Protein AF-A0A9Q3HCL7-F1 (afdb_monomer_lite)

Sequence (938 aa):
MDIKTVFLHGVPEEEVFMKYPEGYPHKKESGTCLKLVKSLYGLKQSLRCWYRKLTDFFEALRLKASSADPCIFVNWEGMIPLMVFLHVDDMIIGGDIKSIKIFKENIQAHFKMEDLGEIQYALGIKASWDRKLKTISLSQELYVHKILAKFGMMECKSVATPMIQGTHLVSSKEEDLSTDFEYCKAVGLLNYLTSCTRPDLAYVTSALSQFLEKPLRDHVAAFKEVLCYLQGTKSCELTLGGNVPTEIQGDSDSDWGSNFDRKSFSGHGMIYGGLISWKTKKQLTVALSTTEAKLGSLVELTPDILWFKKLLDDLKLYPIIKLSCDNQGAIALCNNPLSHHRTRHFNIHLNWLRDLVLSKFVSPNYVPTFNMQHTVALGSPPQWGLPSPRLSFYQRWSGIRKGPLGWRLYFTFPVTFTANATTTSLLCRSVGLLGVGALNGHRQGPIGNYGARRGVARLSRSLDELSSASFVEVVIPFEGKHHSLSNTAHSLSDNDTYESEYVIDQANILLTKYSYLEPSGENDSHEARSPNEWSLLSQNSSSLSLTNHLNLEYFTVINIGTPPQKFNVQIDTGSTGLWIATYNSSLNESRHNTDVGGSLFNGFKSSTFTSTEIGYRIPYADESYASGIIAYDTVMQGSFTVPRQPFGAMTVTSNAMFKGNASGVLGLSFYEGAPQGKSAYPFWQSANISIFSISMSGFVGDVPALDEASRNSEQPGGVFTLGDVDHTLYDGDINYVSLSSSSHWQVVVDGLNVNGKPIANSQGHQAIIDSGTSLIGVPSQVAKALYQQIAGAEPSRGAYKGYYSFPCDSAPQISLVLGGIEYSVTRENFKAQKVVGQTNRCYGAVFSTSAVNAASGTATWIVGASFLRNVYAVFRAQSPRAIGFARLPKNNPPVLQAMQLSASSGRSAAKSGGTAAVEVPNLLLATAMFFSVIWGLT

Foldseek 3Di:
DFFPQLLQQFADPDFDWAADDPPDPPPDDDPDIHTDRTGHPPDPCSLVRSLVSVQVVCVVVVWDAAPLGNQWTWDDPDLWIWIWGDDRGDIDIFTDPVVVVVVVVSVVVPTPGDDPDPQQDDPQWGWDDDPVQLKIWTANLVLLVVLCVVVVNLPPAADQALADPLDADDDDPDDFFDPPDQQLVLLVSVLVCCLGWALSCQQVSQRLQQCNPTDGPVSVVSSSNNSSNCSVQSQWIFMFAGAQFQEKEKEKDKDALSHPVRWIKIWIFIDGRATQDIHIATQPDHDPDRLRRRLSRVLVRVVVVVSLCSSVVSVVHDHHYEYEGQDVSNLCLLADPDDDPSCVVVVVSSVVSNVCVVVVVYHYDHDHCVRRLCNNRNPDPDPDDDDDPCVVVNCVRNSTHRPPDDDDDDDDDDDDDDDDDDDDDDDDDDDDDDDDDDDDDDDDDDDDDDDDDDDDDDDDDDDDDDDDDDDDDDDDDDDDDDDDDDDDDPDDDPPDDPQPFQLLLQVQLVQFQFQDPDQPDDDDDDDPDDPDDDDWDDLDKFKFWWKDQLLFFTWTWKFWAVVTDIFTATEKQRDFFWAFEAADPPDPDPPAQDQELADHDYQVVHPLKDWDPAKAKRQTLVRWIFIAGWIFAWMDDGSGIQGTFIHHHTRHTPDNSDLAHGRTHQHPWQPVQDRPPHHTHHPLVSSVWFKKWDAFAHDDDARDRPDPVSSHDMAGTFIIMTNDDDPQFFDDDWQWFFAPDPTGQKGFWQFKDKPNHTFPPGGRAIEGEIASGQFKEAALSRLVSRQVPAPQKDADDDSRGFWIKHFLPDFIWIWTAGNNDTFTQGSSLQFSHADPPDDTITIGRYGYPVRSSSPDDRGRIYHYNSRSNQWIWMFGNPPSGTIITGGGDPPDRSSVVSVVNVVVVVVVVVPDRRGPPPPNPVVSSVVSCSSSSSVNSD

Structure (mmCIF, N/CA/C/O backbone):
data_AF-A0A9Q3HCL7-F1
#
_entry.id   AF-A0A9Q3HCL7-F1
#
loop_
_atom_site.group_PDB
_atom_site.id
_atom_site.type_symbol
_atom_site.label_atom_id
_atom_site.label_alt_id
_atom_site.label_comp_id
_atom_site.label_asym_id
_atom_site.label_entity_id
_atom_site.label_seq_id
_atom_site.pdbx_PDB_ins_code
_atom_site.Cartn_x
_atom_site.Cartn_y
_atom_site.Cartn_z
_atom_site.occupancy
_atom_site.B_iso_or_equiv
_atom_site.auth_seq_id
_atom_site.auth_comp_id
_atom_site.auth_asym_id
_atom_site.auth_atom_id
_atom_site.pdbx_PDB_model_num
ATOM 1 N N . MET A 1 1 ? 29.172 -4.662 -15.613 1.00 84.81 1 MET A N 1
ATOM 2 C CA . MET A 1 1 ? 28.797 -5.393 -16.842 1.00 84.81 1 MET A CA 1
ATOM 3 C C . MET A 1 1 ? 27.474 -4.827 -17.306 1.00 84.81 1 MET A C 1
ATOM 5 O O . MET A 1 1 ? 26.655 -4.571 -16.439 1.00 84.81 1 MET A O 1
ATOM 9 N N . ASP A 1 2 ? 27.282 -4.648 -18.605 1.00 83.88 2 ASP A N 1
ATOM 10 C CA . ASP A 1 2 ? 26.055 -4.089 -19.191 1.00 83.88 2 ASP A CA 1
ATOM 11 C C . ASP A 1 2 ? 25.457 -5.079 -20.201 1.00 83.88 2 ASP A C 1
ATOM 13 O O . ASP A 1 2 ? 26.175 -5.601 -21.060 1.00 83.88 2 ASP A O 1
ATOM 17 N N . ILE A 1 3 ? 24.167 -5.392 -20.093 1.00 85.50 3 ILE A N 1
ATOM 18 C CA . ILE A 1 3 ? 23.498 -6.356 -20.972 1.00 85.50 3 ILE A CA 1
ATOM 19 C C . ILE A 1 3 ? 22.792 -5.649 -22.122 1.00 85.50 3 ILE A C 1
ATOM 21 O O . ILE A 1 3 ? 21.873 -4.853 -21.953 1.00 85.50 3 ILE A O 1
ATOM 25 N N . LYS A 1 4 ? 23.124 -6.055 -23.350 1.00 86.25 4 LYS A N 1
ATOM 26 C CA . LYS A 1 4 ? 22.510 -5.469 -24.539 1.00 86.25 4 LYS A CA 1
ATOM 27 C C . LYS A 1 4 ? 21.092 -5.988 -24.715 1.00 86.25 4 LYS A C 1
ATOM 29 O O . LYS A 1 4 ? 20.846 -7.199 -24.745 1.00 86.25 4 LYS A O 1
ATOM 34 N N . THR A 1 5 ? 20.169 -5.053 -24.940 1.00 80.44 5 THR A N 1
ATOM 35 C CA . THR A 1 5 ? 18.771 -5.332 -25.304 1.00 80.44 5 THR A CA 1
ATOM 36 C C . THR A 1 5 ? 18.049 -6.244 -24.300 1.00 80.44 5 THR A C 1
ATOM 38 O O . THR A 1 5 ? 17.385 -7.193 -24.706 1.00 80.44 5 THR A O 1
ATOM 41 N N . VAL A 1 6 ? 18.166 -5.963 -22.994 1.00 79.94 6 VAL A N 1
ATOM 42 C CA . VAL A 1 6 ? 17.647 -6.809 -21.893 1.00 79.94 6 VAL A CA 1
ATOM 43 C C . VAL A 1 6 ? 16.224 -7.325 -22.085 1.00 79.94 6 VAL A C 1
ATOM 45 O O . VAL A 1 6 ? 15.953 -8.511 -21.906 1.00 79.94 6 VAL A O 1
ATOM 48 N N . PHE A 1 7 ? 15.312 -6.459 -22.524 1.00 81.25 7 PHE A N 1
ATOM 49 C CA . PHE A 1 7 ? 13.905 -6.818 -22.678 1.00 81.25 7 PHE A CA 1
ATOM 50 C C . PHE A 1 7 ? 13.677 -7.878 -23.754 1.00 81.25 7 PHE A C 1
ATOM 52 O O . PHE A 1 7 ? 12.722 -8.635 -23.645 1.00 81.25 7 PHE A O 1
ATOM 59 N N . LEU A 1 8 ? 14.579 -8.005 -24.731 1.00 83.19 8 LEU A N 1
ATOM 60 C CA . LEU A 1 8 ? 14.499 -9.029 -25.774 1.00 83.19 8 LEU A CA 1
ATOM 61 C C . LEU A 1 8 ? 14.952 -10.413 -25.297 1.00 83.19 8 LEU A C 1
ATOM 63 O O . LEU A 1 8 ? 14.953 -11.347 -26.095 1.00 83.19 8 LEU A O 1
ATOM 67 N N . HIS A 1 9 ? 15.371 -10.573 -24.040 1.00 83.81 9 HIS A N 1
ATOM 68 C CA . HIS A 1 9 ? 15.725 -11.881 -23.476 1.00 83.81 9 HIS A CA 1
ATOM 69 C C . HIS A 1 9 ? 14.593 -12.498 -22.652 1.00 83.81 9 HIS A C 1
ATOM 71 O O . HIS A 1 9 ? 14.565 -13.718 -22.492 1.00 83.81 9 HIS A O 1
ATOM 77 N N . GLY A 1 10 ? 13.654 -11.681 -22.166 1.00 83.75 10 GLY A N 1
ATOM 78 C CA . GLY A 1 10 ? 12.470 -12.146 -21.448 1.00 83.75 10 GLY A CA 1
ATOM 79 C C . GLY A 1 10 ? 11.454 -12.805 -22.382 1.00 83.75 10 GLY A C 1
ATOM 80 O O . GLY A 1 10 ? 11.271 -12.380 -23.525 1.00 83.75 10 GLY A O 1
ATOM 81 N N . VAL A 1 11 ? 10.781 -13.842 -21.889 1.00 85.94 11 VAL A N 1
ATOM 82 C CA . VAL A 1 11 ? 9.651 -14.484 -22.572 1.00 85.94 11 VAL A CA 1
ATOM 83 C C . VAL A 1 11 ? 8.384 -14.118 -21.795 1.00 85.94 11 VAL A C 1
ATOM 85 O O . VAL A 1 11 ? 8.354 -14.374 -20.590 1.00 85.94 11 VAL A O 1
ATOM 88 N N . PRO A 1 12 ? 7.383 -13.477 -22.427 1.00 84.88 12 PRO A N 1
ATOM 89 C CA . PRO A 1 12 ? 6.118 -13.181 -21.764 1.00 84.88 12 PRO A CA 1
ATOM 90 C C . PRO A 1 12 ? 5.371 -14.485 -21.459 1.00 84.88 12 PRO A C 1
ATOM 92 O O . PRO A 1 12 ? 5.327 -15.382 -22.299 1.00 84.88 12 PRO A O 1
ATOM 95 N N . GLU A 1 13 ? 4.818 -14.598 -20.250 1.00 82.38 13 GLU A N 1
ATOM 96 C CA . GLU A 1 13 ? 3.980 -15.743 -19.859 1.00 82.38 13 GLU A CA 1
ATOM 97 C C . GLU A 1 13 ? 2.599 -15.655 -20.512 1.00 82.38 13 GLU A C 1
ATOM 99 O O . GLU A 1 13 ? 1.999 -16.674 -20.848 1.00 82.38 13 GLU A O 1
ATOM 104 N N . GLU A 1 14 ? 2.111 -14.433 -20.722 1.00 84.75 14 GLU A N 1
ATOM 105 C CA . GLU A 1 14 ? 0.845 -14.175 -21.388 1.00 84.75 14 GLU A CA 1
ATOM 106 C C . GLU A 1 14 ? 1.007 -14.115 -22.913 1.00 84.75 14 GLU A C 1
ATOM 108 O O . GLU A 1 14 ? 2.051 -13.730 -23.452 1.00 84.75 14 GLU A O 1
ATOM 113 N N . GLU A 1 15 ? -0.066 -14.424 -23.643 1.00 89.06 15 GLU A N 1
ATOM 114 C CA . GLU A 1 15 ? -0.097 -14.218 -25.088 1.00 89.06 15 GLU A CA 1
ATOM 115 C C . GLU A 1 15 ? -0.277 -12.733 -25.417 1.00 89.06 15 GLU A C 1
ATOM 117 O O . GLU A 1 15 ? -1.380 -12.191 -25.400 1.00 89.06 15 GLU A O 1
ATOM 122 N N . VAL A 1 16 ? 0.829 -12.060 -25.732 1.00 88.12 16 VAL A N 1
ATOM 123 C CA . VAL A 1 16 ? 0.806 -10.649 -26.130 1.00 88.12 16 VAL A CA 1
ATOM 124 C C . VAL A 1 16 ? 0.815 -10.542 -27.647 1.00 88.12 16 VAL A C 1
ATOM 126 O O . VAL A 1 16 ? 1.715 -11.058 -28.313 1.00 88.12 16 VAL A O 1
ATOM 129 N N . PHE A 1 17 ? -0.154 -9.811 -28.195 1.00 87.81 17 PHE A N 1
ATOM 130 C CA . PHE A 1 17 ? -0.226 -9.496 -29.617 1.00 87.81 17 PHE A CA 1
ATOM 131 C C . PHE A 1 17 ? 0.006 -7.999 -29.849 1.00 87.81 17 PHE A C 1
ATOM 133 O O . PHE A 1 17 ? -0.440 -7.159 -29.070 1.00 87.81 17 PHE A O 1
ATOM 140 N N . MET A 1 18 ? 0.694 -7.647 -30.932 1.00 86.75 18 MET A N 1
ATOM 141 C CA . MET A 1 18 ? 0.937 -6.268 -31.348 1.00 86.75 18 MET A CA 1
ATOM 142 C C . MET A 1 18 ? 0.492 -6.031 -32.786 1.00 86.75 18 MET A C 1
ATOM 144 O O . MET A 1 18 ? 0.550 -6.913 -33.646 1.00 86.75 18 MET A O 1
ATOM 148 N N . LYS A 1 19 ? 0.082 -4.794 -33.069 1.00 84.94 19 LYS A N 1
ATOM 149 C CA . LYS A 1 19 ? -0.099 -4.333 -34.448 1.00 84.94 19 LYS A CA 1
ATOM 150 C C . LYS A 1 19 ? 1.250 -4.333 -35.167 1.00 84.94 19 LYS A C 1
ATOM 152 O O . LYS A 1 19 ? 2.296 -4.160 -34.544 1.00 84.94 19 LYS A O 1
ATOM 157 N N . TYR A 1 20 ? 1.215 -4.486 -36.487 1.00 83.88 20 TYR A N 1
ATOM 158 C CA . TYR A 1 20 ? 2.411 -4.339 -37.308 1.00 83.88 20 TYR A CA 1
ATOM 159 C C . TYR A 1 20 ? 3.042 -2.954 -37.093 1.00 83.88 20 TYR A C 1
ATOM 161 O O . TYR A 1 20 ? 2.315 -1.957 -37.170 1.00 83.88 20 TYR A O 1
ATOM 169 N N . PRO A 1 21 ? 4.362 -2.874 -36.844 1.00 81.75 21 PRO A N 1
ATOM 170 C CA . PRO A 1 21 ? 5.043 -1.595 -36.728 1.00 81.75 21 PRO A CA 1
ATOM 171 C C . PRO A 1 21 ? 4.944 -0.812 -38.041 1.00 81.75 21 PRO A C 1
ATOM 173 O O . PRO A 1 21 ? 4.841 -1.381 -39.136 1.00 81.75 21 PRO A O 1
ATOM 176 N N . GLU A 1 22 ? 4.942 0.511 -37.923 1.00 77.62 22 GLU A N 1
ATOM 177 C CA . GLU A 1 22 ? 4.889 1.409 -39.072 1.00 77.62 22 GLU A CA 1
ATOM 178 C C . GLU A 1 22 ? 6.096 1.163 -39.994 1.00 77.62 22 GLU A C 1
ATOM 180 O O . GLU A 1 22 ? 7.221 0.995 -39.528 1.00 77.62 22 GLU A O 1
ATOM 185 N N . GLY A 1 23 ? 5.855 1.053 -41.305 1.00 76.81 23 GLY A N 1
ATOM 186 C CA . GLY A 1 23 ? 6.893 0.721 -42.291 1.00 76.81 23 GLY A CA 1
ATOM 187 C C . GLY A 1 23 ? 7.176 -0.774 -42.509 1.00 76.81 23 GLY A C 1
ATOM 188 O O . GLY A 1 23 ? 8.029 -1.101 -43.331 1.00 76.81 23 GLY A O 1
ATOM 189 N N . TYR A 1 24 ? 6.473 -1.702 -41.843 1.00 79.25 24 TYR A N 1
ATOM 190 C CA . TYR A 1 24 ? 6.657 -3.139 -42.096 1.00 79.25 24 TYR A CA 1
ATOM 191 C C . TYR A 1 24 ? 6.106 -3.554 -43.483 1.00 79.25 24 TYR A C 1
ATOM 193 O O . TYR A 1 24 ? 4.903 -3.405 -43.722 1.00 79.25 24 TYR A O 1
ATOM 201 N N . PRO A 1 25 ? 6.937 -4.105 -44.394 1.00 70.00 25 PRO A N 1
ATOM 202 C CA . PRO A 1 25 ? 6.581 -4.301 -45.806 1.00 70.00 25 PRO A CA 1
ATOM 203 C C . PRO A 1 25 ? 5.564 -5.427 -46.049 1.00 70.00 25 PRO A C 1
ATOM 205 O O . PRO A 1 25 ? 4.959 -5.490 -47.114 1.00 70.00 25 PRO A O 1
ATOM 208 N N . HIS A 1 26 ? 5.342 -6.303 -45.063 1.00 68.00 26 HIS A N 1
ATOM 209 C CA . HIS A 1 26 ? 4.432 -7.448 -45.156 1.00 68.00 26 HIS A CA 1
ATOM 210 C C . HIS A 1 26 ? 3.206 -7.293 -44.249 1.00 68.00 26 HIS A C 1
ATOM 212 O O . HIS A 1 26 ? 2.852 -8.226 -43.525 1.00 68.00 26 HIS A O 1
ATOM 218 N N . LYS A 1 27 ? 2.551 -6.123 -44.260 1.00 63.75 27 LYS A N 1
ATOM 219 C CA . LYS A 1 27 ? 1.182 -6.010 -43.730 1.00 63.75 27 LYS A CA 1
ATOM 220 C C . LYS A 1 27 ? 0.293 -6.969 -44.524 1.00 63.75 27 LYS A C 1
ATOM 222 O O . LYS A 1 27 ? -0.090 -6.665 -45.651 1.00 63.75 27 LYS A O 1
ATOM 227 N N . LYS A 1 28 ? 0.019 -8.148 -43.968 1.00 60.50 28 LYS A N 1
ATOM 228 C CA . LYS A 1 28 ? -1.036 -9.014 -44.489 1.00 60.50 28 LYS A CA 1
ATOM 229 C C . LYS A 1 28 ? -2.389 -8.446 -44.072 1.00 60.50 28 LYS A C 1
ATOM 231 O O . LYS A 1 28 ? -2.459 -7.571 -43.214 1.00 60.50 28 LYS A O 1
ATOM 236 N N . GLU A 1 29 ? -3.408 -8.902 -44.785 1.00 61.25 29 GLU A N 1
ATOM 237 C CA . GLU A 1 29 ? -4.823 -8.528 -44.747 1.00 61.25 29 GLU A CA 1
ATOM 238 C C . GLU A 1 29 ? -5.354 -7.944 -43.423 1.00 61.25 29 GLU A C 1
ATOM 240 O O . GLU A 1 29 ? -4.916 -8.281 -42.316 1.00 61.25 29 GLU A O 1
ATOM 245 N N . SER A 1 30 ? -6.359 -7.073 -43.564 1.00 66.25 30 SER A N 1
ATOM 246 C CA . SER A 1 30 ? -7.091 -6.468 -42.448 1.00 66.25 30 SER A CA 1
ATOM 247 C C . SER A 1 30 ? -7.535 -7.535 -41.439 1.00 66.25 30 SER A C 1
ATOM 249 O O . SER A 1 30 ? -8.178 -8.509 -41.818 1.00 66.25 30 SER A O 1
ATOM 251 N N . GLY A 1 31 ? -7.182 -7.357 -40.161 1.00 72.81 31 GLY A N 1
ATOM 252 C CA . GLY A 1 31 ? -7.518 -8.293 -39.077 1.00 72.81 31 GLY A CA 1
ATOM 253 C C . GLY A 1 31 ? -6.370 -9.183 -38.584 1.00 72.81 31 GLY A C 1
ATOM 254 O O . GLY A 1 31 ? -6.549 -9.901 -37.605 1.00 72.81 31 GLY A O 1
ATOM 255 N N . THR A 1 32 ? -5.181 -9.121 -39.191 1.00 79.69 32 THR A N 1
ATOM 256 C CA . THR A 1 32 ? -3.996 -9.860 -38.713 1.00 79.69 32 THR A CA 1
ATOM 257 C C . THR A 1 32 ? -3.137 -9.042 -37.733 1.00 79.69 32 THR A C 1
ATOM 259 O O . THR A 1 32 ? -3.057 -7.814 -37.816 1.00 79.69 32 THR A O 1
ATOM 262 N N . CYS A 1 33 ? -2.487 -9.714 -36.775 1.00 84.19 33 CYS A N 1
ATOM 263 C CA . CYS A 1 33 ? -1.572 -9.112 -35.796 1.00 84.19 33 CYS A CA 1
ATOM 264 C C . CYS A 1 33 ? -0.339 -10.004 -35.554 1.00 84.19 33 CYS A C 1
ATOM 266 O O . CYS A 1 33 ? -0.307 -11.165 -35.962 1.00 84.19 33 CYS A O 1
ATOM 268 N N . LEU A 1 34 ? 0.699 -9.457 -34.917 1.00 85.94 34 LEU A N 1
ATOM 269 C CA . LEU A 1 34 ? 1.930 -10.171 -34.575 1.00 85.94 34 LEU A CA 1
ATOM 270 C C . LEU A 1 34 ? 1.855 -10.693 -33.139 1.00 85.94 34 LEU A C 1
ATOM 272 O O . LEU A 1 34 ? 1.614 -9.908 -32.229 1.00 85.94 34 LEU A O 1
ATOM 276 N N . LYS A 1 35 ? 2.134 -11.978 -32.910 1.00 88.81 35 LYS A N 1
ATOM 277 C CA . LYS A 1 35 ? 2.354 -12.512 -31.556 1.00 88.81 35 LYS A CA 1
ATOM 278 C C . LYS A 1 35 ? 3.785 -12.215 -31.110 1.00 88.81 35 LYS A C 1
ATOM 280 O O . LYS A 1 35 ? 4.733 -12.517 -31.839 1.00 88.81 35 LYS A O 1
ATOM 285 N N . LEU A 1 36 ? 3.960 -11.658 -29.916 1.00 88.56 36 LEU A N 1
ATOM 286 C CA . LEU A 1 36 ? 5.281 -11.499 -29.321 1.00 88.56 36 LEU A CA 1
ATOM 287 C C . LEU A 1 36 ? 5.788 -12.845 -28.805 1.00 88.56 36 LEU A C 1
ATOM 289 O O . LEU A 1 36 ? 5.174 -13.472 -27.950 1.00 88.56 36 LEU A O 1
ATOM 293 N N . VAL A 1 37 ? 6.952 -13.255 -29.304 1.00 88.38 37 VAL A N 1
ATOM 294 C CA . VAL A 1 37 ? 7.678 -14.440 -28.813 1.00 88.38 37 VAL A CA 1
ATOM 295 C C . VAL A 1 37 ? 8.618 -14.077 -27.657 1.00 88.38 37 VAL A C 1
ATOM 297 O O . VAL A 1 37 ? 8.926 -14.909 -26.809 1.00 88.38 37 VAL A O 1
ATOM 300 N N . LYS A 1 38 ? 9.080 -12.825 -27.619 1.00 86.69 38 LYS A N 1
ATOM 301 C CA . LYS A 1 38 ? 9.936 -12.263 -26.571 1.00 86.69 38 LYS A CA 1
ATOM 302 C C . LYS A 1 38 ? 9.409 -10.894 -26.166 1.00 86.69 38 LYS A C 1
ATOM 304 O O . LYS A 1 38 ? 8.749 -10.236 -26.971 1.00 86.69 38 LYS A O 1
ATOM 309 N N . SER A 1 39 ? 9.690 -10.466 -24.940 1.00 87.06 39 SER A N 1
ATOM 310 C CA . SER A 1 39 ? 9.240 -9.168 -24.443 1.00 87.06 39 SER A CA 1
ATOM 311 C C . SER A 1 39 ? 9.905 -8.005 -25.194 1.00 87.06 39 SER A C 1
ATOM 313 O O . SER A 1 39 ? 10.973 -8.144 -25.786 1.00 87.06 39 SER A O 1
ATOM 315 N N . LEU A 1 40 ? 9.252 -6.841 -25.196 1.00 85.88 40 LEU A N 1
ATOM 316 C CA . LEU A 1 40 ? 9.729 -5.613 -25.842 1.00 85.88 40 LEU A CA 1
ATOM 317 C C . LEU A 1 40 ? 9.770 -4.459 -24.841 1.00 85.88 40 LEU A C 1
ATOM 319 O O . LEU A 1 40 ? 9.052 -4.463 -23.842 1.00 85.88 40 LEU A O 1
ATOM 323 N N . TYR A 1 41 ? 10.582 -3.440 -25.109 1.00 79.69 41 TYR A N 1
ATOM 324 C CA . TYR A 1 41 ? 10.554 -2.221 -24.302 1.00 79.69 41 TYR A CA 1
ATOM 325 C C . TYR A 1 41 ? 9.148 -1.595 -24.301 1.00 79.69 41 TYR A C 1
ATOM 327 O O . TYR A 1 41 ? 8.494 -1.538 -25.340 1.00 79.69 41 TYR A O 1
ATOM 335 N N . GLY A 1 42 ? 8.690 -1.132 -23.135 1.00 78.25 42 GLY A N 1
ATOM 336 C CA . GLY A 1 42 ? 7.394 -0.463 -22.973 1.00 78.25 42 GLY A CA 1
ATOM 337 C C . GLY A 1 42 ? 6.215 -1.362 -22.583 1.00 78.25 42 GLY A C 1
ATOM 338 O O . GLY A 1 42 ? 5.174 -0.825 -22.207 1.00 78.25 42 GLY A O 1
ATOM 339 N N . LEU A 1 43 ? 6.348 -2.697 -22.596 1.00 82.44 43 LEU A N 1
ATOM 340 C CA . LEU A 1 43 ? 5.308 -3.560 -22.013 1.00 82.44 43 LEU A CA 1
ATOM 341 C C . LEU A 1 43 ? 5.402 -3.553 -20.483 1.00 82.44 43 LEU A C 1
ATOM 343 O O . LEU A 1 43 ? 6.502 -3.576 -19.921 1.00 82.44 43 LEU A O 1
ATOM 347 N N . LYS A 1 44 ? 4.245 -3.601 -19.812 1.00 80.94 44 LYS A N 1
ATOM 348 C CA . LYS A 1 44 ? 4.146 -3.606 -18.341 1.00 80.94 44 LYS A CA 1
ATOM 349 C C . LYS A 1 44 ? 4.923 -4.779 -17.713 1.00 80.94 44 LYS A C 1
ATOM 351 O O . LYS A 1 44 ? 5.526 -4.619 -16.657 1.00 80.94 44 LYS A O 1
ATOM 356 N N . GLN A 1 45 ? 4.959 -5.933 -18.379 1.00 83.62 45 GLN A N 1
ATOM 357 C CA . GLN A 1 45 ? 5.574 -7.171 -17.892 1.00 83.62 45 GLN A CA 1
ATOM 358 C C . GLN A 1 45 ? 7.050 -7.362 -18.280 1.00 83.62 45 GLN A C 1
ATOM 360 O O . GLN A 1 45 ? 7.696 -8.267 -17.752 1.00 83.62 45 GLN A O 1
ATOM 365 N N . SER A 1 46 ? 7.618 -6.544 -19.173 1.00 85.44 46 SER A N 1
ATOM 366 C CA . SER A 1 46 ? 8.955 -6.804 -19.738 1.00 85.44 46 SER A CA 1
ATOM 367 C C . SER A 1 46 ? 10.066 -6.839 -18.695 1.00 85.44 46 SER A C 1
ATOM 369 O O . SER A 1 46 ? 10.939 -7.702 -18.760 1.00 85.44 46 SER A O 1
ATOM 371 N N . LEU A 1 47 ? 10.016 -5.942 -17.704 1.00 83.19 47 LEU A N 1
ATOM 372 C CA . LEU A 1 47 ? 10.968 -5.931 -16.588 1.00 83.19 47 LEU A CA 1
ATOM 373 C C . LEU A 1 47 ? 10.870 -7.207 -15.746 1.00 83.19 47 LEU A C 1
ATOM 375 O O . LEU A 1 47 ? 11.896 -7.770 -15.379 1.00 83.19 47 LEU A O 1
ATOM 379 N N . ARG A 1 48 ? 9.651 -7.695 -15.482 1.00 86.56 48 ARG A N 1
ATOM 380 C CA . ARG A 1 48 ? 9.424 -8.928 -14.715 1.00 86.56 48 ARG A CA 1
ATOM 381 C C . ARG A 1 48 ? 9.914 -10.161 -15.473 1.00 86.56 48 ARG A C 1
ATOM 383 O O . ARG A 1 48 ? 10.570 -11.008 -14.876 1.00 86.56 48 ARG A O 1
ATOM 390 N N . CYS A 1 49 ? 9.628 -10.246 -16.773 1.00 88.12 49 CYS A N 1
ATOM 391 C CA . CYS A 1 49 ? 10.072 -11.355 -17.622 1.00 88.12 49 CYS A CA 1
ATOM 392 C C . CYS A 1 49 ? 11.601 -11.418 -17.689 1.00 88.12 49 CYS A C 1
ATOM 394 O O . CYS A 1 49 ? 12.187 -12.495 -17.583 1.00 88.12 49 CYS A O 1
ATOM 396 N N . TRP A 1 50 ? 12.241 -10.254 -17.829 1.00 88.31 50 TRP A N 1
ATOM 397 C CA . TRP A 1 50 ? 13.692 -10.129 -17.785 1.00 88.31 50 TRP A CA 1
ATOM 398 C C . TRP A 1 50 ? 14.262 -10.545 -16.425 1.00 88.31 50 TRP A C 1
ATOM 400 O O . TRP A 1 50 ? 15.136 -11.407 -16.372 1.00 88.31 50 TRP A O 1
ATOM 410 N N . TYR A 1 51 ? 13.725 -9.992 -15.335 1.00 89.19 51 TYR A N 1
ATOM 411 C CA . TYR A 1 51 ? 14.173 -10.309 -13.983 1.00 89.19 51 TYR A CA 1
ATOM 412 C C . TYR A 1 51 ? 14.070 -11.809 -13.693 1.00 89.19 51 TYR A C 1
ATOM 414 O O . TYR A 1 51 ? 15.057 -12.403 -13.283 1.00 89.19 51 TYR A O 1
ATOM 422 N N . ARG A 1 52 ? 12.935 -12.453 -14.002 1.00 89.44 52 ARG A N 1
ATOM 423 C CA . ARG A 1 52 ? 12.760 -13.903 -13.812 1.00 89.44 52 ARG A CA 1
ATOM 424 C C . ARG A 1 52 ? 13.784 -14.709 -14.611 1.00 89.44 52 ARG A C 1
ATOM 426 O O . ARG A 1 52 ? 14.465 -15.550 -14.043 1.00 89.44 52 ARG A O 1
ATOM 433 N N . LYS A 1 53 ? 13.949 -14.401 -15.904 1.00 90.12 53 LYS A N 1
ATOM 434 C CA . LYS A 1 53 ? 14.913 -15.093 -16.773 1.00 90.12 53 LYS A CA 1
ATOM 435 C C . LYS A 1 53 ? 16.337 -15.034 -16.217 1.00 90.12 53 LYS A C 1
ATOM 437 O O . LYS A 1 53 ? 17.092 -15.997 -16.347 1.00 90.12 53 LYS A O 1
ATOM 442 N N . LEU A 1 54 ? 16.703 -13.891 -15.648 1.00 90.38 54 LEU A N 1
ATOM 443 C CA . LEU A 1 54 ? 18.013 -13.681 -15.060 1.00 90.38 54 LEU A CA 1
ATOM 444 C C . LEU A 1 54 ? 18.142 -14.347 -13.682 1.00 90.38 54 LEU A C 1
ATOM 446 O O . LEU A 1 54 ? 19.180 -14.942 -13.405 1.00 90.38 54 LEU A O 1
ATOM 450 N N . THR A 1 55 ? 17.094 -14.311 -12.857 1.00 91.00 55 THR A N 1
ATOM 451 C CA . THR A 1 55 ? 17.030 -15.026 -11.576 1.00 91.00 55 THR A CA 1
ATOM 452 C C . THR A 1 55 ? 17.203 -16.528 -11.777 1.00 91.00 55 THR A C 1
ATOM 454 O O . THR A 1 55 ? 18.069 -17.105 -11.131 1.00 91.00 55 THR A O 1
ATOM 457 N N . ASP A 1 56 ? 16.498 -17.144 -12.733 1.00 90.81 56 ASP A N 1
ATOM 458 C CA . ASP A 1 56 ? 16.643 -18.576 -13.047 1.00 90.81 56 ASP A CA 1
ATOM 459 C C . ASP A 1 56 ? 18.100 -18.928 -13.410 1.00 90.81 56 ASP A C 1
ATOM 461 O O . ASP A 1 56 ? 18.644 -19.959 -13.009 1.00 90.81 56 ASP A O 1
ATOM 465 N N . PHE A 1 57 ? 18.762 -18.044 -14.165 1.00 92.38 57 PHE A N 1
ATOM 466 C CA . PHE A 1 57 ? 20.170 -18.196 -14.525 1.00 92.38 57 PHE A CA 1
ATOM 467 C C . PHE A 1 57 ? 21.102 -18.046 -13.310 1.00 92.38 57 PHE A C 1
ATOM 469 O O . PHE A 1 57 ? 22.040 -18.826 -13.146 1.00 92.38 57 PHE A O 1
ATOM 476 N N . PHE A 1 58 ? 20.850 -17.069 -12.439 1.00 94.06 58 PHE A N 1
ATOM 477 C CA . PHE A 1 58 ? 21.619 -16.867 -11.211 1.00 94.06 58 PHE A CA 1
ATOM 478 C C . PHE A 1 58 ? 21.448 -18.024 -10.225 1.00 94.06 58 PHE A C 1
ATOM 480 O O . PHE A 1 58 ? 22.442 -18.500 -9.675 1.00 94.06 58 PHE A O 1
ATOM 487 N N . GLU A 1 59 ? 20.240 -18.558 -10.072 1.00 91.88 59 GLU A N 1
ATOM 488 C CA . GLU A 1 59 ? 19.982 -19.734 -9.242 1.00 91.88 59 GLU A CA 1
ATOM 489 C C . GLU A 1 59 ? 20.753 -20.963 -9.741 1.00 91.88 59 GLU A C 1
ATOM 491 O O . GLU A 1 59 ? 21.343 -21.686 -8.933 1.00 91.88 59 GLU A O 1
ATOM 496 N N . ALA A 1 60 ? 20.859 -21.152 -11.062 1.00 90.94 60 ALA A N 1
ATOM 497 C CA . ALA A 1 60 ? 21.698 -22.199 -11.652 1.00 90.94 60 ALA A CA 1
ATOM 498 C C . ALA A 1 60 ? 23.197 -22.023 -11.326 1.00 90.94 60 ALA A C 1
ATOM 500 O O . ALA A 1 60 ? 23.927 -23.009 -11.208 1.00 90.94 60 ALA A O 1
ATOM 501 N N . LEU A 1 61 ? 23.651 -20.784 -11.110 1.00 90.38 61 LEU A N 1
ATOM 502 C CA . LEU A 1 61 ? 24.995 -20.440 -10.624 1.00 90.38 61 LEU A CA 1
ATOM 503 C C . LEU A 1 61 ? 25.093 -20.372 -9.087 1.00 90.38 61 LEU A C 1
ATOM 505 O O . LEU A 1 61 ? 26.086 -19.874 -8.546 1.00 90.38 61 LEU A O 1
ATOM 509 N N . ARG A 1 62 ? 24.074 -20.871 -8.374 1.00 92.25 62 ARG A N 1
ATOM 510 C CA . ARG A 1 62 ? 23.968 -20.887 -6.904 1.00 92.25 62 ARG A CA 1
ATOM 511 C C . ARG A 1 62 ? 24.000 -19.498 -6.256 1.00 92.25 62 ARG A C 1
ATOM 513 O O . ARG A 1 62 ? 24.287 -19.366 -5.066 1.00 92.25 62 ARG A O 1
ATOM 520 N N . LEU A 1 63 ? 23.684 -18.461 -7.025 1.00 92.88 63 LEU A N 1
ATOM 521 C CA . LEU A 1 63 ? 23.444 -17.113 -6.534 1.00 92.88 63 LEU A CA 1
ATOM 522 C C . LEU A 1 63 ? 21.998 -17.027 -6.041 1.00 92.88 63 LEU A C 1
ATOM 524 O O . LEU A 1 63 ? 21.064 -17.284 -6.795 1.00 92.88 63 LEU A O 1
ATOM 528 N N . LYS A 1 64 ? 21.809 -16.661 -4.772 1.00 92.12 64 LYS A N 1
ATOM 529 C CA . LYS A 1 64 ? 20.480 -16.478 -4.175 1.00 92.12 64 LYS A CA 1
ATOM 530 C C . LYS A 1 64 ? 20.175 -14.999 -4.010 1.00 92.12 64 LYS A C 1
ATOM 532 O O . LYS A 1 64 ? 21.034 -14.259 -3.534 1.00 92.12 64 LYS A O 1
ATOM 537 N N . ALA A 1 65 ? 18.963 -14.588 -4.370 1.00 90.19 65 ALA A N 1
ATOM 538 C CA . ALA A 1 65 ? 18.483 -13.237 -4.105 1.00 90.19 65 ALA A CA 1
ATOM 539 C C . ALA A 1 65 ? 18.371 -12.988 -2.589 1.00 90.19 65 ALA A C 1
ATOM 541 O O . ALA A 1 65 ? 17.958 -13.876 -1.836 1.00 90.19 65 ALA A O 1
ATOM 542 N N . SER A 1 66 ? 18.723 -11.784 -2.138 1.00 85.88 66 SER A N 1
ATOM 543 C CA . SER A 1 66 ? 18.459 -11.341 -0.771 1.00 85.88 66 SER A CA 1
ATOM 544 C C . SER A 1 66 ? 16.953 -11.174 -0.561 1.00 85.88 66 SER A C 1
ATOM 546 O O . SER A 1 66 ? 16.224 -10.668 -1.411 1.00 85.88 66 SER A O 1
ATOM 548 N N . SER A 1 67 ? 16.487 -11.591 0.613 1.00 86.00 67 SER A N 1
ATOM 549 C CA . SER A 1 67 ? 15.116 -11.380 1.073 1.00 86.00 67 SER A CA 1
ATOM 550 C C . SER A 1 67 ? 14.826 -9.924 1.455 1.00 86.00 67 SER A C 1
ATOM 552 O O . SER A 1 67 ? 13.663 -9.529 1.470 1.00 86.00 67 SER A O 1
ATOM 554 N N . ALA A 1 68 ? 15.861 -9.130 1.755 1.00 81.69 68 ALA A N 1
ATOM 555 C CA . ALA A 1 68 ? 15.745 -7.693 1.995 1.00 81.69 68 ALA A CA 1
ATOM 556 C C . ALA A 1 68 ? 15.722 -6.878 0.691 1.00 81.69 68 ALA A C 1
ATOM 558 O O . ALA A 1 68 ? 14.928 -5.943 0.575 1.00 81.69 68 ALA A O 1
ATOM 559 N N . ASP A 1 69 ? 16.572 -7.231 -0.281 1.00 82.94 69 ASP A N 1
ATOM 560 C CA . ASP A 1 69 ? 16.610 -6.608 -1.610 1.00 82.94 69 ASP A CA 1
ATOM 561 C C . ASP A 1 69 ? 16.767 -7.666 -2.723 1.00 82.94 69 ASP A C 1
ATOM 563 O O . ASP A 1 69 ? 17.873 -8.168 -2.945 1.00 82.94 69 ASP A O 1
ATOM 567 N N . PRO A 1 70 ? 15.694 -7.972 -3.480 1.00 85.94 70 PRO A N 1
ATOM 568 C CA . PRO A 1 70 ? 15.733 -8.943 -4.575 1.00 85.94 70 PRO A CA 1
ATOM 569 C C . PRO A 1 70 ? 16.674 -8.572 -5.737 1.00 85.94 70 PRO A C 1
ATOM 571 O O . PRO A 1 70 ? 16.901 -9.395 -6.625 1.00 85.94 70 PRO A O 1
ATOM 574 N N . CYS A 1 71 ? 17.223 -7.356 -5.770 1.00 86.19 71 CYS A N 1
ATOM 575 C CA . CYS A 1 71 ? 18.228 -6.939 -6.749 1.00 86.19 71 CYS A CA 1
ATOM 576 C C . CYS A 1 71 ? 19.667 -7.300 -6.339 1.00 86.19 71 CYS A C 1
ATOM 578 O O . CYS A 1 71 ? 20.587 -7.116 -7.139 1.00 86.19 71 CYS A O 1
ATOM 580 N N . ILE A 1 72 ? 19.882 -7.802 -5.118 1.00 87.88 72 ILE A N 1
ATOM 581 C CA . ILE A 1 72 ? 21.185 -8.254 -4.622 1.00 87.88 72 ILE A CA 1
ATOM 582 C C . ILE A 1 72 ? 21.201 -9.779 -4.590 1.00 87.88 72 ILE A C 1
ATOM 584 O O . ILE A 1 72 ? 20.406 -10.406 -3.895 1.00 87.88 72 ILE A O 1
ATOM 588 N N . PHE A 1 73 ? 22.147 -10.379 -5.306 1.00 91.31 73 PHE A N 1
ATOM 589 C CA . PHE A 1 73 ? 22.354 -11.821 -5.354 1.00 91.31 73 PHE A CA 1
ATOM 590 C C . PHE A 1 73 ? 23.681 -12.199 -4.716 1.00 91.31 73 PHE A C 1
ATOM 592 O O . PHE A 1 73 ? 24.685 -11.524 -4.945 1.00 91.31 73 PHE A O 1
ATOM 599 N N . VAL A 1 74 ? 23.701 -13.288 -3.947 1.00 90.56 74 VAL A N 1
ATOM 600 C CA . VAL A 1 74 ? 24.888 -13.707 -3.193 1.00 90.56 74 VAL A CA 1
ATOM 601 C C . VAL A 1 74 ? 25.120 -15.210 -3.293 1.00 90.56 74 VAL A C 1
ATOM 603 O O . VAL A 1 74 ? 24.196 -16.011 -3.148 1.00 90.56 74 VAL A O 1
ATOM 606 N N . ASN A 1 75 ? 26.376 -15.589 -3.516 1.00 91.88 75 ASN A N 1
ATOM 607 C CA . ASN A 1 75 ? 26.872 -16.957 -3.472 1.00 91.88 75 ASN A CA 1
ATOM 608 C C . ASN A 1 75 ? 27.969 -17.048 -2.393 1.00 91.88 75 ASN A C 1
ATOM 610 O O . ASN A 1 75 ? 28.949 -16.305 -2.415 1.00 91.88 75 ASN A O 1
ATOM 614 N N . TRP A 1 76 ? 27.777 -17.970 -1.446 1.00 87.19 76 TRP A N 1
ATOM 615 C CA . TRP A 1 76 ? 28.590 -18.147 -0.235 1.00 87.19 76 TRP A CA 1
ATOM 616 C C . TRP A 1 76 ? 29.610 -19.291 -0.311 1.00 87.19 76 TRP A C 1
ATOM 618 O O . TRP A 1 76 ? 30.143 -19.685 0.722 1.00 87.19 76 TRP A O 1
ATOM 628 N N . GLU A 1 77 ? 29.839 -19.888 -1.479 1.00 84.06 77 GLU A N 1
ATOM 629 C CA . GLU A 1 77 ? 30.677 -21.093 -1.594 1.00 84.06 77 GLU A CA 1
ATOM 630 C C . GLU A 1 77 ? 32.185 -20.817 -1.483 1.00 84.06 77 GLU A C 1
ATOM 632 O O . GLU A 1 77 ? 32.959 -21.735 -1.218 1.00 84.06 77 GLU A O 1
ATOM 637 N N . GLY A 1 78 ? 32.606 -19.559 -1.647 1.00 76.88 78 GLY A N 1
ATOM 638 C CA . GLY A 1 78 ? 33.986 -19.112 -1.447 1.00 76.88 78 GLY A CA 1
ATOM 639 C C . GLY A 1 78 ? 34.238 -18.508 -0.061 1.00 76.88 78 GLY A C 1
ATOM 640 O O . GLY A 1 78 ? 33.307 -18.159 0.660 1.00 76.88 78 GLY A O 1
ATOM 641 N N . MET A 1 79 ? 35.518 -18.317 0.296 1.00 77.50 79 MET A N 1
ATOM 642 C CA . MET A 1 79 ? 35.885 -17.545 1.500 1.00 77.50 79 MET A CA 1
ATOM 643 C C . MET A 1 79 ? 35.411 -16.090 1.413 1.00 77.50 79 MET A C 1
ATOM 645 O O . MET A 1 79 ? 35.005 -15.508 2.415 1.00 77.50 79 MET A O 1
ATOM 649 N N . ILE A 1 80 ? 35.460 -15.517 0.208 1.00 81.88 80 ILE A N 1
ATOM 650 C CA . ILE A 1 80 ? 34.870 -14.220 -0.105 1.00 81.88 80 ILE A CA 1
ATOM 651 C C . ILE A 1 80 ? 33.618 -14.518 -0.933 1.00 81.88 80 ILE A C 1
ATOM 653 O O . ILE A 1 80 ? 33.740 -15.148 -1.987 1.00 81.88 80 ILE A O 1
ATOM 657 N N . PRO A 1 81 ? 32.425 -14.109 -0.483 1.00 86.12 81 PRO A N 1
ATOM 658 C CA . PRO A 1 81 ? 31.202 -14.339 -1.235 1.00 86.12 81 PRO A CA 1
ATOM 659 C C . PRO A 1 81 ? 31.224 -13.585 -2.568 1.00 86.12 81 PRO A C 1
ATOM 661 O O . PRO A 1 81 ? 31.658 -12.431 -2.642 1.00 86.12 81 PRO A O 1
ATOM 664 N N . LEU A 1 82 ? 30.710 -14.228 -3.615 1.00 90.19 82 LEU A N 1
ATOM 665 C CA . LEU A 1 82 ? 30.408 -13.560 -4.875 1.00 90.19 82 LEU A CA 1
ATOM 666 C C . LEU A 1 82 ? 29.056 -12.864 -4.728 1.00 90.19 82 LEU A C 1
ATOM 668 O O . LEU A 1 82 ? 28.051 -13.504 -4.425 1.00 90.19 82 LEU A O 1
ATOM 672 N N . MET A 1 83 ? 29.034 -11.563 -4.972 1.00 89.31 83 MET A N 1
ATOM 673 C CA . MET A 1 83 ? 27.841 -10.736 -4.939 1.00 89.31 83 MET A CA 1
ATOM 674 C C . MET A 1 83 ? 27.602 -10.095 -6.303 1.00 89.31 83 MET A C 1
ATOM 676 O O . MET A 1 83 ? 28.545 -9.687 -6.990 1.00 89.31 83 MET A O 1
ATOM 680 N N . VAL A 1 84 ? 26.333 -9.955 -6.671 1.00 90.06 84 VAL A N 1
ATOM 681 C CA . VAL A 1 84 ? 25.893 -9.286 -7.899 1.00 90.06 84 VAL A CA 1
ATOM 682 C C . VAL A 1 84 ? 24.740 -8.350 -7.565 1.00 90.06 84 VAL A C 1
ATOM 684 O O . VAL A 1 84 ? 23.706 -8.790 -7.071 1.00 90.06 84 VAL A O 1
ATOM 687 N N . PHE A 1 85 ? 24.925 -7.055 -7.808 1.00 88.12 85 PHE A N 1
ATOM 688 C CA . PHE A 1 85 ? 23.866 -6.057 -7.739 1.00 88.12 85 PHE A CA 1
ATOM 689 C C . PHE A 1 85 ? 23.367 -5.800 -9.150 1.00 88.12 85 PHE A C 1
ATOM 691 O O . PHE A 1 85 ? 24.161 -5.497 -10.044 1.00 88.12 85 PHE A O 1
ATOM 698 N N . LEU A 1 86 ? 22.058 -5.915 -9.325 1.00 85.94 86 LEU A N 1
ATOM 699 C CA . LEU A 1 86 ? 21.375 -5.758 -10.595 1.00 85.94 86 LEU A CA 1
ATOM 700 C C . LEU A 1 86 ? 20.571 -4.456 -10.616 1.00 85.94 86 LEU A C 1
ATOM 702 O O . LEU A 1 86 ? 19.691 -4.244 -9.784 1.00 85.94 86 LEU A O 1
ATOM 706 N N . HIS A 1 87 ? 20.798 -3.631 -11.632 1.00 83.75 87 HIS A N 1
ATOM 707 C CA . HIS A 1 87 ? 19.932 -2.513 -11.972 1.00 83.75 87 HIS A CA 1
ATOM 708 C C . HIS A 1 87 ? 19.540 -2.588 -13.443 1.00 83.75 87 HIS A C 1
ATOM 710 O O . HIS A 1 87 ? 20.230 -2.054 -14.300 1.00 83.75 87 HIS A O 1
ATOM 716 N N . VAL A 1 88 ? 18.407 -3.237 -13.720 1.00 82.88 88 VAL A N 1
ATOM 717 C CA . VAL A 1 88 ? 17.891 -3.442 -15.083 1.00 82.88 88 VAL A CA 1
ATOM 718 C C . VAL A 1 88 ? 18.918 -4.164 -15.973 1.00 82.88 88 VAL A C 1
ATOM 720 O O . VAL A 1 88 ? 18.946 -5.394 -15.962 1.00 82.88 88 VAL A O 1
ATOM 723 N N . ASP A 1 89 ? 19.728 -3.435 -16.733 1.00 84.12 89 ASP A N 1
ATOM 724 C CA . ASP A 1 89 ? 20.787 -3.888 -17.640 1.00 84.12 89 ASP A CA 1
ATOM 725 C C . ASP A 1 89 ? 22.197 -3.817 -17.040 1.00 84.12 89 ASP A C 1
ATOM 727 O O . ASP A 1 89 ? 23.056 -4.624 -17.412 1.00 84.12 89 ASP A O 1
ATOM 731 N N . ASP A 1 90 ? 22.407 -2.947 -16.053 1.00 83.38 90 ASP A N 1
ATOM 732 C CA . ASP A 1 90 ? 23.677 -2.782 -15.357 1.00 83.38 90 ASP A CA 1
ATOM 733 C C . ASP A 1 90 ? 23.862 -3.805 -14.226 1.00 83.38 90 ASP A C 1
ATOM 735 O O . ASP A 1 90 ? 22.991 -4.025 -13.380 1.00 83.38 90 ASP A O 1
ATOM 739 N N . MET A 1 91 ? 25.060 -4.387 -14.157 1.00 87.62 91 MET A N 1
ATOM 740 C CA . MET A 1 91 ? 25.487 -5.278 -13.079 1.00 87.62 91 MET A CA 1
ATOM 741 C C . MET A 1 91 ? 26.793 -4.817 -12.448 1.00 87.62 91 MET A C 1
ATOM 743 O O . MET A 1 91 ? 27.833 -4.716 -13.118 1.00 87.62 91 MET A O 1
ATOM 747 N N . ILE A 1 92 ? 26.757 -4.644 -11.129 1.00 87.25 92 ILE A N 1
ATOM 748 C CA . ILE A 1 92 ? 27.935 -4.429 -10.292 1.00 87.25 92 ILE A CA 1
ATOM 749 C C . ILE A 1 92 ? 28.254 -5.751 -9.605 1.00 87.25 92 ILE A C 1
ATOM 751 O O . ILE A 1 92 ? 27.418 -6.320 -8.911 1.00 87.25 92 ILE A O 1
ATOM 755 N N . ILE A 1 93 ? 29.465 -6.256 -9.825 1.00 88.56 93 ILE A N 1
ATOM 756 C CA . ILE A 1 93 ? 29.884 -7.579 -9.359 1.00 88.56 93 ILE A CA 1
ATOM 757 C C . ILE A 1 93 ? 31.046 -7.390 -8.397 1.00 88.56 93 ILE A C 1
ATOM 759 O O . ILE A 1 93 ? 31.997 -6.665 -8.701 1.00 88.56 93 ILE A O 1
ATOM 763 N N . GLY A 1 94 ? 30.984 -8.065 -7.258 1.00 86.75 94 GLY A N 1
ATOM 764 C CA . GLY A 1 94 ? 32.041 -8.049 -6.263 1.00 86.75 94 GLY A CA 1
ATOM 765 C C . GLY A 1 94 ? 32.299 -9.442 -5.702 1.00 86.75 94 GLY A C 1
ATOM 766 O O . GLY A 1 94 ? 31.396 -10.261 -5.617 1.00 86.75 94 GLY A O 1
ATOM 767 N N . GLY A 1 95 ? 33.546 -9.727 -5.355 1.00 85.88 95 GLY A N 1
ATOM 768 C CA . GLY A 1 95 ? 33.994 -11.025 -4.867 1.00 85.88 95 GLY A CA 1
ATOM 769 C C . GLY A 1 95 ? 35.492 -11.181 -5.099 1.00 85.88 95 GLY A C 1
ATOM 770 O O . GLY A 1 95 ? 36.178 -10.221 -5.465 1.00 85.88 95 GLY A O 1
ATOM 771 N N . ASP A 1 96 ? 36.011 -12.391 -4.922 1.00 84.56 96 ASP A N 1
ATOM 772 C CA . ASP A 1 96 ? 37.380 -12.682 -5.329 1.00 84.56 96 ASP A CA 1
ATOM 773 C C . ASP A 1 96 ? 37.523 -12.681 -6.864 1.00 84.56 96 ASP A C 1
ATOM 775 O O . ASP A 1 96 ? 36.592 -12.986 -7.613 1.00 84.56 96 ASP A O 1
ATOM 779 N N . ILE A 1 97 ? 38.722 -12.349 -7.347 1.00 87.12 97 ILE A N 1
ATOM 780 C CA . ILE A 1 97 ? 39.000 -12.172 -8.782 1.00 87.12 97 ILE A CA 1
ATOM 781 C C . ILE A 1 97 ? 38.682 -13.440 -9.591 1.00 87.12 97 ILE A C 1
ATOM 783 O O . ILE A 1 97 ? 38.246 -13.334 -10.740 1.00 87.12 97 ILE A O 1
ATOM 787 N N . LYS A 1 98 ? 38.885 -14.637 -9.019 1.00 89.31 98 LYS A N 1
ATOM 788 C CA . LYS A 1 98 ? 38.636 -15.899 -9.727 1.00 89.31 98 LYS A CA 1
ATOM 789 C C . LYS A 1 98 ? 37.136 -16.123 -9.894 1.00 89.31 98 LYS A C 1
ATOM 791 O O . LYS A 1 98 ? 36.700 -16.370 -11.015 1.00 89.31 98 LYS A O 1
ATOM 796 N N . SER A 1 99 ? 36.355 -15.962 -8.828 1.00 90.25 99 SER A N 1
ATOM 797 C CA . SER A 1 99 ? 34.893 -16.082 -8.874 1.00 90.25 99 SER A CA 1
ATOM 798 C C . SER A 1 99 ? 34.261 -15.042 -9.793 1.00 90.25 99 SER A C 1
ATOM 800 O O . SER A 1 99 ? 33.393 -15.390 -10.590 1.00 90.25 99 SER A O 1
ATOM 802 N N . ILE A 1 100 ? 34.738 -13.789 -9.767 1.00 91.19 100 ILE A N 1
ATOM 803 C CA . ILE A 1 100 ? 34.277 -12.746 -10.699 1.00 91.19 100 ILE A CA 1
ATOM 804 C C . ILE A 1 100 ? 34.550 -13.162 -12.146 1.00 91.19 100 ILE A C 1
ATOM 806 O O . ILE A 1 100 ? 33.667 -13.037 -12.991 1.00 91.19 100 ILE A O 1
ATOM 810 N N . LYS A 1 101 ? 35.758 -13.653 -12.447 1.00 92.31 101 LYS A N 1
ATOM 811 C CA . LYS A 1 101 ? 36.128 -14.073 -13.803 1.00 92.31 101 LYS A CA 1
ATOM 812 C C . LYS A 1 101 ? 35.248 -15.226 -14.295 1.00 92.31 101 LYS A C 1
ATOM 814 O O . LYS A 1 101 ? 34.683 -15.124 -15.378 1.00 92.31 101 LYS A O 1
ATOM 819 N N . ILE A 1 102 ? 35.078 -16.266 -13.477 1.00 92.25 102 ILE A N 1
ATOM 820 C CA . ILE A 1 102 ? 34.224 -17.421 -13.794 1.00 92.25 102 ILE A CA 1
ATOM 821 C C . ILE A 1 102 ? 32.776 -16.974 -14.011 1.00 92.25 102 ILE A C 1
ATOM 823 O O . ILE A 1 102 ? 32.128 -17.399 -14.966 1.00 92.25 102 ILE A O 1
ATOM 827 N N . PHE A 1 103 ? 32.257 -16.097 -13.150 1.00 93.31 103 PHE A N 1
ATOM 828 C CA . PHE A 1 103 ? 30.913 -15.557 -13.312 1.00 93.31 103 PHE A CA 1
ATOM 829 C C . PHE A 1 103 ? 30.774 -14.803 -14.636 1.00 93.31 103 PHE A C 1
ATOM 831 O O . PHE A 1 103 ? 29.859 -15.109 -15.395 1.00 93.31 103 PHE A O 1
ATOM 838 N N . LYS A 1 104 ? 31.706 -13.885 -14.943 1.00 93.69 104 LYS A N 1
ATOM 839 C CA . LYS A 1 104 ? 31.736 -13.108 -16.194 1.00 93.69 104 LYS A CA 1
ATOM 840 C C . LYS A 1 104 ? 31.736 -14.006 -17.433 1.00 93.69 104 LYS A C 1
ATOM 842 O O . LYS A 1 104 ? 30.942 -13.764 -18.335 1.00 93.69 104 LYS A O 1
ATOM 847 N N . GLU A 1 105 ? 32.569 -15.045 -17.457 1.00 93.50 105 GLU A N 1
ATOM 848 C CA . GLU A 1 105 ? 32.637 -16.008 -18.566 1.00 93.50 105 GLU A CA 1
ATOM 849 C C . GLU A 1 105 ? 31.304 -16.753 -18.754 1.00 93.50 105 GLU A C 1
ATOM 851 O O . GLU A 1 105 ? 30.796 -16.844 -19.873 1.00 93.50 105 GLU A O 1
ATOM 856 N N . ASN A 1 106 ? 30.683 -17.217 -17.662 1.00 92.69 106 ASN A N 1
ATOM 857 C CA . ASN A 1 106 ? 29.394 -17.911 -17.716 1.00 92.69 106 ASN A CA 1
ATOM 858 C C . ASN A 1 106 ? 28.266 -17.014 -18.233 1.00 92.69 106 ASN A C 1
ATOM 860 O O . ASN A 1 106 ? 27.478 -17.436 -19.081 1.00 92.69 106 ASN A O 1
ATOM 864 N N . ILE A 1 107 ? 28.172 -15.780 -17.733 1.00 92.50 107 ILE A N 1
ATOM 865 C CA . ILE A 1 107 ? 27.100 -14.867 -18.135 1.00 92.50 107 ILE A CA 1
ATOM 866 C C . ILE A 1 107 ? 27.294 -14.361 -19.573 1.00 92.50 107 ILE A C 1
ATOM 868 O O . ILE A 1 107 ? 26.316 -14.288 -20.315 1.00 92.50 107 ILE A O 1
ATOM 872 N N . GLN A 1 108 ? 28.538 -14.131 -20.014 1.00 92.19 108 GLN A N 1
ATOM 873 C CA . GLN A 1 108 ? 28.862 -13.749 -21.399 1.00 92.19 108 GLN A CA 1
ATOM 874 C C . GLN A 1 108 ? 28.553 -14.854 -22.410 1.00 92.19 108 GLN A C 1
ATOM 876 O O . GLN A 1 108 ? 28.215 -14.558 -23.556 1.00 92.19 108 GLN A O 1
ATOM 881 N N . ALA A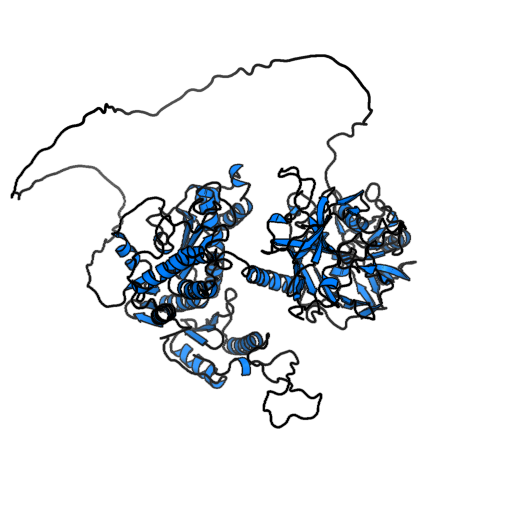 1 109 ? 28.636 -16.122 -21.999 1.00 91.19 109 ALA A N 1
ATOM 882 C CA . ALA A 1 109 ? 28.245 -17.246 -22.843 1.00 91.19 109 ALA A CA 1
ATOM 883 C C . ALA A 1 109 ? 26.724 -17.307 -23.088 1.00 91.19 109 ALA A C 1
ATOM 885 O O . ALA A 1 109 ? 26.293 -17.826 -24.116 1.00 91.19 109 ALA A O 1
ATOM 886 N N . HIS A 1 110 ? 25.913 -16.770 -22.169 1.00 88.62 110 HIS A N 1
ATOM 887 C CA . HIS A 1 110 ? 24.448 -16.836 -22.232 1.00 88.62 110 HIS A CA 1
ATOM 888 C C . HIS A 1 110 ? 23.801 -15.546 -22.743 1.00 88.62 110 HIS A C 1
ATOM 890 O O . HIS A 1 110 ? 22.783 -15.600 -23.435 1.00 88.62 110 HIS A O 1
ATOM 896 N N . PHE A 1 111 ? 24.381 -14.387 -22.427 1.00 89.56 111 PHE A N 1
ATOM 897 C CA . PHE A 1 111 ? 23.831 -13.082 -22.773 1.00 89.56 111 PHE A CA 1
ATOM 898 C C . PHE A 1 111 ? 24.851 -12.226 -23.518 1.00 89.56 111 PHE A C 1
ATOM 900 O O . PHE A 1 111 ? 26.027 -12.152 -23.169 1.00 89.56 111 PHE A O 1
ATOM 907 N N . LYS A 1 112 ? 24.371 -11.504 -24.536 1.00 88.00 112 LYS A N 1
ATOM 908 C CA . LYS A 1 112 ? 25.184 -10.499 -25.222 1.00 88.00 112 LYS A CA 1
ATOM 909 C C . LYS A 1 112 ? 25.378 -9.306 -24.295 1.00 88.00 112 LYS A C 1
ATOM 911 O O . LYS A 1 112 ? 24.427 -8.578 -24.016 1.00 88.00 112 LYS A O 1
ATOM 916 N N . MET A 1 113 ? 26.609 -9.090 -23.862 1.00 88.88 113 MET A N 1
ATOM 917 C CA . MET A 1 113 ? 26.923 -8.092 -22.848 1.00 88.88 113 MET A CA 1
ATOM 918 C C . MET A 1 113 ? 28.277 -7.434 -23.085 1.00 88.88 113 MET A C 1
ATOM 920 O O . MET A 1 113 ? 29.111 -7.941 -23.836 1.00 88.88 113 MET A O 1
ATOM 924 N N . GLU A 1 114 ? 28.471 -6.290 -22.449 1.00 89.00 114 GLU A N 1
ATOM 925 C CA . GLU A 1 114 ? 29.679 -5.484 -22.488 1.00 89.00 114 GLU A CA 1
ATOM 926 C C . GLU A 1 114 ? 30.344 -5.481 -21.107 1.00 89.00 114 GLU A C 1
ATOM 928 O O . GLU A 1 114 ? 29.709 -5.226 -20.077 1.00 89.00 114 GLU A O 1
ATOM 933 N N . ASP A 1 115 ? 31.634 -5.814 -21.072 1.00 89.06 115 ASP A N 1
ATOM 934 C CA . ASP A 1 115 ? 32.434 -5.687 -19.858 1.00 89.06 115 ASP A CA 1
ATOM 935 C C . ASP A 1 115 ? 33.082 -4.305 -19.824 1.00 89.06 115 ASP A C 1
ATOM 937 O O . ASP A 1 115 ? 34.042 -4.035 -20.541 1.00 89.06 115 ASP A O 1
ATOM 941 N N . LEU A 1 116 ? 32.547 -3.440 -18.966 1.00 87.25 116 LEU A N 1
ATOM 942 C CA . LEU A 1 116 ? 33.054 -2.086 -18.741 1.00 87.25 116 LEU A CA 1
ATOM 943 C C . LEU A 1 116 ? 34.290 -2.056 -17.819 1.00 87.25 116 LEU A C 1
ATOM 945 O O . LEU A 1 116 ? 34.799 -0.983 -17.503 1.00 87.25 116 LEU A O 1
ATOM 949 N N . GLY A 1 117 ? 34.784 -3.220 -17.384 1.00 87.69 117 GLY A N 1
ATOM 950 C CA . GLY A 1 117 ? 35.971 -3.344 -16.548 1.00 87.69 117 GLY A CA 1
ATOM 951 C C . GLY A 1 117 ? 35.721 -2.964 -15.088 1.00 87.69 117 GLY A C 1
ATOM 952 O O . GLY A 1 117 ? 34.677 -3.276 -14.510 1.00 87.69 117 GLY A O 1
ATOM 953 N N . GLU A 1 118 ? 36.726 -2.351 -14.464 1.00 83.88 118 GLU A N 1
ATOM 954 C CA . GLU A 1 118 ? 36.614 -1.820 -13.104 1.00 83.88 118 GLU A CA 1
ATOM 955 C C . GLU A 1 118 ? 35.657 -0.620 -13.074 1.00 83.88 118 GLU A C 1
ATOM 957 O O . GLU A 1 118 ? 35.661 0.219 -13.974 1.00 83.88 118 GLU A O 1
ATOM 962 N N . ILE A 1 119 ? 34.835 -0.529 -12.025 1.00 82.31 119 ILE A N 1
ATOM 963 C CA . ILE A 1 119 ? 33.821 0.519 -11.897 1.00 82.31 119 ILE A CA 1
ATOM 964 C C . ILE A 1 119 ? 34.463 1.914 -11.840 1.00 82.31 119 ILE A C 1
ATOM 966 O O . ILE A 1 119 ? 35.115 2.278 -10.862 1.00 82.31 119 ILE A O 1
ATOM 970 N N . GLN A 1 120 ? 34.245 2.694 -12.899 1.00 83.75 120 GLN A N 1
ATOM 971 C CA . GLN A 1 120 ? 34.564 4.126 -12.965 1.00 83.75 120 GLN A CA 1
ATOM 972 C C . GLN A 1 120 ? 33.298 4.981 -12.918 1.00 83.75 120 GLN A C 1
ATOM 974 O O . GLN A 1 120 ? 33.291 6.054 -12.319 1.00 83.75 120 GLN A O 1
ATOM 979 N N . TYR A 1 121 ? 32.221 4.487 -13.533 1.00 82.56 121 TYR A N 1
ATOM 980 C CA . TYR A 1 121 ? 30.893 5.083 -13.500 1.00 82.56 121 TYR A CA 1
ATOM 981 C C . TYR A 1 121 ? 29.841 3.987 -13.337 1.00 82.56 121 TYR A C 1
ATOM 983 O O . TYR A 1 121 ? 29.953 2.931 -13.955 1.00 82.56 121 TYR A O 1
ATOM 991 N N . ALA A 1 122 ? 28.815 4.253 -12.534 1.00 76.94 122 ALA A N 1
ATOM 992 C CA . ALA A 1 122 ? 27.610 3.434 -12.454 1.00 76.94 122 ALA A CA 1
ATOM 993 C C . ALA A 1 122 ? 26.397 4.332 -12.208 1.00 76.94 122 ALA A C 1
ATOM 995 O O . ALA A 1 122 ? 26.448 5.214 -11.351 1.00 76.94 122 ALA A O 1
ATOM 996 N N . LEU A 1 123 ? 25.329 4.136 -12.987 1.00 76.00 123 LEU A N 1
ATOM 997 C CA . LEU A 1 123 ? 24.090 4.923 -12.921 1.00 76.00 123 LEU A CA 1
ATOM 998 C C . LEU A 1 123 ? 24.324 6.442 -12.852 1.00 76.00 123 LEU A C 1
ATOM 1000 O O . LEU A 1 123 ? 23.674 7.137 -12.081 1.00 76.00 123 LEU A O 1
ATOM 1004 N N . GLY A 1 124 ? 25.289 6.963 -13.618 1.00 79.88 124 GLY A N 1
ATOM 1005 C CA . GLY A 1 124 ? 25.615 8.396 -13.644 1.00 79.88 124 GLY A CA 1
ATOM 1006 C C . GLY A 1 124 ? 26.445 8.917 -12.460 1.00 79.88 124 GLY A C 1
ATOM 1007 O O . GLY A 1 124 ? 26.683 10.123 -12.384 1.00 79.88 124 GLY A O 1
ATOM 1008 N N . ILE A 1 125 ? 26.914 8.041 -11.568 1.00 85.31 125 ILE A N 1
ATOM 1009 C CA . ILE A 1 125 ? 27.797 8.363 -10.439 1.00 85.31 125 ILE A CA 1
ATOM 1010 C C . ILE A 1 125 ? 29.218 7.918 -10.773 1.00 85.31 125 ILE A C 1
ATOM 1012 O O . ILE A 1 125 ? 29.438 6.765 -11.141 1.00 85.31 125 ILE A O 1
ATOM 1016 N N . LYS A 1 126 ? 30.189 8.819 -10.627 1.00 87.31 126 LYS A N 1
ATOM 1017 C CA . LYS A 1 126 ? 31.614 8.508 -10.742 1.00 87.31 126 LYS A CA 1
ATOM 1018 C C . LYS A 1 126 ? 32.094 7.833 -9.461 1.00 87.31 126 LYS A C 1
ATOM 1020 O O . LYS A 1 126 ? 31.888 8.377 -8.380 1.00 87.31 126 LYS A O 1
ATOM 1025 N N . ALA A 1 127 ? 32.780 6.708 -9.593 1.00 85.88 127 ALA A N 1
ATOM 1026 C CA . ALA A 1 127 ? 33.423 5.994 -8.501 1.00 85.88 127 ALA A CA 1
ATOM 1027 C C . ALA A 1 127 ? 34.948 6.091 -8.638 1.00 85.88 127 ALA A C 1
ATOM 1029 O O . ALA A 1 127 ? 35.504 5.768 -9.688 1.00 85.88 127 ALA A O 1
ATOM 1030 N N . SER A 1 128 ? 35.626 6.535 -7.580 1.00 84.50 128 SER A N 1
ATOM 1031 C CA . SER A 1 128 ? 37.089 6.643 -7.531 1.00 84.50 128 SER A CA 1
ATOM 1032 C C . SER A 1 128 ? 37.641 5.843 -6.357 1.00 84.50 128 SER A C 1
ATOM 1034 O O . SER A 1 128 ? 37.169 5.982 -5.231 1.00 84.50 128 SER A O 1
ATOM 1036 N N . TRP A 1 129 ? 38.653 5.020 -6.614 1.00 81.81 129 TRP A N 1
ATOM 1037 C CA . TRP A 1 129 ? 39.204 4.090 -5.631 1.00 81.81 129 TRP A CA 1
ATOM 1038 C C . TRP A 1 129 ? 40.515 4.586 -5.033 1.00 81.81 129 TRP A C 1
ATOM 1040 O O . TRP A 1 129 ? 41.457 4.890 -5.764 1.00 81.81 129 TRP A O 1
ATOM 1050 N N . ASP A 1 130 ? 40.618 4.543 -3.705 1.00 84.50 130 ASP A N 1
ATOM 1051 C CA . ASP A 1 130 ? 41.896 4.599 -3.001 1.00 84.50 130 ASP A CA 1
ATOM 1052 C C . ASP A 1 130 ? 42.155 3.255 -2.314 1.00 84.50 130 ASP A C 1
ATOM 1054 O O . ASP A 1 130 ? 41.679 2.966 -1.214 1.00 84.50 130 ASP A O 1
ATOM 1058 N N . ARG A 1 131 ? 42.942 2.413 -2.988 1.00 82.25 131 ARG A N 1
ATOM 1059 C CA . ARG A 1 131 ? 43.302 1.073 -2.506 1.00 82.25 131 ARG A CA 1
ATOM 1060 C C . ARG A 1 131 ? 44.192 1.106 -1.262 1.00 82.25 131 ARG A C 1
ATOM 1062 O O . ARG A 1 131 ? 44.186 0.139 -0.508 1.00 82.25 131 ARG A O 1
ATOM 1069 N N . LYS A 1 132 ? 44.949 2.187 -1.034 1.00 83.69 132 LYS A N 1
ATOM 1070 C CA . LYS A 1 132 ? 45.818 2.320 0.147 1.00 83.69 132 LYS A CA 1
ATOM 1071 C C . LYS A 1 132 ? 44.996 2.647 1.383 1.00 83.69 132 LYS A C 1
ATOM 1073 O O . LYS A 1 132 ? 45.245 2.085 2.444 1.00 83.69 132 LYS A O 1
ATOM 1078 N N . LEU A 1 133 ? 44.024 3.543 1.232 1.00 81.12 133 LEU A N 1
ATOM 1079 C CA . LEU A 1 133 ? 43.110 3.925 2.306 1.00 81.12 133 LEU A CA 1
ATOM 1080 C C . LEU A 1 133 ? 41.916 2.974 2.447 1.00 81.12 133 LEU A C 1
ATOM 1082 O O . LEU A 1 133 ? 41.173 3.097 3.414 1.00 81.12 133 LEU A O 1
ATOM 1086 N N . LYS A 1 134 ? 41.751 2.024 1.515 1.00 81.50 134 LYS A N 1
ATOM 1087 C CA . LYS A 1 134 ? 40.591 1.125 1.417 1.00 81.50 134 LYS A CA 1
ATOM 1088 C C . LYS A 1 134 ? 39.266 1.896 1.331 1.00 81.50 134 LYS A C 1
ATOM 1090 O O . LYS A 1 134 ? 38.266 1.494 1.919 1.00 81.50 134 LYS A O 1
ATOM 1095 N N . THR A 1 135 ? 39.261 3.017 0.611 1.00 81.94 135 THR A N 1
ATOM 1096 C CA . THR A 1 135 ? 38.085 3.887 0.465 1.00 81.94 135 THR A CA 1
ATOM 1097 C C . THR A 1 135 ? 37.633 4.005 -0.984 1.00 81.94 135 THR A C 1
ATOM 1099 O O . THR A 1 135 ? 38.436 3.898 -1.914 1.00 81.94 135 THR A O 1
ATOM 1102 N N . ILE A 1 136 ? 36.349 4.297 -1.166 1.00 82.44 136 ILE A N 1
ATOM 1103 C CA . ILE A 1 136 ? 35.731 4.640 -2.445 1.00 82.44 136 ILE A CA 1
ATOM 1104 C C . ILE A 1 136 ? 35.042 6.000 -2.328 1.00 82.44 136 ILE A C 1
ATOM 1106 O O . ILE A 1 136 ? 34.316 6.248 -1.368 1.00 82.44 136 ILE A O 1
ATOM 1110 N N . SER A 1 137 ? 35.273 6.881 -3.297 1.00 84.75 137 SER A N 1
ATOM 1111 C CA . SER A 1 137 ? 34.652 8.206 -3.372 1.00 84.75 137 SER A CA 1
ATOM 1112 C C . SER A 1 137 ? 33.651 8.254 -4.524 1.00 84.75 137 SER A C 1
ATOM 1114 O O . SER A 1 137 ? 33.977 7.890 -5.656 1.00 84.75 137 SER A O 1
ATOM 1116 N N . LEU A 1 138 ? 32.430 8.688 -4.217 1.00 84.69 138 LEU A N 1
ATOM 1117 C CA . LEU A 1 138 ? 31.289 8.770 -5.122 1.00 84.69 138 LEU A CA 1
ATOM 1118 C C . LEU A 1 138 ? 30.992 10.233 -5.461 1.00 84.69 138 LEU A C 1
ATOM 1120 O O . LEU A 1 138 ? 30.771 11.055 -4.571 1.00 84.69 138 LEU A O 1
ATOM 1124 N N . SER A 1 139 ? 30.968 10.560 -6.751 1.00 86.75 139 SER A N 1
ATOM 1125 C CA . SER A 1 139 ? 30.861 11.938 -7.235 1.00 86.75 139 SER A CA 1
ATOM 1126 C C . SER A 1 139 ? 29.859 12.085 -8.373 1.00 86.75 139 SER A C 1
ATOM 1128 O O . SER A 1 139 ? 29.786 11.253 -9.276 1.00 86.75 139 SER A O 1
ATOM 1130 N N . GLN A 1 140 ? 29.115 13.189 -8.358 1.00 89.12 140 GLN A N 1
ATOM 1131 C CA . GLN A 1 140 ? 28.195 13.593 -9.426 1.00 89.12 140 GLN A CA 1
ATOM 1132 C C . GLN A 1 140 ? 28.565 14.963 -10.015 1.00 89.12 140 GLN A C 1
ATOM 1134 O O . GLN A 1 140 ? 27.705 15.678 -10.529 1.00 89.12 140 GLN A O 1
ATOM 1139 N N . GLU A 1 141 ? 29.849 15.337 -9.986 1.00 91.75 141 GLU A N 1
ATOM 1140 C CA . GLU A 1 141 ? 30.342 16.632 -10.485 1.00 91.75 141 GLU A CA 1
ATOM 1141 C C . GLU A 1 141 ? 29.865 16.947 -11.918 1.00 91.75 141 GLU A C 1
ATOM 1143 O O . GLU A 1 141 ? 29.383 18.048 -12.190 1.00 91.75 141 GLU A O 1
ATOM 1148 N N . LEU A 1 142 ? 29.907 15.966 -12.830 1.00 89.81 142 LEU A N 1
ATOM 1149 C CA . LEU A 1 142 ? 29.421 16.137 -14.209 1.00 89.81 142 LEU A CA 1
ATOM 1150 C C . LEU A 1 142 ? 27.920 16.442 -14.275 1.00 89.81 142 LEU A C 1
ATOM 1152 O O . LEU A 1 142 ? 27.472 17.189 -15.145 1.00 89.81 142 LEU A O 1
ATOM 1156 N N . TYR A 1 143 ? 27.130 15.868 -13.370 1.00 91.62 143 TYR A N 1
ATOM 1157 C CA . TYR A 1 143 ? 25.696 16.122 -13.303 1.00 91.62 143 TYR A CA 1
ATOM 1158 C C . TYR A 1 143 ? 25.401 17.502 -12.700 1.00 91.62 143 TYR A C 1
ATOM 1160 O O . TYR A 1 143 ? 24.562 18.226 -13.237 1.00 91.62 143 TYR A O 1
ATOM 1168 N N . VAL A 1 144 ? 26.160 17.930 -11.681 1.00 93.25 144 VAL A N 1
ATOM 1169 C CA . VAL A 1 144 ? 26.111 19.309 -11.156 1.00 93.25 144 VAL A CA 1
ATOM 1170 C C . VAL A 1 144 ? 26.403 20.317 -12.271 1.00 93.25 144 VAL A C 1
ATOM 1172 O O . VAL A 1 144 ? 25.634 21.255 -12.468 1.00 93.25 144 VAL A O 1
ATOM 1175 N N . HIS A 1 145 ? 27.448 20.081 -13.070 1.00 92.50 145 HIS A N 1
ATOM 1176 C CA . HIS A 1 145 ? 27.774 20.905 -14.236 1.00 92.50 145 HIS A CA 1
ATOM 1177 C C . HIS A 1 145 ? 26.624 20.994 -15.251 1.00 92.50 145 HIS A C 1
ATOM 1179 O O . HIS A 1 145 ? 26.305 22.085 -15.724 1.00 92.50 145 HIS A O 1
ATOM 1185 N N . LYS A 1 146 ? 25.962 19.870 -15.557 1.00 93.25 146 LYS A N 1
ATOM 1186 C CA . LYS A 1 146 ? 24.794 19.845 -16.454 1.00 93.25 146 LYS A CA 1
ATOM 1187 C C . LYS A 1 146 ? 23.620 20.654 -15.899 1.00 93.25 146 LYS A C 1
ATOM 1189 O O . LYS A 1 146 ? 22.982 21.377 -16.662 1.00 93.25 146 LYS A O 1
ATOM 1194 N N . ILE A 1 147 ? 23.337 20.559 -14.597 1.00 93.88 147 ILE A N 1
ATOM 1195 C CA . ILE A 1 147 ? 22.267 21.339 -13.952 1.00 93.88 147 ILE A CA 1
ATOM 1196 C C . ILE A 1 147 ? 22.586 22.836 -14.014 1.00 93.88 147 ILE A C 1
ATOM 1198 O O . ILE A 1 147 ? 21.736 23.622 -14.427 1.00 93.88 147 ILE A O 1
ATOM 1202 N N . LEU A 1 148 ? 23.807 23.234 -13.653 1.00 93.94 148 LEU A N 1
ATOM 1203 C CA . LEU A 1 148 ? 24.227 24.637 -13.674 1.00 93.94 148 LEU A CA 1
ATOM 1204 C C . LEU A 1 148 ? 24.139 25.234 -15.082 1.00 93.94 148 LEU A C 1
ATOM 1206 O O . LEU A 1 148 ? 23.590 26.321 -15.247 1.00 93.94 148 LEU A O 1
ATOM 1210 N N . ALA A 1 149 ? 24.606 24.506 -16.100 1.00 93.69 149 ALA A N 1
ATOM 1211 C CA . ALA A 1 149 ? 24.493 24.921 -17.496 1.00 93.69 149 ALA A CA 1
ATOM 1212 C C . ALA A 1 149 ? 23.028 25.060 -17.936 1.00 93.69 149 ALA A C 1
ATOM 1214 O O . ALA A 1 149 ? 22.662 26.069 -18.535 1.00 93.69 149 ALA A O 1
ATOM 1215 N N . LYS A 1 150 ? 22.174 24.091 -17.581 1.00 92.81 150 LYS A N 1
ATOM 1216 C CA . LYS A 1 150 ? 20.746 24.088 -17.933 1.00 92.81 150 LYS A CA 1
ATOM 1217 C C . LYS A 1 150 ? 19.996 25.322 -17.426 1.00 92.81 150 LYS A C 1
ATOM 1219 O O . LYS A 1 150 ? 19.091 25.791 -18.107 1.00 92.81 150 LYS A O 1
ATOM 1224 N N . PHE A 1 151 ? 20.356 25.835 -16.252 1.00 91.88 151 PHE A N 1
ATOM 1225 C CA . PHE A 1 151 ? 19.710 27.009 -15.656 1.00 91.88 151 PHE A CA 1
ATOM 1226 C C . PHE A 1 151 ? 20.502 28.314 -15.840 1.00 91.88 151 PHE A C 1
ATOM 1228 O O . PHE A 1 151 ? 20.133 29.325 -15.248 1.00 91.88 151 PHE A O 1
ATOM 1235 N N . GLY A 1 152 ? 21.579 28.317 -16.639 1.00 91.50 152 GLY A N 1
ATOM 1236 C CA . GLY A 1 152 ? 22.402 29.510 -16.874 1.00 91.50 152 GLY A CA 1
ATOM 1237 C C . GLY A 1 152 ? 23.191 29.985 -15.645 1.00 91.50 152 GLY A C 1
ATOM 1238 O O . GLY A 1 152 ? 23.541 31.154 -15.549 1.00 91.50 152 GLY A O 1
ATOM 1239 N N . MET A 1 153 ? 23.476 29.088 -14.697 1.00 92.94 153 MET A N 1
ATOM 1240 C CA . MET A 1 153 ? 24.107 29.386 -13.402 1.00 92.94 153 MET A CA 1
ATOM 1241 C C . MET A 1 153 ? 25.598 29.010 -13.362 1.00 92.94 153 MET A C 1
ATOM 1243 O O . MET A 1 153 ? 26.179 28.854 -12.296 1.00 92.94 153 MET A O 1
ATOM 1247 N N . MET A 1 154 ? 26.252 28.859 -14.515 1.00 91.38 154 MET A N 1
ATOM 1248 C CA . MET A 1 154 ? 27.674 28.478 -14.585 1.00 91.38 154 MET A CA 1
ATOM 1249 C C . MET A 1 154 ? 28.627 29.550 -14.039 1.00 91.38 154 MET A C 1
ATOM 1251 O O . MET A 1 154 ? 29.717 29.214 -13.580 1.00 91.38 154 MET A O 1
ATOM 1255 N N . GLU A 1 155 ? 28.219 30.820 -14.071 1.00 90.56 155 GLU A N 1
ATOM 1256 C CA . GLU A 1 155 ? 29.017 31.974 -13.629 1.00 90.56 155 GLU A CA 1
ATOM 1257 C C . GLU A 1 155 ? 28.460 32.631 -12.353 1.00 90.56 155 GLU A C 1
ATOM 1259 O O . GLU A 1 155 ? 28.861 33.734 -11.979 1.00 90.56 155 GLU A O 1
ATOM 1264 N N . CYS A 1 156 ? 27.523 31.977 -11.655 1.00 90.50 156 CYS A N 1
ATOM 1265 C CA . CYS A 1 156 ? 26.944 32.544 -10.441 1.00 90.50 156 CYS A CA 1
ATOM 1266 C C . CYS A 1 156 ? 27.970 32.613 -9.293 1.00 90.50 156 CYS A C 1
ATOM 1268 O O . CYS A 1 156 ? 28.856 31.762 -9.165 1.00 90.50 156 CYS A O 1
ATOM 1270 N N . LYS A 1 157 ? 27.825 33.603 -8.404 1.00 90.00 157 LYS A N 1
ATOM 1271 C CA . LYS A 1 157 ? 28.658 33.707 -7.196 1.00 90.00 157 LYS A CA 1
ATOM 1272 C C . LYS A 1 157 ? 28.294 32.598 -6.212 1.00 90.00 157 LYS A C 1
ATOM 1274 O O . LYS A 1 157 ? 27.128 32.441 -5.866 1.00 90.00 157 LYS A O 1
ATOM 1279 N N . SER A 1 158 ? 29.295 31.859 -5.740 1.00 87.81 158 SER A N 1
ATOM 1280 C CA . SER A 1 158 ? 29.070 30.770 -4.792 1.00 87.81 158 SER A CA 1
ATOM 1281 C C . SER A 1 158 ? 28.629 31.279 -3.422 1.00 87.81 158 SER A C 1
ATOM 1283 O O . SER A 1 158 ? 29.215 32.234 -2.908 1.00 87.81 158 SER A O 1
ATOM 1285 N N . VAL A 1 159 ? 27.678 30.584 -2.799 1.00 84.00 159 VAL A N 1
ATOM 1286 C CA . VAL A 1 159 ? 27.255 30.822 -1.409 1.00 84.00 159 VAL A CA 1
ATOM 1287 C C . VAL A 1 159 ? 27.734 29.694 -0.491 1.00 84.00 159 VAL A C 1
ATOM 1289 O O . VAL A 1 159 ? 28.035 28.593 -0.951 1.00 84.00 159 VAL A O 1
ATOM 1292 N N . ALA A 1 160 ? 27.849 29.974 0.810 1.00 78.75 160 ALA A N 1
ATOM 1293 C CA . ALA A 1 160 ? 28.413 29.035 1.785 1.00 78.75 160 ALA A CA 1
ATOM 1294 C C . ALA A 1 160 ? 27.408 27.992 2.303 1.00 78.75 160 ALA A C 1
ATOM 1296 O O . ALA A 1 160 ? 27.821 26.928 2.763 1.00 78.75 160 ALA A O 1
ATOM 1297 N N . THR A 1 161 ? 26.111 28.292 2.237 1.00 78.12 161 THR A N 1
ATOM 1298 C CA . THR A 1 161 ? 25.025 27.444 2.743 1.00 78.12 161 THR A CA 1
ATOM 1299 C C . THR A 1 161 ? 23.964 27.248 1.663 1.00 78.12 161 THR A C 1
ATOM 1301 O O . THR A 1 161 ? 23.700 28.192 0.922 1.00 78.12 161 THR A O 1
ATOM 1304 N N . PRO A 1 162 ? 23.331 26.066 1.575 1.00 80.12 162 PRO A N 1
ATOM 1305 C CA . PRO A 1 162 ? 22.291 25.799 0.579 1.00 80.12 162 PRO A CA 1
ATOM 1306 C C . PRO A 1 162 ? 20.983 26.560 0.842 1.00 80.12 162 PRO A C 1
ATOM 1308 O O . PRO A 1 162 ? 20.180 26.723 -0.069 1.00 80.12 162 PRO A O 1
ATOM 1311 N N . MET A 1 163 ? 20.758 27.001 2.083 1.00 78.44 163 MET A N 1
ATOM 1312 C CA . MET A 1 163 ? 19.629 27.832 2.499 1.00 78.44 163 MET A CA 1
ATOM 1313 C C . MET A 1 163 ? 20.036 28.630 3.743 1.00 78.44 163 MET A C 1
ATOM 1315 O O . MET A 1 163 ? 20.743 28.105 4.608 1.00 78.44 163 MET A O 1
ATOM 1319 N N . ILE A 1 164 ? 19.615 29.893 3.832 1.00 71.25 164 ILE A N 1
ATOM 1320 C CA . ILE A 1 164 ? 19.867 30.747 5.001 1.00 71.25 164 ILE A CA 1
ATOM 1321 C C . ILE A 1 164 ? 19.087 30.217 6.218 1.00 71.25 164 ILE A C 1
ATOM 1323 O O . ILE A 1 164 ? 17.935 29.790 6.115 1.00 71.25 164 ILE A O 1
ATOM 1327 N N . GLN A 1 165 ? 19.721 30.233 7.393 1.00 62.97 165 GLN A N 1
ATOM 1328 C CA . GLN A 1 165 ? 19.087 29.800 8.639 1.00 62.97 165 GLN A CA 1
ATOM 1329 C C . GLN A 1 165 ? 17.915 30.724 9.005 1.00 62.97 165 GLN A C 1
ATOM 1331 O O . GLN A 1 165 ? 18.062 31.943 9.011 1.00 62.97 165 GLN A O 1
ATOM 1336 N N . GLY A 1 166 ? 16.766 30.138 9.352 1.00 59.50 166 GLY A N 1
ATOM 1337 C CA . GLY A 1 166 ? 15.552 30.891 9.692 1.00 59.50 166 GLY A CA 1
ATOM 1338 C C . GLY A 1 166 ? 14.732 31.350 8.482 1.00 59.50 166 GLY A C 1
ATOM 1339 O O . GLY A 1 166 ? 13.730 32.038 8.656 1.00 59.50 166 GLY A O 1
ATOM 1340 N N . THR A 1 167 ? 15.113 30.964 7.260 1.00 68.00 167 THR A N 1
ATOM 1341 C CA . THR A 1 167 ? 14.271 31.175 6.079 1.00 68.00 167 THR A CA 1
ATOM 1342 C C . THR A 1 167 ? 13.031 30.288 6.160 1.00 68.00 167 THR A C 1
ATOM 1344 O O . THR A 1 167 ? 13.127 29.062 6.105 1.00 68.00 167 THR A O 1
ATOM 1347 N N . HIS A 1 168 ? 11.857 30.911 6.255 1.00 67.38 168 HIS A N 1
ATOM 1348 C CA . HIS A 1 168 ? 10.569 30.225 6.195 1.00 67.38 168 HIS A CA 1
ATOM 1349 C C . HIS A 1 168 ? 9.947 30.442 4.817 1.00 67.38 168 HIS A C 1
ATOM 1351 O O . HIS A 1 168 ? 9.490 31.538 4.499 1.00 67.38 168 HIS A O 1
ATOM 1357 N N . LEU A 1 169 ? 9.928 29.392 3.995 1.00 74.12 169 LEU A N 1
ATOM 1358 C CA . LEU A 1 169 ? 9.183 29.411 2.739 1.00 74.12 169 LEU A CA 1
ATOM 1359 C C . LEU A 1 169 ? 7.685 29.336 3.060 1.00 74.12 169 LEU A C 1
ATOM 1361 O O . LEU A 1 169 ? 7.239 28.420 3.752 1.00 74.12 169 LEU A O 1
ATOM 1365 N N . VAL A 1 170 ? 6.916 30.307 2.574 1.00 72.50 170 VAL A N 1
ATOM 1366 C CA . VAL A 1 170 ? 5.471 30.422 2.818 1.00 72.50 170 VAL A CA 1
ATOM 1367 C C . VAL A 1 170 ? 4.670 30.124 1.552 1.00 72.50 170 VAL A C 1
ATOM 1369 O O . VAL A 1 170 ? 5.169 30.290 0.440 1.00 72.50 170 VAL A O 1
ATOM 1372 N N . SER A 1 171 ? 3.414 29.702 1.716 1.00 63.72 171 SER A N 1
ATOM 1373 C CA . SER A 1 171 ? 2.407 29.730 0.649 1.00 63.72 171 SER A CA 1
ATOM 1374 C C . SER A 1 171 ? 1.612 31.040 0.757 1.00 63.72 171 SER A C 1
ATOM 1376 O O . SER A 1 171 ? 0.922 31.247 1.756 1.00 63.72 171 SER A O 1
ATOM 1378 N N . SER A 1 172 ? 1.719 31.939 -0.221 1.00 63.84 172 SER A N 1
ATOM 1379 C CA . SER A 1 172 ? 0.994 33.218 -0.258 1.00 63.84 172 SER A CA 1
ATOM 1380 C C . SER A 1 172 ? -0.303 33.115 -1.074 1.00 63.84 172 SER A C 1
ATOM 1382 O O . SER A 1 172 ? -0.543 32.126 -1.771 1.00 63.84 172 SER A O 1
ATOM 1384 N N . LYS A 1 173 ? -1.157 34.140 -0.959 1.00 53.69 173 LYS A N 1
ATOM 1385 C CA . LYS A 1 173 ? -2.399 34.287 -1.726 1.00 53.69 173 LYS A CA 1
ATOM 1386 C C . LYS A 1 173 ? -2.092 34.906 -3.101 1.00 53.69 173 LYS A C 1
ATOM 1388 O O . LYS A 1 173 ? -1.715 36.065 -3.179 1.00 53.69 173 LYS A O 1
ATOM 1393 N N . GLU A 1 174 ? -2.234 34.085 -4.137 1.00 54.06 174 GLU A N 1
ATOM 1394 C CA . GLU A 1 174 ? -2.539 34.362 -5.559 1.00 54.06 174 GLU A CA 1
ATOM 1395 C C . GLU A 1 174 ? -1.707 35.355 -6.412 1.00 54.06 174 GLU A C 1
ATOM 1397 O O . GLU A 1 174 ? -1.682 35.156 -7.623 1.00 54.06 174 GLU A O 1
ATOM 1402 N N . GLU A 1 175 ? -0.956 36.328 -5.884 1.00 52.16 175 GLU A N 1
ATOM 1403 C CA . GLU A 1 175 ? -0.384 37.408 -6.730 1.00 52.16 175 GLU A CA 1
ATOM 1404 C C . GLU A 1 175 ? 1.082 37.240 -7.210 1.00 52.16 175 GLU A C 1
ATOM 1406 O O . GLU A 1 175 ? 1.534 38.027 -8.038 1.00 52.16 175 GLU A O 1
ATOM 1411 N N . ASP A 1 176 ? 1.830 36.208 -6.784 1.00 59.78 176 ASP A N 1
ATOM 1412 C CA . ASP A 1 176 ? 3.285 36.075 -7.074 1.00 59.78 176 ASP A CA 1
ATOM 1413 C C . ASP A 1 176 ? 3.719 34.701 -7.645 1.00 59.78 176 ASP A C 1
ATOM 1415 O O . ASP A 1 176 ? 4.856 34.239 -7.467 1.00 59.78 176 ASP A O 1
ATOM 1419 N N . LEU A 1 177 ? 2.805 34.019 -8.342 1.00 64.12 177 LEU A N 1
ATOM 1420 C CA . LEU A 1 177 ? 3.063 32.713 -8.961 1.00 64.12 177 LEU A CA 1
ATOM 1421 C C . LEU A 1 177 ? 4.128 32.802 -10.067 1.00 64.12 177 LEU A C 1
ATOM 1423 O O . LEU A 1 177 ? 4.106 33.687 -10.922 1.00 64.12 177 LEU A O 1
ATOM 1427 N N . SER A 1 178 ? 5.053 31.841 -10.086 1.00 63.50 178 SER A N 1
ATOM 1428 C CA . SER A 1 178 ? 6.004 31.675 -11.187 1.00 63.50 178 SER A CA 1
ATOM 1429 C C . SER A 1 178 ? 5.404 30.743 -12.244 1.00 63.50 178 SER A C 1
ATOM 1431 O O . SER A 1 178 ? 5.462 29.527 -12.097 1.00 63.50 178 SER A O 1
ATOM 1433 N N . THR A 1 179 ? 4.809 31.298 -13.304 1.00 59.25 179 THR A N 1
ATOM 1434 C CA . THR A 1 179 ? 4.156 30.507 -14.369 1.00 59.25 179 THR A CA 1
ATOM 1435 C C . THR A 1 179 ? 5.126 29.936 -15.405 1.00 59.25 179 THR A C 1
ATOM 1437 O O . THR A 1 179 ? 4.827 28.916 -16.017 1.00 59.25 179 THR A O 1
ATOM 1440 N N . ASP A 1 180 ? 6.307 30.542 -15.565 1.00 67.69 180 ASP A N 1
ATOM 1441 C CA . ASP A 1 180 ? 7.209 30.255 -16.697 1.00 67.69 180 ASP A CA 1
ATOM 1442 C C . ASP A 1 180 ? 8.432 29.397 -16.318 1.00 67.69 180 ASP A C 1
ATOM 1444 O O . ASP A 1 180 ? 9.332 29.176 -17.130 1.00 67.69 180 ASP A O 1
ATOM 1448 N N . PHE A 1 181 ? 8.507 28.915 -15.075 1.00 81.62 181 PHE A N 1
ATOM 1449 C CA . PHE A 1 181 ? 9.614 28.088 -14.596 1.00 81.62 181 PHE A CA 1
ATOM 1450 C C . PHE A 1 181 ? 9.132 26.658 -14.345 1.00 81.62 181 PHE A C 1
ATOM 1452 O O . PHE A 1 181 ? 8.227 26.440 -13.544 1.00 81.62 181 PHE A O 1
ATOM 1459 N N . GLU A 1 182 ? 9.766 25.663 -14.981 1.00 87.00 182 GLU A N 1
ATOM 1460 C CA . GLU A 1 182 ? 9.487 24.232 -14.757 1.00 87.00 182 GLU A CA 1
ATOM 1461 C C . GLU A 1 182 ? 9.963 23.778 -13.352 1.00 87.00 182 GLU A C 1
ATOM 1463 O O . GLU A 1 182 ? 10.871 22.952 -13.215 1.00 87.00 182 GLU A O 1
ATOM 1468 N N . TYR A 1 183 ? 9.372 24.324 -12.285 1.00 89.12 183 TYR A N 1
ATOM 1469 C CA . TYR A 1 183 ? 9.831 24.170 -10.903 1.00 89.12 183 TYR A CA 1
ATOM 1470 C C . TYR A 1 183 ? 9.854 22.713 -10.446 1.00 89.12 183 TYR A C 1
ATOM 1472 O O . TYR A 1 183 ? 10.856 22.255 -9.903 1.00 89.12 183 TYR A O 1
ATOM 1480 N N . CYS A 1 184 ? 8.792 21.952 -10.727 1.00 88.19 184 CYS A N 1
ATOM 1481 C CA . CYS A 1 184 ? 8.712 20.540 -10.351 1.00 88.19 184 CYS A CA 1
ATOM 1482 C C . CYS A 1 184 ? 9.866 19.720 -10.957 1.00 88.19 184 CYS A C 1
ATOM 1484 O O . CYS A 1 184 ? 10.524 18.933 -10.274 1.00 88.19 184 CYS A O 1
ATOM 1486 N N . LYS A 1 185 ? 10.202 19.986 -12.224 1.00 89.25 185 LYS A N 1
ATOM 1487 C CA . LYS A 1 185 ? 11.346 19.370 -12.905 1.00 89.25 185 LYS A CA 1
ATOM 1488 C C . LYS A 1 185 ? 12.672 19.829 -12.302 1.00 89.25 185 LYS A C 1
ATOM 1490 O O . LYS A 1 185 ? 13.584 19.021 -12.160 1.00 89.25 185 LYS A O 1
ATOM 1495 N N . ALA A 1 186 ? 12.784 21.107 -11.944 1.00 90.62 186 ALA A N 1
ATOM 1496 C CA . ALA A 1 186 ? 13.971 21.679 -11.320 1.00 90.62 186 ALA A CA 1
ATOM 1497 C C . ALA A 1 186 ? 14.264 21.038 -9.951 1.00 90.62 186 ALA A C 1
ATOM 1499 O O . ALA A 1 186 ? 15.373 20.550 -9.729 1.00 90.62 186 ALA A O 1
ATOM 1500 N N . VAL A 1 187 ? 13.258 20.938 -9.078 1.00 91.12 187 VAL A N 1
ATOM 1501 C CA . VAL A 1 187 ? 13.364 20.244 -7.784 1.00 91.12 187 VAL A CA 1
ATOM 1502 C C . VAL A 1 187 ? 13.646 18.751 -7.980 1.00 91.12 187 VAL A C 1
ATOM 1504 O O . VAL A 1 187 ? 14.484 18.195 -7.275 1.00 91.12 187 VAL A O 1
ATOM 1507 N N . GLY A 1 188 ? 13.050 18.112 -8.993 1.00 88.00 188 GLY A N 1
ATOM 1508 C CA . GLY A 1 188 ? 13.355 16.723 -9.353 1.00 88.00 188 GLY A CA 1
ATOM 1509 C C . GLY A 1 188 ? 14.833 16.485 -9.699 1.00 88.00 188 GLY A C 1
ATOM 1510 O O . GLY A 1 188 ? 15.400 15.467 -9.302 1.00 88.00 188 GLY A O 1
ATOM 1511 N N . LEU A 1 189 ? 15.493 17.439 -10.372 1.00 90.00 189 LEU A N 1
ATOM 1512 C CA . LEU A 1 189 ? 16.929 17.352 -10.669 1.00 90.00 189 LEU A CA 1
ATOM 1513 C C . LEU A 1 189 ? 17.791 17.411 -9.397 1.00 90.00 189 LEU A C 1
ATOM 1515 O O . LEU A 1 189 ? 18.778 16.676 -9.319 1.00 90.00 189 LEU A O 1
ATOM 1519 N N . LEU A 1 190 ? 17.420 18.247 -8.417 1.00 88.81 190 LEU A N 1
ATOM 1520 C CA . LEU A 1 190 ? 18.081 18.295 -7.104 1.00 88.81 190 LEU A CA 1
ATOM 1521 C C . LEU A 1 190 ? 17.846 17.013 -6.315 1.00 88.81 190 LEU A C 1
ATOM 1523 O O . LEU A 1 190 ? 18.785 16.485 -5.729 1.00 88.81 190 LEU A O 1
ATOM 1527 N N . ASN A 1 191 ? 16.628 16.475 -6.360 1.00 86.06 191 ASN A N 1
ATOM 1528 C CA . ASN A 1 191 ? 16.288 15.255 -5.644 1.00 86.06 191 ASN A CA 1
ATOM 1529 C C . ASN A 1 191 ? 17.193 14.084 -6.044 1.00 86.06 191 ASN A C 1
ATOM 1531 O O . ASN A 1 191 ? 17.639 13.337 -5.179 1.00 86.06 191 ASN A O 1
ATOM 1535 N N . TYR A 1 192 ? 17.545 13.961 -7.325 1.00 85.94 192 TYR A N 1
ATOM 1536 C CA . TYR A 1 192 ? 18.500 12.945 -7.769 1.00 85.94 192 TYR A CA 1
ATOM 1537 C C . TYR A 1 192 ? 19.923 13.170 -7.214 1.00 85.94 192 TYR A C 1
ATOM 1539 O O . TYR A 1 192 ? 20.532 12.212 -6.749 1.00 85.94 192 TYR A O 1
ATOM 1547 N N . LEU A 1 193 ? 20.433 14.414 -7.157 1.00 86.75 193 LEU A N 1
ATOM 1548 C CA . LEU A 1 193 ? 21.716 14.715 -6.485 1.00 86.75 193 LEU A CA 1
ATOM 1549 C C . LEU A 1 193 ? 21.683 14.324 -5.006 1.00 86.75 193 LEU A C 1
ATOM 1551 O O . LEU A 1 193 ? 22.600 13.676 -4.500 1.00 86.75 193 LEU A O 1
ATOM 1555 N N . THR A 1 194 ? 20.619 14.737 -4.319 1.00 84.19 194 THR A N 1
ATOM 1556 C CA . THR A 1 194 ? 20.413 14.498 -2.892 1.00 84.19 194 THR A CA 1
ATOM 1557 C C . THR A 1 194 ? 20.330 13.020 -2.572 1.00 84.19 194 THR A C 1
ATOM 1559 O O . THR A 1 194 ? 20.930 12.585 -1.598 1.00 84.19 194 THR A O 1
ATOM 1562 N N . SER A 1 195 ? 19.609 12.254 -3.386 1.00 78.12 195 SER A N 1
ATOM 1563 C CA . SER A 1 195 ? 19.428 10.814 -3.199 1.00 78.12 195 SER A CA 1
ATOM 1564 C C . SER A 1 195 ? 20.714 10.034 -3.454 1.00 78.12 195 SER A C 1
ATOM 1566 O O . SER A 1 195 ? 20.865 8.926 -2.951 1.00 78.12 195 SER A O 1
ATOM 1568 N N . CYS A 1 196 ? 21.622 10.596 -4.259 1.00 80.31 196 CYS A N 1
ATOM 1569 C CA . CYS A 1 196 ? 22.811 9.901 -4.714 1.00 80.31 196 CYS A CA 1
ATOM 1570 C C . CYS A 1 196 ? 24.078 10.278 -3.929 1.00 80.31 196 CYS A C 1
ATOM 1572 O O . CYS A 1 196 ? 24.637 9.453 -3.220 1.00 80.31 196 CYS A O 1
ATOM 1574 N N . THR A 1 197 ? 24.585 11.506 -4.043 1.00 81.62 197 THR A N 1
ATOM 1575 C CA . THR A 1 197 ? 25.906 11.845 -3.464 1.00 81.62 197 THR A CA 1
ATOM 1576 C C . THR A 1 197 ? 25.924 13.123 -2.635 1.00 81.62 197 THR A C 1
ATOM 1578 O O . THR A 1 197 ? 26.993 13.521 -2.174 1.00 81.62 197 THR A O 1
ATOM 1581 N N . ARG A 1 198 ? 24.782 13.804 -2.469 1.00 84.38 198 ARG A N 1
ATOM 1582 C CA . ARG A 1 198 ? 24.691 15.126 -1.822 1.00 84.38 198 ARG A CA 1
ATOM 1583 C C . ARG A 1 198 ? 23.721 15.154 -0.631 1.00 84.38 198 ARG A C 1
ATOM 1585 O O . ARG A 1 198 ? 22.693 15.836 -0.700 1.00 84.38 198 ARG A O 1
ATOM 1592 N N . PRO A 1 199 ? 24.035 14.445 0.473 1.00 81.62 199 PRO A N 1
ATOM 1593 C CA . PRO A 1 199 ? 23.220 14.449 1.696 1.00 81.62 199 PRO A CA 1
ATOM 1594 C C . PRO A 1 199 ? 23.018 15.848 2.286 1.00 81.62 199 PRO A C 1
ATOM 1596 O O . PRO A 1 199 ? 21.966 16.147 2.840 1.00 81.62 199 PRO A O 1
ATOM 1599 N N . ASP A 1 200 ? 23.986 16.737 2.086 1.00 80.69 200 ASP A N 1
ATOM 1600 C CA . ASP A 1 200 ? 23.963 18.143 2.490 1.00 80.69 200 ASP A CA 1
ATOM 1601 C C . ASP A 1 200 ? 22.796 18.954 1.899 1.00 80.69 200 ASP A C 1
ATOM 1603 O O . ASP A 1 200 ? 22.440 20.010 2.423 1.00 80.69 200 ASP A O 1
ATOM 1607 N N . LEU A 1 201 ? 22.167 18.457 0.830 1.00 85.38 201 LEU A N 1
ATOM 1608 C CA . LEU A 1 201 ? 21.015 19.085 0.186 1.00 85.38 201 LEU A CA 1
ATOM 1609 C C . LEU A 1 201 ? 19.660 18.538 0.663 1.00 85.38 201 LEU A C 1
ATOM 1611 O O . LEU A 1 201 ? 18.622 19.007 0.192 1.00 85.38 201 LEU A O 1
ATOM 1615 N N . ALA A 1 202 ? 19.628 17.543 1.551 1.00 82.06 202 ALA A N 1
ATOM 1616 C CA . ALA A 1 202 ? 18.392 16.829 1.875 1.00 82.06 202 ALA A CA 1
ATOM 1617 C C . ALA A 1 202 ? 17.328 17.703 2.544 1.00 82.06 202 ALA A C 1
ATOM 1619 O O . ALA A 1 202 ? 16.170 17.661 2.122 1.00 82.06 202 ALA A O 1
ATOM 1620 N N . TYR A 1 203 ? 17.702 18.572 3.486 1.00 81.31 203 TYR A N 1
ATOM 1621 C CA . TYR A 1 203 ? 16.742 19.508 4.073 1.00 81.31 203 TYR A CA 1
ATOM 1622 C C . TYR A 1 203 ? 16.197 20.501 3.051 1.00 81.31 203 TYR A C 1
ATOM 1624 O O . TYR A 1 203 ? 14.981 20.606 2.903 1.00 81.31 203 TYR A O 1
ATOM 1632 N N . VAL A 1 204 ? 17.066 21.190 2.301 1.00 84.06 204 VAL A N 1
ATOM 1633 C CA . VAL A 1 204 ? 16.610 22.211 1.345 1.00 84.06 204 VAL A CA 1
ATOM 1634 C C . VAL A 1 204 ? 15.736 21.606 0.246 1.00 84.06 204 VAL A C 1
ATOM 1636 O O . VAL A 1 204 ? 14.724 22.188 -0.136 1.00 84.06 204 VAL A O 1
ATOM 1639 N N . THR A 1 205 ? 16.062 20.398 -0.211 1.00 86.88 205 THR A N 1
ATOM 1640 C CA . THR A 1 205 ? 15.272 19.686 -1.219 1.00 86.88 205 THR A CA 1
ATOM 1641 C C . THR A 1 205 ? 13.913 19.272 -0.658 1.00 86.88 205 THR A C 1
ATOM 1643 O O . THR A 1 205 ? 12.897 19.453 -1.331 1.00 86.88 205 THR A O 1
ATOM 1646 N N . SER A 1 206 ? 13.860 18.794 0.591 1.00 84.06 206 SER A N 1
ATOM 1647 C CA . SER A 1 206 ? 12.607 18.484 1.295 1.00 84.06 206 SER A CA 1
ATOM 1648 C C . SER A 1 206 ? 11.749 19.740 1.502 1.00 84.06 206 SER A C 1
ATOM 1650 O O . SER A 1 206 ? 10.541 19.714 1.262 1.00 84.06 206 SER A O 1
ATOM 1652 N N . ALA A 1 207 ? 12.380 20.870 1.841 1.00 83.12 207 ALA A N 1
ATOM 1653 C CA . ALA A 1 207 ? 11.717 22.154 2.022 1.00 83.12 207 ALA A CA 1
ATOM 1654 C C . ALA A 1 207 ? 11.091 22.674 0.716 1.00 83.12 207 ALA A C 1
ATOM 1656 O O . ALA A 1 207 ? 9.905 23.004 0.711 1.00 83.12 207 ALA A O 1
ATOM 1657 N N . LEU A 1 208 ? 11.852 22.686 -0.386 1.00 86.81 208 LEU A N 1
ATOM 1658 C CA . LEU A 1 208 ? 11.398 23.105 -1.721 1.00 86.81 208 LEU A CA 1
ATOM 1659 C C . LEU A 1 208 ? 10.305 22.178 -2.285 1.00 86.81 208 LEU A C 1
ATOM 1661 O O . LEU A 1 208 ? 9.350 22.637 -2.909 1.00 86.81 208 LEU A O 1
ATOM 1665 N N . SER A 1 209 ? 10.380 20.875 -1.997 1.00 88.69 209 SER A N 1
ATOM 1666 C CA . SER A 1 209 ? 9.390 19.880 -2.446 1.00 88.69 209 SER A CA 1
ATOM 1667 C C . SER A 1 209 ? 7.984 20.080 -1.863 1.00 88.69 209 SER A C 1
ATOM 1669 O O . SER A 1 209 ? 7.037 19.439 -2.317 1.00 88.69 209 SER A O 1
ATOM 1671 N N . GLN A 1 210 ? 7.810 20.960 -0.871 1.00 84.31 210 GLN A N 1
ATOM 1672 C CA . GLN A 1 210 ? 6.484 21.339 -0.370 1.00 84.31 210 GLN A CA 1
ATOM 1673 C C . GLN A 1 210 ? 5.699 22.211 -1.368 1.00 84.31 210 GLN A C 1
ATOM 1675 O O . GLN A 1 210 ? 4.484 22.320 -1.233 1.00 84.31 210 GLN A O 1
ATOM 1680 N N . PHE A 1 211 ? 6.358 22.798 -2.376 1.00 86.19 211 PHE A N 1
ATOM 1681 C CA . PHE A 1 211 ? 5.775 23.823 -3.252 1.00 86.19 211 PHE A CA 1
ATOM 1682 C C . PHE A 1 211 ? 5.797 23.440 -4.744 1.00 86.19 211 PHE A C 1
ATOM 1684 O O . PHE A 1 211 ? 6.028 24.277 -5.610 1.00 86.19 211 PHE A O 1
ATOM 1691 N N . LEU A 1 212 ? 5.571 22.159 -5.065 1.00 86.94 212 LEU A N 1
ATOM 1692 C CA . LEU A 1 212 ? 5.671 21.642 -6.442 1.00 86.94 212 LEU A CA 1
ATOM 1693 C C . LEU A 1 212 ? 4.516 22.058 -7.366 1.00 86.94 212 LEU A C 1
ATOM 1695 O O . LEU A 1 212 ? 4.711 22.105 -8.578 1.00 86.94 212 LEU A O 1
ATOM 1699 N N . GLU A 1 213 ? 3.331 22.321 -6.809 1.00 81.94 213 GLU A N 1
ATOM 1700 C CA . GLU A 1 213 ? 2.109 22.592 -7.581 1.00 81.94 213 GLU A CA 1
ATOM 1701 C C . GLU A 1 213 ? 1.943 24.080 -7.922 1.00 81.94 213 GLU A C 1
ATOM 1703 O O . GLU A 1 213 ? 1.659 24.427 -9.065 1.00 81.94 213 GLU A O 1
ATOM 1708 N N . LYS A 1 214 ? 2.151 24.963 -6.935 1.00 81.81 214 LYS A N 1
ATOM 1709 C CA . LYS A 1 214 ? 1.994 26.422 -7.061 1.00 81.81 214 LYS A CA 1
ATOM 1710 C C . LYS A 1 214 ? 3.235 27.155 -6.524 1.00 81.81 214 LYS A C 1
ATOM 1712 O O . LYS A 1 214 ? 3.173 27.726 -5.433 1.00 81.81 214 LYS A O 1
ATOM 1717 N N . PRO A 1 215 ? 4.377 27.105 -7.237 1.00 84.25 215 PRO A N 1
ATOM 1718 C CA . PRO A 1 215 ? 5.605 27.754 -6.796 1.00 84.25 215 PRO A CA 1
ATOM 1719 C C . PRO A 1 215 ? 5.509 29.281 -6.911 1.00 84.25 215 PRO A C 1
ATOM 1721 O O . PRO A 1 215 ? 5.082 29.828 -7.931 1.00 84.25 215 PRO A O 1
ATOM 1724 N N . LEU A 1 216 ? 5.965 29.978 -5.876 1.00 86.50 216 LEU A N 1
ATOM 1725 C CA . LEU A 1 216 ? 6.132 31.429 -5.856 1.00 86.50 216 LEU A CA 1
ATOM 1726 C C . LEU A 1 216 ? 7.527 31.827 -6.341 1.00 86.50 216 LEU A C 1
ATOM 1728 O O . LEU A 1 216 ? 8.461 31.018 -6.354 1.00 86.50 216 LEU A O 1
ATOM 1732 N N . ARG A 1 217 ? 7.701 33.110 -6.671 1.00 85.06 217 ARG A N 1
ATOM 1733 C CA . ARG A 1 217 ? 9.015 33.683 -7.016 1.00 85.06 217 ARG A CA 1
ATOM 1734 C C . ARG A 1 217 ? 10.084 33.409 -5.956 1.00 85.06 217 ARG A C 1
ATOM 1736 O O . ARG A 1 217 ? 11.205 33.058 -6.322 1.00 85.06 217 ARG A O 1
ATOM 1743 N N . ASP A 1 218 ? 9.728 33.463 -4.676 1.00 85.69 218 ASP A N 1
ATOM 1744 C CA . ASP A 1 218 ? 10.642 33.156 -3.567 1.00 85.69 218 ASP A CA 1
ATOM 1745 C C . ASP A 1 218 ? 11.109 31.697 -3.571 1.00 85.69 218 ASP A C 1
ATOM 1747 O O . ASP A 1 218 ? 12.265 31.407 -3.263 1.00 85.69 218 ASP A O 1
ATOM 1751 N N . HIS A 1 219 ? 10.250 30.757 -3.979 1.00 88.75 219 HIS A N 1
ATOM 1752 C CA . HIS A 1 219 ? 10.624 29.342 -4.084 1.00 88.75 219 HIS A CA 1
ATOM 1753 C C . HIS A 1 219 ? 11.625 29.123 -5.222 1.00 88.75 219 HIS A C 1
ATOM 1755 O O . HIS A 1 219 ? 12.574 28.351 -5.076 1.00 88.75 219 HIS A O 1
ATOM 1761 N N . VAL A 1 220 ? 11.453 29.835 -6.341 1.00 89.50 220 VAL A N 1
ATOM 1762 C CA . VAL A 1 220 ? 12.405 29.829 -7.463 1.00 89.50 220 VAL A CA 1
ATOM 1763 C C . VAL A 1 220 ? 13.718 30.515 -7.075 1.00 89.50 220 VAL A C 1
ATOM 1765 O O . VAL A 1 220 ? 14.789 30.036 -7.449 1.00 89.50 220 VAL A O 1
ATOM 1768 N N . ALA A 1 221 ? 13.664 31.605 -6.306 1.00 88.88 221 ALA A N 1
ATOM 1769 C CA . ALA A 1 221 ? 14.849 32.281 -5.785 1.00 88.88 221 ALA A CA 1
ATOM 1770 C C . ALA A 1 221 ? 15.650 31.362 -4.850 1.00 88.88 221 ALA A C 1
ATOM 1772 O O . ALA A 1 221 ? 16.852 31.192 -5.054 1.00 88.88 221 ALA A O 1
ATOM 1773 N N . ALA A 1 222 ? 14.978 30.684 -3.916 1.00 88.94 222 ALA A N 1
ATOM 1774 C CA . ALA A 1 222 ? 15.597 29.700 -3.031 1.00 88.94 222 ALA A CA 1
ATOM 1775 C C . ALA A 1 222 ? 16.214 28.528 -3.816 1.00 88.94 222 ALA A C 1
ATOM 1777 O O . ALA A 1 222 ? 17.335 28.112 -3.536 1.00 88.94 222 ALA A O 1
ATOM 1778 N N . PHE A 1 223 ? 15.541 28.032 -4.861 1.00 92.50 223 PHE A N 1
ATOM 1779 C CA . PHE A 1 223 ? 16.122 27.028 -5.759 1.00 92.50 223 PHE A CA 1
ATOM 1780 C C . PHE A 1 223 ? 17.407 27.529 -6.446 1.00 92.50 223 PHE A C 1
ATOM 1782 O O . PHE A 1 223 ? 18.406 26.812 -6.500 1.00 92.50 223 PHE A O 1
ATOM 1789 N N . LYS A 1 224 ? 17.416 28.767 -6.958 1.00 91.75 224 LYS A N 1
ATOM 1790 C CA . LYS A 1 224 ? 18.611 29.362 -7.580 1.00 91.75 224 LYS A CA 1
ATOM 1791 C C . LYS A 1 224 ? 19.750 29.550 -6.576 1.00 91.75 224 LYS A C 1
ATOM 1793 O O . LYS A 1 224 ? 20.907 29.367 -6.944 1.00 91.75 224 LYS A O 1
ATOM 1798 N N . GLU A 1 225 ? 19.447 29.851 -5.318 1.00 90.56 225 GLU A N 1
ATOM 1799 C CA . GLU A 1 225 ? 20.445 29.920 -4.247 1.00 90.56 225 GLU A CA 1
ATOM 1800 C C . GLU A 1 225 ? 21.120 28.558 -4.001 1.00 90.56 225 GLU A C 1
ATOM 1802 O O . GLU A 1 225 ? 22.346 28.491 -3.885 1.00 90.56 225 GLU A O 1
ATOM 1807 N N . VAL A 1 226 ? 20.363 27.453 -4.059 1.00 92.25 226 VAL A N 1
ATOM 1808 C CA . VAL A 1 226 ? 20.936 26.093 -4.022 1.00 92.25 226 VAL A CA 1
ATOM 1809 C C . VAL A 1 226 ? 21.904 25.864 -5.185 1.00 92.25 226 VAL A C 1
ATOM 1811 O O . VAL A 1 226 ? 22.959 25.255 -5.000 1.00 92.25 226 VAL A O 1
ATOM 1814 N N . LEU A 1 227 ? 21.603 26.379 -6.382 1.00 94.25 227 LEU A N 1
ATOM 1815 C CA . LEU A 1 227 ? 22.527 26.295 -7.519 1.00 94.25 227 LEU A CA 1
ATOM 1816 C C . LEU A 1 227 ? 23.813 27.101 -7.275 1.00 94.25 227 LEU A C 1
ATOM 1818 O O . LEU A 1 227 ? 24.903 26.611 -7.571 1.00 94.25 227 LEU A O 1
ATOM 1822 N N . CYS A 1 228 ? 23.724 28.281 -6.656 1.00 91.12 228 CYS A N 1
ATOM 1823 C CA . CYS A 1 228 ? 24.902 29.035 -6.216 1.00 91.12 228 CYS A CA 1
ATOM 1824 C C . CYS A 1 228 ? 25.745 28.246 -5.203 1.00 91.12 228 CYS A C 1
ATOM 1826 O O . CYS A 1 228 ? 26.976 28.264 -5.256 1.00 91.12 228 CYS A O 1
ATOM 1828 N N . TYR A 1 229 ? 25.110 27.521 -4.286 1.00 90.19 229 TYR A N 1
ATOM 1829 C CA . TYR A 1 229 ? 25.817 26.659 -3.344 1.00 90.19 229 TYR A CA 1
ATOM 1830 C C . TYR A 1 229 ? 26.516 25.492 -4.062 1.00 90.19 229 TYR A C 1
ATOM 1832 O O . TYR A 1 229 ? 27.698 25.218 -3.825 1.00 90.19 229 TYR A O 1
ATOM 1840 N N . LEU A 1 230 ? 25.822 24.846 -5.004 1.00 91.88 230 LEU A N 1
ATOM 1841 C CA . LEU A 1 230 ? 26.371 23.786 -5.849 1.00 91.88 230 LEU A CA 1
ATOM 1842 C C . LEU A 1 230 ? 27.580 24.255 -6.663 1.00 91.88 230 LEU A C 1
ATOM 1844 O O . LEU A 1 230 ? 28.556 23.516 -6.770 1.00 91.88 230 LEU A O 1
ATOM 1848 N N . GLN A 1 231 ? 27.575 25.491 -7.160 1.00 91.69 231 GLN A N 1
ATOM 1849 C CA . GLN A 1 231 ? 28.707 26.067 -7.889 1.00 91.69 231 GLN A CA 1
ATOM 1850 C C . GLN A 1 231 ? 30.001 26.079 -7.055 1.00 91.69 231 GLN A C 1
ATOM 1852 O O . GLN A 1 231 ? 31.074 25.755 -7.566 1.00 91.69 231 GLN A O 1
ATOM 1857 N N . GLY A 1 232 ? 29.908 26.403 -5.759 1.00 87.62 232 GLY A N 1
ATOM 1858 C CA . GLY A 1 232 ? 31.049 26.381 -4.833 1.00 87.62 232 GLY A CA 1
ATOM 1859 C C . GLY A 1 232 ? 31.438 24.986 -4.327 1.00 87.62 232 GLY A C 1
ATOM 1860 O O . GLY A 1 232 ? 32.530 24.812 -3.782 1.00 87.62 232 GLY A O 1
ATOM 1861 N N . THR A 1 233 ? 30.560 23.994 -4.501 1.00 88.56 233 THR A N 1
ATOM 1862 C CA . THR A 1 233 ? 30.671 22.643 -3.915 1.00 88.56 233 THR A CA 1
ATOM 1863 C C . THR A 1 233 ? 30.594 21.518 -4.950 1.00 88.56 233 THR A C 1
ATOM 1865 O O . THR A 1 233 ? 30.380 20.360 -4.609 1.00 88.56 233 THR A O 1
ATOM 1868 N N . LYS A 1 234 ? 30.776 21.823 -6.236 1.00 87.25 234 LYS A N 1
ATOM 1869 C CA . LYS A 1 234 ? 30.656 20.857 -7.340 1.00 87.25 234 LYS A CA 1
ATOM 1870 C C . LYS A 1 234 ? 31.626 19.672 -7.264 1.00 87.25 234 LYS A C 1
ATOM 1872 O O . LYS A 1 234 ? 31.282 18.596 -7.735 1.00 87.25 234 LYS A O 1
ATOM 1877 N N . SER A 1 235 ? 32.789 19.863 -6.637 1.00 85.62 235 SER A N 1
ATOM 1878 C CA . SER A 1 235 ? 33.834 18.845 -6.450 1.00 85.62 235 SER A CA 1
ATOM 1879 C C . SER A 1 235 ? 33.729 18.083 -5.123 1.00 85.62 235 SER A C 1
ATOM 1881 O O . SER A 1 235 ? 34.682 17.421 -4.713 1.00 85.62 235 SER A O 1
ATOM 1883 N N . CYS A 1 236 ? 32.610 18.227 -4.409 1.00 84.56 236 CYS A N 1
ATOM 1884 C CA . CYS A 1 236 ? 32.317 17.455 -3.207 1.00 84.56 236 CYS A CA 1
ATOM 1885 C C . CYS A 1 236 ? 31.923 16.018 -3.575 1.00 84.56 236 CYS A C 1
ATOM 1887 O O . CYS A 1 236 ? 31.044 15.810 -4.411 1.00 84.56 236 CYS A O 1
ATOM 1889 N N . GLU A 1 237 ? 32.539 15.043 -2.909 1.00 84.19 237 GLU A N 1
ATOM 1890 C CA . GLU A 1 237 ? 32.337 13.610 -3.170 1.00 84.19 237 GLU A CA 1
ATOM 1891 C C . GLU A 1 237 ? 32.050 12.858 -1.872 1.00 84.19 237 GLU A C 1
ATOM 1893 O O . GLU A 1 237 ? 32.720 13.111 -0.877 1.00 84.19 237 GLU A O 1
ATOM 1898 N N . LEU A 1 238 ? 31.117 11.907 -1.875 1.00 82.44 238 LEU A N 1
ATOM 1899 C CA . LEU A 1 238 ? 30.806 11.062 -0.721 1.00 82.44 238 LEU A CA 1
ATOM 1900 C C . LEU A 1 238 ? 31.807 9.904 -0.627 1.00 82.44 238 LEU A C 1
ATOM 1902 O O . LEU A 1 238 ? 31.857 9.056 -1.512 1.00 82.44 238 LEU A O 1
ATOM 1906 N N . THR A 1 239 ? 32.599 9.855 0.443 1.00 82.62 239 THR A N 1
ATOM 1907 C CA . THR A 1 239 ? 33.612 8.808 0.655 1.00 82.62 239 THR A CA 1
ATOM 1908 C C . THR A 1 239 ? 33.139 7.754 1.651 1.00 82.62 239 THR A C 1
ATOM 1910 O O . THR A 1 239 ? 32.703 8.090 2.751 1.00 82.62 239 THR A O 1
ATOM 1913 N N . LEU A 1 240 ? 33.287 6.486 1.270 1.00 78.75 240 LEU A N 1
ATOM 1914 C CA . LEU A 1 240 ? 32.928 5.293 2.035 1.00 78.75 240 LEU A CA 1
ATOM 1915 C C . LEU A 1 240 ? 34.151 4.372 2.194 1.00 78.75 240 LEU A C 1
ATOM 1917 O O . LEU A 1 240 ? 35.083 4.426 1.389 1.00 78.75 240 LEU A O 1
ATOM 1921 N N . GLY A 1 241 ? 34.131 3.494 3.193 1.00 76.94 241 GLY A N 1
ATOM 1922 C CA . GLY A 1 241 ? 35.165 2.495 3.466 1.00 76.94 241 GLY A CA 1
ATOM 1923 C C . GLY A 1 241 ? 36.159 2.904 4.559 1.00 76.94 241 GLY A C 1
ATOM 1924 O O . GLY A 1 241 ? 35.857 3.686 5.457 1.00 76.94 241 GLY A O 1
ATOM 1925 N N . GLY A 1 242 ? 37.369 2.351 4.491 1.00 75.75 242 GLY A N 1
ATOM 1926 C CA . GLY A 1 242 ? 38.391 2.459 5.530 1.00 75.75 242 GLY A CA 1
ATOM 1927 C C . GLY A 1 242 ? 38.546 1.154 6.311 1.00 75.75 242 GLY A C 1
ATOM 1928 O O . GLY A 1 242 ? 38.714 0.086 5.723 1.00 75.75 242 GLY A O 1
ATOM 1929 N N . ASN A 1 243 ? 38.524 1.236 7.642 1.00 69.44 243 ASN A N 1
ATOM 1930 C CA . ASN A 1 243 ? 38.538 0.045 8.494 1.00 69.44 243 ASN A CA 1
ATOM 1931 C C . ASN A 1 243 ? 37.185 -0.666 8.452 1.00 69.44 243 ASN A C 1
ATOM 1933 O O . ASN A 1 243 ? 36.156 -0.015 8.282 1.00 69.44 243 ASN A O 1
ATOM 1937 N N . VAL A 1 244 ? 37.196 -1.984 8.669 1.00 66.38 244 VAL A N 1
ATOM 1938 C CA . VAL A 1 244 ? 35.981 -2.804 8.734 1.00 66.38 244 VAL A CA 1
ATOM 1939 C C . VAL A 1 244 ? 35.066 -2.258 9.833 1.00 66.38 244 VAL A C 1
ATOM 1941 O O . VAL A 1 244 ? 35.454 -2.287 11.006 1.00 66.38 244 VAL A O 1
ATOM 1944 N N . PRO A 1 245 ? 33.886 -1.722 9.490 1.00 69.94 245 PRO A N 1
ATOM 1945 C CA . PRO A 1 245 ? 32.985 -1.172 10.488 1.00 69.94 245 PRO A CA 1
ATOM 1946 C C . PRO A 1 245 ? 32.388 -2.303 11.334 1.00 69.94 245 PRO A C 1
ATOM 1948 O O . PRO A 1 245 ? 31.736 -3.216 10.825 1.00 69.94 245 PRO A O 1
ATOM 1951 N N . THR A 1 246 ? 32.617 -2.242 12.645 1.00 72.44 246 THR A N 1
ATOM 1952 C CA . THR A 1 246 ? 32.079 -3.197 13.631 1.00 72.44 246 THR A CA 1
ATOM 1953 C C . THR A 1 246 ? 30.689 -2.807 14.133 1.00 72.44 246 THR A C 1
ATOM 1955 O O . THR A 1 246 ? 30.008 -3.605 14.781 1.00 72.44 246 THR A O 1
ATOM 1958 N N . GLU A 1 247 ? 30.255 -1.587 13.827 1.00 81.38 247 GLU A N 1
ATOM 1959 C CA . GLU A 1 247 ? 29.000 -1.012 14.283 1.00 81.38 247 GLU A CA 1
ATOM 1960 C C . GLU A 1 247 ? 28.281 -0.259 13.167 1.00 81.38 247 GLU A C 1
ATOM 1962 O O . GLU A 1 247 ? 28.900 0.309 12.266 1.00 81.38 247 GLU A O 1
ATOM 1967 N N . ILE A 1 248 ? 26.956 -0.261 13.261 1.00 81.75 248 ILE A N 1
ATOM 1968 C CA . ILE A 1 248 ? 26.070 0.615 12.506 1.00 81.75 248 ILE A CA 1
ATOM 1969 C C . ILE A 1 248 ? 25.604 1.685 13.466 1.00 81.75 248 ILE A C 1
ATOM 1971 O O . ILE A 1 248 ? 25.019 1.378 14.508 1.00 81.75 248 ILE A O 1
ATOM 1975 N N . GLN A 1 249 ? 25.822 2.933 13.086 1.00 83.00 249 GLN A N 1
ATOM 1976 C CA . GLN A 1 249 ? 25.346 4.073 13.843 1.00 83.00 249 GLN A CA 1
ATOM 1977 C C . GLN A 1 249 ? 24.188 4.727 13.093 1.00 83.00 249 GLN A C 1
ATOM 1979 O O . GLN A 1 249 ? 24.356 5.203 11.973 1.00 83.00 249 GLN A O 1
ATOM 1984 N N . GLY A 1 250 ? 23.008 4.725 13.706 1.00 85.75 250 GLY A N 1
ATOM 1985 C CA . GLY A 1 250 ? 21.847 5.477 13.255 1.00 85.75 250 GLY A CA 1
ATOM 1986 C C . GLY A 1 250 ? 21.675 6.718 14.118 1.00 85.75 250 GLY A C 1
ATOM 1987 O O . GLY A 1 250 ? 21.300 6.610 15.285 1.00 85.75 250 GLY A O 1
ATOM 1988 N N . ASP A 1 251 ? 21.922 7.889 13.550 1.00 82.62 251 ASP A N 1
ATOM 1989 C CA . ASP A 1 251 ? 21.726 9.161 14.233 1.00 82.62 251 ASP A CA 1
ATOM 1990 C C . ASP A 1 251 ? 20.380 9.762 13.834 1.00 82.62 251 ASP A C 1
ATOM 1992 O O . ASP A 1 251 ? 20.052 9.851 12.649 1.00 82.62 251 ASP A O 1
ATOM 1996 N N . SER A 1 252 ? 19.614 10.206 14.828 1.00 81.81 252 SER A N 1
ATOM 1997 C CA . SER A 1 252 ? 18.317 10.853 14.630 1.00 81.81 252 SER A CA 1
ATOM 1998 C C . SER A 1 252 ? 18.296 12.236 15.267 1.00 81.81 252 SER A C 1
ATOM 2000 O O . SER A 1 252 ? 18.805 12.456 16.365 1.00 81.81 252 SER A O 1
ATOM 2002 N N . ASP A 1 253 ? 17.688 13.179 14.563 1.00 79.50 253 ASP A N 1
ATOM 2003 C CA . ASP A 1 253 ? 17.532 14.560 14.981 1.00 79.50 253 ASP A CA 1
ATOM 2004 C C . ASP A 1 253 ? 16.161 15.080 14.535 1.00 79.50 253 ASP A C 1
ATOM 2006 O O . ASP A 1 253 ? 15.543 14.556 13.608 1.00 79.50 253 ASP A O 1
ATOM 2010 N N . SER A 1 254 ? 15.656 16.096 15.219 1.00 80.00 254 SER A N 1
ATOM 2011 C CA . SER A 1 254 ? 14.427 16.771 14.835 1.00 80.00 254 SER A CA 1
ATOM 2012 C C . SER A 1 254 ? 14.449 18.209 15.322 1.00 80.00 254 SER A C 1
ATOM 2014 O O . SER A 1 254 ? 14.906 18.488 16.435 1.00 80.00 254 SER A O 1
ATOM 2016 N N . ASP A 1 255 ? 13.863 19.110 14.546 1.00 77.69 255 ASP A N 1
ATOM 2017 C CA . ASP A 1 255 ? 13.490 20.416 15.072 1.00 77.69 255 ASP A CA 1
ATOM 2018 C C . ASP A 1 255 ? 12.153 20.346 15.841 1.00 77.69 255 ASP A C 1
ATOM 2020 O O . ASP A 1 255 ? 11.533 19.286 15.992 1.00 77.69 255 ASP A O 1
ATOM 2024 N N . TRP A 1 256 ? 11.710 21.482 16.379 1.00 77.25 256 TRP A N 1
ATOM 2025 C CA . TRP A 1 256 ? 10.423 21.576 17.061 1.00 77.25 256 TRP A CA 1
ATOM 2026 C C . TRP A 1 256 ? 9.632 22.787 16.579 1.00 77.25 256 TRP A C 1
ATOM 2028 O O . TRP A 1 256 ? 10.024 23.925 16.832 1.00 77.25 256 TRP A O 1
ATOM 2038 N N . GLY A 1 257 ? 8.525 22.529 15.875 1.00 71.75 257 GLY A N 1
ATOM 2039 C CA . GLY A 1 257 ? 7.533 23.544 15.504 1.00 71.75 257 GLY A CA 1
ATOM 2040 C C . GLY A 1 257 ? 8.053 24.688 14.629 1.00 71.75 257 GLY A C 1
ATOM 2041 O O . GLY A 1 257 ? 7.487 25.785 14.663 1.00 71.75 257 GLY A O 1
ATOM 2042 N N . SER A 1 258 ? 9.133 24.446 13.882 1.00 67.44 258 SER A N 1
ATOM 2043 C CA . SER A 1 258 ? 9.846 25.456 13.094 1.00 67.44 258 SER A CA 1
ATOM 2044 C C . SER A 1 258 ? 9.076 25.886 11.841 1.00 67.44 258 SER A C 1
ATOM 2046 O O . SER A 1 258 ? 9.233 27.011 11.380 1.00 67.44 258 SER A O 1
ATOM 2048 N N . ASN A 1 259 ? 8.235 25.016 11.277 1.00 68.88 259 ASN A N 1
ATOM 2049 C CA . ASN A 1 259 ? 7.525 25.300 10.036 1.00 68.88 259 ASN A CA 1
ATOM 2050 C C . ASN A 1 259 ? 6.249 26.136 10.275 1.00 68.88 259 ASN A C 1
ATOM 2052 O O . ASN A 1 259 ? 5.741 26.215 11.396 1.00 68.88 259 ASN A O 1
ATOM 2056 N N . PHE A 1 260 ? 5.699 26.749 9.220 1.00 71.56 260 PHE A N 1
ATOM 2057 C CA . PHE A 1 260 ? 4.509 27.609 9.310 1.00 71.56 260 PHE A CA 1
ATOM 2058 C C . PHE A 1 260 ? 3.288 26.867 9.881 1.00 71.56 260 PHE A C 1
ATOM 2060 O O . PHE A 1 260 ? 2.511 27.437 10.643 1.00 71.56 260 PHE A O 1
ATOM 2067 N N . ASP A 1 261 ? 3.147 25.579 9.562 1.00 76.81 261 ASP A N 1
ATOM 2068 C CA . ASP A 1 261 ? 2.087 24.697 10.057 1.00 76.81 261 ASP A CA 1
ATOM 2069 C C . ASP A 1 261 ? 2.432 24.043 11.404 1.00 76.81 261 ASP A C 1
ATOM 2071 O O . ASP A 1 261 ? 1.747 23.119 11.840 1.00 76.81 261 ASP A O 1
ATOM 2075 N N . ARG A 1 262 ? 3.497 24.519 12.065 1.00 82.00 262 ARG A N 1
ATOM 2076 C CA . ARG A 1 262 ? 3.999 24.058 13.369 1.00 82.00 262 ARG A CA 1
ATOM 2077 C C . ARG A 1 262 ? 4.404 22.587 13.416 1.00 82.00 262 ARG A C 1
ATOM 2079 O O . ARG A 1 262 ? 4.634 22.057 14.500 1.00 82.00 262 ARG A O 1
ATOM 2086 N N . LYS A 1 263 ? 4.548 21.927 12.267 1.00 81.81 263 LYS A N 1
ATOM 2087 C CA . LYS A 1 263 ? 5.087 20.567 12.201 1.00 81.81 263 LYS A CA 1
ATOM 2088 C C . LYS A 1 263 ? 6.609 20.596 12.221 1.00 81.81 263 LYS A C 1
ATOM 2090 O O . LYS A 1 263 ? 7.226 21.498 11.652 1.00 81.81 263 LYS A O 1
ATOM 2095 N N . SER A 1 264 ? 7.188 19.597 12.872 1.00 80.81 264 SER A N 1
ATOM 2096 C CA . SER A 1 264 ? 8.634 19.406 12.924 1.00 80.81 264 SER A CA 1
ATOM 2097 C C . SER A 1 264 ? 9.176 18.774 11.642 1.00 80.81 264 SER A C 1
ATOM 2099 O O . SER A 1 264 ? 8.455 18.080 10.929 1.00 80.81 264 SER A O 1
ATOM 2101 N N . PHE A 1 265 ? 10.462 18.952 11.378 1.00 79.75 265 PHE A N 1
ATOM 2102 C CA . PHE A 1 265 ? 11.263 18.135 10.481 1.00 79.75 265 PHE A CA 1
ATOM 2103 C C . PHE A 1 265 ? 12.114 17.165 11.289 1.00 79.75 265 PHE A C 1
ATOM 2105 O O . PHE A 1 265 ? 12.877 17.566 12.165 1.00 79.75 265 PHE A O 1
ATOM 2112 N N . SER A 1 266 ? 12.004 15.889 10.948 1.00 81.75 266 SER A N 1
ATOM 2113 C CA . SER A 1 266 ? 12.957 14.857 11.319 1.00 81.75 266 SER A CA 1
ATOM 2114 C C . SER A 1 266 ? 14.092 14.814 10.305 1.00 81.75 266 SER A C 1
ATOM 2116 O O . SER A 1 266 ? 13.867 14.877 9.094 1.00 81.75 266 SER A O 1
ATOM 2118 N N . GLY A 1 267 ? 15.307 14.627 10.795 1.00 79.94 267 GLY A N 1
ATOM 2119 C CA . GLY A 1 267 ? 16.464 14.266 9.999 1.00 79.94 267 GLY A CA 1
ATOM 2120 C C . GLY A 1 267 ? 17.116 13.029 10.593 1.00 79.94 267 GLY A C 1
ATOM 2121 O O . GLY A 1 267 ? 17.349 12.978 11.798 1.00 79.94 267 GLY A O 1
ATOM 2122 N N . HIS A 1 268 ? 17.452 12.039 9.777 1.00 77.88 268 HIS A N 1
ATOM 2123 C CA . HIS A 1 268 ? 18.233 10.900 10.251 1.00 77.88 268 HIS A CA 1
ATOM 2124 C C . HIS A 1 268 ? 19.238 10.413 9.215 1.00 77.88 268 HIS A C 1
ATOM 2126 O O . HIS A 1 268 ? 19.062 10.625 8.014 1.00 77.88 268 HIS A O 1
ATOM 2132 N N . GLY A 1 269 ? 20.288 9.757 9.698 1.00 80.88 269 GLY A N 1
ATOM 2133 C CA . GLY A 1 269 ? 21.347 9.217 8.862 1.00 80.88 269 GLY A CA 1
ATOM 2134 C C . GLY A 1 269 ? 21.959 7.969 9.467 1.00 80.88 269 GLY A C 1
ATOM 2135 O O . GLY A 1 269 ? 22.076 7.843 10.684 1.00 80.88 269 GLY A O 1
ATOM 2136 N N . MET A 1 270 ? 22.329 7.038 8.597 1.00 80.38 270 MET A N 1
ATOM 2137 C CA . MET A 1 270 ? 22.946 5.771 8.961 1.00 80.38 270 MET A CA 1
ATOM 2138 C C . MET A 1 270 ? 24.378 5.727 8.459 1.00 80.38 270 MET A C 1
ATOM 2140 O O . MET A 1 270 ? 24.664 6.065 7.307 1.00 80.38 270 MET A O 1
ATOM 2144 N N . ILE A 1 271 ? 25.267 5.276 9.331 1.00 79.69 271 ILE A N 1
ATOM 2145 C CA . ILE A 1 271 ? 26.704 5.276 9.120 1.00 79.69 271 ILE A CA 1
ATOM 2146 C C . ILE A 1 271 ? 27.221 3.847 9.272 1.00 79.69 271 ILE A C 1
ATOM 2148 O O . ILE A 1 271 ? 26.988 3.190 10.287 1.00 79.69 271 ILE A O 1
ATOM 2152 N N . TYR A 1 272 ? 27.933 3.382 8.247 1.00 79.69 272 TYR A N 1
ATOM 2153 C CA . TYR A 1 272 ? 28.619 2.094 8.199 1.00 79.69 272 TYR A CA 1
ATOM 2154 C C . TYR A 1 272 ? 29.846 2.226 7.285 1.00 79.69 272 TYR A C 1
ATOM 2156 O O . TYR A 1 272 ? 29.726 2.218 6.063 1.00 79.69 272 TYR A O 1
ATOM 2164 N N . GLY A 1 273 ? 31.024 2.474 7.871 1.00 75.56 273 GLY A N 1
ATOM 2165 C CA . GLY A 1 273 ? 32.233 2.825 7.103 1.00 75.56 273 GLY A CA 1
ATOM 2166 C C . GLY A 1 273 ? 32.127 4.165 6.351 1.00 75.56 273 GLY A C 1
ATOM 2167 O O . GLY A 1 273 ? 32.934 4.456 5.480 1.00 75.56 273 GLY A O 1
ATOM 2168 N N . GLY A 1 274 ? 31.113 4.977 6.651 1.00 77.94 274 GLY A N 1
ATOM 2169 C CA . GLY A 1 274 ? 30.736 6.192 5.925 1.00 77.94 274 GLY A CA 1
ATOM 2170 C C . GLY A 1 274 ? 29.218 6.380 5.961 1.00 77.94 274 GLY A C 1
ATOM 2171 O O . GLY A 1 274 ? 28.506 5.490 6.421 1.00 77.94 274 GLY A O 1
ATOM 2172 N N . LEU A 1 275 ? 28.709 7.534 5.523 1.00 77.69 275 LEU A N 1
ATOM 2173 C CA . LEU A 1 275 ? 27.265 7.796 5.500 1.00 77.69 275 LEU A CA 1
ATOM 2174 C C . LEU A 1 275 ? 26.613 7.022 4.342 1.00 77.69 275 LEU A C 1
ATOM 2176 O O . LEU A 1 275 ? 26.874 7.321 3.179 1.00 77.69 275 LEU A O 1
ATOM 2180 N N . ILE A 1 276 ? 25.780 6.033 4.666 1.00 76.56 276 ILE A N 1
ATOM 2181 C CA . ILE A 1 276 ? 25.183 5.096 3.697 1.00 76.56 276 ILE A CA 1
ATOM 2182 C C . ILE A 1 276 ? 23.699 5.358 3.422 1.00 76.56 276 ILE A C 1
ATOM 2184 O O . ILE A 1 276 ? 23.191 4.960 2.379 1.00 76.56 276 ILE A O 1
ATOM 2188 N N . SER A 1 277 ? 23.006 6.019 4.349 1.00 78.44 277 SER A N 1
ATOM 2189 C CA . SER A 1 277 ? 21.604 6.414 4.213 1.00 78.44 277 SER A CA 1
ATOM 2190 C C . SER A 1 277 ? 21.379 7.726 4.946 1.00 78.44 277 SER A C 1
ATOM 2192 O O . SER A 1 277 ? 22.012 7.983 5.972 1.00 78.44 277 SER A O 1
ATOM 2194 N N . TRP A 1 278 ? 20.498 8.563 4.416 1.00 81.56 278 TRP A N 1
ATOM 2195 C CA . TRP A 1 278 ? 20.111 9.832 5.012 1.00 81.56 278 TRP A CA 1
ATOM 2196 C C . TRP A 1 278 ? 18.729 10.237 4.523 1.00 81.56 278 TRP A C 1
ATOM 2198 O O . TRP A 1 278 ? 18.333 9.932 3.396 1.00 81.56 278 TRP A O 1
ATOM 2208 N N . LYS A 1 279 ? 17.991 10.958 5.363 1.00 77.31 279 LYS A N 1
ATOM 2209 C CA . LYS A 1 279 ? 16.643 11.414 5.033 1.00 77.31 279 LYS A CA 1
ATOM 2210 C C . LYS A 1 279 ? 16.257 12.608 5.884 1.00 77.31 279 LYS A C 1
ATOM 2212 O O . LYS A 1 279 ? 16.484 12.616 7.092 1.00 77.31 279 LYS A O 1
ATOM 2217 N N . THR A 1 280 ? 15.604 13.578 5.253 1.00 80.88 280 THR A N 1
ATOM 2218 C CA . THR A 1 280 ? 14.933 14.683 5.942 1.00 80.88 280 THR A CA 1
ATOM 2219 C C . THR A 1 280 ? 13.460 14.676 5.578 1.00 80.88 280 THR A C 1
ATOM 2221 O O . THR A 1 280 ? 13.100 14.813 4.405 1.00 80.88 280 THR A O 1
ATOM 2224 N N . LYS A 1 281 ? 12.591 14.558 6.576 1.00 78.69 281 LYS A N 1
ATOM 2225 C CA . LYS A 1 281 ? 11.151 14.453 6.371 1.00 78.69 281 LYS A CA 1
ATOM 2226 C C . LYS A 1 281 ? 10.392 15.340 7.344 1.00 78.69 281 LYS A C 1
ATOM 2228 O O . LYS A 1 281 ? 10.721 15.430 8.520 1.00 78.69 281 LYS A O 1
ATOM 2233 N N . LYS A 1 282 ? 9.348 15.991 6.841 1.00 81.19 282 LYS A N 1
ATOM 2234 C CA . LYS A 1 282 ? 8.395 16.710 7.682 1.00 81.19 282 LYS A CA 1
ATOM 2235 C C . LYS A 1 282 ? 7.510 15.703 8.412 1.00 81.19 282 LYS A C 1
ATOM 2237 O O . LYS A 1 282 ? 6.897 14.845 7.776 1.00 81.19 282 LYS A O 1
ATOM 2242 N N . GLN A 1 283 ? 7.424 15.827 9.726 1.00 82.38 283 GLN A N 1
ATOM 2243 C CA . GLN A 1 283 ? 6.551 15.009 10.553 1.00 82.38 283 GLN A CA 1
ATOM 2244 C C . GLN A 1 283 ? 5.089 15.271 10.185 1.00 82.38 283 GLN A C 1
ATOM 2246 O O . GLN A 1 283 ? 4.696 16.391 9.853 1.00 82.38 283 GLN A O 1
ATOM 2251 N N . LEU A 1 284 ? 4.272 14.217 10.213 1.00 82.94 284 LEU A N 1
ATOM 2252 C CA . LEU A 1 284 ? 2.863 14.300 9.821 1.00 82.94 284 LEU A CA 1
ATOM 2253 C C . LEU A 1 284 ? 2.008 15.004 10.883 1.00 82.94 284 LEU A C 1
ATOM 2255 O O . LEU A 1 284 ? 1.047 15.697 10.531 1.00 82.94 284 LEU A O 1
ATOM 2259 N N . THR A 1 285 ? 2.385 14.860 12.153 1.00 83.50 285 THR A N 1
ATOM 2260 C CA . THR A 1 285 ? 1.716 15.428 13.327 1.00 83.50 285 THR A CA 1
ATOM 2261 C C . THR A 1 285 ? 2.512 16.594 13.916 1.00 83.50 285 THR A C 1
ATOM 2263 O O . THR A 1 285 ? 3.720 16.720 13.717 1.00 83.50 285 THR A O 1
ATOM 2266 N N . VAL A 1 286 ? 1.816 17.481 14.629 1.00 86.88 286 VAL A N 1
ATOM 2267 C CA . VAL A 1 286 ? 2.446 18.554 15.410 1.00 86.88 286 VAL A CA 1
ATOM 2268 C C . VAL A 1 286 ? 2.897 17.966 16.742 1.00 86.88 286 VAL A C 1
ATOM 2270 O O . VAL A 1 286 ? 2.063 17.507 17.518 1.00 86.88 286 VAL A O 1
ATOM 2273 N N . ALA A 1 287 ? 4.201 17.994 17.010 1.00 84.00 287 ALA A N 1
ATOM 2274 C CA . ALA A 1 287 ? 4.749 17.541 18.281 1.00 84.00 287 ALA A CA 1
ATOM 2275 C C . ALA A 1 287 ? 4.478 18.571 19.390 1.00 84.00 287 ALA A C 1
ATOM 2277 O O . ALA A 1 287 ? 4.823 19.749 19.263 1.00 84.00 287 ALA A O 1
ATOM 2278 N N . LEU A 1 288 ? 3.920 18.128 20.518 1.00 86.94 288 LEU A N 1
ATOM 2279 C CA . LEU A 1 288 ? 3.605 18.994 21.662 1.00 86.94 288 LEU A CA 1
ATOM 2280 C C . LEU A 1 288 ? 4.824 19.270 22.554 1.00 86.94 288 LEU A C 1
ATOM 2282 O O . LEU A 1 288 ? 4.764 20.094 23.465 1.00 86.94 288 LEU A O 1
ATOM 2286 N N . SER A 1 289 ? 5.939 18.579 22.312 1.00 86.25 289 SER A N 1
ATOM 2287 C CA . SER A 1 289 ? 7.199 18.769 23.026 1.00 86.25 289 SER A CA 1
ATOM 2288 C C . SER A 1 289 ? 8.399 18.390 22.161 1.00 86.25 289 SER A C 1
ATOM 2290 O O . SER A 1 289 ? 8.278 17.619 21.209 1.00 86.25 289 SER A O 1
ATOM 2292 N N . THR A 1 290 ? 9.584 18.864 22.542 1.00 81.81 290 THR A N 1
ATOM 2293 C CA . THR A 1 290 ? 10.852 18.445 21.923 1.00 81.81 290 THR A CA 1
ATOM 2294 C C . THR A 1 290 ? 11.101 16.944 22.081 1.00 81.81 290 THR A C 1
ATOM 2296 O O . THR A 1 290 ? 11.621 16.311 21.170 1.00 81.81 290 THR A O 1
ATOM 2299 N N . THR A 1 291 ? 10.682 16.359 23.206 1.00 86.62 291 THR A N 1
ATOM 2300 C CA . THR A 1 291 ? 10.739 14.912 23.451 1.00 86.62 291 THR A CA 1
ATOM 2301 C C . THR A 1 291 ? 9.921 14.129 22.426 1.00 86.62 291 THR A C 1
ATOM 2303 O O . THR A 1 291 ? 10.399 13.136 21.890 1.00 86.62 291 THR A O 1
ATOM 2306 N N . GLU A 1 292 ? 8.705 14.586 22.130 1.00 87.19 292 GLU A N 1
ATOM 2307 C CA . GLU A 1 292 ? 7.829 13.949 21.145 1.00 87.19 292 GLU A CA 1
ATOM 2308 C C . GLU A 1 292 ? 8.379 14.086 19.722 1.00 87.19 292 GLU A C 1
ATOM 2310 O O . GLU A 1 292 ? 8.405 13.102 18.988 1.00 87.19 292 GLU A O 1
ATOM 2315 N N . ALA A 1 293 ? 8.896 15.264 19.355 1.00 84.81 293 ALA A N 1
ATOM 2316 C CA . ALA A 1 293 ? 9.519 15.469 18.048 1.00 84.81 293 ALA A CA 1
ATOM 2317 C C . ALA A 1 293 ? 10.714 14.519 17.837 1.00 84.81 293 ALA A C 1
ATOM 2319 O O . ALA A 1 293 ? 10.822 13.882 16.790 1.00 84.81 293 ALA A O 1
ATOM 2320 N N . LYS A 1 294 ? 11.565 14.358 18.860 1.00 85.62 294 LYS A N 1
ATOM 2321 C CA . LYS A 1 294 ? 12.743 13.472 18.824 1.00 85.62 294 LYS A CA 1
ATOM 2322 C C . LYS A 1 294 ? 12.370 11.995 18.831 1.00 85.62 294 LYS A C 1
ATOM 2324 O O . LYS A 1 294 ? 13.040 11.175 18.214 1.00 85.62 294 LYS A O 1
ATOM 2329 N N . LEU A 1 295 ? 11.285 11.637 19.509 1.00 87.25 295 LEU A N 1
ATOM 2330 C CA . LEU A 1 295 ? 10.736 10.293 19.405 1.00 87.25 295 LEU A CA 1
ATOM 2331 C C . LEU A 1 295 ? 10.221 10.027 17.984 1.00 87.25 295 LEU A C 1
ATOM 2333 O O . LEU A 1 295 ? 10.468 8.958 17.436 1.00 87.25 295 LEU A O 1
ATOM 2337 N N . GLY A 1 296 ? 9.564 11.013 17.367 1.00 85.56 296 GLY A N 1
ATOM 2338 C CA . GLY A 1 296 ? 9.137 10.951 15.971 1.00 85.56 296 GLY A CA 1
ATOM 2339 C C . GLY A 1 296 ? 10.296 10.666 15.012 1.00 85.56 296 GLY A C 1
ATOM 2340 O O . GLY A 1 296 ? 10.162 9.804 14.147 1.00 85.56 296 GLY A O 1
ATOM 2341 N N . SER A 1 297 ? 11.457 11.305 15.195 1.00 83.50 297 SER A N 1
ATOM 2342 C CA . SER A 1 297 ? 12.632 11.028 14.356 1.00 83.50 297 SER A CA 1
ATOM 2343 C C . SER A 1 297 ? 13.241 9.643 14.596 1.00 83.50 297 SER A C 1
ATOM 2345 O O . SER A 1 297 ? 13.661 8.999 13.634 1.00 83.50 297 SER A O 1
ATOM 2347 N N . LEU A 1 298 ? 13.234 9.134 15.834 1.00 86.94 298 LEU A N 1
ATOM 2348 C CA . LEU A 1 298 ? 13.628 7.747 16.127 1.00 86.94 298 LEU A CA 1
ATOM 2349 C C . LEU A 1 298 ? 12.701 6.736 15.443 1.00 86.94 298 LEU A C 1
ATOM 2351 O O . LEU A 1 298 ? 13.171 5.763 14.852 1.00 86.94 298 LEU A O 1
ATOM 2355 N N . VAL A 1 299 ? 11.391 6.977 15.493 1.00 88.50 299 VAL A N 1
ATOM 2356 C CA . VAL A 1 299 ? 10.380 6.128 14.849 1.00 88.50 299 VAL A CA 1
ATOM 2357 C C . VAL A 1 299 ? 10.553 6.120 13.330 1.00 88.50 299 VAL A C 1
ATOM 2359 O O . VAL A 1 299 ? 10.341 5.084 12.712 1.00 88.50 299 VAL A O 1
ATOM 2362 N N . GLU A 1 300 ? 10.990 7.224 12.721 1.00 84.06 300 GLU A N 1
ATOM 2363 C CA . GLU A 1 300 ? 11.265 7.277 11.279 1.00 84.06 300 GLU A CA 1
ATOM 2364 C C . GLU A 1 300 ? 12.575 6.590 10.869 1.00 84.06 300 GLU A C 1
ATOM 2366 O O . GLU A 1 300 ? 12.618 5.985 9.802 1.00 84.06 300 GLU A O 1
ATOM 2371 N N . LEU A 1 301 ? 13.613 6.633 11.710 1.00 84.44 301 LEU A N 1
ATOM 2372 C CA . LEU A 1 301 ? 14.898 5.967 11.462 1.00 84.44 301 LEU A CA 1
ATOM 2373 C C . LEU A 1 301 ? 14.829 4.441 11.660 1.00 84.44 301 LEU A C 1
ATOM 2375 O O . LEU A 1 301 ? 15.545 3.681 11.006 1.00 84.44 301 LEU A O 1
ATOM 2379 N N . THR A 1 302 ? 13.990 3.975 12.585 1.00 87.44 302 THR A N 1
ATOM 2380 C CA . THR A 1 302 ? 13.967 2.565 13.007 1.00 87.44 302 THR A CA 1
ATOM 2381 C C . THR A 1 302 ? 13.624 1.575 11.877 1.00 87.44 302 THR A C 1
ATOM 2383 O O . THR A 1 302 ? 14.320 0.564 11.777 1.00 87.44 302 THR A O 1
ATOM 2386 N N . PRO A 1 303 ? 12.641 1.822 10.983 1.00 85.88 303 PRO A N 1
ATOM 2387 C CA . PRO A 1 303 ? 12.362 0.940 9.848 1.00 85.88 303 PRO A CA 1
ATOM 2388 C C . PRO A 1 303 ? 13.559 0.761 8.909 1.00 85.88 303 PRO A C 1
ATOM 2390 O O . PRO A 1 303 ? 13.837 -0.362 8.490 1.00 85.88 303 PRO A O 1
ATOM 2393 N N . ASP A 1 304 ? 14.302 1.837 8.634 1.00 82.19 304 ASP A N 1
ATOM 2394 C CA . ASP A 1 304 ? 15.479 1.793 7.758 1.00 82.19 304 ASP A CA 1
ATOM 2395 C C . ASP A 1 304 ? 16.590 0.933 8.382 1.00 82.19 304 ASP A C 1
ATOM 2397 O O . ASP A 1 304 ? 17.240 0.143 7.695 1.00 82.19 304 ASP A O 1
ATOM 2401 N N . ILE A 1 305 ? 16.746 0.996 9.709 1.00 84.25 305 ILE A N 1
ATOM 2402 C CA . ILE A 1 305 ? 17.657 0.121 10.457 1.00 84.25 305 ILE A CA 1
ATOM 2403 C C . ILE A 1 305 ? 17.214 -1.337 10.415 1.00 84.25 305 ILE A C 1
ATOM 2405 O O . ILE A 1 305 ? 18.057 -2.213 10.237 1.00 84.25 305 ILE A O 1
ATOM 2409 N N . LEU A 1 306 ? 15.920 -1.617 10.581 1.00 85.12 306 LEU A N 1
ATOM 2410 C CA . LEU A 1 306 ? 15.402 -2.987 10.540 1.00 85.12 306 LEU A CA 1
ATOM 2411 C C . LEU A 1 306 ? 15.600 -3.615 9.159 1.00 85.12 306 LEU A C 1
ATOM 2413 O O . LEU A 1 306 ? 16.058 -4.755 9.061 1.00 85.12 306 LEU A O 1
ATOM 2417 N N . TRP A 1 307 ? 15.306 -2.865 8.096 1.00 86.06 307 TRP A N 1
ATOM 2418 C CA . TRP A 1 307 ? 15.537 -3.322 6.731 1.00 86.06 307 TRP A CA 1
ATOM 2419 C C . TRP A 1 307 ? 17.031 -3.548 6.460 1.00 86.06 307 TRP A C 1
ATOM 2421 O O . TRP A 1 307 ? 17.415 -4.604 5.956 1.00 86.06 307 TRP A O 1
ATOM 2431 N N . PHE A 1 308 ? 17.894 -2.620 6.884 1.00 82.06 308 PHE A N 1
ATOM 2432 C CA . PHE A 1 308 ? 19.339 -2.765 6.717 1.00 82.06 308 PHE A CA 1
ATOM 2433 C C . PHE A 1 308 ? 19.910 -3.937 7.520 1.00 82.06 308 PHE A C 1
ATOM 2435 O O . PHE A 1 308 ? 20.749 -4.682 7.017 1.00 82.06 308 PHE A O 1
ATOM 2442 N N . LYS A 1 309 ? 19.419 -4.160 8.743 1.00 82.50 309 LYS A N 1
ATOM 2443 C CA . LYS A 1 309 ? 19.761 -5.344 9.534 1.00 82.50 309 LYS A CA 1
ATOM 2444 C C . LYS A 1 309 ? 19.408 -6.618 8.774 1.00 82.50 309 LYS A C 1
ATOM 2446 O O . LYS A 1 309 ? 20.245 -7.509 8.689 1.00 82.50 309 LYS A O 1
ATOM 2451 N N . LYS A 1 310 ? 18.199 -6.703 8.211 1.00 84.75 310 LYS A N 1
ATOM 2452 C CA . LYS A 1 310 ? 17.763 -7.882 7.453 1.00 84.75 310 LYS A CA 1
ATOM 2453 C C . LYS A 1 310 ? 18.675 -8.150 6.257 1.00 84.75 310 LYS A C 1
ATOM 2455 O O . LYS A 1 310 ? 19.017 -9.300 5.996 1.00 84.75 310 LYS A O 1
ATOM 2460 N N . LEU A 1 311 ? 19.092 -7.094 5.564 1.00 83.50 311 LEU A N 1
ATOM 2461 C CA . LEU A 1 311 ? 20.028 -7.196 4.452 1.00 83.50 311 LEU A CA 1
ATOM 2462 C C . LEU A 1 311 ? 21.406 -7.683 4.905 1.00 83.50 311 LEU A C 1
ATOM 2464 O O . LEU A 1 311 ? 21.991 -8.552 4.269 1.00 83.50 311 LEU A O 1
ATOM 2468 N N . LEU A 1 312 ? 21.910 -7.183 6.030 1.00 82.50 312 LEU A N 1
ATOM 2469 C CA . LEU A 1 312 ? 23.171 -7.656 6.591 1.00 82.50 312 LEU A CA 1
ATOM 2470 C C . LEU A 1 312 ? 23.097 -9.097 7.094 1.00 82.50 312 LEU A C 1
ATOM 2472 O O . LEU A 1 312 ? 24.050 -9.840 6.892 1.00 82.50 312 LEU A O 1
ATOM 2476 N N . ASP A 1 313 ? 21.968 -9.516 7.664 1.00 84.56 313 ASP A N 1
ATOM 2477 C CA . ASP A 1 313 ? 21.736 -10.909 8.047 1.00 84.56 313 ASP A CA 1
ATOM 2478 C C . ASP A 1 313 ? 21.779 -11.822 6.798 1.00 84.56 313 ASP A C 1
ATOM 2480 O O . ASP A 1 313 ? 22.419 -12.876 6.819 1.00 84.56 313 ASP A O 1
ATOM 2484 N N . ASP A 1 314 ? 21.194 -11.392 5.671 1.00 83.94 314 ASP A N 1
ATOM 2485 C CA . ASP A 1 314 ? 21.305 -12.095 4.381 1.00 83.94 314 ASP A CA 1
ATOM 2486 C C . ASP A 1 314 ? 22.752 -12.095 3.842 1.00 83.94 314 ASP A C 1
ATOM 2488 O O . ASP A 1 314 ? 23.176 -13.057 3.193 1.00 83.94 314 ASP A O 1
ATOM 2492 N N . LEU A 1 315 ? 23.524 -11.047 4.164 1.00 80.25 315 LEU A N 1
ATOM 2493 C CA . LEU A 1 315 ? 24.968 -10.918 3.935 1.00 80.25 315 LEU A CA 1
ATOM 2494 C C . LEU A 1 315 ? 25.832 -11.590 5.020 1.00 80.25 315 LEU A C 1
ATOM 2496 O O . LEU A 1 315 ? 27.053 -11.438 5.011 1.00 80.25 315 LEU A O 1
ATOM 2500 N N . LYS A 1 316 ? 25.236 -12.328 5.966 1.00 85.25 316 LYS A N 1
ATOM 2501 C CA . LYS A 1 316 ? 25.930 -12.974 7.096 1.00 85.25 316 LYS A CA 1
ATOM 2502 C C . LYS A 1 316 ? 26.866 -12.031 7.871 1.00 85.25 316 LYS A C 1
ATOM 2504 O O . LYS A 1 316 ? 27.886 -12.466 8.409 1.00 85.25 316 LYS A O 1
ATOM 2509 N N . LEU A 1 317 ? 26.521 -10.748 7.928 1.00 79.81 317 LEU A N 1
ATOM 2510 C CA . LEU A 1 317 ? 27.205 -9.719 8.695 1.00 79.81 317 LEU A CA 1
ATOM 2511 C C . LEU A 1 317 ? 26.368 -9.343 9.913 1.00 79.81 317 LEU A C 1
ATOM 2513 O O . LEU A 1 317 ? 25.188 -9.032 9.801 1.00 79.81 317 LEU A O 1
ATOM 2517 N N . TYR A 1 318 ? 27.010 -9.304 11.077 1.00 83.62 318 TYR A N 1
ATOM 2518 C CA . TYR A 1 318 ? 26.323 -9.079 12.350 1.00 83.62 318 TYR A CA 1
ATOM 2519 C C . TYR A 1 318 ? 26.960 -7.927 13.146 1.00 83.62 318 TYR A C 1
ATOM 2521 O O . TYR A 1 318 ? 27.483 -8.153 14.239 1.00 83.62 318 TYR A O 1
ATOM 2529 N N . PRO A 1 319 ? 26.988 -6.694 12.606 1.00 80.88 319 PRO A N 1
ATOM 2530 C CA . PRO A 1 319 ? 27.518 -5.547 13.336 1.00 80.88 319 PRO A CA 1
ATOM 2531 C C . PRO A 1 319 ? 26.608 -5.155 14.508 1.00 80.88 319 PRO A C 1
ATOM 2533 O O . PRO A 1 319 ? 25.410 -5.447 14.534 1.00 80.88 319 PRO A O 1
ATOM 2536 N N . ILE A 1 320 ? 27.178 -4.433 15.471 1.00 82.88 320 ILE A N 1
ATOM 2537 C CA . ILE A 1 320 ? 26.423 -3.872 16.596 1.00 82.88 320 ILE A CA 1
ATOM 2538 C C . ILE A 1 320 ? 25.577 -2.699 16.091 1.00 82.88 320 ILE A C 1
ATOM 2540 O O . ILE A 1 320 ? 26.109 -1.775 15.482 1.00 82.88 320 ILE A O 1
ATOM 2544 N N . ILE A 1 321 ? 24.275 -2.700 16.372 1.00 84.25 321 ILE A N 1
ATOM 2545 C CA . ILE A 1 321 ? 23.372 -1.601 16.004 1.00 84.25 321 ILE A CA 1
ATOM 2546 C C . ILE A 1 321 ? 23.292 -0.602 17.156 1.00 84.25 321 ILE A C 1
ATOM 2548 O O . ILE A 1 321 ? 22.876 -0.947 18.264 1.00 84.25 321 ILE A O 1
ATOM 2552 N N . LYS A 1 322 ? 23.655 0.652 16.887 1.00 83.38 322 LYS A N 1
ATOM 2553 C CA . LYS A 1 322 ? 23.533 1.771 17.822 1.00 83.38 322 LYS A CA 1
ATOM 2554 C C . LYS A 1 322 ? 22.570 2.805 17.266 1.00 83.38 322 LYS A C 1
ATOM 2556 O O . LYS A 1 322 ? 22.792 3.341 16.184 1.00 83.38 322 LYS A O 1
ATOM 2561 N N . LEU A 1 323 ? 21.535 3.114 18.040 1.00 85.94 323 LEU A N 1
ATOM 2562 C CA . LEU A 1 323 ? 20.730 4.306 17.818 1.00 85.94 323 LEU A CA 1
ATOM 2563 C C . LEU A 1 323 ? 21.242 5.439 18.691 1.00 85.94 323 LEU A C 1
ATOM 2565 O O . LEU A 1 323 ? 21.383 5.256 19.895 1.00 85.94 323 LEU A O 1
ATOM 2569 N N . SER A 1 324 ? 21.482 6.603 18.106 1.00 84.81 324 SER A N 1
ATOM 2570 C CA . SER A 1 324 ? 21.853 7.811 18.834 1.00 84.81 324 SER A CA 1
ATOM 2571 C C . SER A 1 324 ? 20.670 8.771 18.898 1.00 84.81 324 SER A C 1
ATOM 2573 O O . SER A 1 324 ? 20.026 9.064 17.885 1.00 84.81 324 SER A O 1
ATOM 2575 N N . CYS A 1 325 ? 20.412 9.293 20.094 1.00 83.19 325 CYS A N 1
ATOM 2576 C CA . CYS A 1 325 ? 19.459 10.369 20.334 1.00 83.19 325 CYS A CA 1
ATOM 2577 C C . CYS A 1 325 ? 20.045 11.347 21.358 1.00 83.19 325 CYS A C 1
ATOM 2579 O O . CYS A 1 325 ? 20.649 10.937 22.348 1.00 83.19 325 CYS A O 1
ATOM 2581 N N . ASP A 1 326 ? 19.844 12.644 21.161 1.00 80.25 326 ASP A N 1
ATOM 2582 C CA . ASP A 1 326 ? 20.296 13.697 22.080 1.00 80.25 326 ASP A CA 1
ATOM 2583 C C . ASP A 1 326 ? 19.222 14.121 23.095 1.00 80.25 326 ASP A C 1
ATOM 2585 O O . ASP A 1 326 ? 19.415 15.076 23.849 1.00 80.25 326 ASP A O 1
ATOM 2589 N N . ASN A 1 327 ? 18.083 13.426 23.143 1.00 85.00 327 ASN A N 1
ATOM 2590 C CA . ASN A 1 327 ? 16.999 13.726 24.067 1.00 85.00 327 ASN A CA 1
ATOM 2591 C C . ASN A 1 327 ? 16.816 12.596 25.085 1.00 85.00 327 ASN A C 1
ATOM 2593 O O . ASN A 1 327 ? 16.257 11.541 24.789 1.00 85.00 327 ASN A O 1
ATOM 2597 N N . GLN A 1 328 ? 17.246 12.842 26.325 1.00 85.56 328 GLN A N 1
ATOM 2598 C CA . GLN A 1 328 ? 17.113 11.868 27.416 1.00 85.56 328 GLN A CA 1
ATOM 2599 C C . GLN A 1 328 ? 15.654 11.515 27.729 1.00 85.56 328 GLN A C 1
ATOM 2601 O O . GLN A 1 328 ? 15.381 10.386 28.122 1.00 85.56 328 GLN A O 1
ATOM 2606 N N . GLY A 1 329 ? 14.713 12.446 27.531 1.00 85.50 329 GLY A N 1
ATOM 2607 C CA . GLY A 1 329 ? 13.284 12.190 27.717 1.00 85.50 329 GLY A CA 1
ATOM 2608 C C . GLY A 1 329 ? 12.746 11.156 26.728 1.00 85.50 329 GLY A C 1
ATOM 2609 O O . GLY A 1 329 ? 12.016 10.254 27.127 1.00 85.50 329 GLY A O 1
ATOM 2610 N N . ALA A 1 330 ? 13.150 11.237 25.460 1.00 86.50 330 ALA A N 1
ATOM 2611 C CA . ALA A 1 330 ? 12.748 10.293 24.422 1.00 86.50 330 ALA A CA 1
ATOM 2612 C C . ALA A 1 330 ? 13.311 8.899 24.721 1.00 86.50 330 ALA A C 1
ATOM 2614 O O . ALA A 1 330 ? 12.579 7.913 24.675 1.00 86.50 330 ALA A O 1
ATOM 2615 N N . ILE A 1 331 ? 14.579 8.828 25.139 1.00 87.06 331 ILE A N 1
ATOM 2616 C CA . ILE A 1 331 ? 15.237 7.576 25.544 1.00 87.06 331 ILE A CA 1
ATOM 2617 C C . ILE A 1 331 ? 14.556 6.973 26.780 1.00 87.06 331 ILE A C 1
ATOM 2619 O O . ILE A 1 331 ? 14.277 5.776 26.817 1.00 87.06 331 ILE A O 1
ATOM 2623 N N . ALA A 1 332 ? 14.246 7.792 27.786 1.00 86.12 332 ALA A N 1
ATOM 2624 C CA . ALA A 1 332 ? 13.553 7.340 28.987 1.00 86.12 332 ALA A CA 1
ATOM 2625 C C . ALA A 1 332 ? 12.160 6.787 28.660 1.00 86.12 332 ALA A C 1
ATOM 2627 O O . ALA A 1 332 ? 11.788 5.746 29.194 1.00 86.12 332 ALA A O 1
ATOM 2628 N N . LEU A 1 333 ? 11.416 7.430 27.752 1.00 86.56 333 LEU A N 1
ATOM 2629 C CA . LEU A 1 333 ? 10.128 6.920 27.283 1.00 86.56 333 LEU A CA 1
ATOM 2630 C C . LEU A 1 333 ? 10.274 5.584 26.545 1.00 86.56 333 LEU A C 1
ATOM 2632 O O . LEU A 1 333 ? 9.442 4.708 26.755 1.00 86.56 333 LEU A O 1
ATOM 2636 N N . CYS A 1 334 ? 11.329 5.393 25.748 1.00 85.19 334 CYS A N 1
ATOM 2637 C CA . CYS A 1 334 ? 11.602 4.115 25.076 1.00 85.19 334 CYS A CA 1
ATOM 2638 C C . CYS A 1 334 ? 11.939 2.981 26.057 1.00 85.19 334 CYS A C 1
ATOM 2640 O O . CYS A 1 334 ? 11.623 1.828 25.788 1.00 85.19 334 CYS A O 1
ATOM 2642 N N . ASN A 1 335 ? 12.570 3.298 27.190 1.00 83.50 335 ASN A N 1
ATOM 2643 C CA . ASN A 1 335 ? 13.000 2.303 28.177 1.00 83.50 335 ASN A CA 1
ATOM 2644 C C . ASN A 1 335 ? 11.961 2.036 29.278 1.00 83.50 335 ASN A C 1
ATOM 2646 O O . ASN A 1 335 ? 11.998 0.984 29.912 1.00 83.50 335 ASN A O 1
ATOM 2650 N N . ASN A 1 336 ? 11.062 2.985 29.550 1.00 78.94 336 ASN A N 1
ATOM 2651 C CA . ASN A 1 336 ? 10.106 2.898 30.650 1.00 78.94 336 ASN A CA 1
ATOM 2652 C C . ASN A 1 336 ? 8.695 2.569 30.131 1.00 78.94 336 ASN A C 1
ATOM 2654 O O . ASN A 1 336 ? 8.151 3.368 29.366 1.00 78.94 336 ASN A O 1
ATOM 2658 N N . PRO A 1 337 ? 8.063 1.463 30.569 1.00 62.56 337 PRO A N 1
ATOM 2659 C CA . PRO A 1 337 ? 6.719 1.073 30.137 1.00 62.56 337 PRO A CA 1
ATOM 2660 C C . PRO A 1 337 ? 5.589 1.924 30.742 1.00 62.56 337 PRO A C 1
ATOM 2662 O O . PRO A 1 337 ? 4.431 1.758 30.363 1.00 62.56 337 PRO A O 1
ATOM 2665 N N . LEU A 1 338 ? 5.879 2.843 31.670 1.00 60.00 338 LEU A N 1
ATOM 2666 C CA . LEU A 1 338 ? 4.850 3.697 32.263 1.00 60.00 338 LEU A CA 1
ATOM 2667 C C . LEU A 1 338 ? 4.249 4.640 31.205 1.00 60.00 338 LEU A C 1
ATOM 2669 O O . LEU A 1 338 ? 4.929 5.472 30.598 1.00 60.00 338 LEU A O 1
ATOM 2673 N N . SER A 1 339 ? 2.943 4.491 30.973 1.00 56.50 339 SER A N 1
ATOM 2674 C CA . SER A 1 339 ? 2.164 5.381 30.114 1.00 56.50 339 SER A CA 1
ATOM 2675 C C . SER A 1 339 ? 1.729 6.606 30.915 1.00 56.50 339 SER A C 1
ATOM 2677 O O . SER A 1 339 ? 1.021 6.499 31.916 1.00 56.50 339 SER A O 1
ATOM 2679 N N . HIS A 1 340 ? 2.149 7.790 30.474 1.00 64.06 340 HIS A N 1
ATOM 2680 C CA . HIS A 1 340 ? 1.697 9.055 31.046 1.00 64.06 340 HIS A CA 1
ATOM 2681 C C . HIS A 1 340 ? 0.580 9.647 30.185 1.00 64.06 340 HIS A C 1
ATOM 2683 O O . HIS A 1 340 ? 0.605 9.527 28.959 1.00 64.06 340 HIS A O 1
ATOM 2689 N N . HIS A 1 341 ? -0.360 10.376 30.800 1.00 69.12 341 HIS A N 1
ATOM 2690 C CA . HIS A 1 341 ? -1.436 11.084 30.087 1.00 69.12 341 HIS A CA 1
ATOM 2691 C C . HIS A 1 341 ? -0.917 11.907 28.889 1.00 69.12 341 HIS A C 1
ATOM 2693 O O . HIS A 1 341 ? -1.528 11.915 27.827 1.00 69.12 341 HIS A O 1
ATOM 2699 N N . ARG A 1 342 ? 0.266 12.526 29.031 1.00 68.44 342 ARG A N 1
ATOM 2700 C CA . ARG A 1 342 ? 0.940 13.341 28.000 1.00 68.44 342 ARG A CA 1
ATOM 2701 C C . ARG A 1 342 ? 1.507 12.558 26.804 1.00 68.44 342 ARG A C 1
ATOM 2703 O O . ARG A 1 342 ? 1.996 13.184 25.876 1.00 68.44 342 ARG A O 1
ATOM 2710 N N . THR A 1 343 ? 1.487 11.224 26.840 1.00 77.19 343 THR A N 1
ATOM 2711 C CA . THR A 1 343 ? 2.014 10.346 25.773 1.00 77.19 343 THR A CA 1
ATOM 2712 C C . THR A 1 343 ? 0.921 9.607 24.997 1.00 77.19 343 THR A C 1
ATOM 2714 O O . THR A 1 343 ? 1.213 8.929 24.016 1.00 77.19 343 THR A O 1
ATOM 2717 N N . ARG A 1 344 ? -0.350 9.739 25.412 1.00 77.44 344 ARG A N 1
ATOM 2718 C CA . ARG A 1 344 ? -1.477 8.969 24.860 1.00 77.44 344 ARG A CA 1
ATOM 2719 C C . ARG A 1 344 ? -1.683 9.195 23.361 1.00 77.44 344 ARG A C 1
ATOM 2721 O O . ARG A 1 344 ? -1.952 8.237 22.647 1.00 77.44 344 ARG A O 1
ATOM 2728 N N . HIS A 1 345 ? -1.504 10.424 22.876 1.00 77.19 345 HIS A N 1
ATOM 2729 C CA . HIS A 1 345 ? -1.750 10.787 21.476 1.00 77.19 345 HIS A CA 1
ATOM 2730 C C . HIS A 1 345 ? -0.702 10.254 20.487 1.00 77.19 345 HIS A C 1
ATOM 2732 O O . HIS A 1 345 ? -0.964 10.247 19.290 1.00 77.19 345 HIS A O 1
ATOM 2738 N N . PHE A 1 346 ? 0.447 9.763 20.965 1.00 78.81 346 PHE A N 1
ATOM 2739 C CA . PHE A 1 346 ? 1.465 9.088 20.142 1.00 78.81 346 PHE A CA 1
ATOM 2740 C C . PHE A 1 346 ? 1.839 7.694 20.675 1.00 78.81 346 PHE A C 1
ATOM 2742 O O . PHE A 1 346 ? 2.881 7.136 20.324 1.00 78.81 346 PHE A O 1
ATOM 2749 N N . ASN A 1 347 ? 0.981 7.105 21.515 1.00 80.06 347 ASN A N 1
ATOM 2750 C CA . ASN A 1 347 ? 1.279 5.876 22.254 1.00 80.06 347 ASN A CA 1
ATOM 2751 C C . ASN A 1 347 ? 1.551 4.670 21.340 1.00 80.06 347 ASN A C 1
ATOM 2753 O O . ASN A 1 347 ? 2.368 3.827 21.688 1.00 80.06 347 ASN A O 1
ATOM 2757 N N . ILE A 1 348 ? 0.920 4.602 20.161 1.00 83.50 348 ILE A N 1
ATOM 2758 C CA . ILE A 1 348 ? 1.144 3.521 19.184 1.00 83.50 348 ILE A CA 1
ATOM 2759 C C . ILE A 1 348 ? 2.602 3.521 18.706 1.00 83.50 348 ILE A C 1
ATOM 2761 O O . ILE A 1 348 ? 3.284 2.504 18.799 1.00 83.50 348 ILE A O 1
ATOM 2765 N N . HIS A 1 349 ? 3.106 4.676 18.258 1.00 83.81 349 HIS A N 1
ATOM 2766 C CA . HIS A 1 349 ? 4.493 4.816 17.805 1.00 83.81 349 HIS A CA 1
ATOM 2767 C C . HIS A 1 349 ? 5.492 4.558 18.939 1.00 83.81 349 HIS A C 1
ATOM 2769 O O . HIS A 1 349 ? 6.517 3.909 18.733 1.00 83.81 349 HIS A O 1
ATOM 2775 N N . LEU A 1 350 ? 5.176 5.040 20.144 1.00 84.69 350 LEU A N 1
ATOM 2776 C CA . LEU A 1 350 ? 6.004 4.824 21.324 1.00 84.69 350 LEU A CA 1
ATOM 2777 C C . LEU A 1 350 ? 6.072 3.341 21.714 1.00 84.69 350 LEU A C 1
ATOM 2779 O O . LEU A 1 350 ? 7.160 2.843 21.984 1.00 84.69 350 LEU A O 1
ATOM 2783 N N . ASN A 1 351 ? 4.941 2.634 21.735 1.00 84.94 351 ASN A N 1
ATOM 2784 C CA . ASN A 1 351 ? 4.895 1.220 22.105 1.00 84.94 351 ASN A CA 1
ATOM 2785 C C . ASN A 1 351 ? 5.581 0.332 21.065 1.00 84.94 351 ASN A C 1
ATOM 2787 O O . ASN A 1 351 ? 6.346 -0.541 21.451 1.00 84.94 351 ASN A O 1
ATOM 2791 N N . TRP A 1 352 ? 5.423 0.619 19.770 1.00 89.12 352 TRP A N 1
ATOM 2792 C CA . TRP A 1 352 ? 6.167 -0.093 18.728 1.00 89.12 352 TRP A CA 1
ATOM 2793 C C . TRP A 1 352 ? 7.689 0.037 18.907 1.00 89.12 352 TRP A C 1
ATOM 2795 O O . TRP A 1 352 ? 8.413 -0.958 18.867 1.00 89.12 352 TRP A O 1
ATOM 2805 N N . LEU A 1 353 ? 8.186 1.253 19.167 1.00 86.38 353 LEU A N 1
ATOM 2806 C CA . LEU A 1 353 ? 9.611 1.464 19.424 1.00 86.38 353 LEU A CA 1
ATOM 2807 C C . LEU A 1 353 ? 10.057 0.794 20.735 1.00 86.38 353 LEU A C 1
ATOM 2809 O O . LEU A 1 353 ? 11.130 0.196 20.777 1.00 86.38 353 LEU A O 1
ATOM 2813 N N . ARG A 1 354 ? 9.231 0.838 21.790 1.00 86.69 354 ARG A N 1
ATOM 2814 C CA . ARG A 1 354 ? 9.483 0.132 23.059 1.00 86.69 354 ARG A CA 1
ATOM 2815 C C . ARG A 1 354 ? 9.614 -1.370 22.860 1.00 86.69 354 ARG A C 1
ATOM 2817 O O . ARG A 1 354 ? 10.548 -1.946 23.403 1.00 86.69 354 ARG A O 1
ATOM 2824 N N . ASP A 1 355 ? 8.742 -1.997 22.076 1.00 88.06 355 ASP A N 1
ATOM 2825 C CA . ASP A 1 355 ? 8.797 -3.440 21.827 1.00 88.06 355 ASP A CA 1
ATOM 2826 C C . ASP A 1 355 ? 10.138 -3.839 21.198 1.00 88.06 355 ASP A C 1
ATOM 2828 O O . ASP A 1 355 ? 10.754 -4.826 21.610 1.00 88.06 355 ASP A O 1
ATOM 2832 N N . LEU A 1 356 ? 10.658 -3.026 20.272 1.00 86.38 356 LEU A N 1
ATOM 2833 C CA . LEU A 1 356 ? 11.976 -3.220 19.651 1.00 86.38 356 LEU A CA 1
ATOM 2834 C C . LEU A 1 356 ? 13.143 -3.010 20.629 1.00 86.38 356 LEU A C 1
ATOM 2836 O O . LEU A 1 356 ? 14.171 -3.685 20.530 1.00 86.38 356 LEU A O 1
ATOM 2840 N N . VAL A 1 357 ? 12.989 -2.099 21.589 1.00 85.81 357 VAL A N 1
ATOM 2841 C CA . VAL A 1 357 ? 13.986 -1.860 22.641 1.00 85.81 357 VAL A CA 1
ATOM 2842 C C . VAL A 1 357 ? 13.979 -2.978 23.686 1.00 85.81 357 VAL A C 1
ATOM 2844 O O . VAL A 1 357 ? 15.034 -3.507 24.036 1.00 85.81 357 VAL A O 1
ATOM 2847 N N . LEU A 1 358 ? 12.799 -3.403 24.143 1.00 83.50 358 LEU A N 1
ATOM 2848 C CA . LEU A 1 358 ? 12.619 -4.478 25.124 1.00 83.50 358 LEU A CA 1
ATOM 2849 C C . LEU A 1 358 ? 13.097 -5.830 24.591 1.00 83.50 358 LEU A C 1
ATOM 2851 O O . LEU A 1 358 ? 13.745 -6.592 25.308 1.00 83.50 358 LEU A O 1
ATOM 2855 N N . SER A 1 359 ? 12.845 -6.101 23.312 1.00 82.81 359 SER A N 1
ATOM 2856 C CA . SER A 1 359 ? 13.366 -7.278 22.610 1.00 82.81 359 SER A CA 1
ATOM 2857 C C . SER A 1 359 ? 14.869 -7.196 22.302 1.00 82.81 359 SER A C 1
ATOM 2859 O O . SER A 1 359 ? 15.434 -8.142 21.756 1.00 82.81 359 SER A O 1
ATOM 2861 N N . LYS A 1 360 ? 15.539 -6.095 22.686 1.00 82.19 360 LYS A N 1
ATOM 2862 C CA . LYS A 1 360 ? 16.965 -5.809 22.456 1.00 82.19 360 LYS A CA 1
ATOM 2863 C C . LYS A 1 360 ? 17.366 -5.788 20.980 1.00 82.19 360 LYS A C 1
ATOM 2865 O O . LYS A 1 360 ? 18.555 -5.871 20.672 1.00 82.19 360 LYS A O 1
ATOM 2870 N N . PHE A 1 361 ? 16.401 -5.651 20.070 1.00 75.81 361 PHE A N 1
ATOM 2871 C CA . PHE A 1 361 ? 16.690 -5.464 18.649 1.00 75.81 361 PHE A CA 1
ATOM 2872 C C . PHE A 1 361 ? 17.358 -4.117 18.394 1.00 75.81 361 PHE A C 1
ATOM 2874 O O . PHE A 1 361 ? 18.217 -4.009 17.519 1.00 75.81 361 PHE A O 1
ATOM 2881 N N . VAL A 1 362 ? 16.980 -3.097 19.166 1.00 80.44 362 VAL A N 1
ATOM 2882 C CA . VAL A 1 362 ? 17.506 -1.743 19.041 1.00 80.44 362 VAL A CA 1
ATOM 2883 C C . VAL A 1 362 ? 17.835 -1.181 20.421 1.00 80.44 362 VAL A C 1
ATOM 2885 O O . VAL A 1 362 ? 17.114 -1.418 21.382 1.00 80.44 362 VAL A O 1
ATOM 2888 N N . SER A 1 363 ? 18.926 -0.422 20.531 1.00 81.38 363 SER A N 1
ATOM 2889 C CA . SER A 1 363 ? 19.316 0.242 21.778 1.00 81.38 363 SER A CA 1
ATOM 2890 C C . SER A 1 363 ? 19.542 1.739 21.539 1.00 81.38 363 SER A C 1
ATOM 2892 O O . SER A 1 363 ? 20.552 2.104 20.922 1.00 81.38 363 SER A O 1
ATOM 2894 N N . PRO A 1 364 ? 18.606 2.612 21.968 1.00 84.69 364 PRO A N 1
ATOM 2895 C CA . PRO A 1 364 ? 18.786 4.054 21.914 1.00 84.69 364 PRO A CA 1
ATOM 2896 C C . PRO A 1 364 ? 19.763 4.501 23.005 1.00 84.69 364 PRO A C 1
ATOM 2898 O O . PRO A 1 364 ? 19.524 4.340 24.201 1.00 84.69 364 PRO A O 1
ATOM 2901 N N . ASN A 1 365 ? 20.869 5.097 22.578 1.00 85.75 365 ASN A N 1
ATOM 2902 C CA . ASN A 1 365 ? 21.936 5.613 23.416 1.00 85.75 365 ASN A CA 1
ATOM 2903 C C . ASN A 1 365 ? 21.933 7.136 23.381 1.00 85.75 365 ASN A C 1
ATOM 2905 O O . ASN A 1 365 ? 21.774 7.760 22.327 1.00 85.75 365 ASN A O 1
ATOM 2909 N N . TYR A 1 366 ? 22.154 7.736 24.548 1.00 85.38 366 TYR A N 1
ATOM 2910 C CA . TYR A 1 366 ? 22.290 9.178 24.632 1.00 85.38 366 TYR A CA 1
ATOM 2911 C C . TYR A 1 366 ? 23.624 9.612 24.032 1.00 85.38 366 TYR A C 1
ATOM 2913 O O . TYR A 1 366 ? 24.688 9.208 24.507 1.00 85.38 366 TYR A O 1
ATOM 2921 N N . VAL A 1 367 ? 23.562 10.481 23.029 1.00 81.25 367 VAL A N 1
ATOM 2922 C CA . VAL A 1 367 ? 24.735 11.122 22.438 1.00 81.25 367 VAL A CA 1
ATOM 2923 C C . VAL A 1 367 ? 24.478 12.625 22.423 1.00 81.25 367 VAL A C 1
ATOM 2925 O O . VAL A 1 367 ? 23.484 13.057 21.845 1.00 81.25 367 VAL A O 1
ATOM 2928 N N . PRO A 1 368 ? 25.338 13.452 23.046 1.00 75.00 368 PRO A N 1
ATOM 2929 C CA . PRO A 1 368 ? 25.185 14.899 22.975 1.00 75.00 368 PRO A CA 1
ATOM 2930 C C . PRO A 1 368 ? 25.117 15.383 21.524 1.00 75.00 368 PRO A C 1
ATOM 2932 O O . PRO A 1 368 ? 25.860 14.890 20.679 1.00 75.00 368 PRO A O 1
ATOM 2935 N N . THR A 1 369 ? 24.309 16.405 21.242 1.00 66.44 369 THR A N 1
ATOM 2936 C CA . THR A 1 369 ? 24.069 16.922 19.882 1.00 66.44 369 THR A CA 1
ATOM 2937 C C . THR A 1 369 ? 25.347 17.225 19.087 1.00 66.44 369 THR A C 1
ATOM 2939 O O . THR A 1 369 ? 25.384 17.027 17.876 1.00 66.44 369 THR A O 1
ATOM 2942 N N . PHE A 1 370 ? 26.417 17.666 19.761 1.00 63.06 370 PHE A N 1
ATOM 2943 C CA . PHE A 1 370 ? 27.719 17.963 19.144 1.00 63.06 370 PHE A CA 1
ATOM 2944 C C . PHE A 1 370 ? 28.555 16.721 18.787 1.00 63.06 370 PHE A C 1
ATOM 2946 O O . PHE A 1 370 ? 29.511 16.839 18.025 1.00 63.06 370 PHE A O 1
ATOM 2953 N N . ASN A 1 371 ? 28.213 15.565 19.356 1.00 63.62 371 ASN A N 1
ATOM 2954 C CA . ASN A 1 371 ? 28.837 14.265 19.113 1.00 63.62 371 ASN A CA 1
ATOM 2955 C C . ASN A 1 371 ? 28.000 13.374 18.188 1.00 63.62 371 ASN A C 1
ATOM 2957 O O . ASN A 1 371 ? 28.502 12.347 17.736 1.00 63.62 371 ASN A O 1
ATOM 2961 N N . MET A 1 372 ? 26.744 13.741 17.912 1.00 64.12 372 MET A N 1
ATOM 2962 C CA . MET A 1 372 ? 25.971 13.105 16.851 1.00 64.12 372 MET A CA 1
ATOM 2963 C C . MET A 1 372 ? 26.650 13.448 15.521 1.00 64.12 372 MET A C 1
ATOM 2965 O O . MET A 1 372 ? 26.807 14.618 15.163 1.00 64.12 372 MET A O 1
ATOM 2969 N N . GLN A 1 373 ? 27.102 12.421 14.807 1.00 55.22 373 GLN A N 1
ATOM 2970 C CA . GLN A 1 373 ? 27.898 12.537 13.583 1.00 55.22 373 GLN A CA 1
ATOM 2971 C C . GLN A 1 373 ? 27.088 13.175 12.442 1.00 55.22 373 GLN A C 1
ATOM 2973 O O . GLN A 1 373 ? 27.648 13.691 11.475 1.00 55.22 373 GLN A O 1
ATOM 2978 N N . HIS A 1 374 ? 25.765 13.200 12.594 1.00 51.66 374 HIS A N 1
ATOM 2979 C CA . HIS A 1 374 ? 24.812 13.621 11.588 1.00 51.66 374 HIS A CA 1
ATOM 2980 C C . HIS A 1 374 ? 24.229 15.040 11.740 1.00 51.66 374 HIS A C 1
ATOM 2982 O O . HIS A 1 374 ? 23.767 15.603 10.746 1.00 51.66 374 HIS A O 1
ATOM 2988 N N . THR A 1 375 ? 24.300 15.681 12.916 1.00 41.91 375 THR A N 1
ATOM 2989 C CA . THR A 1 375 ? 23.703 17.024 13.146 1.00 41.91 375 THR A CA 1
ATOM 2990 C C . THR A 1 375 ? 24.264 18.100 12.205 1.00 41.91 375 THR A C 1
ATOM 2992 O O . THR A 1 375 ? 23.675 19.157 12.019 1.00 41.91 375 THR A O 1
ATOM 2995 N N . VAL A 1 376 ? 25.411 17.838 11.575 1.00 40.22 376 VAL A N 1
ATOM 2996 C CA . VAL A 1 376 ? 26.057 18.753 10.625 1.00 40.22 376 VAL A CA 1
ATOM 2997 C C . VAL A 1 376 ? 25.712 18.419 9.160 1.00 40.22 376 VAL A C 1
ATOM 2999 O O . VAL A 1 376 ? 25.892 19.263 8.289 1.00 40.22 376 VAL A O 1
ATOM 3002 N N . ALA A 1 377 ? 25.198 17.218 8.861 1.00 37.47 377 ALA A N 1
ATOM 3003 C CA . ALA A 1 377 ? 24.989 16.727 7.493 1.00 37.47 377 ALA A CA 1
ATOM 3004 C C . ALA A 1 377 ? 23.613 17.027 6.895 1.00 37.47 377 ALA A C 1
ATOM 3006 O O . ALA A 1 377 ? 23.528 17.118 5.676 1.00 37.47 377 ALA A O 1
ATOM 3007 N N . LEU A 1 378 ? 22.574 17.225 7.711 1.00 39.66 378 LEU A N 1
ATOM 3008 C CA . LEU A 1 378 ? 21.212 17.445 7.209 1.00 39.66 378 LEU A CA 1
ATOM 3009 C C . LEU A 1 378 ? 20.681 18.866 7.328 1.00 39.66 378 LEU A C 1
ATOM 3011 O O . LEU A 1 378 ? 19.520 19.083 7.014 1.00 39.66 378 LEU A O 1
ATOM 3015 N N . GLY A 1 379 ? 21.480 19.844 7.752 1.00 41.97 379 GLY A N 1
ATOM 3016 C CA . GLY A 1 379 ? 21.007 21.231 7.804 1.00 41.97 379 GLY A CA 1
ATOM 3017 C C . GLY A 1 379 ? 19.822 21.467 8.753 1.00 41.97 379 GLY A C 1
ATOM 3018 O O . GLY A 1 379 ? 19.154 22.490 8.616 1.00 41.97 379 GLY A O 1
ATOM 3019 N N . SER A 1 380 ? 19.566 20.571 9.718 1.00 34.53 380 SER A N 1
ATOM 3020 C CA . SER A 1 380 ? 18.688 20.878 10.852 1.00 34.53 380 SER A CA 1
ATOM 3021 C C . SER A 1 380 ? 19.208 22.156 11.517 1.00 34.53 380 SER A C 1
ATOM 3023 O O . SER A 1 380 ? 20.410 22.227 11.784 1.00 34.53 380 SER A O 1
ATOM 3025 N N . PRO A 1 381 ? 18.371 23.171 11.793 1.00 32.22 381 PRO A N 1
ATOM 3026 C CA . PRO A 1 381 ? 18.815 24.348 12.522 1.00 32.22 381 PRO A CA 1
ATOM 3027 C C . PRO A 1 381 ? 19.250 23.896 13.924 1.00 32.22 381 PRO A C 1
ATOM 3029 O O . PRO A 1 381 ? 18.397 23.484 14.715 1.00 32.22 381 PRO A O 1
ATOM 3032 N N . PRO A 1 382 ? 20.547 23.970 14.283 1.00 32.16 382 PRO A N 1
ATOM 3033 C CA . PRO A 1 382 ? 20.934 23.785 15.667 1.00 32.16 382 PRO A CA 1
ATOM 3034 C C . PRO A 1 382 ? 20.244 24.904 16.444 1.00 32.16 382 PRO A C 1
ATOM 3036 O O . PRO A 1 382 ? 20.410 26.080 16.111 1.00 32.16 382 PRO A O 1
ATOM 3039 N N . GLN A 1 383 ? 19.484 24.565 17.484 1.00 31.62 383 GLN A N 1
ATOM 3040 C CA . GLN A 1 383 ? 18.836 25.547 18.366 1.00 31.62 383 GLN A CA 1
ATOM 3041 C C . GLN A 1 383 ? 19.831 26.443 19.135 1.00 31.62 383 GLN A C 1
ATOM 3043 O O . GLN A 1 383 ? 19.423 27.233 19.978 1.00 31.62 383 GLN A O 1
ATOM 3048 N N . TRP A 1 384 ? 21.132 26.371 18.846 1.00 25.88 384 TRP A N 1
ATOM 3049 C CA . TRP A 1 384 ? 22.165 27.151 19.511 1.00 25.88 384 TRP A CA 1
ATOM 3050 C C . TRP A 1 384 ? 23.192 27.609 18.481 1.00 25.88 384 TRP A C 1
ATOM 3052 O O . TRP A 1 384 ? 23.905 26.796 17.892 1.00 25.88 384 TRP A O 1
ATOM 3062 N N . GLY A 1 385 ? 23.233 28.923 18.243 1.00 30.39 385 GLY A N 1
ATOM 3063 C CA . GLY A 1 385 ? 24.158 29.540 17.300 1.00 30.39 385 GLY A CA 1
ATOM 3064 C C . GLY A 1 385 ? 25.604 29.163 17.607 1.00 30.39 385 GLY A C 1
ATOM 3065 O O . GLY A 1 385 ? 26.055 29.313 18.740 1.00 30.39 385 GLY A O 1
ATOM 3066 N N . LEU A 1 386 ? 26.344 28.698 16.599 1.00 24.25 386 LEU A N 1
ATOM 3067 C CA . LEU A 1 386 ? 27.794 28.559 16.688 1.00 24.25 386 LEU A CA 1
ATOM 3068 C C . LEU A 1 386 ? 28.474 28.955 15.365 1.00 24.25 386 LEU A C 1
ATOM 3070 O O . LEU A 1 386 ? 27.903 28.738 14.297 1.00 24.25 386 LEU A O 1
ATOM 3074 N N . PRO A 1 387 ? 29.680 29.556 15.421 1.00 23.03 387 PRO A N 1
ATOM 3075 C CA . PRO A 1 387 ? 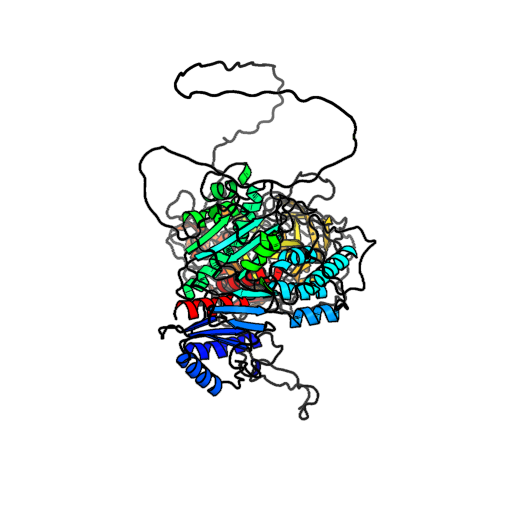30.239 30.345 14.329 1.00 23.03 387 PRO A CA 1
ATOM 3076 C C . PRO A 1 387 ? 30.940 29.497 13.254 1.00 23.03 387 PRO A C 1
ATOM 3078 O O . PRO A 1 387 ? 31.155 28.291 13.388 1.00 23.03 387 PRO A O 1
ATOM 3081 N N . SER A 1 388 ? 31.379 30.205 12.216 1.00 26.05 388 SER A N 1
ATOM 3082 C CA . SER A 1 388 ? 32.071 29.801 10.985 1.00 26.05 388 SER A CA 1
ATOM 3083 C C . SER A 1 388 ? 33.301 28.855 11.023 1.00 26.05 388 SER A C 1
ATOM 3085 O O . SER A 1 388 ? 33.615 28.332 9.952 1.00 26.05 388 SER A O 1
ATOM 3087 N N . PRO A 1 389 ? 34.012 28.523 12.130 1.00 22.23 389 PRO A N 1
ATOM 3088 C CA . PRO A 1 389 ? 35.207 27.669 12.020 1.00 22.23 389 PRO A CA 1
ATOM 3089 C C . PRO A 1 389 ? 34.950 26.178 11.722 1.00 22.23 389 PRO A C 1
ATOM 3091 O O . PRO A 1 389 ? 35.888 25.451 11.387 1.00 22.23 389 PRO A O 1
ATOM 3094 N N . ARG A 1 390 ? 33.714 25.675 11.853 1.00 31.48 390 ARG A N 1
ATOM 3095 C CA . ARG A 1 390 ? 33.445 24.221 11.924 1.00 31.48 390 ARG A CA 1
ATOM 3096 C C . ARG A 1 390 ? 33.055 23.531 10.609 1.00 31.48 390 ARG A C 1
ATOM 3098 O O . ARG A 1 390 ? 32.993 22.304 10.583 1.00 31.48 390 ARG A O 1
ATOM 3105 N N . LEU A 1 391 ? 32.953 24.263 9.494 1.00 31.81 391 LEU A N 1
ATOM 3106 C CA . LEU A 1 391 ? 32.840 23.663 8.149 1.00 31.81 391 LEU A CA 1
ATOM 3107 C C . LEU A 1 391 ? 34.071 22.792 7.796 1.00 31.81 391 LEU A C 1
ATOM 3109 O O . LEU A 1 391 ? 33.977 21.825 7.046 1.00 31.81 391 LEU A O 1
ATOM 3113 N N . SER A 1 392 ? 35.228 23.104 8.391 1.00 26.27 392 SER A N 1
ATOM 3114 C CA . SER A 1 392 ? 36.474 22.333 8.256 1.00 26.27 392 SER A CA 1
ATOM 3115 C C . SER A 1 392 ? 36.467 20.998 9.024 1.00 26.27 392 SER A C 1
ATOM 3117 O O . SER A 1 392 ? 37.239 20.093 8.702 1.00 26.27 392 SER A O 1
ATOM 3119 N N . PHE A 1 393 ? 35.590 20.865 10.028 1.00 26.50 393 PHE A N 1
ATOM 3120 C CA . PHE A 1 393 ? 35.366 19.633 10.790 1.00 26.50 393 PHE A CA 1
ATOM 3121 C C . PHE A 1 393 ? 34.362 18.723 10.061 1.00 26.50 393 PHE A C 1
ATOM 3123 O O . PHE A 1 393 ? 34.582 17.518 9.973 1.00 26.50 393 PHE A O 1
ATOM 3130 N N . TYR A 1 394 ? 33.342 19.324 9.427 1.00 35.22 394 TYR A N 1
ATOM 3131 C CA . TYR A 1 394 ? 32.380 18.662 8.536 1.00 35.22 394 TYR A CA 1
ATOM 3132 C C . TYR A 1 394 ? 33.065 17.905 7.385 1.00 35.22 394 TYR A C 1
ATOM 3134 O O . TYR A 1 394 ? 32.854 16.707 7.229 1.00 35.22 394 TYR A O 1
ATOM 3142 N N . GLN A 1 395 ? 33.986 18.561 6.665 1.00 35.38 395 GLN A N 1
ATOM 3143 C CA . GLN A 1 395 ? 34.749 17.972 5.546 1.00 35.38 395 GLN A CA 1
ATOM 3144 C C . GLN A 1 395 ? 35.659 16.793 5.937 1.00 35.38 395 GLN A C 1
ATOM 3146 O O . GLN A 1 395 ? 36.159 16.070 5.075 1.00 35.38 395 GLN A O 1
ATOM 3151 N N . ARG A 1 396 ? 35.932 16.615 7.236 1.00 32.53 396 ARG A N 1
ATOM 3152 C CA . ARG A 1 396 ? 36.869 15.602 7.732 1.00 32.53 396 ARG A CA 1
ATOM 3153 C C . ARG A 1 396 ? 36.174 14.290 8.131 1.00 32.53 396 ARG A C 1
ATOM 3155 O O . ARG A 1 396 ? 36.853 13.270 8.157 1.00 32.53 396 ARG A O 1
ATOM 3162 N N . TRP A 1 397 ? 34.858 14.311 8.389 1.00 33.16 397 TRP A N 1
ATOM 3163 C CA . TRP A 1 397 ? 34.094 13.179 8.949 1.00 33.16 397 TRP A CA 1
ATOM 3164 C C . TRP A 1 397 ? 32.820 12.786 8.174 1.00 33.16 397 TRP A C 1
ATOM 3166 O O . TRP A 1 397 ? 32.454 11.619 8.220 1.00 33.16 397 TRP A O 1
ATOM 3176 N N . SER A 1 398 ? 32.179 13.680 7.404 1.00 38.62 398 SER A N 1
ATOM 3177 C CA . SER A 1 398 ? 30.950 13.363 6.636 1.00 38.62 398 SER A CA 1
ATOM 3178 C C . SER A 1 398 ? 31.186 12.541 5.359 1.00 38.62 398 SER A C 1
ATOM 3180 O O . SER A 1 398 ? 30.285 12.376 4.541 1.00 38.62 398 SER A O 1
ATOM 3182 N N . GLY A 1 399 ? 32.422 12.091 5.127 1.00 46.06 399 GLY A N 1
ATOM 3183 C CA . GLY A 1 399 ? 32.854 11.515 3.853 1.00 46.06 399 GLY A CA 1
ATOM 3184 C C . GLY A 1 399 ? 32.985 12.542 2.720 1.00 46.06 399 GLY A C 1
ATOM 3185 O O . GLY A 1 399 ? 33.643 12.227 1.732 1.00 46.06 399 GLY A O 1
ATOM 3186 N N . ILE A 1 400 ? 32.445 13.762 2.864 1.00 44.12 400 ILE A N 1
ATOM 3187 C CA . ILE A 1 400 ? 32.503 14.814 1.843 1.00 44.12 400 ILE A CA 1
ATOM 3188 C C . ILE A 1 400 ? 33.862 15.510 1.847 1.00 44.12 400 ILE A C 1
ATOM 3190 O O . ILE A 1 400 ? 34.125 16.394 2.664 1.00 44.12 400 ILE A O 1
ATOM 3194 N N . ARG A 1 401 ? 34.726 15.148 0.897 1.00 50.78 401 ARG A N 1
ATOM 3195 C CA . ARG A 1 401 ? 36.042 15.779 0.716 1.00 50.78 401 ARG A CA 1
ATOM 3196 C C . ARG A 1 401 ? 36.040 16.689 -0.510 1.00 50.78 401 ARG A C 1
ATOM 3198 O O . ARG A 1 401 ? 35.372 16.404 -1.499 1.00 50.78 401 ARG A O 1
ATOM 3205 N N . LYS A 1 402 ? 36.793 17.794 -0.445 1.00 44.69 402 LYS A N 1
ATOM 3206 C CA . LYS A 1 402 ? 37.184 18.531 -1.656 1.00 44.69 402 LYS A CA 1
ATOM 3207 C C . LYS A 1 402 ? 38.230 17.693 -2.393 1.00 44.69 402 LYS A C 1
ATOM 3209 O O . LYS A 1 402 ? 39.163 17.209 -1.752 1.00 44.69 402 LYS A O 1
ATOM 3214 N N . GLY A 1 403 ? 38.068 17.541 -3.708 1.00 38.09 403 GLY A N 1
ATOM 3215 C CA . GLY A 1 403 ? 39.023 16.836 -4.568 1.00 38.09 403 GLY A CA 1
ATOM 3216 C C . GLY A 1 403 ? 40.478 17.325 -4.416 1.00 38.09 403 GLY A C 1
ATOM 3217 O O . GLY A 1 403 ? 40.726 18.409 -3.877 1.00 38.09 403 GLY A O 1
ATOM 3218 N N . PRO A 1 404 ? 41.464 16.533 -4.870 1.00 31.89 404 PRO A N 1
ATOM 3219 C CA . PRO A 1 404 ? 42.871 16.690 -4.513 1.00 31.89 404 PRO A CA 1
ATOM 3220 C C . PRO A 1 404 ? 43.539 17.862 -5.246 1.00 31.89 404 PRO A C 1
ATOM 3222 O O . PRO A 1 404 ? 44.316 17.663 -6.168 1.00 31.89 404 PRO A O 1
ATOM 3225 N N . LEU A 1 405 ? 43.278 19.091 -4.800 1.00 29.72 405 LEU A N 1
ATOM 3226 C CA . LEU A 1 405 ? 44.065 20.294 -5.092 1.00 29.72 405 LEU A CA 1
ATOM 3227 C C . LEU A 1 405 ? 44.027 21.223 -3.857 1.00 29.72 405 LEU A C 1
ATOM 3229 O O . LEU A 1 405 ? 43.295 22.209 -3.836 1.00 29.72 405 LEU A O 1
ATOM 3233 N N . GLY A 1 406 ? 44.806 20.909 -2.806 1.00 26.66 406 GLY A N 1
ATOM 3234 C CA . GLY A 1 406 ? 45.106 21.881 -1.736 1.00 26.66 406 GLY A CA 1
ATOM 3235 C C . GLY A 1 406 ? 45.400 21.350 -0.321 1.00 26.66 406 GLY A C 1
ATOM 3236 O O . GLY A 1 406 ? 44.486 21.213 0.481 1.00 26.66 406 GLY A O 1
ATOM 3237 N N . TRP A 1 407 ? 46.703 21.235 -0.021 1.00 23.56 407 TRP A N 1
ATOM 3238 C CA . TRP A 1 407 ? 47.415 21.264 1.281 1.00 23.56 407 TRP A CA 1
ATOM 3239 C C . TRP A 1 407 ? 47.462 20.037 2.226 1.00 23.56 407 TRP A C 1
ATOM 3241 O O . TRP A 1 407 ? 46.514 19.284 2.410 1.00 23.56 407 TRP A O 1
ATOM 3251 N N . ARG A 1 408 ? 48.678 19.855 2.782 1.00 21.81 408 ARG A N 1
ATOM 3252 C CA . ARG A 1 408 ? 49.280 18.683 3.454 1.00 21.81 408 ARG A CA 1
ATOM 3253 C C . ARG A 1 408 ? 49.075 18.627 4.985 1.00 21.81 408 ARG A C 1
ATOM 3255 O O . ARG A 1 408 ? 48.785 19.628 5.626 1.00 21.81 408 ARG A O 1
ATOM 3262 N N . LEU A 1 409 ? 49.317 17.411 5.500 1.00 21.55 409 LEU A N 1
ATOM 3263 C CA . LEU A 1 409 ? 49.363 16.865 6.872 1.00 21.55 409 LEU A CA 1
ATOM 3264 C C . LEU A 1 409 ? 49.757 17.772 8.056 1.00 21.55 409 LEU A C 1
ATOM 3266 O O . LEU A 1 409 ? 50.776 18.450 7.996 1.00 21.55 409 LEU A O 1
ATOM 3270 N N . TYR A 1 410 ? 49.106 17.512 9.203 1.00 21.36 410 TYR A N 1
ATOM 3271 C CA . TYR A 1 410 ? 49.745 17.441 10.530 1.00 21.36 410 TYR A CA 1
ATOM 3272 C C . TYR A 1 410 ? 49.179 16.251 11.334 1.00 21.36 410 TYR A C 1
ATOM 3274 O O . TYR A 1 410 ? 47.964 16.061 11.389 1.00 21.36 410 TYR A O 1
ATOM 3282 N N . PHE A 1 411 ? 50.068 15.440 11.920 1.00 23.30 411 PHE A N 1
ATOM 3283 C CA . PHE A 1 411 ? 49.760 14.311 12.810 1.00 23.30 411 PHE A CA 1
ATOM 3284 C C . PHE A 1 411 ? 49.564 14.784 14.255 1.00 23.30 411 PHE A C 1
ATOM 3286 O O . PHE A 1 411 ? 50.399 15.533 14.752 1.00 23.30 411 PHE A O 1
ATOM 3293 N N . THR A 1 412 ? 48.574 14.228 14.958 1.00 20.36 412 THR A N 1
ATOM 3294 C CA . THR A 1 412 ? 48.611 14.047 16.420 1.00 20.36 412 THR A CA 1
ATOM 3295 C C . THR A 1 412 ? 47.753 12.840 16.818 1.00 20.36 412 THR A C 1
ATOM 3297 O O . THR A 1 412 ? 46.546 12.817 16.595 1.00 20.36 412 THR A O 1
ATOM 3300 N N . PHE A 1 413 ? 48.392 11.823 17.401 1.00 20.56 413 PHE A N 1
ATOM 3301 C CA . PHE A 1 413 ? 47.744 10.718 18.116 1.00 20.56 413 PHE A CA 1
ATOM 3302 C C . PHE A 1 413 ? 47.433 11.146 19.559 1.00 20.56 413 PHE A C 1
ATOM 3304 O O . PHE A 1 413 ? 48.233 11.872 20.152 1.00 20.56 413 PHE A O 1
ATOM 3311 N N . PRO A 1 414 ? 46.381 10.588 20.181 1.00 22.52 414 PRO A N 1
ATOM 3312 C CA . PRO A 1 414 ? 46.459 10.226 21.588 1.00 22.52 414 PRO A CA 1
ATOM 3313 C C . PRO A 1 414 ? 46.319 8.710 21.748 1.00 22.52 414 PRO A C 1
ATOM 3315 O O . PRO A 1 414 ? 45.299 8.110 21.420 1.00 22.52 414 PRO A O 1
ATOM 3318 N N . VAL A 1 415 ? 47.385 8.115 22.276 1.00 22.30 415 VAL A N 1
ATOM 3319 C CA . VAL A 1 415 ? 47.429 6.773 22.858 1.00 22.30 415 VAL A CA 1
ATOM 3320 C C . VAL A 1 415 ? 46.596 6.791 24.141 1.00 22.30 415 VAL A C 1
ATOM 3322 O O . VAL A 1 415 ? 46.886 7.569 25.048 1.00 22.30 415 VAL A O 1
ATOM 3325 N N . THR A 1 416 ? 45.579 5.941 24.251 1.00 23.77 416 THR A N 1
ATOM 3326 C CA . THR A 1 416 ? 44.895 5.677 25.525 1.00 23.77 416 THR A CA 1
ATOM 3327 C C . THR A 1 416 ? 45.599 4.539 26.258 1.00 23.77 416 THR A C 1
ATOM 3329 O O . THR A 1 416 ? 45.494 3.386 25.849 1.00 23.77 416 THR A O 1
ATOM 3332 N N . PHE A 1 417 ? 46.299 4.859 27.348 1.00 22.09 417 PHE A N 1
ATOM 3333 C CA . PHE A 1 417 ? 46.676 3.885 28.375 1.00 22.09 417 PHE A CA 1
ATOM 3334 C C . PHE A 1 417 ? 45.518 3.728 29.368 1.00 22.09 417 PHE A C 1
ATOM 3336 O O . PHE A 1 417 ? 45.025 4.707 29.925 1.00 22.09 417 PHE A O 1
ATOM 3343 N N . THR A 1 418 ? 45.099 2.489 29.600 1.00 26.72 418 THR A N 1
ATOM 3344 C CA . THR A 1 418 ? 44.207 2.085 30.692 1.00 26.72 418 THR A CA 1
ATOM 3345 C C . THR A 1 418 ? 45.032 1.790 31.945 1.00 26.72 418 THR A C 1
ATOM 3347 O O . THR A 1 418 ? 45.928 0.950 31.875 1.00 26.72 418 THR A O 1
ATOM 3350 N N . ALA A 1 419 ? 44.714 2.397 33.094 1.00 23.45 419 ALA A N 1
ATOM 3351 C CA . ALA A 1 419 ? 45.108 1.866 34.403 1.00 23.45 419 ALA A CA 1
ATOM 3352 C C . ALA A 1 419 ? 44.204 2.386 35.534 1.00 23.45 419 ALA A C 1
ATOM 3354 O O . ALA A 1 419 ? 43.838 3.559 35.576 1.00 23.45 419 ALA A O 1
ATOM 3355 N N . ASN A 1 420 ? 43.855 1.458 36.426 1.00 23.50 420 ASN A N 1
ATOM 3356 C CA . ASN A 1 420 ? 42.989 1.599 37.594 1.00 23.50 420 ASN A CA 1
ATOM 3357 C C . ASN A 1 420 ? 43.621 2.399 38.751 1.00 23.50 420 ASN A C 1
ATOM 3359 O O . ASN A 1 420 ? 44.830 2.593 38.824 1.00 23.50 420 ASN A O 1
ATOM 3363 N N . ALA A 1 421 ? 42.735 2.807 39.663 1.00 25.39 421 ALA A N 1
ATOM 3364 C CA . ALA A 1 421 ? 42.909 3.559 40.906 1.00 25.39 421 ALA A CA 1
ATOM 3365 C C . ALA A 1 421 ? 44.197 3.328 41.723 1.00 25.39 421 ALA A C 1
ATOM 3367 O O . ALA A 1 421 ? 44.574 2.185 41.960 1.00 25.39 421 ALA A O 1
ATOM 3368 N N . THR A 1 422 ? 44.764 4.408 42.291 1.00 23.86 422 THR A N 1
ATOM 3369 C CA . THR A 1 422 ? 44.953 4.657 43.748 1.00 23.86 422 THR A CA 1
ATOM 3370 C C . THR A 1 422 ? 45.869 5.872 44.022 1.00 23.86 422 THR A C 1
ATOM 3372 O O . THR A 1 422 ? 46.789 6.158 43.266 1.00 23.86 422 THR A O 1
ATOM 3375 N N . THR A 1 423 ? 45.636 6.532 45.169 1.00 24.75 423 THR A N 1
ATOM 3376 C CA . THR A 1 423 ? 46.575 7.360 45.978 1.00 24.75 423 THR A CA 1
ATOM 3377 C C . THR A 1 423 ? 47.023 8.774 45.526 1.00 24.75 423 THR A C 1
ATOM 3379 O O . THR A 1 423 ? 47.871 8.960 44.667 1.00 24.75 423 THR A O 1
ATOM 3382 N N . THR A 1 424 ? 46.457 9.765 46.234 1.00 23.28 424 THR A N 1
ATOM 3383 C CA . THR A 1 424 ? 47.104 10.853 47.014 1.00 23.28 424 THR A CA 1
ATOM 3384 C C . THR A 1 424 ? 48.208 11.742 46.406 1.00 23.28 424 THR A C 1
ATOM 3386 O O . THR A 1 424 ? 49.349 11.344 46.248 1.00 23.28 424 THR A O 1
ATOM 3389 N N . SER A 1 425 ? 47.840 13.024 46.268 1.00 21.34 425 SER A N 1
ATOM 3390 C CA . SER A 1 425 ? 48.547 14.255 46.677 1.00 21.34 425 SER A CA 1
ATOM 3391 C C . SER A 1 425 ? 50.029 14.518 46.353 1.00 21.34 425 SER A C 1
ATOM 3393 O O . SER A 1 425 ? 50.919 13.769 46.734 1.00 21.34 425 SER A O 1
ATOM 3395 N N . LEU A 1 426 ? 50.219 15.798 46.004 1.00 21.86 426 LEU A N 1
ATOM 3396 C CA . LEU A 1 426 ? 51.255 16.724 46.483 1.00 21.86 426 LEU A CA 1
ATOM 3397 C C . LEU A 1 426 ? 52.545 16.884 45.663 1.00 21.86 426 LEU A C 1
ATOM 3399 O O . LEU A 1 426 ? 53.305 15.954 45.437 1.00 21.86 426 LEU A O 1
ATOM 3403 N N . LEU A 1 427 ? 52.797 18.185 45.439 1.00 21.23 427 LEU A N 1
ATOM 3404 C CA . LEU A 1 427 ? 54.067 18.876 45.195 1.00 21.23 427 LEU A CA 1
ATOM 3405 C C . LEU A 1 427 ? 54.652 18.731 43.782 1.00 21.23 427 LEU A C 1
ATOM 3407 O O . LEU A 1 427 ? 54.736 17.653 43.229 1.00 21.23 427 LEU A O 1
ATOM 3411 N N . CYS A 1 428 ? 55.196 19.767 43.152 1.00 20.44 428 CYS A N 1
ATOM 3412 C CA . CYS A 1 428 ? 55.214 21.215 43.353 1.00 20.44 428 CYS A CA 1
ATOM 3413 C C . CYS A 1 428 ? 56.186 21.760 42.296 1.00 20.44 428 CYS A C 1
ATOM 3415 O O . CYS A 1 428 ? 57.140 21.061 41.972 1.00 20.44 428 CYS A O 1
ATOM 3417 N N . ARG A 1 429 ? 56.058 23.062 41.986 1.00 23.64 429 ARG A N 1
ATOM 3418 C CA . ARG A 1 429 ? 57.160 23.975 41.595 1.00 23.64 429 ARG A CA 1
ATOM 3419 C C . ARG A 1 429 ? 57.764 23.709 40.198 1.00 23.64 429 ARG A C 1
ATOM 3421 O O . ARG A 1 429 ? 57.993 22.585 39.806 1.00 23.64 429 ARG A O 1
ATOM 3428 N N . SER A 1 430 ? 58.078 24.697 39.369 1.00 24.03 430 SER A N 1
ATOM 3429 C CA . SER A 1 430 ? 58.172 26.150 39.529 1.00 24.03 430 SER A CA 1
ATOM 3430 C C . SER A 1 430 ? 58.532 26.756 38.162 1.00 24.03 430 SER A C 1
ATOM 3432 O O . SER A 1 430 ? 59.270 26.126 37.418 1.00 24.03 430 SER A O 1
ATOM 3434 N N . VAL A 1 431 ? 58.005 27.962 37.890 1.00 23.70 431 VAL A N 1
ATOM 3435 C CA . VAL A 1 431 ? 58.718 29.189 37.440 1.00 23.70 431 VAL A CA 1
ATOM 3436 C C . VAL A 1 431 ? 59.850 28.987 36.411 1.00 23.70 431 VAL A C 1
ATOM 3438 O O . VAL A 1 431 ? 60.815 28.302 36.700 1.00 23.70 431 VAL A O 1
ATOM 3441 N N . GLY A 1 432 ? 59.898 29.621 35.240 1.00 23.70 432 GLY A N 1
ATOM 3442 C CA . GLY A 1 432 ? 59.356 30.902 34.784 1.00 23.70 432 GLY A CA 1
ATOM 3443 C C . GLY A 1 432 ? 60.419 31.612 33.916 1.00 23.70 432 GLY A C 1
ATOM 3444 O O . GLY A 1 432 ? 61.552 31.149 33.848 1.00 23.70 432 GLY A O 1
ATOM 3445 N N . LEU A 1 433 ? 60.037 32.757 33.334 1.00 23.69 433 LEU A N 1
ATOM 3446 C CA . LEU A 1 433 ? 60.825 33.730 32.543 1.00 23.69 433 LEU A CA 1
ATOM 3447 C C . LEU A 1 433 ? 61.067 33.434 31.050 1.00 23.69 433 LEU A C 1
ATOM 3449 O O . LEU A 1 433 ? 61.960 32.688 30.675 1.00 23.69 433 LEU A O 1
ATOM 3453 N N . LEU A 1 434 ? 60.355 34.181 30.199 1.00 25.58 434 LEU A N 1
ATOM 3454 C CA . LEU A 1 434 ? 60.916 35.297 29.419 1.00 25.58 434 LEU A CA 1
ATOM 3455 C C . LEU A 1 434 ? 59.757 36.202 28.970 1.00 25.58 434 LEU A C 1
ATOM 3457 O O . LEU A 1 434 ? 58.707 35.715 28.559 1.00 25.58 434 LEU A O 1
ATOM 3461 N N . GLY A 1 435 ? 59.921 37.515 29.123 1.00 22.95 435 GLY A N 1
ATOM 3462 C CA . GLY A 1 435 ? 58.893 38.510 28.824 1.00 22.95 435 GLY A CA 1
ATOM 3463 C C . GLY A 1 435 ? 59.351 39.606 27.863 1.00 22.95 435 GLY A C 1
ATOM 3464 O O . GLY A 1 435 ? 60.481 39.593 27.388 1.00 22.95 435 GLY A O 1
ATOM 3465 N N . VAL A 1 436 ? 58.458 40.598 27.749 1.00 24.77 436 VAL A N 1
ATOM 3466 C CA . VAL A 1 436 ? 58.660 42.015 27.369 1.00 24.77 436 VAL A CA 1
ATOM 3467 C C . VAL A 1 436 ? 58.572 42.399 25.880 1.00 24.77 436 VAL A C 1
ATOM 3469 O O . VAL A 1 436 ? 59.298 41.887 25.038 1.00 24.77 436 VAL A O 1
ATOM 3472 N N . GLY A 1 437 ? 57.739 43.429 25.626 1.00 22.95 437 GLY A N 1
ATOM 3473 C CA . GLY A 1 437 ? 57.842 44.390 24.510 1.00 22.95 437 GLY A CA 1
ATOM 3474 C C . GLY A 1 437 ? 56.504 44.685 23.804 1.00 22.95 437 GLY A C 1
ATOM 3475 O O . GLY A 1 437 ? 56.190 44.017 22.835 1.00 22.95 437 GLY A O 1
ATOM 3476 N N . ALA A 1 438 ? 55.581 45.490 24.354 1.00 25.31 438 ALA A N 1
ATOM 3477 C CA . ALA A 1 438 ? 55.489 46.966 24.283 1.00 25.31 438 ALA A CA 1
ATOM 3478 C C . ALA A 1 438 ? 54.862 47.531 22.980 1.00 25.31 438 ALA A C 1
ATOM 3480 O O . ALA A 1 438 ? 55.448 47.383 21.916 1.00 25.31 438 ALA A O 1
ATOM 3481 N N . LEU A 1 439 ? 53.723 48.248 23.084 1.00 25.36 439 LEU A N 1
ATOM 3482 C CA . LEU A 1 439 ? 53.596 49.694 22.774 1.00 25.36 439 LEU A CA 1
ATOM 3483 C C . LEU A 1 439 ? 52.138 50.229 22.835 1.00 25.36 439 LEU A C 1
ATOM 3485 O O . LEU A 1 439 ? 51.272 49.883 22.041 1.00 25.36 439 LEU A O 1
ATOM 3489 N N . ASN A 1 440 ? 51.943 51.097 23.832 1.00 26.42 440 ASN A N 1
ATOM 3490 C CA . ASN A 1 440 ? 51.051 52.255 24.021 1.00 26.42 440 ASN A CA 1
ATOM 3491 C C . ASN A 1 440 ? 50.095 52.741 22.899 1.00 26.42 440 ASN A C 1
ATOM 3493 O O . ASN A 1 440 ? 50.540 53.106 21.819 1.00 26.42 440 ASN A O 1
ATOM 3497 N N . GLY A 1 441 ? 48.843 53.042 23.293 1.00 25.36 441 GLY A N 1
ATOM 3498 C CA . GLY A 1 441 ? 48.482 54.424 23.676 1.00 25.36 441 GLY A CA 1
ATOM 3499 C C . GLY A 1 441 ? 47.400 55.190 22.883 1.00 25.36 441 GLY A C 1
ATOM 3500 O O . GLY A 1 441 ? 47.643 55.595 21.755 1.00 25.36 441 GLY A O 1
ATOM 3501 N N . HIS A 1 442 ? 46.330 55.576 23.612 1.00 28.50 442 HIS A N 1
ATOM 3502 C CA . HIS A 1 442 ? 45.494 56.803 23.482 1.00 28.50 442 HIS A CA 1
ATOM 3503 C C . HIS A 1 442 ? 44.430 56.878 22.349 1.00 28.50 442 HIS A C 1
ATOM 3505 O O . HIS A 1 442 ? 44.717 56.545 21.215 1.00 28.50 442 HIS A O 1
ATOM 3511 N N . ARG A 1 443 ? 43.164 57.315 22.543 1.00 25.67 443 ARG A N 1
ATOM 3512 C CA . ARG A 1 443 ? 42.557 58.359 23.409 1.00 25.67 443 ARG A CA 1
ATOM 3513 C C . ARG A 1 443 ? 41.043 58.119 23.682 1.00 25.67 443 ARG A C 1
ATOM 3515 O O . ARG A 1 443 ? 40.315 57.760 22.772 1.00 25.67 443 ARG A O 1
ATOM 3522 N N . GLN A 1 444 ? 40.645 58.469 24.916 1.00 26.25 444 GLN A N 1
ATOM 3523 C CA . GLN A 1 444 ? 39.431 59.187 25.392 1.00 26.25 444 GLN A CA 1
ATOM 3524 C C . GLN A 1 444 ? 37.998 58.618 25.202 1.00 26.25 444 GLN A C 1
ATOM 3526 O O . GLN A 1 444 ? 37.546 58.368 24.095 1.00 26.25 444 GLN A O 1
ATOM 3531 N N . GLY A 1 445 ? 37.280 58.495 26.339 1.00 24.12 445 GLY A N 1
ATOM 3532 C CA . GLY A 1 445 ? 35.838 58.183 26.478 1.00 24.12 445 GLY A CA 1
ATOM 3533 C C . GLY A 1 445 ? 34.909 59.400 26.252 1.00 24.12 445 GLY A C 1
ATOM 3534 O O . GLY A 1 445 ? 35.309 60.251 25.460 1.00 24.12 445 GLY A O 1
ATOM 3535 N N . PRO A 1 446 ? 33.753 59.584 26.954 1.00 41.75 446 PRO A N 1
ATOM 3536 C CA . PRO A 1 446 ? 33.315 58.880 28.176 1.00 41.75 446 PRO A CA 1
ATOM 3537 C C . PRO A 1 446 ? 31.773 58.672 28.406 1.00 41.75 446 PRO A C 1
ATOM 3539 O O . PRO A 1 446 ? 30.934 59.217 27.704 1.00 41.75 446 PRO A O 1
ATOM 3542 N N . ILE A 1 447 ? 31.467 57.959 29.510 1.00 28.81 447 ILE A N 1
ATOM 3543 C CA . ILE A 1 447 ? 30.341 58.103 30.481 1.00 28.81 447 ILE A CA 1
ATOM 3544 C C . ILE A 1 447 ? 28.915 57.588 30.163 1.00 28.81 447 ILE A C 1
ATOM 3546 O O . ILE A 1 447 ? 28.254 58.016 29.226 1.00 28.81 447 ILE A O 1
ATOM 3550 N N . GLY A 1 448 ? 28.396 56.781 31.111 1.00 25.53 448 GLY A N 1
ATOM 3551 C CA . GLY A 1 448 ? 26.963 56.536 31.338 1.00 25.53 448 GLY A CA 1
ATOM 3552 C C . GLY A 1 448 ? 26.656 55.365 32.289 1.00 25.53 448 GLY A C 1
ATOM 3553 O O . GLY A 1 448 ? 26.421 54.255 31.838 1.00 25.53 448 GLY A O 1
ATOM 3554 N N . ASN A 1 449 ? 26.690 55.617 33.602 1.00 26.52 449 ASN A N 1
ATOM 3555 C CA . ASN A 1 449 ? 26.535 54.680 34.733 1.00 26.52 449 ASN A CA 1
ATOM 3556 C C . ASN A 1 449 ? 25.134 54.028 34.881 1.00 26.52 449 ASN A C 1
ATOM 3558 O O . ASN A 1 449 ? 24.139 54.705 34.661 1.00 26.52 449 ASN A O 1
ATOM 3562 N N . TYR A 1 450 ? 25.038 52.799 35.421 1.00 27.95 450 TYR A N 1
ATOM 3563 C CA . TYR A 1 450 ? 24.755 52.513 36.852 1.00 27.95 450 TYR A CA 1
ATOM 3564 C C . TYR A 1 450 ? 24.356 51.039 37.109 1.00 27.95 450 TYR A C 1
ATOM 3566 O O . TYR A 1 450 ? 23.365 50.547 36.587 1.00 27.95 450 TYR A O 1
ATOM 3574 N N . GLY A 1 451 ? 25.068 50.395 38.045 1.00 25.02 451 GLY A N 1
ATOM 3575 C CA . GLY A 1 451 ? 24.413 49.776 39.208 1.00 25.02 451 GLY A CA 1
ATOM 3576 C C . GLY A 1 451 ? 24.041 48.289 39.181 1.00 25.02 451 GLY A C 1
ATOM 3577 O O . GLY A 1 451 ? 22.872 47.944 39.098 1.00 25.02 451 GLY A O 1
ATOM 3578 N N . ALA A 1 452 ? 25.024 47.425 39.446 1.00 27.20 452 ALA A N 1
ATOM 3579 C CA . ALA A 1 452 ? 24.837 46.082 40.003 1.00 27.20 452 ALA A CA 1
ATOM 3580 C C . ALA A 1 452 ? 25.003 46.085 41.538 1.00 27.20 452 ALA A C 1
ATOM 3582 O O . ALA A 1 452 ? 25.874 46.796 42.037 1.00 27.20 452 ALA A O 1
ATOM 3583 N N . ARG A 1 453 ? 24.296 45.206 42.269 1.00 25.27 453 ARG A N 1
ATOM 3584 C CA . ARG A 1 453 ? 24.733 44.564 43.541 1.00 25.27 453 ARG A CA 1
ATOM 3585 C C . ARG A 1 453 ? 24.035 43.192 43.650 1.00 25.27 453 ARG A C 1
ATOM 3587 O O . ARG A 1 453 ? 22.824 43.146 43.502 1.00 25.27 453 ARG A O 1
ATOM 3594 N N . ARG A 1 454 ? 24.753 42.050 43.618 1.00 26.77 454 ARG A N 1
ATOM 3595 C CA . ARG A 1 454 ? 25.552 41.361 44.684 1.00 26.77 454 ARG A CA 1
ATOM 3596 C C . ARG A 1 454 ? 24.681 40.883 45.858 1.00 26.77 454 ARG A C 1
ATOM 3598 O O . ARG A 1 454 ? 23.874 41.667 46.321 1.00 26.77 454 ARG A O 1
ATOM 3605 N N . GLY A 1 455 ? 24.830 39.690 46.446 1.00 24.58 455 GLY A N 1
ATOM 3606 C CA . GLY A 1 455 ? 25.787 38.563 46.366 1.00 24.58 455 GLY A CA 1
ATOM 3607 C C . GLY A 1 455 ? 25.159 37.338 47.090 1.00 24.58 455 GLY A C 1
ATOM 3608 O O . GLY A 1 455 ? 24.156 37.514 47.766 1.00 24.58 455 GLY A O 1
ATOM 3609 N N . VAL A 1 456 ? 25.476 36.068 46.800 1.00 24.55 456 VAL A N 1
ATOM 3610 C CA . VAL A 1 456 ? 26.669 35.218 47.070 1.00 24.55 456 VAL A CA 1
ATOM 3611 C C . VAL A 1 456 ? 26.783 34.657 48.509 1.00 24.55 456 VAL A C 1
ATOM 3613 O O . VAL A 1 456 ? 26.880 35.426 49.457 1.00 24.55 456 VAL A O 1
ATOM 3616 N N . ALA A 1 457 ? 26.968 33.315 48.555 1.00 25.14 457 ALA A N 1
ATOM 3617 C CA . ALA A 1 457 ? 27.495 32.406 49.608 1.00 25.14 457 ALA A CA 1
ATOM 3618 C C . ALA A 1 457 ? 26.487 31.880 50.667 1.00 25.14 457 ALA A C 1
ATOM 3620 O O . ALA A 1 457 ? 25.638 32.632 51.107 1.00 25.14 457 ALA A O 1
ATOM 3621 N N . ARG A 1 458 ? 26.515 30.625 51.171 1.00 22.64 458 ARG A N 1
ATOM 3622 C CA . ARG A 1 458 ? 27.433 29.458 51.082 1.00 22.64 458 ARG A CA 1
ATOM 3623 C C . ARG A 1 458 ? 26.756 28.203 51.711 1.00 22.64 458 ARG A C 1
ATOM 3625 O O . ARG A 1 458 ? 26.086 28.341 52.720 1.00 22.64 458 ARG A O 1
ATOM 3632 N N . LEU A 1 459 ? 27.031 27.019 51.142 1.00 23.53 459 LEU A N 1
ATOM 3633 C CA . LEU A 1 459 ? 27.226 25.662 51.728 1.00 23.53 459 LEU A CA 1
ATOM 3634 C C . LEU A 1 459 ? 26.655 25.284 53.126 1.00 23.53 459 LEU A C 1
ATOM 3636 O O . LEU A 1 459 ? 27.106 25.825 54.129 1.00 23.53 459 LEU A O 1
ATOM 3640 N N . SER A 1 460 ? 25.910 24.164 53.223 1.00 23.22 460 SER A N 1
ATOM 3641 C CA . SER A 1 460 ? 26.391 22.848 53.739 1.00 23.22 460 SER A CA 1
ATOM 3642 C C . SER A 1 460 ? 25.281 21.913 54.289 1.00 23.22 460 SER A C 1
ATOM 3644 O O . SER A 1 460 ? 24.305 22.377 54.859 1.00 23.22 460 SER A O 1
ATOM 3646 N N . ARG A 1 461 ? 25.549 20.596 54.179 1.00 23.97 461 ARG A N 1
ATOM 3647 C CA . ARG A 1 461 ? 25.028 19.427 54.933 1.00 23.97 461 ARG A CA 1
ATOM 3648 C C . ARG A 1 461 ? 23.621 18.867 54.655 1.00 23.97 461 ARG A C 1
ATOM 3650 O O . ARG A 1 461 ? 22.600 19.502 54.858 1.00 23.97 461 ARG A O 1
ATOM 3657 N N . SER A 1 462 ? 23.643 17.584 54.302 1.00 24.00 462 SER A N 1
ATOM 3658 C CA . SER A 1 462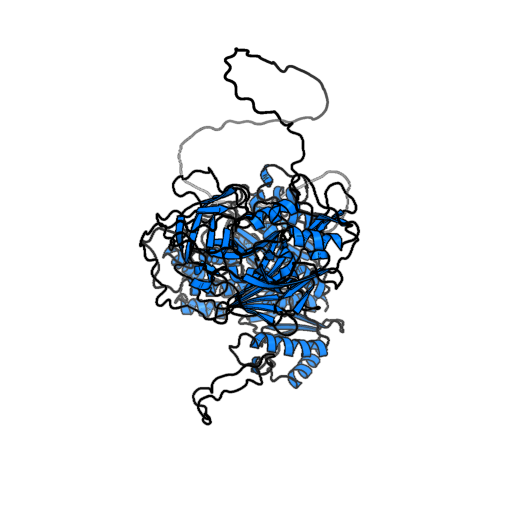 ? 22.583 16.580 54.397 1.00 24.00 462 SER A CA 1
ATOM 3659 C C . SER A 1 462 ? 22.760 15.747 55.674 1.00 24.00 462 SER A C 1
ATOM 3661 O O . SER A 1 462 ? 23.886 15.307 55.913 1.00 24.00 462 SER A O 1
ATOM 3663 N N . LEU A 1 463 ? 21.681 15.514 56.432 1.00 21.92 463 LEU A N 1
ATOM 3664 C CA . LEU A 1 463 ? 21.267 14.235 57.047 1.00 21.92 463 LEU A CA 1
ATOM 3665 C C . LEU A 1 463 ? 20.095 14.458 58.031 1.00 21.92 463 LEU A C 1
ATOM 3667 O O . LEU A 1 463 ? 20.133 15.386 58.833 1.00 21.92 463 LEU A O 1
ATOM 3671 N N . ASP A 1 464 ? 19.128 13.546 57.920 1.00 22.64 464 ASP A N 1
ATOM 3672 C CA . ASP A 1 464 ? 18.212 13.007 58.937 1.00 22.64 464 ASP A CA 1
ATOM 3673 C C . ASP A 1 464 ? 16.916 13.728 59.388 1.00 22.64 464 ASP A C 1
ATOM 3675 O O . ASP A 1 464 ? 16.915 14.776 60.024 1.00 22.64 464 ASP A O 1
ATOM 3679 N N . GLU A 1 465 ? 15.824 12.993 59.106 1.00 22.42 465 GLU A N 1
ATOM 3680 C CA . GLU A 1 465 ? 14.731 12.580 60.011 1.00 22.42 465 GLU A CA 1
ATOM 3681 C C . GLU A 1 465 ? 13.502 13.469 60.314 1.00 22.42 465 GLU A C 1
ATOM 3683 O O . GLU A 1 465 ? 13.554 14.691 60.397 1.00 22.42 465 GLU A O 1
ATOM 3688 N N . LEU A 1 466 ? 12.402 12.729 60.572 1.00 23.06 466 LEU A N 1
ATOM 3689 C CA . LEU A 1 466 ? 11.081 13.061 61.149 1.00 23.06 466 LEU A CA 1
ATOM 3690 C C . LEU A 1 466 ? 10.005 13.510 60.138 1.00 23.06 466 LEU A C 1
ATOM 3692 O O . LEU A 1 466 ? 10.043 14.605 59.595 1.00 23.06 466 LEU A O 1
ATOM 3696 N N . SER A 1 467 ? 9.085 12.647 59.686 1.00 21.36 467 SER A N 1
ATOM 3697 C CA . SER A 1 467 ? 7.996 11.928 60.386 1.00 21.36 467 SER A CA 1
ATOM 3698 C C . SER A 1 467 ? 6.845 12.814 60.888 1.00 21.36 467 SER A C 1
ATOM 3700 O O . SER A 1 467 ? 7.043 13.703 61.706 1.00 21.36 467 SER A O 1
ATOM 3702 N N . SER A 1 468 ? 5.633 12.426 60.465 1.00 21.92 468 SER A N 1
ATOM 3703 C CA . SER A 1 468 ? 4.321 12.607 61.113 1.00 21.92 468 SER A CA 1
ATOM 3704 C C . SER A 1 468 ? 3.769 14.022 61.351 1.00 21.92 468 SER A C 1
ATOM 3706 O O . SER A 1 468 ? 4.140 14.684 62.313 1.00 21.92 468 SER A O 1
ATOM 3708 N N . ALA A 1 469 ? 2.725 14.382 60.595 1.00 22.81 469 ALA A N 1
ATOM 3709 C CA . ALA A 1 469 ? 1.547 15.078 61.125 1.00 22.81 469 ALA A CA 1
ATOM 3710 C C . ALA A 1 469 ? 0.334 14.849 60.204 1.00 22.81 469 ALA A C 1
ATOM 3712 O O . ALA A 1 469 ? 0.440 14.938 58.982 1.00 22.81 469 ALA A O 1
ATOM 3713 N N . SER A 1 470 ? -0.800 14.526 60.818 1.00 19.88 470 SER A N 1
ATOM 3714 C CA . SER A 1 470 ? -2.048 14.085 60.197 1.00 19.88 470 SER A CA 1
ATOM 3715 C C . SER A 1 470 ? -3.147 15.157 60.301 1.00 19.88 470 SER A C 1
ATOM 3717 O O . SER A 1 470 ? -3.141 15.932 61.251 1.00 19.88 470 SER A O 1
ATOM 3719 N N . PHE A 1 471 ? -4.130 15.062 59.389 1.00 21.20 471 PHE A N 1
ATOM 3720 C CA . PHE A 1 471 ? -5.507 15.610 59.390 1.00 21.20 471 PHE A CA 1
ATOM 3721 C C . PHE A 1 471 ? -5.718 17.132 59.234 1.00 21.20 471 PHE A C 1
ATOM 3723 O O . PHE A 1 471 ? -5.143 17.934 59.955 1.00 21.20 471 PHE A O 1
ATOM 3730 N N . VAL A 1 472 ? -6.607 17.546 58.314 1.00 19.62 472 VAL A N 1
ATOM 3731 C CA . VAL A 1 472 ? -8.068 17.732 58.515 1.00 19.62 472 VAL A CA 1
ATOM 3732 C C . VAL A 1 472 ? -8.707 18.090 57.155 1.00 19.62 472 VAL A C 1
ATOM 3734 O O . VAL A 1 472 ? -8.297 19.053 56.514 1.00 19.62 472 VAL A O 1
ATOM 3737 N N . GLU A 1 473 ? -9.720 17.333 56.724 1.00 20.22 473 GLU A N 1
ATOM 3738 C CA . GLU A 1 473 ? -10.570 17.636 55.561 1.00 20.22 473 GLU A CA 1
ATOM 3739 C C . GLU A 1 473 ? -11.944 18.095 56.085 1.00 20.22 473 GLU A C 1
ATOM 3741 O O . GLU A 1 473 ? -12.560 17.417 56.909 1.00 20.22 473 GLU A O 1
ATOM 3746 N N . VAL A 1 474 ? -12.382 19.292 55.684 1.00 20.41 474 VAL A N 1
ATOM 3747 C CA . VAL A 1 474 ? -13.618 19.940 56.152 1.00 20.41 474 VAL A CA 1
ATOM 3748 C C . VAL A 1 474 ? -14.723 19.732 55.118 1.00 20.41 474 VAL A C 1
ATOM 3750 O O . VAL A 1 474 ? -14.627 20.210 53.991 1.00 20.41 474 VAL A O 1
ATOM 3753 N N . VAL A 1 475 ? -15.786 19.045 55.536 1.00 20.09 475 VAL A N 1
ATOM 3754 C CA . VAL A 1 475 ? -17.050 18.859 54.809 1.00 20.09 475 VAL A CA 1
ATOM 3755 C C . VAL A 1 475 ? -17.999 20.018 55.137 1.00 20.09 475 VAL A C 1
ATOM 3757 O O . VAL A 1 475 ? -18.176 20.349 56.309 1.00 20.09 475 VAL A O 1
ATOM 3760 N N . ILE A 1 476 ? -18.650 20.602 54.125 1.00 21.14 476 ILE A N 1
ATOM 3761 C CA . ILE A 1 476 ? -19.766 21.552 54.291 1.00 21.14 476 ILE A CA 1
ATOM 3762 C C . ILE A 1 476 ? -20.983 21.015 53.508 1.00 21.14 476 ILE A C 1
ATOM 3764 O O . ILE A 1 476 ? -20.844 20.769 52.309 1.00 21.14 476 ILE A O 1
ATOM 3768 N N . PRO A 1 477 ? -22.162 20.829 54.138 1.00 21.19 477 PRO A N 1
ATOM 3769 C CA . PRO A 1 477 ? -23.378 20.350 53.483 1.00 21.19 477 PRO A CA 1
ATOM 3770 C C . PRO A 1 477 ? -24.293 21.512 53.061 1.00 21.19 477 PRO A C 1
ATOM 3772 O O . PRO A 1 477 ? -24.291 22.572 53.686 1.00 21.19 477 PRO A O 1
ATOM 3775 N N . PHE A 1 478 ? -25.141 21.294 52.053 1.00 21.27 478 PHE A N 1
ATOM 3776 C CA . PHE A 1 478 ? -26.314 22.139 51.809 1.00 21.27 478 PHE A CA 1
ATOM 3777 C C . PHE A 1 478 ? -27.519 21.276 51.414 1.00 21.27 478 PHE A C 1
ATOM 3779 O O . PHE A 1 478 ? -27.489 20.575 50.406 1.00 21.27 478 PHE A O 1
ATOM 3786 N N . GLU A 1 479 ? -28.575 21.340 52.228 1.00 21.25 479 GLU A N 1
ATOM 3787 C CA . GLU A 1 479 ? -29.914 20.806 51.955 1.00 21.25 479 GLU A CA 1
ATOM 3788 C C . GLU A 1 479 ? -30.844 21.921 51.445 1.00 21.25 479 GLU A C 1
ATOM 3790 O O . GLU A 1 479 ? -30.808 23.051 51.935 1.00 21.25 479 GLU A O 1
ATOM 3795 N N . GLY A 1 480 ? -31.746 21.578 50.520 1.00 22.61 480 GLY A N 1
ATOM 3796 C CA . GLY A 1 480 ? -32.883 22.401 50.102 1.00 22.61 480 GLY A CA 1
ATOM 3797 C C . GLY A 1 480 ? -33.894 21.580 49.289 1.00 22.61 480 GLY A C 1
ATOM 3798 O O . GLY A 1 480 ? -33.520 20.882 48.357 1.00 22.61 480 GLY A O 1
ATOM 3799 N N . LYS A 1 481 ? -35.168 21.623 49.698 1.00 22.17 481 LYS A N 1
ATOM 3800 C CA . LYS A 1 481 ? -36.260 20.664 49.430 1.00 22.17 481 LYS A CA 1
ATOM 3801 C C . LYS A 1 481 ? -36.987 20.803 48.071 1.00 22.17 481 LYS A C 1
ATOM 3803 O O . LYS A 1 481 ? -37.233 21.907 47.612 1.00 22.17 481 LYS A O 1
ATOM 3808 N N . HIS A 1 482 ? -37.413 19.640 47.556 1.00 22.91 482 HIS A N 1
ATOM 3809 C CA . HIS A 1 482 ? -38.592 19.261 46.738 1.00 22.91 482 HIS A CA 1
ATOM 3810 C C . HIS A 1 482 ? -39.370 20.276 45.867 1.00 22.91 482 HIS A C 1
ATOM 3812 O O . HIS A 1 482 ? -39.986 21.199 46.385 1.00 22.91 482 HIS A O 1
ATOM 3818 N N . HIS A 1 483 ? -39.600 19.892 44.598 1.00 23.50 483 HIS A N 1
ATOM 3819 C CA . HIS A 1 483 ? -40.954 19.665 44.053 1.00 23.50 483 HIS A CA 1
ATOM 3820 C C . HIS A 1 483 ? -40.939 18.603 42.933 1.00 23.50 483 HIS A C 1
ATOM 3822 O O . HIS A 1 483 ? -40.101 18.624 42.038 1.00 23.50 483 HIS A O 1
ATOM 3828 N N . SER A 1 484 ? -41.858 17.642 43.034 1.00 20.06 484 SER A N 1
ATOM 3829 C CA . SER A 1 484 ? -42.045 16.471 42.170 1.00 20.06 484 SER A CA 1
ATOM 3830 C C . SER A 1 484 ? -42.851 16.776 40.905 1.00 20.06 484 SER A C 1
ATOM 3832 O O . SER A 1 484 ? -43.916 17.378 41.022 1.00 20.06 484 SER A O 1
ATOM 3834 N N . LEU A 1 485 ? -42.459 16.211 39.760 1.00 22.73 485 LEU A N 1
ATOM 3835 C CA . LEU A 1 485 ? -43.390 15.748 38.724 1.00 22.73 485 LEU A CA 1
ATOM 3836 C C . LEU A 1 485 ? -42.885 14.403 38.183 1.00 22.73 485 LEU A C 1
ATOM 3838 O O . LEU A 1 485 ? -41.730 14.251 37.796 1.00 22.73 485 LEU A O 1
ATOM 3842 N N . SER A 1 486 ? -43.766 13.416 38.270 1.00 22.06 486 SER A N 1
ATOM 3843 C CA . SER A 1 486 ? -43.573 12.001 37.983 1.00 22.06 486 SER A CA 1
ATOM 3844 C C . SER A 1 486 ? -43.328 11.719 36.503 1.00 22.06 486 SER A C 1
ATOM 3846 O O . SER A 1 486 ? -44.136 12.125 35.675 1.00 22.06 486 SER A O 1
ATOM 3848 N N . ASN A 1 487 ? -42.317 10.907 36.199 1.00 23.28 487 ASN A N 1
ATOM 3849 C CA . ASN A 1 487 ? -42.396 9.923 35.123 1.00 23.28 487 ASN A CA 1
ATOM 3850 C C . ASN A 1 487 ? -41.600 8.685 35.544 1.00 23.28 487 ASN A C 1
ATOM 3852 O O . ASN A 1 487 ? -40.395 8.729 35.772 1.00 23.28 487 ASN A O 1
ATOM 3856 N N . THR A 1 488 ? -42.330 7.591 35.718 1.00 23.02 488 THR A N 1
ATOM 3857 C CA . THR A 1 488 ? -41.849 6.245 36.019 1.00 23.02 488 THR A CA 1
ATOM 3858 C C . THR A 1 488 ? -40.955 5.732 34.891 1.00 23.02 488 THR A C 1
ATOM 3860 O O . THR A 1 488 ? -41.455 5.262 33.872 1.00 23.02 488 THR A O 1
ATOM 3863 N N . ALA A 1 489 ? -39.639 5.786 35.089 1.00 23.34 489 ALA A N 1
ATOM 3864 C CA . ALA A 1 489 ? -38.696 4.906 34.413 1.00 23.34 489 ALA A CA 1
ATOM 3865 C C . ALA A 1 489 ? -38.382 3.755 35.375 1.00 23.34 489 ALA A C 1
ATOM 3867 O O . ALA A 1 489 ? -37.890 3.978 36.482 1.00 23.34 489 ALA A O 1
ATOM 3868 N N . HIS A 1 490 ? -38.722 2.530 34.977 1.00 24.89 490 HIS A N 1
ATOM 3869 C CA . HIS A 1 490 ? -38.247 1.333 35.658 1.00 24.89 490 HIS A CA 1
ATOM 3870 C C . HIS A 1 490 ? -36.716 1.325 35.606 1.00 24.89 490 HIS A C 1
ATOM 3872 O O . HIS A 1 490 ? -36.127 1.251 34.531 1.00 24.89 490 HIS A O 1
ATOM 3878 N N . SER A 1 491 ? -36.089 1.420 36.776 1.00 21.55 491 SER A N 1
ATOM 3879 C CA . SER A 1 491 ? -34.656 1.237 36.965 1.00 21.55 491 SER A CA 1
ATOM 3880 C C . SER A 1 491 ? -34.283 -0.211 36.639 1.00 21.55 491 SER A C 1
ATOM 3882 O O . SER A 1 491 ? -34.564 -1.116 37.429 1.00 21.55 491 SER A O 1
ATOM 3884 N N . LEU A 1 492 ? -33.662 -0.431 35.483 1.00 24.86 492 LEU A N 1
ATOM 3885 C CA . LEU A 1 492 ? -32.776 -1.573 35.292 1.00 24.86 492 LEU A CA 1
ATOM 3886 C C . LEU A 1 492 ? -31.428 -1.199 35.909 1.00 24.86 492 LEU A C 1
ATOM 3888 O O . LEU A 1 492 ? -30.927 -0.097 35.717 1.00 24.86 492 LEU A O 1
ATOM 3892 N N . SER A 1 493 ? -30.910 -2.099 36.731 1.00 24.30 493 SER A N 1
ATOM 3893 C CA . SER A 1 493 ? -29.646 -1.983 37.445 1.00 24.30 493 SER A CA 1
ATOM 3894 C C . SER A 1 493 ? -28.461 -1.808 36.492 1.00 24.30 493 SER A C 1
ATOM 3896 O O . SER A 1 493 ? -28.235 -2.656 35.631 1.00 24.30 493 SER A O 1
ATOM 3898 N N . ASP A 1 494 ? -27.676 -0.754 36.716 1.00 27.36 494 ASP A N 1
ATOM 3899 C CA . ASP A 1 494 ? -26.409 -0.425 36.046 1.00 27.36 494 ASP A CA 1
ATOM 3900 C C . ASP A 1 494 ? -25.272 -1.419 36.375 1.00 27.36 494 ASP A C 1
ATOM 3902 O O . ASP A 1 494 ? -24.242 -1.033 36.927 1.00 27.36 494 ASP A O 1
ATOM 3906 N N . ASN A 1 495 ? -25.439 -2.718 36.088 1.00 25.67 495 ASN A N 1
ATOM 3907 C CA . ASN A 1 495 ? -24.332 -3.676 36.232 1.00 25.67 495 ASN A CA 1
ATOM 3908 C C . ASN A 1 495 ? -24.365 -4.941 35.349 1.00 25.67 495 ASN A C 1
ATOM 3910 O O . ASN A 1 495 ? -23.544 -5.830 35.571 1.00 25.67 495 ASN A O 1
ATOM 3914 N N . ASP A 1 496 ? -25.223 -5.024 34.327 1.00 24.30 496 ASP A N 1
ATOM 3915 C CA . ASP A 1 496 ? -25.198 -6.143 33.370 1.00 24.30 496 ASP A CA 1
ATOM 3916 C C . ASP A 1 496 ? -24.478 -5.749 32.065 1.00 24.30 496 ASP A C 1
ATOM 3918 O O . ASP A 1 496 ? -25.022 -5.079 31.193 1.00 24.30 496 ASP A O 1
ATOM 3922 N N . THR A 1 497 ? -23.206 -6.151 31.985 1.00 28.62 497 THR A N 1
ATOM 3923 C CA . THR A 1 497 ? -22.440 -6.534 30.779 1.00 28.62 497 THR A CA 1
ATOM 3924 C C . THR A 1 497 ? -22.802 -5.858 29.446 1.00 28.62 497 THR A C 1
ATOM 3926 O O . THR A 1 497 ? -23.617 -6.356 28.670 1.00 28.62 497 THR A O 1
ATOM 3929 N N . TYR A 1 498 ? -22.054 -4.806 29.099 1.00 31.42 498 TYR A N 1
ATOM 3930 C CA . TYR A 1 498 ? -21.795 -4.402 27.710 1.00 31.42 498 TYR A CA 1
ATOM 3931 C C . TYR A 1 498 ? -20.877 -5.445 27.029 1.00 31.42 498 TYR A C 1
ATOM 3933 O O . TYR A 1 498 ? -19.716 -5.182 26.734 1.00 31.42 498 TYR A O 1
ATOM 3941 N N . GLU A 1 499 ? -21.372 -6.661 26.807 1.00 39.19 499 GLU A N 1
ATOM 3942 C CA . GLU A 1 499 ? -20.779 -7.592 25.842 1.00 39.19 499 GLU A CA 1
ATOM 3943 C C . GLU A 1 499 ? -21.648 -7.552 24.585 1.00 39.19 499 GLU A C 1
ATOM 3945 O O . GLU A 1 499 ? -22.660 -8.241 24.477 1.00 39.19 499 GLU A O 1
ATOM 3950 N N . SER A 1 500 ? -21.292 -6.690 23.630 1.00 47.44 500 SER A N 1
ATOM 3951 C CA . SER A 1 500 ? -21.878 -6.743 22.291 1.00 47.44 500 SER A CA 1
ATOM 3952 C C . SER A 1 500 ? -21.421 -8.043 21.623 1.00 47.44 500 SER A C 1
ATOM 3954 O O . SER A 1 500 ? -20.281 -8.141 21.161 1.00 47.44 500 SER A O 1
ATOM 3956 N N . GLU A 1 501 ? -22.267 -9.077 21.609 1.00 60.12 501 GLU A N 1
ATOM 3957 C CA . GLU A 1 501 ? -21.941 -10.313 20.897 1.00 60.12 501 GLU A CA 1
ATOM 3958 C C . GLU A 1 501 ? -21.944 -10.048 19.385 1.00 60.12 501 GLU A C 1
ATOM 3960 O O . GLU A 1 501 ? -22.963 -9.726 18.773 1.00 60.12 501 GLU A O 1
ATOM 3965 N N . TYR A 1 502 ? -20.768 -10.233 18.791 1.00 61.81 502 TYR A N 1
ATOM 3966 C CA . TYR A 1 502 ? -20.430 -10.161 17.369 1.00 61.81 502 TYR A CA 1
ATOM 3967 C C . TYR A 1 502 ? -21.521 -10.637 16.409 1.00 61.81 502 TYR A C 1
ATOM 3969 O O . TYR A 1 502 ? -21.755 -10.022 15.375 1.00 61.81 502 TYR A O 1
ATOM 3977 N N . VAL A 1 503 ? -22.220 -11.718 16.742 1.00 63.91 503 VAL A N 1
ATOM 3978 C CA . VAL A 1 503 ? -23.257 -12.294 15.878 1.00 63.91 503 VAL A CA 1
ATOM 3979 C C . VAL A 1 503 ? -24.476 -11.380 15.728 1.00 63.91 503 VAL A C 1
ATOM 3981 O O . VAL A 1 503 ? -25.005 -11.279 14.622 1.00 63.91 503 VAL A O 1
ATOM 3984 N N . ILE A 1 504 ? -24.887 -10.675 16.788 1.00 64.06 504 ILE A N 1
ATOM 3985 C CA . ILE A 1 504 ? -25.996 -9.710 16.723 1.00 64.06 504 ILE A CA 1
ATOM 3986 C C . ILE A 1 504 ? -25.602 -8.497 15.890 1.00 64.06 504 ILE A C 1
ATOM 3988 O O . ILE A 1 504 ? -26.359 -8.108 15.002 1.00 64.06 504 ILE A O 1
ATOM 3992 N N . ASP A 1 505 ? -24.406 -7.951 16.117 1.00 62.53 505 ASP A N 1
ATOM 3993 C CA . ASP A 1 505 ? -23.891 -6.827 15.328 1.00 62.53 505 ASP A CA 1
ATOM 3994 C C . ASP A 1 505 ? -23.866 -7.170 13.827 1.00 62.53 505 ASP A C 1
ATOM 3996 O O . ASP A 1 505 ? -24.207 -6.346 12.980 1.00 62.53 505 ASP A O 1
ATOM 4000 N N . GLN A 1 506 ? -23.548 -8.419 13.480 1.00 62.72 506 GLN A N 1
ATOM 4001 C CA . GLN A 1 506 ? -23.491 -8.880 12.096 1.00 62.72 506 GLN A CA 1
ATOM 4002 C C . GLN A 1 506 ? -24.845 -9.005 11.405 1.00 62.72 506 GLN A C 1
ATOM 4004 O O . GLN A 1 506 ? -24.944 -8.669 10.222 1.00 62.72 506 GLN A O 1
ATOM 4009 N N . ALA A 1 507 ? -25.886 -9.484 12.093 1.00 57.50 507 ALA A N 1
ATOM 4010 C CA . ALA A 1 507 ? -27.211 -9.441 11.486 1.00 57.50 507 ALA A CA 1
ATOM 4011 C C . ALA A 1 507 ? -27.788 -8.036 11.483 1.00 57.50 507 ALA A C 1
ATOM 4013 O O . ALA A 1 507 ? -28.476 -7.717 10.522 1.00 57.50 507 ALA A O 1
ATOM 4014 N N . ASN A 1 508 ? -27.492 -7.199 12.483 1.00 55.56 508 ASN A N 1
ATOM 4015 C CA . ASN A 1 508 ? -27.907 -5.799 12.456 1.00 55.56 508 ASN A CA 1
ATOM 4016 C C . ASN A 1 508 ? -27.398 -5.142 11.165 1.00 55.56 508 ASN A C 1
ATOM 4018 O O . ASN A 1 508 ? -28.235 -4.716 10.378 1.00 55.56 508 ASN A O 1
ATOM 4022 N N . ILE A 1 509 ? -26.100 -5.266 10.836 1.00 57.75 509 ILE A N 1
ATOM 4023 C CA . ILE A 1 509 ? -25.518 -4.823 9.547 1.00 57.75 509 ILE A CA 1
ATOM 4024 C C . ILE A 1 509 ? -26.246 -5.421 8.322 1.00 57.75 509 ILE A C 1
ATOM 4026 O O . ILE A 1 509 ? -26.396 -4.758 7.295 1.00 57.75 509 ILE A O 1
ATOM 4030 N N . LEU A 1 510 ? -26.693 -6.682 8.392 1.00 50.72 510 LEU A N 1
ATOM 4031 C CA . LEU A 1 510 ? -27.437 -7.343 7.308 1.00 50.72 510 LEU A CA 1
ATOM 4032 C C . LEU A 1 510 ? -28.826 -6.733 7.076 1.00 50.72 510 LEU A C 1
ATOM 4034 O O . LEU A 1 510 ? -29.311 -6.690 5.948 1.00 50.72 510 LEU A O 1
ATOM 4038 N N . LEU A 1 511 ? -29.478 -6.280 8.140 1.00 47.72 511 LEU A N 1
ATOM 4039 C CA . LEU A 1 511 ? -30.853 -5.788 8.106 1.00 47.72 511 LEU A CA 1
ATOM 4040 C C . LEU A 1 511 ? -30.907 -4.314 7.797 1.00 47.72 511 LEU A C 1
ATOM 4042 O O . LEU A 1 511 ? -31.815 -3.901 7.082 1.00 47.72 511 LEU A O 1
ATOM 4046 N N . THR A 1 512 ? -29.905 -3.574 8.280 1.00 48.94 512 THR A N 1
ATOM 4047 C CA . THR A 1 512 ? -29.619 -2.163 8.036 1.00 48.94 512 THR A CA 1
ATOM 4048 C C . THR A 1 512 ? -30.035 -1.744 6.615 1.00 48.94 512 THR A C 1
ATOM 4050 O O . THR A 1 512 ? -30.645 -0.701 6.470 1.00 48.94 512 THR A O 1
ATOM 4053 N N . LYS A 1 513 ? -29.890 -2.569 5.568 1.00 53.53 513 LYS A N 1
ATOM 4054 C CA . LYS A 1 513 ? -30.081 -2.152 4.163 1.00 53.53 513 LYS A CA 1
ATOM 4055 C C . LYS A 1 513 ? -31.443 -2.409 3.492 1.00 53.53 513 LYS A C 1
ATOM 4057 O O . LYS A 1 513 ? -31.697 -1.788 2.465 1.00 53.53 513 LYS A O 1
ATOM 4062 N N . TYR A 1 514 ? -32.311 -3.293 4.002 1.00 51.28 514 TYR A N 1
ATOM 4063 C CA . TYR A 1 514 ? -33.428 -3.846 3.193 1.00 51.28 514 TYR A CA 1
ATOM 4064 C C . TYR A 1 514 ? -34.848 -3.626 3.749 1.00 51.28 514 TYR A C 1
ATOM 4066 O O . TYR A 1 514 ? -35.796 -4.224 3.246 1.00 51.28 514 TYR A O 1
ATOM 4074 N N . SER A 1 515 ? -35.037 -2.781 4.766 1.00 35.28 515 SER A N 1
ATOM 4075 C CA . SER A 1 515 ? -36.340 -2.603 5.438 1.00 35.28 515 SER A CA 1
ATOM 4076 C C . SER A 1 515 ? -37.262 -1.521 4.858 1.00 35.28 515 SER A C 1
ATOM 4078 O O . SER A 1 515 ? -38.347 -1.320 5.395 1.00 35.28 515 SER A O 1
ATOM 4080 N N . TYR A 1 516 ? -36.864 -0.808 3.800 1.00 37.19 516 TYR A N 1
ATOM 4081 C CA . TYR A 1 516 ? -37.666 0.272 3.208 1.00 37.19 516 TYR A CA 1
ATOM 4082 C C . TYR A 1 516 ? -37.702 0.170 1.678 1.00 37.19 516 TYR A C 1
ATOM 4084 O O . TYR A 1 516 ? -37.056 0.940 0.970 1.00 37.19 516 TYR A O 1
ATOM 4092 N N . LEU A 1 517 ? -38.475 -0.785 1.161 1.00 33.03 517 LEU A N 1
ATOM 4093 C CA . LEU A 1 517 ? -38.848 -0.861 -0.254 1.00 33.03 517 LEU A CA 1
ATOM 4094 C C . LEU A 1 517 ? -40.363 -0.655 -0.398 1.00 33.03 517 LEU A C 1
ATOM 4096 O O . LEU A 1 517 ? -41.084 -1.576 -0.767 1.00 33.03 517 LEU A O 1
ATOM 4100 N N . GLU A 1 518 ? -40.851 0.557 -0.126 1.00 26.23 518 GLU A N 1
ATOM 4101 C CA . GLU A 1 518 ? -42.172 0.984 -0.607 1.00 26.23 518 GLU A CA 1
ATOM 4102 C C . GLU A 1 518 ? -42.026 2.166 -1.582 1.00 26.23 518 GLU A C 1
ATOM 4104 O O . GLU A 1 518 ? -41.308 3.126 -1.284 1.00 26.23 518 GLU A O 1
ATOM 4109 N N . PRO A 1 519 ? -42.684 2.126 -2.756 1.00 27.45 519 PRO A N 1
ATOM 4110 C CA . PRO A 1 519 ? -42.655 3.220 -3.714 1.00 27.45 519 PRO A CA 1
ATOM 4111 C C . PRO A 1 519 ? -43.611 4.328 -3.252 1.00 27.45 519 PRO A C 1
ATOM 4113 O O . PRO A 1 519 ? -44.804 4.289 -3.542 1.00 27.45 519 PRO A O 1
ATOM 4116 N N . SER A 1 520 ? -43.107 5.345 -2.548 1.00 25.14 520 SER A N 1
ATOM 4117 C CA . SER A 1 520 ? -43.884 6.571 -2.335 1.00 25.14 520 SER A CA 1
ATOM 4118 C C . SER A 1 520 ? -43.937 7.351 -3.651 1.00 25.14 520 SER A C 1
ATOM 4120 O O . SER A 1 520 ? -42.948 7.969 -4.053 1.00 25.14 520 SER A O 1
ATOM 4122 N N . GLY A 1 521 ? -45.074 7.272 -4.338 1.00 30.20 521 GLY A N 1
ATOM 4123 C CA . GLY A 1 521 ? -45.368 8.082 -5.510 1.00 30.20 521 GLY A CA 1
ATOM 4124 C C . GLY A 1 521 ? -45.560 9.542 -5.122 1.00 30.20 521 GLY A C 1
ATOM 4125 O O . GLY A 1 521 ? -46.551 9.879 -4.489 1.00 30.20 521 GLY A O 1
ATOM 4126 N N . GLU A 1 522 ? -44.636 10.396 -5.544 1.00 27.09 522 GLU A N 1
ATOM 4127 C CA . GLU A 1 522 ? -44.849 11.833 -5.693 1.00 27.09 522 GLU A CA 1
ATOM 4128 C C . GLU A 1 522 ? -44.016 12.299 -6.893 1.00 27.09 522 GLU A C 1
ATOM 4130 O O . GLU A 1 522 ? -42.801 12.107 -6.953 1.00 27.09 522 GLU A O 1
ATOM 4135 N N . ASN A 1 523 ? -44.720 12.811 -7.904 1.00 28.83 523 ASN A N 1
ATOM 4136 C CA . ASN A 1 523 ? -44.158 13.309 -9.154 1.00 28.83 523 ASN A CA 1
ATOM 4137 C C . ASN A 1 523 ? -43.511 14.676 -8.912 1.00 28.83 523 ASN A C 1
ATOM 4139 O O . ASN A 1 523 ? -44.184 15.689 -9.075 1.00 28.83 523 ASN A O 1
ATOM 4143 N N . ASP A 1 524 ? -42.215 14.703 -8.613 1.00 27.78 524 ASP A N 1
ATOM 4144 C CA . ASP A 1 524 ? -41.394 15.898 -8.813 1.00 27.78 524 ASP A CA 1
ATOM 4145 C C . ASP A 1 524 ? -40.395 15.638 -9.942 1.00 27.78 524 ASP A C 1
ATOM 4147 O O . ASP A 1 524 ? -39.400 14.922 -9.816 1.00 27.78 524 ASP A O 1
ATOM 4151 N N . SER A 1 525 ? -40.708 16.208 -11.104 1.00 26.77 525 SER A N 1
ATOM 4152 C CA . SER A 1 525 ? -39.896 16.147 -12.312 1.00 26.77 525 SER A CA 1
ATOM 4153 C C . SER A 1 525 ? -38.655 17.030 -12.170 1.00 26.77 525 SER A C 1
ATOM 4155 O O . SER A 1 525 ? -38.637 18.180 -12.615 1.00 26.77 525 SER A O 1
ATOM 4157 N N . HIS A 1 526 ? -37.593 16.486 -11.583 1.00 33.50 526 HIS A N 1
ATOM 4158 C CA . HIS A 1 526 ? -36.251 17.045 -11.701 1.00 33.50 526 HIS A CA 1
ATOM 4159 C C . HIS A 1 526 ? -35.328 16.014 -12.353 1.00 33.50 526 HIS A C 1
ATOM 4161 O O . HIS A 1 526 ? -34.857 15.070 -11.723 1.00 33.50 526 HIS A O 1
ATOM 4167 N N . GLU A 1 527 ? -35.103 16.192 -13.658 1.00 29.89 527 GLU A N 1
ATOM 4168 C CA . GLU A 1 527 ? -34.184 15.387 -14.462 1.00 29.89 527 GLU A CA 1
ATOM 4169 C C . GLU A 1 527 ? -32.757 15.471 -13.899 1.00 29.89 527 GLU A C 1
ATOM 4171 O O . GLU A 1 527 ? -32.037 16.455 -14.096 1.00 29.89 527 GLU A O 1
ATOM 4176 N N . ALA A 1 528 ? -32.303 14.397 -13.252 1.00 33.53 528 ALA A N 1
ATOM 4177 C CA . ALA A 1 528 ? -30.880 14.103 -13.184 1.00 33.53 528 ALA A CA 1
ATOM 4178 C C . ALA A 1 528 ? -30.410 13.830 -14.623 1.00 33.53 528 ALA A C 1
ATOM 4180 O O . ALA A 1 528 ? -30.699 12.778 -15.193 1.00 33.53 528 ALA A O 1
ATOM 4181 N N . ARG A 1 529 ? -29.756 14.822 -15.243 1.00 32.69 529 ARG A N 1
ATOM 4182 C CA . ARG A 1 529 ? -29.220 14.721 -16.610 1.00 32.69 529 ARG A CA 1
ATOM 4183 C C . ARG A 1 529 ? -28.400 13.441 -16.770 1.00 32.69 529 ARG A C 1
ATOM 4185 O O . ARG A 1 529 ? -27.509 13.176 -15.962 1.00 32.69 529 ARG A O 1
ATOM 4192 N N . SER A 1 530 ? -28.675 12.690 -17.838 1.00 33.31 530 SER A N 1
ATOM 4193 C CA . SER A 1 530 ? -27.875 11.529 -18.211 1.00 33.31 530 SER A CA 1
ATOM 4194 C C . SER A 1 530 ? -26.409 11.933 -18.439 1.00 33.31 530 SER A C 1
ATOM 4196 O O . SER A 1 530 ? -26.143 13.025 -18.957 1.00 33.31 530 SER A O 1
ATOM 4198 N N . PRO A 1 531 ? -25.449 11.059 -18.100 1.00 37.84 531 PRO A N 1
ATOM 4199 C CA . PRO A 1 531 ? -24.041 11.189 -18.466 1.00 37.84 531 PRO A CA 1
ATOM 4200 C C . PRO A 1 531 ? -23.781 11.126 -19.980 1.00 37.84 531 PRO A C 1
ATOM 4202 O O . PRO A 1 531 ? -23.168 10.182 -20.473 1.00 37.84 531 PRO A O 1
ATOM 4205 N N . ASN A 1 532 ? -24.248 12.096 -20.763 1.00 32.16 532 ASN A N 1
ATOM 4206 C CA . ASN A 1 532 ? -23.845 12.169 -22.163 1.00 32.16 532 ASN A CA 1
ATOM 4207 C C . ASN A 1 532 ? -22.406 12.709 -22.233 1.00 32.16 532 ASN A C 1
ATOM 4209 O O . ASN A 1 532 ? -22.140 13.841 -21.838 1.00 32.16 532 ASN A O 1
ATOM 4213 N N . GLU A 1 533 ? -21.511 11.851 -22.732 1.00 38.75 533 GLU A N 1
ATOM 4214 C CA . GLU A 1 533 ? -20.128 12.125 -23.146 1.00 38.75 533 GLU A CA 1
ATOM 4215 C C . GLU A 1 533 ? -19.169 12.617 -22.050 1.00 38.75 533 GLU A C 1
ATOM 4217 O O . GLU A 1 533 ? -18.823 13.794 -21.958 1.00 38.75 533 GLU A O 1
ATOM 4222 N N . TRP A 1 534 ? -18.641 11.681 -21.255 1.00 40.19 534 TRP A N 1
ATOM 4223 C CA . TRP A 1 534 ? -17.487 11.936 -20.389 1.00 40.19 534 TRP A CA 1
ATOM 4224 C C . TRP A 1 534 ? -16.248 11.227 -20.933 1.00 40.19 534 TRP A C 1
ATOM 4226 O O . TRP A 1 534 ? -16.192 10.001 -21.036 1.00 40.19 534 TRP A O 1
ATOM 4236 N N . SER A 1 535 ? -15.242 12.018 -21.301 1.00 32.22 535 SER A N 1
ATOM 4237 C CA . SER A 1 535 ? -13.929 11.550 -21.732 1.00 32.22 535 SER A CA 1
ATOM 4238 C C . SER A 1 535 ? -13.177 10.928 -20.551 1.00 32.22 535 SER A C 1
ATOM 4240 O O . SER A 1 535 ? -12.505 11.602 -19.774 1.00 32.22 535 SER A O 1
ATOM 4242 N N . LEU A 1 536 ? -13.296 9.607 -20.411 1.00 39.31 536 LEU A N 1
ATOM 4243 C CA . LEU A 1 536 ? -12.528 8.824 -19.445 1.00 39.31 536 LEU A CA 1
ATOM 4244 C C . LEU A 1 536 ? -11.038 8.865 -19.805 1.00 39.31 536 LEU A C 1
ATOM 4246 O O . LEU A 1 536 ? -10.614 8.375 -20.854 1.00 39.31 536 LEU A O 1
ATOM 4250 N N . LEU A 1 537 ? -10.222 9.409 -18.905 1.00 39.59 537 LEU A N 1
ATOM 4251 C CA . LEU A 1 537 ? -8.776 9.227 -18.939 1.00 39.59 537 LEU A CA 1
ATOM 4252 C C . LEU A 1 537 ? -8.456 7.840 -18.353 1.00 39.59 537 LEU A C 1
ATOM 4254 O O . LEU A 1 537 ? -8.370 7.664 -17.144 1.00 39.59 537 LEU A O 1
ATOM 4258 N N . SER A 1 538 ? -8.245 6.880 -19.259 1.00 38.50 538 SER A N 1
ATOM 4259 C CA . SER A 1 538 ? -7.733 5.511 -19.061 1.00 38.50 538 SER A CA 1
ATOM 4260 C C . SER A 1 538 ? -8.764 4.373 -18.899 1.00 38.50 538 SER A C 1
ATOM 4262 O O . SER A 1 538 ? -9.461 4.247 -17.901 1.00 38.50 538 SER A O 1
ATOM 4264 N N . GLN A 1 539 ? -8.797 3.483 -19.901 1.00 46.50 539 GLN A N 1
ATOM 4265 C CA . GLN A 1 539 ? -9.413 2.149 -19.854 1.00 46.50 539 GLN A CA 1
ATOM 4266 C C . GLN A 1 539 ? -8.401 1.137 -19.287 1.00 46.50 539 GLN A C 1
ATOM 4268 O O . GLN A 1 539 ? -7.889 0.286 -20.011 1.00 46.50 539 GLN A O 1
ATOM 4273 N N . ASN A 1 540 ? -8.021 1.277 -18.018 1.00 60.19 540 ASN A N 1
ATOM 4274 C CA . ASN A 1 540 ? -7.155 0.305 -17.344 1.00 60.19 540 ASN A CA 1
ATOM 4275 C C . ASN A 1 540 ? -7.922 -0.377 -16.213 1.00 60.19 540 ASN A C 1
ATOM 4277 O O . ASN A 1 540 ? -8.674 0.277 -15.499 1.00 60.19 540 ASN A O 1
ATOM 4281 N N . SER A 1 541 ? -7.688 -1.673 -16.033 1.00 78.38 541 SER A N 1
ATOM 4282 C CA . SER A 1 541 ? -8.138 -2.421 -14.867 1.00 78.38 541 SER A CA 1
ATOM 4283 C C . SER A 1 541 ? -7.330 -2.065 -13.617 1.00 78.38 541 SER A C 1
ATOM 4285 O O . SER A 1 541 ? -6.197 -1.582 -13.708 1.00 78.38 541 SER A O 1
ATOM 4287 N N . SER A 1 542 ? -7.920 -2.260 -12.437 1.00 85.56 542 SER A N 1
ATOM 4288 C CA . SER A 1 542 ? -7.283 -1.949 -11.152 1.00 85.56 542 SER A CA 1
ATOM 4289 C C . SER A 1 542 ? -7.607 -2.980 -10.085 1.00 85.56 542 SER A C 1
ATOM 4291 O O . SER A 1 542 ? -8.761 -3.086 -9.684 1.00 85.56 542 SER A O 1
ATOM 4293 N N . SER A 1 543 ? -6.584 -3.664 -9.573 1.00 87.06 543 SER A N 1
ATOM 4294 C CA . SER A 1 543 ? -6.687 -4.517 -8.384 1.00 87.06 543 SER A CA 1
ATOM 4295 C C . SER A 1 543 ? -6.334 -3.719 -7.130 1.00 87.06 543 SER A C 1
ATOM 4297 O O . SER A 1 543 ? -5.270 -3.103 -7.039 1.00 87.06 543 SER A O 1
ATOM 4299 N N . LEU A 1 544 ? -7.234 -3.729 -6.155 1.00 89.62 544 LEU A N 1
ATOM 4300 C CA . LEU A 1 544 ? -7.162 -2.972 -4.911 1.00 89.62 544 LEU A CA 1
ATOM 4301 C C . LEU A 1 544 ? -7.111 -3.944 -3.738 1.00 89.62 544 LEU A C 1
ATOM 4303 O O . LEU A 1 544 ? -7.833 -4.939 -3.718 1.00 89.62 544 LEU A O 1
ATOM 4307 N N . SER A 1 545 ? -6.284 -3.647 -2.737 1.00 89.12 545 SER A N 1
ATOM 4308 C CA . SER A 1 545 ? -6.315 -4.409 -1.488 1.00 89.12 545 SER A CA 1
ATOM 4309 C C . SER A 1 545 ? -7.619 -4.127 -0.747 1.00 89.12 545 SER A C 1
ATOM 4311 O O . SER A 1 545 ? -8.054 -2.976 -0.649 1.00 89.12 545 SER A O 1
ATOM 4313 N N . LEU A 1 546 ? -8.200 -5.180 -0.186 1.00 90.25 546 LEU A N 1
ATOM 4314 C CA . LEU A 1 546 ? -9.212 -5.090 0.852 1.00 90.25 546 LEU A CA 1
ATOM 4315 C C . LEU A 1 546 ? -8.541 -5.217 2.211 1.00 90.25 546 LEU A C 1
ATOM 4317 O O . LEU A 1 546 ? -7.586 -5.981 2.374 1.00 90.25 546 LEU A O 1
ATOM 4321 N N . THR A 1 547 ? -9.067 -4.498 3.186 1.00 89.12 547 THR A N 1
ATOM 4322 C CA . THR A 1 547 ? -8.762 -4.706 4.596 1.00 89.12 547 THR A CA 1
ATOM 4323 C C . THR A 1 547 ? -9.968 -5.362 5.244 1.00 89.12 547 THR A C 1
ATOM 4325 O O . THR A 1 547 ? -11.102 -4.988 4.962 1.00 89.12 547 THR A O 1
ATOM 4328 N N . ASN A 1 548 ? -9.712 -6.361 6.077 1.00 86.31 548 ASN A N 1
ATOM 4329 C CA . ASN A 1 548 ? -10.700 -7.096 6.841 1.00 86.31 548 ASN A CA 1
ATOM 4330 C C . ASN A 1 548 ? -10.625 -6.664 8.304 1.00 86.31 548 ASN A C 1
ATOM 4332 O O . ASN A 1 548 ? -9.581 -6.814 8.944 1.00 86.31 548 ASN A O 1
ATOM 4336 N N . HIS A 1 549 ? -11.742 -6.177 8.826 1.00 82.62 549 HIS A N 1
ATOM 4337 C CA . HIS A 1 549 ? -11.929 -5.938 10.244 1.00 82.62 549 HIS A CA 1
ATOM 4338 C C . HIS A 1 549 ? -12.795 -7.052 10.835 1.00 82.62 549 HIS A C 1
ATOM 4340 O O . HIS A 1 549 ? -14.007 -7.094 10.628 1.00 82.62 549 HIS A O 1
ATOM 4346 N N . LEU A 1 550 ? -12.148 -7.982 11.546 1.00 77.25 550 LEU A N 1
ATOM 4347 C CA . LEU A 1 550 ? -12.780 -9.071 12.303 1.00 77.25 550 LEU A CA 1
ATOM 4348 C C . LEU A 1 550 ? -13.784 -9.942 11.516 1.00 77.25 550 LEU A C 1
ATOM 4350 O O . LEU A 1 550 ? -14.702 -10.497 12.099 1.00 77.25 550 LEU A O 1
ATOM 4354 N N . ASN A 1 551 ? -13.650 -10.100 10.199 1.00 79.69 551 ASN A N 1
ATOM 4355 C CA . ASN A 1 551 ? -14.650 -10.717 9.306 1.00 79.69 551 ASN A CA 1
ATOM 4356 C C . ASN A 1 551 ? -16.017 -9.999 9.284 1.00 79.69 551 ASN A C 1
ATOM 4358 O O . ASN A 1 551 ? -16.948 -10.514 8.658 1.00 79.69 551 ASN A O 1
ATOM 4362 N N . LEU A 1 552 ? -16.127 -8.838 9.940 1.00 75.12 552 LEU A N 1
ATOM 4363 C CA . LEU A 1 552 ? -17.329 -8.012 10.017 1.00 75.12 552 LEU A CA 1
ATOM 4364 C C . LEU A 1 552 ? -17.447 -7.090 8.806 1.00 75.12 552 LEU A C 1
ATOM 4366 O O . LEU A 1 552 ? -18.517 -6.945 8.225 1.00 75.12 552 LEU A O 1
ATOM 4370 N N . GLU A 1 553 ? -16.334 -6.445 8.462 1.00 81.00 553 GLU A N 1
ATOM 4371 C CA . GLU A 1 553 ? -16.298 -5.334 7.521 1.00 81.00 553 GLU A CA 1
ATOM 4372 C C . GLU A 1 553 ? -15.093 -5.467 6.598 1.00 81.00 553 GLU A C 1
ATOM 4374 O O . GLU A 1 553 ? -13.973 -5.752 7.032 1.00 81.00 553 GLU A O 1
ATOM 4379 N N . TYR A 1 554 ? -15.337 -5.224 5.312 1.00 88.94 554 TYR A N 1
ATOM 4380 C CA . TYR A 1 554 ? -14.315 -5.225 4.278 1.00 88.94 554 TYR A CA 1
ATOM 4381 C C . TYR A 1 554 ? -14.298 -3.866 3.605 1.00 88.94 554 TYR A C 1
ATOM 4383 O O . TYR A 1 554 ? -15.278 -3.462 2.974 1.00 88.94 554 TYR A O 1
ATOM 4391 N N . PHE A 1 555 ? -13.185 -3.157 3.744 1.00 89.94 555 PHE A N 1
ATOM 4392 C CA . PHE A 1 555 ? -13.038 -1.820 3.189 1.00 89.94 555 PHE A CA 1
ATOM 4393 C C . PHE A 1 555 ? -11.902 -1.740 2.184 1.00 89.94 555 PHE A C 1
ATOM 4395 O O . PHE A 1 555 ? -10.909 -2.467 2.239 1.00 89.94 555 PHE A O 1
ATOM 4402 N N . THR A 1 556 ? -12.079 -0.819 1.249 1.00 92.88 556 THR A N 1
ATOM 4403 C CA . THR A 1 556 ? -11.075 -0.403 0.280 1.00 92.88 556 THR A CA 1
ATOM 4404 C C . THR A 1 556 ? -10.837 1.096 0.415 1.00 92.88 556 THR A C 1
ATOM 4406 O O . THR A 1 556 ? -11.541 1.794 1.144 1.00 92.88 556 THR A O 1
ATOM 4409 N N . VAL A 1 557 ? -9.835 1.603 -0.290 1.00 93.06 557 VAL A N 1
ATOM 4410 C CA . VAL A 1 557 ? -9.476 3.018 -0.259 1.00 93.06 557 VAL A CA 1
ATOM 4411 C C . VAL A 1 557 ? -10.052 3.732 -1.474 1.00 93.06 557 VAL A C 1
ATOM 4413 O O . VAL A 1 557 ? -9.862 3.289 -2.608 1.00 93.06 557 VAL A O 1
ATOM 4416 N N . ILE A 1 558 ? -10.651 4.896 -1.237 1.00 95.00 558 ILE A N 1
ATOM 4417 C CA . ILE A 1 558 ? -10.942 5.899 -2.264 1.00 95.00 558 ILE A CA 1
ATOM 4418 C C . ILE A 1 558 ? -10.279 7.228 -1.901 1.00 95.00 558 ILE A C 1
ATOM 4420 O O . ILE A 1 558 ? -9.942 7.474 -0.740 1.00 95.00 558 ILE A O 1
ATOM 4424 N N . ASN A 1 559 ? -10.107 8.100 -2.890 1.00 96.88 559 ASN A N 1
ATOM 4425 C CA . ASN A 1 559 ? -9.719 9.484 -2.651 1.00 96.88 559 ASN A CA 1
ATOM 4426 C C . ASN A 1 559 ? -10.792 10.435 -3.191 1.00 96.88 559 ASN A C 1
ATOM 4428 O O . ASN A 1 559 ? -11.285 10.226 -4.297 1.00 96.88 559 ASN A O 1
ATOM 4432 N N . ILE A 1 560 ? -11.129 11.475 -2.430 1.00 95.38 560 ILE A N 1
ATOM 4433 C CA . ILE A 1 560 ? -12.138 12.482 -2.780 1.00 95.38 560 ILE A CA 1
ATOM 4434 C C . ILE A 1 560 ? -11.509 13.878 -2.679 1.00 95.38 560 ILE A C 1
ATOM 4436 O O . ILE A 1 560 ? -10.887 14.203 -1.667 1.00 95.38 560 ILE A O 1
ATOM 4440 N N . GLY A 1 561 ? -11.686 14.710 -3.701 1.00 93.38 561 GLY A N 1
ATOM 4441 C CA . GLY A 1 561 ? -11.324 16.127 -3.690 1.00 93.38 561 GLY A CA 1
ATOM 4442 C C . GLY A 1 561 ? -9.995 16.503 -4.335 1.00 93.38 561 GLY A C 1
ATOM 4443 O O . GLY A 1 561 ? -9.218 15.648 -4.759 1.00 93.38 561 GLY A O 1
ATOM 4444 N N . THR A 1 562 ? -9.745 17.815 -4.405 1.00 91.12 562 THR A N 1
ATOM 4445 C CA . THR A 1 562 ? -8.525 18.416 -4.971 1.00 91.12 562 THR A CA 1
ATOM 4446 C C . THR A 1 562 ? -7.936 19.467 -4.006 1.00 91.12 562 THR A C 1
ATOM 4448 O O . THR A 1 562 ? -8.476 20.569 -3.919 1.00 91.12 562 THR A O 1
ATOM 4451 N N . PRO A 1 563 ? -6.828 19.185 -3.290 1.00 93.62 563 PRO A N 1
ATOM 4452 C CA . PRO A 1 563 ? -6.050 17.950 -3.349 1.00 93.62 563 PRO A CA 1
ATOM 4453 C C . PRO A 1 563 ? -6.812 16.722 -2.805 1.00 93.62 563 PRO A C 1
ATOM 4455 O O . PRO A 1 563 ? -7.700 16.878 -1.962 1.00 93.62 563 PRO A O 1
ATOM 4458 N N . PRO A 1 564 ? -6.447 15.503 -3.252 1.00 92.19 564 PRO A N 1
ATOM 4459 C CA . PRO A 1 564 ? -7.097 14.259 -2.841 1.00 92.19 564 PRO A CA 1
ATOM 4460 C C . PRO A 1 564 ? -7.068 14.032 -1.323 1.00 92.19 564 PRO A C 1
ATOM 4462 O O . PRO A 1 564 ? -6.007 14.049 -0.698 1.00 92.19 564 PRO A O 1
ATOM 4465 N N . GLN A 1 565 ? -8.229 13.753 -0.732 1.00 94.12 565 GLN A N 1
ATOM 4466 C CA . GLN A 1 565 ? -8.380 13.299 0.652 1.00 94.12 565 GLN A CA 1
ATOM 4467 C C . GLN A 1 565 ? -8.688 11.797 0.662 1.00 94.12 565 GLN A C 1
ATOM 4469 O O . GLN A 1 565 ? -9.583 11.348 -0.050 1.00 94.12 565 GLN A O 1
ATOM 4474 N N . LYS A 1 566 ? -7.941 11.016 1.447 1.00 94.69 566 LYS A N 1
ATOM 4475 C CA . LYS A 1 566 ? -8.019 9.547 1.479 1.00 94.69 566 LYS A CA 1
ATOM 4476 C C . LYS A 1 566 ? -9.062 9.061 2.488 1.00 94.69 566 LYS A C 1
ATOM 4478 O O . LYS A 1 566 ? -9.022 9.488 3.642 1.00 94.69 566 LYS A O 1
ATOM 4483 N N . PHE A 1 567 ? -9.902 8.109 2.083 1.00 93.56 567 PHE A N 1
ATOM 4484 C CA . PHE A 1 567 ? -10.922 7.496 2.937 1.00 93.56 567 PHE A CA 1
ATOM 4485 C C . PHE A 1 567 ? -10.983 5.983 2.761 1.00 93.56 567 PHE A C 1
ATOM 4487 O O . PHE A 1 567 ? -10.862 5.473 1.645 1.00 93.56 567 PHE A O 1
ATOM 4494 N N . ASN A 1 568 ? -11.213 5.283 3.867 1.00 92.31 568 ASN A N 1
ATOM 4495 C CA . ASN A 1 568 ? -11.610 3.882 3.847 1.00 92.31 568 ASN A CA 1
ATOM 4496 C C . ASN A 1 568 ? -13.126 3.819 3.667 1.00 92.31 568 ASN A C 1
ATOM 4498 O O . ASN A 1 568 ? -13.864 4.475 4.402 1.00 92.31 568 ASN A O 1
ATOM 4502 N N . VAL A 1 569 ? -13.590 3.026 2.712 1.00 91.75 569 VAL A N 1
ATOM 4503 C CA . VAL A 1 569 ? -15.015 2.827 2.450 1.00 91.75 569 VAL A CA 1
ATOM 4504 C C . VAL A 1 569 ? -15.334 1.346 2.391 1.00 91.75 569 VAL A C 1
ATOM 4506 O O . VAL A 1 569 ? -14.601 0.572 1.769 1.00 91.75 569 VAL A O 1
ATOM 4509 N N . GLN A 1 570 ? -16.423 0.950 3.044 1.00 91.12 570 GLN A N 1
ATOM 4510 C CA . GLN A 1 570 ? -16.922 -0.417 2.973 1.00 91.12 570 GLN A CA 1
ATOM 4511 C C . GLN A 1 570 ? -17.386 -0.713 1.543 1.00 91.12 570 GLN A C 1
ATOM 4513 O O . GLN A 1 570 ? -18.124 0.082 0.958 1.00 91.12 570 GLN A O 1
ATOM 4518 N N . ILE A 1 571 ? -16.948 -1.838 0.976 1.00 92.31 571 ILE A N 1
ATOM 4519 C CA . ILE A 1 571 ? -17.431 -2.289 -0.334 1.00 92.31 571 ILE A CA 1
ATOM 4520 C C . ILE A 1 571 ? -18.771 -2.997 -0.174 1.00 92.31 571 ILE A C 1
ATOM 4522 O O . ILE A 1 571 ? -18.868 -4.016 0.512 1.00 92.31 571 ILE A O 1
ATOM 4526 N N . ASP A 1 572 ? -19.808 -2.477 -0.819 1.00 90.88 572 ASP A N 1
ATOM 4527 C CA . ASP A 1 572 ? -21.168 -2.917 -0.539 1.00 90.88 572 ASP A CA 1
ATOM 4528 C C . ASP A 1 572 ? -21.982 -3.167 -1.811 1.00 90.88 572 ASP A C 1
ATOM 4530 O O . ASP A 1 572 ? -22.552 -2.250 -2.394 1.00 90.88 572 ASP A O 1
ATOM 4534 N N . THR A 1 573 ? -22.073 -4.428 -2.237 1.00 92.00 573 THR A N 1
ATOM 4535 C CA . THR A 1 573 ? -22.935 -4.836 -3.361 1.00 92.00 573 THR A CA 1
ATOM 4536 C C . THR A 1 573 ? -24.427 -4.839 -3.029 1.00 92.00 573 THR A C 1
ATOM 4538 O O . THR A 1 573 ? -25.236 -4.961 -3.948 1.00 92.00 573 THR A O 1
ATOM 4541 N N . GLY A 1 574 ? -24.805 -4.677 -1.759 1.00 83.19 574 GLY A N 1
ATOM 4542 C CA . GLY A 1 574 ? -26.192 -4.582 -1.316 1.00 83.19 574 GLY A CA 1
ATOM 4543 C C . GLY A 1 574 ? -26.790 -3.176 -1.384 1.00 83.19 574 GLY A C 1
ATOM 4544 O O . GLY A 1 574 ? -28.006 -3.043 -1.495 1.00 83.19 574 GLY A O 1
ATOM 4545 N N . SER A 1 575 ? -25.963 -2.125 -1.354 1.00 79.62 575 SER A N 1
ATOM 4546 C CA . SER A 1 575 ? -26.424 -0.730 -1.375 1.00 79.62 575 SER A CA 1
ATOM 4547 C C . SER A 1 575 ? -26.041 0.027 -2.646 1.00 79.62 575 SER A C 1
ATOM 4549 O O . SER A 1 575 ? -25.185 -0.384 -3.434 1.00 79.62 575 SER A O 1
ATOM 4551 N N . THR A 1 576 ? -26.719 1.155 -2.858 1.00 80.88 576 THR A N 1
ATOM 4552 C CA . THR A 1 576 ? -26.509 2.043 -4.006 1.00 80.88 576 THR A CA 1
ATOM 4553 C C . THR A 1 576 ? -25.812 3.327 -3.573 1.00 80.88 576 THR A C 1
ATOM 4555 O O . THR A 1 576 ? -26.079 3.858 -2.496 1.00 80.88 576 THR A O 1
ATOM 4558 N N . GLY A 1 577 ? -24.971 3.862 -4.458 1.00 81.94 577 GLY A N 1
ATOM 4559 C CA . GLY A 1 577 ? -24.373 5.183 -4.303 1.00 81.94 577 GLY A CA 1
ATOM 4560 C C . GLY A 1 577 ? -23.185 5.229 -3.345 1.00 81.94 577 GLY A C 1
ATOM 4561 O O . GLY A 1 577 ? -22.995 4.377 -2.484 1.00 81.94 577 GLY A O 1
ATOM 4562 N N . LEU A 1 578 ? -22.351 6.250 -3.515 1.00 89.69 578 LEU A N 1
ATOM 4563 C CA . LEU A 1 578 ? -21.251 6.554 -2.601 1.00 89.69 578 LEU A CA 1
ATOM 4564 C C . LEU A 1 578 ? -21.741 7.536 -1.534 1.00 89.69 578 LEU A C 1
ATOM 4566 O O . LEU A 1 578 ? -22.370 8.542 -1.869 1.00 89.69 578 LEU A O 1
ATOM 4570 N N . TRP A 1 579 ? -21.414 7.303 -0.266 1.00 89.50 579 TRP A N 1
ATOM 4571 C CA . TRP A 1 579 ? -21.542 8.322 0.774 1.00 89.50 579 TRP A CA 1
ATOM 4572 C C . TRP A 1 579 ? -20.341 8.322 1.716 1.00 89.50 579 TRP A C 1
ATOM 4574 O O . TRP A 1 579 ? -19.688 7.301 1.923 1.00 89.50 579 TRP A O 1
ATOM 4584 N N . ILE A 1 580 ? -20.050 9.494 2.276 1.00 91.56 580 ILE A N 1
ATOM 4585 C CA . ILE A 1 580 ? -18.941 9.735 3.192 1.00 91.56 580 ILE A CA 1
ATOM 4586 C C . ILE A 1 580 ? -19.406 10.639 4.335 1.00 91.56 580 ILE A C 1
ATOM 4588 O O . ILE A 1 580 ? -20.165 11.588 4.118 1.00 91.56 580 ILE A O 1
ATOM 4592 N N . ALA A 1 581 ? -18.960 10.363 5.557 1.00 89.94 581 ALA A N 1
ATOM 4593 C CA . ALA A 1 581 ? -19.188 11.264 6.678 1.00 89.94 581 ALA A CA 1
ATOM 4594 C C . ALA A 1 581 ? -18.387 12.565 6.495 1.00 89.94 581 ALA A C 1
ATOM 4596 O O . ALA A 1 581 ? -17.230 12.539 6.075 1.00 89.94 581 ALA A O 1
ATOM 4597 N N . THR A 1 582 ? -18.993 13.712 6.798 1.00 86.94 582 THR A N 1
ATOM 4598 C CA . THR A 1 582 ? -18.412 15.052 6.621 1.00 86.94 582 THR A CA 1
ATOM 4599 C C . THR A 1 582 ? -18.621 15.912 7.864 1.00 86.94 582 THR A C 1
ATOM 4601 O O . THR A 1 582 ? -19.512 15.672 8.678 1.00 86.94 582 THR A O 1
ATOM 4604 N N . TYR A 1 583 ? -17.831 16.977 7.983 1.00 77.12 583 TYR A N 1
ATOM 4605 C CA . TYR A 1 583 ? -18.087 18.035 8.959 1.00 77.12 583 TYR A CA 1
ATOM 4606 C C . TYR A 1 583 ? -19.409 18.761 8.664 1.00 77.12 583 TYR A C 1
ATOM 4608 O O . TYR A 1 583 ? -19.748 18.999 7.502 1.00 77.12 583 TYR A O 1
ATOM 4616 N N . ASN A 1 584 ? -20.128 19.164 9.716 1.00 66.56 584 ASN A N 1
ATOM 4617 C CA . ASN A 1 584 ? -21.277 20.059 9.590 1.00 66.56 584 ASN A CA 1
ATOM 4618 C C . ASN A 1 584 ? -20.783 21.465 9.212 1.00 66.56 584 ASN A C 1
ATOM 4620 O O . ASN A 1 584 ? -20.150 22.147 10.012 1.00 66.56 584 ASN A O 1
ATOM 4624 N N . SER A 1 585 ? -21.075 21.901 7.989 1.00 53.56 585 SER A N 1
ATOM 4625 C CA . SER A 1 585 ? -20.617 23.177 7.427 1.00 53.56 585 SER A CA 1
ATOM 4626 C C . SER A 1 585 ? -21.232 24.423 8.080 1.00 53.56 585 SER A C 1
ATOM 4628 O O . SER A 1 585 ? -20.765 25.528 7.818 1.00 53.56 585 SER A O 1
ATOM 4630 N N . SER A 1 586 ? -22.256 24.269 8.925 1.00 51.03 586 SER A N 1
ATOM 4631 C CA . SER A 1 586 ? -22.991 25.384 9.552 1.00 51.03 586 SER A CA 1
ATOM 4632 C C . SER A 1 586 ? -22.373 25.867 10.866 1.00 51.03 586 SER A C 1
ATOM 4634 O O . SER A 1 586 ? -22.640 26.982 11.306 1.00 51.03 586 SER A O 1
ATOM 4636 N N . LEU A 1 587 ? -21.579 25.023 11.525 1.00 42.16 587 LEU A N 1
ATOM 4637 C CA . LEU A 1 587 ? -21.041 25.283 12.853 1.00 42.16 587 LEU A CA 1
ATOM 4638 C C . LEU A 1 587 ? -19.557 24.953 12.819 1.00 42.16 587 LEU A C 1
ATOM 4640 O O . LEU A 1 587 ? -19.165 23.795 12.725 1.00 42.16 587 LEU A O 1
ATOM 4644 N N . ASN A 1 588 ? -18.724 25.979 12.928 1.00 42.78 588 ASN A N 1
ATOM 4645 C CA . ASN A 1 588 ? -17.288 25.848 13.156 1.00 42.78 588 ASN A CA 1
ATOM 4646 C C . ASN A 1 588 ? -17.029 25.360 14.607 1.00 42.78 588 ASN A C 1
ATOM 4648 O O . ASN A 1 588 ? -16.240 25.951 15.339 1.00 42.78 588 ASN A O 1
ATOM 4652 N N . GLU A 1 589 ? -17.768 24.337 15.054 1.00 37.88 589 GLU A N 1
ATOM 4653 C CA . GLU A 1 589 ? -17.804 23.803 16.414 1.00 37.88 589 GLU A CA 1
ATOM 4654 C C . GLU A 1 589 ? -17.674 22.274 16.422 1.00 37.88 589 GLU A C 1
ATOM 4656 O O . GLU A 1 589 ? -18.233 21.550 15.601 1.00 37.88 589 GLU A O 1
ATOM 4661 N N . SER A 1 590 ? -16.964 21.783 17.433 1.00 36.50 590 SER A N 1
ATOM 4662 C CA . SER A 1 590 ? -16.670 20.385 17.751 1.00 36.50 590 SER A CA 1
ATOM 4663 C C . SER A 1 590 ? -17.856 19.603 18.346 1.00 36.50 590 SER A C 1
ATOM 4665 O O . SER A 1 590 ? -17.664 18.805 19.265 1.00 36.50 590 SER A O 1
ATOM 4667 N N . ARG A 1 591 ? -19.096 19.842 17.898 1.00 40.28 591 ARG A N 1
ATOM 4668 C CA . ARG A 1 591 ? -20.238 18.980 18.255 1.00 40.28 591 ARG A CA 1
ATOM 4669 C C . ARG A 1 591 ? -20.488 18.002 17.115 1.00 40.28 591 ARG A C 1
ATOM 4671 O O . ARG A 1 591 ? -21.192 18.300 16.155 1.00 40.28 591 ARG A O 1
ATOM 4678 N N . HIS A 1 592 ? -19.847 16.844 17.225 1.00 49.94 592 HIS A N 1
ATOM 4679 C CA . HIS A 1 592 ? -19.981 15.730 16.296 1.00 49.94 592 HIS A CA 1
ATOM 4680 C C . HIS A 1 592 ? -21.276 14.970 16.595 1.00 49.94 592 HIS A C 1
ATOM 4682 O O . HIS A 1 592 ? -21.498 14.577 17.734 1.00 49.94 592 HIS A O 1
ATOM 4688 N N . ASN A 1 593 ? -22.110 14.755 15.577 1.00 55.44 593 ASN A N 1
ATOM 4689 C CA . ASN A 1 593 ? -23.210 13.783 15.629 1.00 55.44 593 ASN A CA 1
ATOM 4690 C C . ASN A 1 593 ? -23.023 12.711 14.536 1.00 55.44 593 ASN A C 1
ATOM 4692 O O . ASN A 1 593 ? -23.988 12.180 13.992 1.00 55.44 593 ASN A O 1
ATOM 4696 N N . THR A 1 594 ? -21.761 12.470 14.163 1.00 59.25 594 THR A N 1
ATOM 4697 C CA . THR A 1 594 ? -21.334 11.415 13.244 1.00 59.25 594 THR A CA 1
ATOM 4698 C C . THR A 1 594 ? -20.452 10.434 14.006 1.00 59.25 594 THR A C 1
ATOM 4700 O O . THR A 1 594 ? -19.319 10.777 14.351 1.00 59.25 594 THR A O 1
ATOM 4703 N N . ASP A 1 595 ? -20.973 9.245 14.275 1.00 67.75 595 ASP A N 1
ATOM 4704 C CA . ASP A 1 595 ? -20.261 8.122 14.884 1.00 67.75 595 ASP A CA 1
ATOM 4705 C C . ASP A 1 595 ? -19.756 7.171 13.781 1.00 67.75 595 ASP A C 1
ATOM 4707 O O . ASP A 1 595 ? -20.436 6.229 13.371 1.00 67.75 595 ASP A O 1
ATOM 4711 N N . VAL A 1 596 ? -18.598 7.501 13.200 1.00 74.00 596 VAL A N 1
ATOM 4712 C CA . VAL A 1 596 ? -17.874 6.641 12.248 1.00 74.00 596 VAL A CA 1
ATOM 4713 C C . VAL A 1 596 ? -16.463 6.393 12.771 1.00 74.00 596 VAL A C 1
ATOM 4715 O O . VAL A 1 596 ? -15.862 7.288 13.366 1.00 74.00 596 VAL A O 1
ATOM 4718 N N . GLY A 1 597 ? -15.908 5.203 12.525 1.00 70.75 597 GLY A N 1
ATOM 4719 C CA . GLY A 1 597 ? -14.534 4.891 12.932 1.00 70.75 597 GLY A CA 1
ATOM 4720 C C . GLY A 1 597 ? -13.464 5.598 12.089 1.00 70.75 597 GLY A C 1
ATOM 4721 O O . GLY A 1 597 ? -12.343 5.782 12.557 1.00 70.75 597 GLY A O 1
ATOM 4722 N N . GLY A 1 598 ? -13.805 5.998 10.857 1.00 79.75 598 GLY A N 1
ATOM 4723 C CA . GLY A 1 598 ? -12.904 6.626 9.887 1.00 79.75 598 GLY A CA 1
ATOM 4724 C C . GLY A 1 598 ? -12.774 8.153 9.954 1.00 79.75 598 GLY A C 1
ATOM 4725 O O . GLY A 1 598 ? -13.439 8.853 10.714 1.00 79.75 598 GLY A O 1
ATOM 4726 N N . SER A 1 599 ? -11.906 8.703 9.098 1.00 87.06 599 SER A N 1
ATOM 4727 C CA . SER A 1 599 ? -11.739 10.153 8.927 1.00 87.06 599 SER A CA 1
ATOM 4728 C C . SER A 1 599 ? -12.959 10.807 8.269 1.00 87.06 599 SER A C 1
ATOM 4730 O O . SER A 1 599 ? -13.580 10.228 7.378 1.00 87.06 599 SER A O 1
ATOM 4732 N N . LEU A 1 600 ? -13.262 12.048 8.658 1.00 89.31 600 LEU A N 1
ATOM 4733 C CA . LEU A 1 600 ? -14.332 12.848 8.057 1.00 89.31 600 LEU A CA 1
ATOM 4734 C C . LEU A 1 600 ? -13.842 13.606 6.819 1.00 89.31 600 LEU A C 1
ATOM 4736 O O . LEU A 1 600 ? -12.748 14.181 6.810 1.00 89.31 600 LEU A O 1
ATOM 4740 N N . PHE A 1 601 ? -14.682 13.656 5.790 1.00 91.38 601 PHE A N 1
ATOM 4741 C CA . PHE A 1 601 ? -14.462 14.465 4.601 1.00 91.38 601 PHE A CA 1
ATOM 4742 C C . PHE A 1 601 ? -14.577 15.958 4.911 1.00 91.38 601 PHE A C 1
ATOM 4744 O O . PHE A 1 601 ? -15.462 16.395 5.646 1.00 91.38 601 PHE A O 1
ATOM 4751 N N . ASN A 1 602 ? -13.672 16.755 4.338 1.00 90.19 602 ASN A N 1
ATOM 4752 C CA . ASN A 1 602 ? -13.693 18.205 4.461 1.00 90.19 602 ASN A CA 1
ATOM 4753 C C . ASN A 1 602 ? -13.819 18.860 3.082 1.00 90.19 602 ASN A C 1
ATOM 4755 O O . ASN A 1 602 ? -12.819 19.054 2.386 1.00 90.19 602 ASN A O 1
ATOM 4759 N N . GLY A 1 603 ? -15.043 19.250 2.721 1.00 85.62 603 GLY A N 1
ATOM 4760 C CA . GLY A 1 603 ? -15.323 19.940 1.459 1.00 85.62 603 GLY A CA 1
ATOM 4761 C C . GLY A 1 603 ? -14.542 21.249 1.285 1.00 85.62 603 GLY A C 1
ATOM 4762 O O . GLY A 1 603 ? -14.104 21.548 0.182 1.00 85.62 603 GLY A O 1
ATOM 4763 N N . PHE A 1 604 ? -14.247 21.984 2.365 1.00 85.75 604 PHE A N 1
ATOM 4764 C CA . PHE A 1 604 ? -13.487 23.245 2.297 1.00 85.75 604 PHE A CA 1
ATOM 4765 C C . PHE A 1 604 ? -12.016 23.064 1.902 1.00 85.75 604 PHE A C 1
ATOM 4767 O O . PHE A 1 604 ? -11.358 24.029 1.517 1.00 85.75 604 PHE A O 1
ATOM 4774 N N . LYS A 1 605 ? -11.476 21.845 2.017 1.00 87.38 605 LYS A N 1
ATOM 4775 C CA . LYS A 1 605 ? -10.110 21.523 1.580 1.00 87.38 605 LYS A CA 1
ATOM 4776 C C . LYS A 1 605 ? -10.029 21.131 0.108 1.00 87.38 605 LYS A C 1
ATOM 4778 O O . LYS A 1 605 ? -8.925 20.882 -0.364 1.00 87.38 605 LYS A O 1
ATOM 4783 N N . SER A 1 606 ? -11.156 21.053 -0.595 1.00 91.38 606 SER A N 1
ATOM 4784 C CA . SER A 1 606 ? -11.218 20.625 -1.986 1.00 91.38 606 SER A CA 1
ATOM 4785 C C . SER A 1 606 ? -11.659 21.775 -2.889 1.00 91.38 606 SER A C 1
ATOM 4787 O O . SER A 1 606 ? -12.744 22.325 -2.728 1.00 91.38 606 SER A O 1
ATOM 4789 N N . SER A 1 607 ? -10.825 22.130 -3.867 1.00 92.88 607 SER A N 1
ATOM 4790 C CA . SER A 1 607 ? -11.140 23.141 -4.883 1.00 92.88 607 SER A CA 1
ATOM 4791 C C . SER A 1 607 ? -12.182 22.678 -5.904 1.00 92.88 607 SER A C 1
ATOM 4793 O O . SER A 1 607 ? -12.755 23.509 -6.602 1.00 92.88 607 SER A O 1
ATOM 4795 N N . THR A 1 608 ? -12.436 21.370 -5.991 1.00 91.12 608 THR A N 1
ATOM 4796 C CA . THR A 1 608 ? -13.415 20.752 -6.899 1.00 91.12 608 THR A CA 1
ATOM 4797 C C . THR A 1 608 ? -14.736 20.390 -6.213 1.00 91.12 608 THR A C 1
ATOM 4799 O O . THR A 1 608 ? -15.656 19.912 -6.878 1.00 91.12 608 THR A O 1
ATOM 4802 N N . PHE A 1 609 ? -14.859 20.643 -4.905 1.00 93.56 609 PHE A N 1
ATOM 4803 C CA . PHE A 1 609 ? -16.069 20.359 -4.142 1.00 93.56 609 PHE A CA 1
ATOM 4804 C C . PHE A 1 609 ? -17.201 21.324 -4.491 1.00 93.56 609 PHE A C 1
ATOM 4806 O O . PHE A 1 609 ? -17.042 22.545 -4.469 1.00 93.56 609 PHE A O 1
ATOM 4813 N N . THR A 1 610 ? -18.384 20.768 -4.740 1.00 89.56 610 THR A N 1
ATOM 4814 C CA . THR A 1 610 ? -19.631 21.525 -4.862 1.00 89.56 610 THR A CA 1
ATOM 4815 C C . THR A 1 610 ? -20.747 20.805 -4.114 1.00 89.56 610 THR A C 1
ATOM 4817 O O . THR A 1 610 ? -20.951 19.605 -4.279 1.00 89.56 610 THR A O 1
ATOM 4820 N N . SER A 1 611 ? -21.483 21.525 -3.274 1.00 83.88 611 SER A N 1
ATOM 4821 C CA . SER A 1 611 ? -22.627 20.994 -2.528 1.00 83.88 611 SER A CA 1
ATOM 4822 C C . SER A 1 611 ? -23.948 21.375 -3.192 1.00 83.88 611 SER A C 1
ATOM 4824 O O . SER A 1 611 ? -24.034 22.405 -3.859 1.00 83.88 611 SER A O 1
ATOM 4826 N N . THR A 1 612 ? -24.991 20.578 -2.970 1.00 82.44 612 THR A N 1
ATOM 4827 C CA . THR A 1 612 ? -26.371 20.928 -3.338 1.00 82.44 612 THR A CA 1
ATOM 4828 C C . THR A 1 612 ? -27.226 21.171 -2.097 1.00 82.44 612 THR A C 1
ATOM 4830 O O . THR A 1 612 ? -26.813 20.859 -0.984 1.00 82.44 612 THR A O 1
ATOM 4833 N N . GLU A 1 613 ? -28.440 21.683 -2.290 1.00 78.81 613 GLU A N 1
ATOM 4834 C CA . GLU A 1 613 ? -29.464 21.764 -1.236 1.00 78.81 613 GLU A CA 1
ATOM 4835 C C . GLU A 1 613 ? -30.319 20.486 -1.146 1.00 78.81 613 GLU A C 1
ATOM 4837 O O . GLU A 1 613 ? -31.255 20.405 -0.354 1.00 78.81 613 GLU A O 1
ATOM 4842 N N . ILE A 1 614 ? -30.006 19.468 -1.954 1.00 79.38 614 ILE A N 1
ATOM 4843 C CA . ILE A 1 614 ? -30.771 18.225 -2.003 1.00 79.38 614 ILE A CA 1
ATOM 4844 C C . ILE A 1 614 ? -30.413 17.397 -0.772 1.00 79.38 614 ILE A C 1
ATOM 4846 O O . ILE A 1 614 ? -29.311 16.847 -0.674 1.00 79.38 614 ILE A O 1
ATOM 4850 N N . GLY A 1 615 ? -31.355 17.311 0.165 1.00 80.56 615 GLY A N 1
ATOM 4851 C CA . GLY A 1 615 ? -31.243 16.453 1.337 1.00 80.56 615 GLY A CA 1
ATOM 4852 C C . GLY A 1 615 ? -31.099 14.986 0.937 1.00 80.56 615 GLY A C 1
ATOM 4853 O O . GLY A 1 615 ? -31.802 14.491 0.058 1.00 80.56 615 GLY A O 1
ATOM 4854 N N . TYR A 1 616 ? -30.194 14.282 1.606 1.00 78.50 616 TYR A N 1
ATOM 4855 C CA . TYR A 1 616 ? -29.953 12.865 1.389 1.00 78.50 616 TYR A CA 1
ATOM 4856 C C . TYR A 1 616 ? -29.975 12.136 2.725 1.00 78.50 616 TYR A C 1
ATOM 4858 O O . TYR A 1 616 ? -29.213 12.462 3.633 1.00 78.50 616 TYR A O 1
ATOM 4866 N N . ARG A 1 617 ? -30.875 11.161 2.852 1.00 78.88 617 ARG A N 1
ATOM 4867 C CA . ARG A 1 617 ? -31.047 10.366 4.064 1.00 78.88 617 ARG A CA 1
ATOM 4868 C C . ARG A 1 617 ? -31.132 8.895 3.700 1.00 78.88 617 ARG A C 1
ATOM 4870 O O . ARG A 1 617 ? -31.916 8.518 2.835 1.00 78.88 617 ARG A O 1
ATOM 4877 N N . ILE A 1 618 ? -30.353 8.091 4.403 1.00 74.88 618 ILE A N 1
ATOM 4878 C CA . ILE A 1 618 ? -30.309 6.641 4.286 1.00 74.88 618 ILE A CA 1
ATOM 4879 C C . ILE A 1 618 ? -30.807 6.094 5.626 1.00 74.88 618 ILE A C 1
ATOM 4881 O O . ILE A 1 618 ? -30.039 6.090 6.589 1.00 74.88 618 ILE A O 1
ATOM 4885 N N . PRO A 1 619 ? -32.102 5.752 5.747 1.00 65.69 619 PRO A N 1
ATOM 4886 C CA . PRO A 1 619 ? -32.605 5.051 6.917 1.00 65.69 619 PRO A CA 1
ATOM 4887 C C . PRO A 1 619 ? -32.154 3.595 6.880 1.00 65.69 619 PRO A C 1
ATOM 4889 O O . PRO A 1 619 ? -32.148 2.975 5.816 1.00 65.69 619 PRO A O 1
ATOM 4892 N N . TYR A 1 620 ? -31.851 3.053 8.050 1.00 63.44 620 TYR A N 1
ATOM 4893 C CA . TYR A 1 620 ? -31.491 1.662 8.218 1.00 63.44 620 TYR A CA 1
ATOM 4894 C C . TYR A 1 620 ? -32.502 0.921 9.112 1.00 63.44 620 TYR A C 1
ATOM 4896 O O . TYR A 1 620 ? -33.254 1.538 9.872 1.00 63.44 620 TYR A O 1
ATOM 4904 N N . ALA A 1 621 ? -32.587 -0.406 8.975 1.00 52.88 621 ALA A N 1
ATOM 4905 C CA . ALA A 1 621 ? -33.611 -1.225 9.644 1.00 52.88 621 ALA A CA 1
ATOM 4906 C C . ALA A 1 621 ? -33.495 -1.308 11.164 1.00 52.88 621 ALA A C 1
ATOM 4908 O O . ALA A 1 621 ? -34.495 -1.528 11.841 1.00 52.88 621 ALA A O 1
ATOM 4909 N N . ASP A 1 622 ? -32.290 -1.136 11.695 1.00 53.25 622 ASP A N 1
ATOM 4910 C CA . ASP A 1 622 ? -32.001 -1.064 13.128 1.00 53.25 622 ASP A CA 1
ATOM 4911 C C . ASP A 1 622 ? -32.307 0.328 13.712 1.00 53.25 622 ASP A C 1
ATOM 4913 O O . ASP A 1 622 ? -31.802 0.687 14.772 1.00 53.25 622 ASP A O 1
ATOM 4917 N N . GLU A 1 623 ? -33.105 1.126 12.993 1.00 60.41 623 GLU A N 1
ATOM 4918 C CA . GLU A 1 623 ? -33.452 2.521 13.283 1.00 60.41 623 GLU A CA 1
ATOM 4919 C C . GLU A 1 623 ? -32.261 3.495 13.217 1.00 60.41 623 GLU A C 1
ATOM 4921 O O . GLU A 1 623 ? -32.440 4.712 13.376 1.00 60.41 623 GLU A O 1
ATOM 4926 N N . SER A 1 624 ? -31.056 3.002 12.902 1.00 66.06 624 SER A N 1
ATOM 4927 C CA . SER A 1 624 ? -29.932 3.866 12.570 1.00 66.06 624 SER A CA 1
ATOM 4928 C C . SER A 1 624 ? -30.183 4.589 11.238 1.00 66.06 624 SER A C 1
ATOM 4930 O O . SER A 1 624 ? -31.067 4.239 10.453 1.00 66.06 624 SER A O 1
ATOM 4932 N N . TYR A 1 625 ? -29.464 5.675 10.977 1.00 71.12 625 TYR A N 1
ATOM 4933 C CA . TYR A 1 625 ? -29.567 6.419 9.731 1.00 71.12 625 TYR A CA 1
ATOM 4934 C C . TYR A 1 625 ? -28.315 7.252 9.471 1.00 71.12 625 TYR A C 1
ATOM 4936 O O . TYR A 1 625 ? -27.703 7.798 10.390 1.00 71.12 625 TYR A O 1
ATOM 4944 N N . ALA A 1 626 ? -27.985 7.421 8.193 1.00 80.19 626 ALA A N 1
ATOM 4945 C CA . ALA A 1 626 ? -27.090 8.470 7.721 1.00 80.19 626 ALA A CA 1
ATOM 4946 C C . ALA A 1 626 ? -27.933 9.609 7.142 1.00 80.19 626 ALA A C 1
ATOM 4948 O O . ALA A 1 626 ? -28.897 9.359 6.418 1.00 80.19 626 ALA A O 1
ATOM 4949 N N . SER A 1 627 ? -27.609 10.861 7.444 1.00 84.19 627 SER A N 1
ATOM 4950 C CA . SER A 1 627 ? -28.298 12.014 6.864 1.00 84.19 627 SER A CA 1
ATOM 4951 C C . SER A 1 627 ? -27.331 13.147 6.557 1.00 84.19 627 SER A C 1
ATOM 4953 O O . SER A 1 627 ? -26.396 13.417 7.308 1.00 84.19 627 SER A O 1
ATOM 4955 N N . GLY A 1 628 ? -27.589 13.840 5.455 1.00 86.06 628 GLY A N 1
ATOM 4956 C CA . GLY A 1 628 ? -26.793 14.952 4.965 1.00 86.06 628 GLY A CA 1
ATOM 4957 C C . GLY A 1 628 ? -27.352 15.484 3.652 1.00 86.06 628 GLY A C 1
ATOM 4958 O O . GLY A 1 628 ? -28.566 15.625 3.507 1.00 86.06 628 GLY A O 1
ATOM 4959 N N . ILE A 1 629 ? -26.469 15.772 2.701 1.00 85.50 629 ILE A N 1
ATOM 4960 C CA . ILE A 1 629 ? -26.819 16.338 1.390 1.00 85.50 629 ILE A CA 1
ATOM 4961 C C . ILE A 1 629 ? -26.119 15.591 0.254 1.00 85.50 629 ILE A C 1
ATOM 4963 O O . ILE A 1 629 ? -25.101 14.930 0.470 1.00 85.50 629 ILE A O 1
ATOM 4967 N N . ILE A 1 630 ? -26.625 15.733 -0.971 1.00 85.62 630 ILE A N 1
ATOM 4968 C CA . ILE A 1 630 ? -25.873 15.347 -2.170 1.00 85.62 630 ILE A CA 1
ATOM 4969 C C . ILE A 1 630 ? -24.806 16.410 -2.455 1.00 85.62 630 ILE A C 1
ATOM 4971 O O . ILE A 1 630 ? -25.085 17.613 -2.495 1.00 85.62 630 ILE A O 1
ATOM 4975 N N . ALA A 1 631 ? -23.581 15.962 -2.697 1.00 90.00 631 ALA A N 1
ATOM 4976 C CA . ALA A 1 631 ? -22.465 16.782 -3.137 1.00 90.00 631 ALA A CA 1
ATOM 4977 C C . ALA A 1 631 ? -21.775 16.156 -4.354 1.00 90.00 631 ALA A C 1
ATOM 4979 O O . ALA A 1 631 ? -21.998 14.992 -4.682 1.00 90.00 631 ALA A O 1
ATOM 4980 N N . TYR A 1 632 ? -20.933 16.937 -5.022 1.00 92.94 632 TYR A N 1
ATOM 4981 C CA . TYR A 1 632 ? -20.093 16.499 -6.125 1.00 92.94 632 TYR A CA 1
ATOM 4982 C C . TYR A 1 632 ? -18.649 16.873 -5.851 1.00 92.94 632 TYR A C 1
ATOM 4984 O O . TYR A 1 632 ? -18.357 17.981 -5.399 1.00 92.94 632 TYR A O 1
ATOM 4992 N N . ASP A 1 633 ? -17.746 15.964 -6.186 1.00 94.81 633 ASP A N 1
ATOM 4993 C CA . ASP A 1 633 ? -16.316 16.230 -6.178 1.00 94.81 633 ASP A CA 1
ATOM 4994 C C . ASP A 1 633 ? -15.595 15.246 -7.114 1.00 94.81 633 ASP A C 1
ATOM 4996 O O . ASP A 1 633 ? -16.202 14.317 -7.657 1.00 94.81 633 ASP A O 1
ATOM 5000 N N . THR A 1 634 ? -14.293 15.431 -7.307 1.00 95.38 634 THR A N 1
ATOM 5001 C CA . THR A 1 634 ? -13.443 14.456 -7.988 1.00 95.38 634 THR A CA 1
ATOM 5002 C C . THR A 1 634 ? -13.220 13.247 -7.087 1.00 95.38 634 THR A C 1
ATOM 5004 O O . THR A 1 634 ? -12.643 13.375 -6.010 1.00 95.38 634 THR A O 1
ATOM 5007 N N . VAL A 1 635 ? -13.643 12.063 -7.534 1.00 95.69 635 VAL A N 1
ATOM 5008 C CA . VAL A 1 635 ? -13.428 10.794 -6.823 1.00 95.69 635 VAL A CA 1
ATOM 5009 C C . VAL A 1 635 ? -12.492 9.903 -7.629 1.00 95.69 635 VAL A C 1
ATOM 5011 O O . VAL A 1 635 ? -12.650 9.749 -8.839 1.00 95.69 635 VAL A O 1
ATOM 5014 N N . MET A 1 636 ? -11.505 9.320 -6.955 1.00 94.44 636 MET A N 1
ATOM 5015 C CA . MET A 1 636 ? -10.470 8.471 -7.540 1.00 94.44 636 MET A CA 1
ATOM 5016 C C . MET A 1 636 ? -10.415 7.125 -6.820 1.00 94.44 636 MET A C 1
ATOM 5018 O O . MET A 1 636 ? -10.323 7.076 -5.590 1.00 94.44 636 MET A O 1
ATOM 5022 N N . GLN A 1 637 ? -10.390 6.039 -7.589 1.00 91.44 637 GLN A N 1
ATOM 5023 C CA . GLN A 1 637 ? -10.215 4.682 -7.083 1.00 91.44 637 GLN A CA 1
ATOM 5024 C C . GLN A 1 637 ? -9.414 3.841 -8.086 1.00 91.44 637 GLN A C 1
ATOM 5026 O O . GLN A 1 637 ? -9.835 3.622 -9.222 1.00 91.44 637 GLN A O 1
ATOM 5031 N N . GLY A 1 638 ? -8.234 3.372 -7.672 1.00 86.19 638 GLY A N 1
ATOM 5032 C CA . GLY A 1 638 ? -7.290 2.728 -8.587 1.00 86.19 638 GLY A CA 1
ATOM 5033 C C . GLY A 1 638 ? -6.861 3.677 -9.711 1.00 86.19 638 GLY A C 1
ATOM 5034 O O . GLY A 1 638 ? -6.444 4.803 -9.450 1.00 86.19 638 GLY A O 1
ATOM 5035 N N . SER A 1 639 ? -6.970 3.224 -10.958 1.00 84.06 639 SER A N 1
ATOM 5036 C CA . SER A 1 639 ? -6.733 4.017 -12.168 1.00 84.06 639 SER A CA 1
ATOM 5037 C C . SER A 1 639 ? -7.946 4.824 -12.635 1.00 84.06 639 SER A C 1
ATOM 5039 O O . SER A 1 639 ? -7.829 5.555 -13.615 1.00 84.06 639 SER A O 1
ATOM 5041 N N . PHE A 1 640 ? -9.101 4.692 -11.979 1.00 87.62 640 PHE A N 1
ATOM 5042 C CA . PHE A 1 640 ? -10.327 5.377 -12.376 1.00 87.62 640 PHE A CA 1
ATOM 5043 C C . PHE A 1 640 ? -10.475 6.700 -11.630 1.00 87.62 640 PHE A C 1
ATOM 5045 O O . PHE A 1 640 ? -10.391 6.748 -10.402 1.00 87.62 640 PHE A O 1
ATOM 5052 N N . THR A 1 641 ? -10.761 7.759 -12.385 1.00 91.81 641 THR A N 1
ATOM 5053 C CA . THR A 1 641 ? -11.047 9.096 -11.863 1.00 91.81 641 THR A CA 1
ATOM 5054 C C . THR A 1 641 ? -12.363 9.580 -12.449 1.00 91.81 641 THR A C 1
ATOM 5056 O O . THR A 1 641 ? -12.513 9.639 -13.668 1.00 91.81 641 THR A O 1
ATOM 5059 N N . VAL A 1 642 ? -13.294 9.971 -11.583 1.00 91.56 642 VAL A N 1
ATOM 5060 C CA . VAL A 1 642 ? -14.569 10.590 -11.949 1.00 91.56 642 VAL A CA 1
ATOM 5061 C C . VAL A 1 642 ? -14.542 12.033 -11.431 1.00 91.56 642 VAL A C 1
ATOM 5063 O O . VAL A 1 642 ? -14.735 12.246 -10.234 1.00 91.56 642 VAL A O 1
ATOM 5066 N N . PRO A 1 643 ? -14.285 13.040 -12.292 1.00 86.81 643 PRO A N 1
ATOM 5067 C CA . PRO A 1 643 ? -14.066 14.430 -11.868 1.00 86.81 643 PRO A CA 1
ATOM 5068 C C . PRO A 1 643 ? -15.247 15.093 -11.148 1.00 86.81 643 PRO A C 1
ATOM 5070 O O . PRO A 1 643 ? -15.064 16.063 -10.416 1.00 86.81 643 PRO A O 1
ATOM 5073 N N . ARG A 1 644 ? -16.463 14.592 -11.373 1.00 90.00 644 ARG A N 1
ATOM 5074 C CA . ARG A 1 644 ? -17.705 15.147 -10.827 1.00 90.00 644 ARG A CA 1
ATOM 5075 C C . ARG A 1 644 ? -18.624 14.028 -10.338 1.00 90.00 644 ARG A C 1
ATOM 5077 O O . ARG A 1 644 ? -19.766 13.907 -10.771 1.00 90.00 644 ARG A O 1
ATOM 5084 N N . GLN A 1 645 ? -18.094 13.172 -9.475 1.00 93.06 645 GLN A N 1
ATOM 5085 C CA . GLN A 1 645 ? -18.837 12.064 -8.890 1.00 93.06 645 GLN A CA 1
ATOM 5086 C C . GLN A 1 645 ? -19.859 12.605 -7.878 1.00 93.06 645 GLN A C 1
ATOM 5088 O O . GLN A 1 645 ? -19.446 13.279 -6.933 1.00 93.06 645 GLN A O 1
ATOM 5093 N N . PRO A 1 646 ? -21.164 12.307 -8.020 1.00 90.56 646 PRO A N 1
ATOM 5094 C CA . PRO A 1 646 ? -22.130 12.573 -6.960 1.00 90.56 646 PRO A CA 1
ATOM 5095 C C . PRO A 1 646 ? -21.880 11.647 -5.763 1.00 90.56 646 PRO A C 1
ATOM 5097 O O . PRO A 1 646 ? -21.660 10.450 -5.931 1.00 90.56 646 PRO A O 1
ATOM 5100 N N . PHE A 1 647 ? -21.954 12.162 -4.545 1.00 90.94 647 PHE A N 1
ATOM 5101 C CA . PHE A 1 647 ? -21.920 11.352 -3.329 1.00 90.94 647 PHE A CA 1
ATOM 5102 C C . PHE A 1 647 ? -22.720 12.011 -2.209 1.00 90.94 647 PHE A C 1
ATOM 5104 O O . PHE A 1 647 ? -22.985 13.213 -2.222 1.00 90.94 647 PHE A O 1
ATOM 5111 N N . GLY A 1 648 ? -23.111 11.211 -1.226 1.00 89.06 648 GLY A N 1
ATOM 5112 C CA . GLY A 1 648 ? -23.718 11.711 -0.006 1.00 89.06 648 GLY A CA 1
ATOM 5113 C C . GLY A 1 648 ? -22.691 12.255 0.969 1.00 89.06 648 GLY A C 1
ATOM 5114 O O . GLY A 1 648 ? -21.884 11.488 1.482 1.00 89.06 648 GLY A O 1
ATOM 5115 N N . ALA A 1 649 ? -22.740 13.548 1.261 1.00 90.06 649 ALA A N 1
ATOM 5116 C CA . ALA A 1 649 ? -21.951 14.169 2.315 1.00 90.06 649 ALA A CA 1
ATOM 5117 C C . ALA A 1 649 ? -22.771 14.152 3.619 1.00 90.06 649 ALA A C 1
ATOM 5119 O O . ALA A 1 649 ? -23.641 14.999 3.826 1.00 90.06 649 ALA A O 1
ATOM 5120 N N . MET A 1 650 ? -22.525 13.152 4.471 1.00 87.81 650 MET A N 1
ATOM 5121 C CA . MET A 1 650 ? -23.324 12.848 5.666 1.00 87.81 650 MET A CA 1
ATOM 5122 C C . MET A 1 650 ? -22.861 13.648 6.882 1.00 87.81 650 MET A C 1
ATOM 5124 O O . MET A 1 650 ? -21.743 13.467 7.358 1.00 87.81 650 MET A O 1
ATOM 5128 N N . THR A 1 651 ? -23.719 14.523 7.399 1.00 85.31 651 THR A N 1
ATOM 5129 C CA . THR A 1 651 ? -23.455 15.347 8.592 1.00 85.31 651 THR A CA 1
ATOM 5130 C C . THR A 1 651 ? -23.988 14.721 9.878 1.00 85.31 651 THR A C 1
ATOM 5132 O O . THR A 1 651 ? -23.671 15.202 10.966 1.00 85.31 651 THR A O 1
ATOM 5135 N N . VAL A 1 652 ? -24.798 13.665 9.763 1.00 82.12 652 VAL A N 1
ATOM 5136 C CA . VAL A 1 652 ? -25.345 12.894 10.880 1.00 82.12 652 VAL A CA 1
ATOM 5137 C C . VAL A 1 652 ? -25.243 11.408 10.559 1.00 82.12 652 VAL A C 1
ATOM 5139 O O . VAL A 1 652 ? -25.665 10.977 9.486 1.00 82.12 652 VAL A O 1
ATOM 5142 N N . THR A 1 653 ? -24.732 10.629 11.506 1.00 76.50 653 THR A N 1
ATOM 5143 C CA . THR A 1 653 ? -24.854 9.170 11.525 1.00 76.50 653 THR A CA 1
ATOM 5144 C C . THR A 1 653 ? -25.315 8.762 12.919 1.00 76.50 653 THR A C 1
ATOM 5146 O O . THR A 1 653 ? -24.673 9.130 13.901 1.00 76.50 653 THR A O 1
ATOM 5149 N N . SER A 1 654 ? -26.455 8.081 13.037 1.00 66.31 654 SER A N 1
ATOM 5150 C CA . SER A 1 654 ? -26.903 7.569 14.337 1.00 66.31 654 SER A CA 1
ATOM 5151 C C . SER A 1 654 ? -26.282 6.203 14.623 1.00 66.31 654 SER A C 1
ATOM 5153 O O . SER A 1 654 ? -26.197 5.372 13.725 1.00 66.31 654 SER A O 1
ATOM 5155 N N . ASN A 1 655 ? -25.879 5.990 15.882 1.00 59.44 655 ASN A N 1
ATOM 5156 C CA . ASN A 1 655 ? -25.168 4.804 16.384 1.00 59.44 655 ASN A CA 1
ATOM 5157 C C . ASN A 1 655 ? -23.807 4.531 15.697 1.00 59.44 655 ASN A C 1
ATOM 5159 O O . ASN A 1 655 ? -23.533 5.016 14.600 1.00 59.44 655 ASN A O 1
ATOM 5163 N N . ALA A 1 656 ? -22.950 3.728 16.341 1.00 59.47 656 ALA A N 1
ATOM 5164 C CA . ALA A 1 656 ? -21.668 3.269 15.795 1.00 59.47 656 ALA A CA 1
ATOM 5165 C C . ALA A 1 656 ? -21.894 2.303 14.617 1.00 59.47 656 ALA A C 1
ATOM 5167 O O . ALA A 1 656 ? -21.814 1.081 14.776 1.00 59.47 656 ALA A O 1
ATOM 5168 N N . MET A 1 657 ? -22.229 2.862 13.448 1.00 63.62 657 MET A N 1
ATOM 5169 C CA . MET A 1 657 ? -22.578 2.123 12.228 1.00 63.62 657 MET A CA 1
ATOM 5170 C C . MET A 1 657 ? -21.428 1.285 11.673 1.00 63.62 657 MET A C 1
ATOM 5172 O O . MET A 1 657 ? -21.669 0.289 10.998 1.00 63.62 657 MET A O 1
ATOM 5176 N N . PHE A 1 658 ? -20.193 1.689 11.962 1.00 71.75 658 PHE A N 1
ATOM 5177 C CA . PHE A 1 658 ? -18.995 0.928 11.639 1.00 71.75 658 PHE A CA 1
ATOM 5178 C C . PHE A 1 658 ? -18.281 0.544 12.927 1.00 71.75 658 PHE A C 1
ATOM 5180 O O . PHE A 1 658 ? -18.119 1.367 13.830 1.00 71.75 658 PHE A O 1
ATOM 5187 N N . LYS A 1 659 ? -17.833 -0.705 13.000 1.00 71.31 659 LYS A N 1
ATOM 5188 C CA . LYS A 1 659 ? -16.964 -1.209 14.065 1.00 71.31 659 LYS A CA 1
ATOM 5189 C C . LYS A 1 659 ? -15.487 -1.014 13.717 1.00 71.31 659 LYS A C 1
ATOM 5191 O O . LYS A 1 659 ? -14.678 -0.870 14.630 1.00 71.31 659 LYS A O 1
ATOM 5196 N N . GLY A 1 660 ? -15.156 -0.971 12.423 1.00 73.06 660 GLY A N 1
ATOM 5197 C CA . GLY A 1 660 ? -13.823 -0.679 11.907 1.00 73.06 660 GLY A CA 1
ATOM 5198 C C . GLY A 1 660 ? -13.617 0.785 11.503 1.00 73.06 660 GLY A C 1
ATOM 5199 O O . GLY A 1 660 ? -14.455 1.662 11.706 1.00 73.06 660 GLY A O 1
ATOM 5200 N N . ASN A 1 661 ? -12.475 1.059 10.874 1.00 80.81 661 ASN A N 1
ATOM 5201 C CA . ASN A 1 661 ? -12.018 2.398 10.485 1.00 80.81 661 ASN A CA 1
ATOM 5202 C C . ASN A 1 661 ? -12.634 2.903 9.159 1.00 80.81 661 ASN A C 1
ATOM 5204 O O . ASN A 1 661 ? -11.949 3.528 8.345 1.00 80.81 661 ASN A O 1
ATOM 5208 N N . ALA A 1 662 ? -13.901 2.581 8.886 1.00 86.25 662 ALA A N 1
ATOM 5209 C CA . ALA A 1 662 ? -14.601 3.034 7.687 1.00 86.25 662 ALA A CA 1
ATOM 5210 C C . ALA A 1 662 ? -15.165 4.453 7.877 1.00 86.25 662 ALA A C 1
ATOM 5212 O O . ALA A 1 662 ? -15.732 4.796 8.914 1.00 86.25 662 ALA A O 1
ATOM 5213 N N . SER A 1 663 ? -15.007 5.285 6.849 1.00 90.19 663 SER A N 1
ATOM 5214 C CA . SER A 1 663 ? -15.512 6.663 6.783 1.00 90.19 663 SER A CA 1
ATOM 5215 C C . SER A 1 663 ? -16.873 6.767 6.081 1.00 90.19 663 SER A C 1
ATOM 5217 O O . SER A 1 663 ? -17.496 7.831 6.081 1.00 90.19 663 SER A O 1
ATOM 5219 N N . GLY A 1 664 ? -17.311 5.690 5.426 1.00 89.56 664 GLY A N 1
ATOM 5220 C CA . GLY A 1 664 ? -18.527 5.636 4.622 1.00 89.56 664 GLY A CA 1
ATOM 5221 C C . GLY A 1 664 ? -18.650 4.342 3.818 1.00 89.56 664 GLY A C 1
ATOM 5222 O O . GLY A 1 664 ? -17.879 3.399 4.015 1.00 89.56 664 GLY A O 1
ATOM 5223 N N . VAL A 1 665 ? -19.607 4.308 2.889 1.00 88.88 665 VAL A N 1
ATOM 5224 C CA . VAL A 1 665 ? -19.918 3.131 2.060 1.00 88.88 665 VAL A CA 1
ATOM 5225 C C . VAL A 1 665 ? -19.739 3.455 0.583 1.00 88.88 665 VAL A C 1
ATOM 5227 O O . VAL A 1 665 ? -20.219 4.476 0.087 1.00 88.88 665 VAL A O 1
ATOM 5230 N N . LEU A 1 666 ? -19.080 2.543 -0.128 1.00 92.62 666 LEU A N 1
ATOM 5231 C CA . LEU A 1 666 ? -19.038 2.495 -1.581 1.00 92.62 666 LEU A CA 1
ATOM 5232 C C . LEU A 1 666 ? -20.103 1.507 -2.066 1.00 92.62 666 LEU A C 1
ATOM 5234 O O . LEU A 1 666 ? -19.843 0.306 -2.155 1.00 92.62 666 LEU A O 1
ATOM 5238 N N . GLY A 1 667 ? -21.294 2.021 -2.379 1.00 90.56 667 GLY A N 1
ATOM 5239 C CA . GLY A 1 667 ? -22.382 1.229 -2.942 1.00 90.56 667 GLY A CA 1
ATOM 5240 C C . GLY A 1 667 ? -22.050 0.735 -4.350 1.00 90.56 667 GLY A C 1
ATOM 5241 O O . GLY A 1 667 ? -21.659 1.508 -5.234 1.00 90.56 667 GLY A O 1
ATOM 5242 N N . LEU A 1 668 ? -22.205 -0.569 -4.551 1.00 92.25 668 LEU A N 1
ATOM 5243 C CA . LEU A 1 668 ? -21.899 -1.301 -5.778 1.00 92.25 668 LEU A CA 1
ATOM 5244 C C . LEU A 1 668 ? -23.151 -1.914 -6.423 1.00 92.25 668 LEU A C 1
ATOM 5246 O O . LEU A 1 668 ? -23.029 -2.544 -7.472 1.00 92.25 668 LEU A O 1
ATOM 5250 N N . SER A 1 669 ? -24.343 -1.723 -5.851 1.00 88.81 669 SER A N 1
ATOM 5251 C CA . SER A 1 669 ? -25.610 -2.052 -6.514 1.00 88.81 669 SER A CA 1
ATOM 5252 C C . SER A 1 669 ? -25.939 -1.060 -7.643 1.00 88.81 669 SER A C 1
ATOM 5254 O O . SER A 1 669 ? -25.235 -0.066 -7.853 1.00 88.81 669 SER A O 1
ATOM 5256 N N . PHE A 1 670 ? -26.990 -1.360 -8.405 1.00 87.12 670 PHE A N 1
ATOM 5257 C CA . PHE A 1 670 ? -27.427 -0.579 -9.561 1.00 87.12 670 PHE A CA 1
ATOM 5258 C C . PHE A 1 670 ? -28.175 0.689 -9.139 1.00 87.12 670 PHE A C 1
ATOM 5260 O O . PHE A 1 670 ? -29.080 0.637 -8.308 1.00 87.12 670 PHE A O 1
ATOM 5267 N N . TYR A 1 671 ? -27.879 1.815 -9.791 1.00 82.38 671 TYR A N 1
ATOM 5268 C CA . TYR A 1 671 ? -28.627 3.063 -9.636 1.00 82.38 671 TYR A CA 1
ATOM 5269 C C . TYR A 1 671 ? -30.114 2.901 -9.954 1.00 82.38 671 TYR A C 1
ATOM 5271 O O . TYR A 1 671 ? -30.957 3.538 -9.336 1.00 82.38 671 TYR A O 1
ATOM 5279 N N . GLU A 1 672 ? -30.458 2.010 -10.881 1.00 78.50 672 GLU A N 1
ATOM 5280 C CA . GLU A 1 672 ? -31.841 1.679 -11.226 1.00 78.50 672 GLU A CA 1
ATOM 5281 C C . GLU A 1 672 ? -32.648 1.123 -10.036 1.00 78.50 672 GLU A C 1
ATOM 5283 O O . GLU A 1 672 ? -33.875 1.095 -10.087 1.00 78.50 672 GLU A O 1
ATOM 5288 N N . GLY A 1 673 ? -31.971 0.677 -8.972 1.00 63.50 673 GLY A N 1
ATOM 5289 C CA . GLY A 1 673 ? -32.575 0.279 -7.703 1.00 63.50 673 GLY A CA 1
ATOM 5290 C C . GLY A 1 673 ? -32.713 1.390 -6.666 1.00 63.50 673 GLY A C 1
ATOM 5291 O O . GLY A 1 673 ? -33.358 1.167 -5.644 1.00 63.50 673 GLY A O 1
ATOM 5292 N N . ALA A 1 674 ? -32.132 2.569 -6.895 1.00 66.88 674 ALA A N 1
ATOM 5293 C CA . ALA A 1 674 ? -32.234 3.681 -5.962 1.00 66.88 674 ALA A CA 1
ATOM 5294 C C . ALA A 1 674 ? -33.604 4.383 -6.042 1.00 66.88 674 ALA A C 1
ATOM 5296 O O . ALA A 1 674 ? -34.190 4.499 -7.122 1.00 66.88 674 ALA A O 1
ATOM 5297 N N . PRO A 1 675 ? -34.099 4.943 -4.921 1.00 59.41 675 PRO A N 1
ATOM 5298 C CA . PRO A 1 675 ? -35.264 5.821 -4.942 1.00 59.41 675 PRO A CA 1
ATOM 5299 C C . PRO A 1 675 ? -35.008 7.035 -5.856 1.00 59.41 675 PRO A C 1
ATOM 5301 O O . PRO A 1 675 ? -33.976 7.704 -5.724 1.00 59.41 675 PRO A O 1
ATOM 5304 N N . GLN A 1 676 ? -35.935 7.324 -6.782 1.00 53.84 676 GLN A N 1
ATOM 5305 C CA . GLN A 1 676 ? -35.781 8.396 -7.779 1.00 53.84 676 GLN A CA 1
ATOM 5306 C C . GLN A 1 676 ? -35.406 9.734 -7.123 1.00 53.84 676 GLN A C 1
ATOM 5308 O O . GLN A 1 676 ? -36.058 10.183 -6.183 1.00 53.84 676 GLN A O 1
ATOM 5313 N N . GLY A 1 677 ? -34.328 10.358 -7.613 1.00 52.28 677 GLY A N 1
ATOM 5314 C CA . GLY A 1 677 ? -33.868 11.679 -7.165 1.00 52.28 677 GLY A CA 1
ATOM 5315 C C . GLY A 1 677 ? -33.269 11.742 -5.753 1.00 52.28 677 GLY A C 1
ATOM 5316 O O . GLY A 1 677 ? -32.872 12.822 -5.325 1.00 52.28 677 GLY A O 1
ATOM 5317 N N . LYS A 1 678 ? -33.170 10.617 -5.028 1.00 59.34 678 LYS A N 1
ATOM 5318 C CA . LYS A 1 678 ? -32.768 10.589 -3.608 1.00 59.34 678 LYS A CA 1
ATOM 5319 C C . LYS A 1 678 ? -31.537 9.731 -3.315 1.00 59.34 678 LYS A C 1
ATOM 5321 O O . LYS A 1 678 ? -31.293 9.438 -2.155 1.00 59.34 678 LYS A O 1
ATOM 5326 N N . SER A 1 679 ? -30.764 9.314 -4.317 1.00 66.50 679 SER A N 1
ATOM 5327 C CA . SER A 1 679 ? -29.491 8.612 -4.104 1.00 66.50 679 SER A CA 1
ATOM 5328 C C . SER A 1 679 ? -28.405 9.142 -5.030 1.00 66.50 679 SER A C 1
ATOM 5330 O O . SER A 1 679 ? -28.679 9.611 -6.137 1.00 66.50 679 SER A O 1
ATOM 5332 N N . ALA A 1 680 ? -27.160 9.064 -4.569 1.00 75.75 680 ALA A N 1
ATOM 5333 C CA . ALA A 1 680 ? -26.003 9.359 -5.391 1.00 75.75 680 ALA A CA 1
ATOM 5334 C C . ALA A 1 680 ? -25.768 8.235 -6.412 1.00 75.75 680 ALA A C 1
ATOM 5336 O O . ALA A 1 680 ? -25.930 7.056 -6.106 1.00 75.75 680 ALA A O 1
ATOM 5337 N N . TYR A 1 681 ? -25.343 8.591 -7.624 1.00 82.31 681 TYR A N 1
ATOM 5338 C CA . TYR A 1 681 ? -24.946 7.605 -8.631 1.00 82.31 681 TYR A CA 1
ATOM 5339 C C . TYR A 1 681 ? -23.759 6.773 -8.109 1.00 82.31 681 TYR A C 1
ATOM 5341 O O . TYR A 1 681 ? -22.837 7.354 -7.535 1.00 82.31 681 TYR A O 1
ATOM 5349 N N . PRO A 1 682 ? -23.724 5.441 -8.262 1.00 89.50 682 PRO A N 1
ATOM 5350 C CA . PRO A 1 682 ? -22.601 4.646 -7.783 1.00 89.50 682 PRO A CA 1
ATOM 5351 C C . PRO A 1 682 ? -21.356 4.900 -8.637 1.00 89.50 682 PRO A C 1
ATOM 5353 O O . PRO A 1 682 ? -21.429 5.049 -9.859 1.00 89.50 682 PRO A O 1
ATOM 5356 N N . PHE A 1 683 ? -20.194 4.930 -7.980 1.00 92.75 683 PHE A N 1
ATOM 5357 C CA . PHE A 1 683 ? -18.916 5.271 -8.611 1.00 92.75 683 PHE A CA 1
ATOM 5358 C C . PHE A 1 683 ? -18.618 4.409 -9.840 1.00 92.75 683 PHE A C 1
ATOM 5360 O O . PHE A 1 683 ? -18.187 4.925 -10.867 1.00 92.75 683 PHE A O 1
ATOM 5367 N N . TRP A 1 684 ? -18.884 3.103 -9.757 1.00 92.12 684 TRP A N 1
ATOM 5368 C CA . TRP A 1 684 ? -18.579 2.173 -10.838 1.00 92.12 684 TRP A CA 1
ATOM 5369 C C . TRP A 1 684 ? -19.388 2.467 -12.113 1.00 92.12 684 TRP A C 1
ATOM 5371 O O . TRP A 1 684 ? -18.829 2.396 -13.207 1.00 92.12 684 TRP A O 1
ATOM 5381 N N . GLN A 1 685 ? -20.658 2.881 -11.994 1.00 90.44 685 GLN A N 1
ATOM 5382 C CA . GLN A 1 685 ? -21.457 3.292 -13.156 1.00 90.44 685 GLN A CA 1
ATOM 5383 C C . GLN A 1 685 ? -20.990 4.647 -13.696 1.00 90.44 685 GLN A C 1
ATOM 5385 O O . GLN A 1 685 ? -20.877 4.799 -14.910 1.00 90.44 685 GLN A O 1
ATOM 5390 N N . SER A 1 686 ? -20.647 5.606 -12.828 1.00 90.25 686 SER A N 1
ATOM 5391 C CA . SER A 1 686 ? -20.073 6.891 -13.263 1.00 90.25 686 SER A CA 1
ATOM 5392 C C . SER A 1 686 ? -18.729 6.726 -13.980 1.00 90.25 686 SER A C 1
ATOM 5394 O O . SER A 1 686 ? -18.413 7.482 -14.896 1.00 90.25 686 SER A O 1
ATOM 5396 N N . ALA A 1 687 ? -17.939 5.730 -13.575 1.00 89.31 687 ALA A N 1
ATOM 5397 C CA . ALA A 1 687 ? -16.660 5.368 -14.178 1.00 89.31 687 ALA A CA 1
ATOM 5398 C C . ALA A 1 687 ? -16.801 4.475 -15.428 1.00 89.31 687 ALA A C 1
ATOM 5400 O O . ALA A 1 687 ? -15.789 4.089 -16.011 1.00 89.31 687 ALA A O 1
ATOM 5401 N N . ASN A 1 688 ? -18.031 4.140 -15.845 1.00 89.50 688 ASN A N 1
ATOM 5402 C CA . ASN A 1 688 ? -18.333 3.226 -16.954 1.00 89.50 688 ASN A CA 1
ATOM 5403 C C . ASN A 1 688 ? -17.661 1.843 -16.816 1.00 89.50 688 ASN A C 1
ATOM 5405 O O . ASN A 1 688 ? -17.191 1.242 -17.786 1.00 89.50 688 ASN A O 1
ATOM 5409 N N . ILE A 1 689 ? -17.588 1.339 -15.586 1.00 89.94 689 ILE A N 1
ATOM 5410 C CA . ILE A 1 689 ? -17.071 0.008 -15.288 1.00 89.94 689 ILE A CA 1
ATOM 5411 C C . ILE A 1 689 ? -18.190 -0.997 -15.558 1.00 89.94 689 ILE A C 1
ATOM 5413 O O . ILE A 1 689 ? -19.312 -0.844 -15.094 1.00 89.94 689 ILE A O 1
ATOM 5417 N N . SER A 1 690 ? -17.906 -2.036 -16.335 1.00 90.12 690 SER A N 1
ATOM 5418 C CA . SER A 1 690 ? -18.908 -3.043 -16.719 1.00 90.12 690 SER A CA 1
ATOM 5419 C C . SER A 1 690 ? -18.758 -4.374 -15.991 1.00 90.12 690 SER A C 1
ATOM 5421 O O . SER A 1 690 ? -19.664 -5.212 -16.039 1.00 90.12 690 SER A O 1
ATOM 5423 N N . ILE A 1 691 ? -17.617 -4.574 -15.340 1.00 92.62 691 ILE A N 1
ATOM 5424 C CA . ILE A 1 691 ? -17.269 -5.789 -14.622 1.00 92.62 691 ILE A CA 1
ATOM 5425 C C . ILE A 1 691 ? -16.357 -5.444 -13.447 1.00 92.62 691 ILE A C 1
ATOM 5427 O O . ILE A 1 691 ? -15.477 -4.588 -13.563 1.00 92.62 691 ILE A O 1
ATOM 5431 N N . PHE A 1 692 ? -16.574 -6.096 -12.315 1.00 95.44 692 PHE A N 1
ATOM 5432 C CA . PHE A 1 692 ? -15.667 -6.065 -11.174 1.00 95.44 692 PHE A CA 1
ATOM 5433 C C . PHE A 1 692 ? -15.685 -7.417 -10.466 1.00 95.44 692 PHE A C 1
ATOM 5435 O O . PHE A 1 692 ? -16.621 -8.199 -10.624 1.00 95.44 692 PHE A O 1
ATOM 5442 N N . SER A 1 693 ? -14.658 -7.711 -9.680 1.00 95.81 693 SER A N 1
ATOM 5443 C CA . SER A 1 693 ? -14.560 -8.970 -8.944 1.00 95.81 693 SER A CA 1
ATOM 5444 C C . SER A 1 693 ? -14.109 -8.762 -7.512 1.00 95.81 693 SER A C 1
ATOM 5446 O O . SER A 1 693 ? -13.311 -7.864 -7.239 1.00 95.81 693 SER A O 1
ATOM 5448 N N . ILE A 1 694 ? -14.570 -9.628 -6.618 1.00 95.25 694 ILE A N 1
ATOM 5449 C CA . ILE A 1 694 ? -14.251 -9.605 -5.197 1.00 95.25 694 ILE A CA 1
ATOM 5450 C C . ILE A 1 694 ? -13.715 -10.984 -4.811 1.00 95.25 694 ILE A C 1
ATOM 5452 O O . ILE A 1 694 ? -14.379 -12.003 -5.004 1.00 95.25 694 ILE A O 1
ATOM 5456 N N . SER A 1 695 ? -12.518 -11.000 -4.233 1.00 93.56 695 SER A N 1
ATOM 5457 C CA . SER A 1 695 ? -11.918 -12.178 -3.618 1.00 93.56 695 SER A CA 1
ATOM 5458 C C . SER A 1 695 ? -11.673 -11.884 -2.147 1.00 93.56 695 SER A C 1
ATOM 5460 O O . SER A 1 695 ? -10.730 -11.168 -1.819 1.00 93.56 695 SER A O 1
ATOM 5462 N N . MET A 1 696 ? -12.514 -12.410 -1.257 1.00 90.69 696 MET A N 1
ATOM 5463 C CA . MET A 1 696 ? -12.447 -12.108 0.178 1.00 90.69 696 MET A CA 1
ATOM 5464 C C . MET A 1 696 ? -11.585 -13.128 0.924 1.00 90.69 696 MET A C 1
ATOM 5466 O O . MET A 1 696 ? -11.407 -14.264 0.489 1.00 90.69 696 MET A O 1
ATOM 5470 N N . SER A 1 697 ? -11.041 -12.737 2.071 1.00 85.19 697 SER A N 1
ATOM 5471 C CA . SER A 1 697 ? -10.301 -13.627 2.968 1.00 85.19 697 SER A CA 1
ATOM 5472 C C . SER A 1 697 ? -10.791 -13.508 4.404 1.00 85.19 697 SER A C 1
ATOM 5474 O O . SER A 1 697 ? -11.261 -12.455 4.837 1.00 85.19 697 SER A O 1
ATOM 5476 N N . GLY A 1 698 ? -10.728 -14.623 5.128 1.00 76.94 698 GLY A N 1
ATOM 5477 C CA . GLY A 1 698 ? -11.066 -14.679 6.545 1.00 76.94 698 GLY A CA 1
ATOM 5478 C C . GLY A 1 698 ? -9.898 -14.282 7.440 1.00 76.94 698 GLY A C 1
ATOM 5479 O O . GLY A 1 698 ? -8.747 -14.255 7.010 1.00 76.94 698 GLY A O 1
ATOM 5480 N N . PHE A 1 699 ? -10.215 -13.997 8.696 1.00 67.31 699 PHE A N 1
ATOM 5481 C CA . PHE A 1 699 ? -9.258 -13.794 9.773 1.00 67.31 699 PHE A CA 1
ATOM 5482 C C . PHE A 1 699 ? -8.361 -15.027 9.944 1.00 67.31 699 PHE A C 1
ATOM 5484 O O . PHE A 1 699 ? -8.837 -16.165 9.896 1.00 67.31 699 PHE A O 1
ATOM 5491 N N . VAL A 1 700 ? -7.063 -14.811 10.160 1.00 55.75 700 VAL A N 1
ATOM 5492 C CA . VAL A 1 700 ? -6.120 -15.904 10.426 1.00 55.75 700 VAL A CA 1
ATOM 5493 C C . VAL A 1 700 ? -6.208 -16.286 11.908 1.00 55.75 700 VAL A C 1
ATOM 5495 O O . VAL A 1 700 ? -5.628 -15.616 12.759 1.00 55.75 700 VAL A O 1
ATOM 5498 N N . GLY A 1 701 ? -6.939 -17.363 12.218 1.00 55.91 701 GLY A N 1
ATOM 5499 C CA . GLY A 1 701 ? -7.141 -17.877 13.581 1.00 55.91 701 GLY A CA 1
ATOM 5500 C C . GLY A 1 701 ? -8.593 -17.782 14.065 1.00 55.91 701 GLY A C 1
ATOM 5501 O O . GLY A 1 701 ? -9.499 -17.502 13.283 1.00 55.91 701 GLY A O 1
ATOM 5502 N N . ASP A 1 702 ? -8.826 -18.037 15.358 1.00 56.97 702 ASP A N 1
ATOM 5503 C CA . ASP A 1 702 ? -10.128 -17.760 15.979 1.00 56.97 702 ASP A CA 1
ATOM 5504 C C . ASP A 1 702 ? -10.378 -16.242 15.961 1.00 56.97 702 ASP A C 1
ATOM 5506 O O . ASP A 1 702 ? -9.503 -15.469 16.354 1.00 56.97 702 ASP A O 1
ATOM 5510 N N . VAL A 1 703 ? -11.570 -15.817 15.523 1.00 59.56 703 VAL A N 1
ATOM 5511 C CA . VAL A 1 703 ? -11.981 -14.408 15.606 1.00 59.56 703 VAL A CA 1
ATOM 5512 C C . VAL A 1 703 ? -11.991 -14.005 17.089 1.00 59.56 703 VAL A C 1
ATOM 5514 O O . VAL A 1 703 ? -12.662 -14.681 17.879 1.00 59.56 703 VAL A O 1
ATOM 5517 N N . PRO A 1 704 ? -11.242 -12.961 17.493 1.00 56.50 704 PRO A N 1
ATOM 5518 C CA . PRO A 1 704 ? -11.263 -12.457 18.862 1.00 56.50 704 PRO A CA 1
ATOM 5519 C C . PRO A 1 704 ? -12.688 -12.103 19.305 1.00 56.50 704 PRO A C 1
ATOM 5521 O O . PRO A 1 704 ? -13.514 -11.701 18.485 1.00 56.50 704 PRO A O 1
ATOM 5524 N N . ALA A 1 705 ? -12.983 -12.231 20.601 1.00 56.62 705 ALA A N 1
ATOM 5525 C CA . ALA A 1 705 ? -14.198 -11.632 21.151 1.00 56.62 705 ALA A CA 1
ATOM 5526 C C . ALA A 1 705 ? -14.165 -10.115 20.905 1.00 56.62 705 ALA A C 1
ATOM 5528 O O . ALA A 1 705 ? -13.081 -9.538 20.948 1.00 56.62 705 ALA A O 1
ATOM 5529 N N . LEU A 1 706 ? -15.322 -9.488 20.651 1.00 55.69 706 LEU A N 1
ATOM 5530 C CA . LEU A 1 706 ? -15.429 -8.032 20.504 1.00 55.69 706 LEU A CA 1
ATOM 5531 C C . LEU A 1 706 ? -15.206 -7.347 21.854 1.00 55.69 706 LEU A C 1
ATOM 5533 O O . LEU A 1 706 ? -16.143 -6.981 22.555 1.00 55.69 706 LEU A O 1
ATOM 5537 N N . ASP A 1 707 ? -13.942 -7.201 22.216 1.00 54.41 707 ASP A N 1
ATOM 5538 C CA . ASP A 1 707 ? -13.477 -6.407 23.340 1.00 54.41 707 ASP A CA 1
ATOM 5539 C C . ASP A 1 707 ? -12.852 -5.089 22.857 1.00 54.41 707 ASP A C 1
ATOM 5541 O O . ASP A 1 707 ? -12.630 -4.845 21.669 1.00 54.41 707 ASP A O 1
ATOM 5545 N N . GLU A 1 708 ? -12.556 -4.192 23.791 1.00 47.75 708 GLU A N 1
ATOM 5546 C CA . GLU A 1 708 ? -11.991 -2.883 23.463 1.00 47.75 708 GLU A CA 1
ATOM 5547 C C . GLU A 1 708 ? -10.603 -2.959 22.793 1.00 47.75 708 GLU A C 1
ATOM 5549 O O . GLU A 1 708 ? -10.235 -2.057 22.039 1.00 47.75 708 GLU A O 1
ATOM 5554 N N . ALA A 1 709 ? -9.856 -4.048 23.006 1.00 49.97 709 ALA A N 1
ATOM 5555 C CA . ALA A 1 709 ? -8.530 -4.266 22.429 1.00 49.97 709 ALA A CA 1
ATOM 5556 C C . ALA A 1 709 ? -8.580 -4.756 20.967 1.00 49.97 709 ALA A C 1
ATOM 5558 O O . ALA A 1 709 ? -7.711 -4.405 20.165 1.00 49.97 709 ALA A O 1
ATOM 5559 N N . SER A 1 710 ? -9.601 -5.532 20.599 1.00 53.88 710 SER A N 1
ATOM 5560 C CA . SER A 1 710 ? -9.794 -6.123 19.266 1.00 53.88 710 SER A CA 1
ATOM 5561 C C . SER A 1 710 ? -10.464 -5.189 18.255 1.00 53.88 710 SER A C 1
ATOM 5563 O O . SER A 1 710 ? -10.309 -5.408 17.052 1.00 53.88 710 SER A O 1
ATOM 5565 N N . ARG A 1 711 ? -11.091 -4.089 18.702 1.00 52.66 711 ARG A N 1
ATOM 5566 C CA . ARG A 1 711 ? -11.655 -3.023 17.840 1.00 52.66 711 ARG A CA 1
ATOM 5567 C C . ARG A 1 711 ? -10.651 -2.375 16.872 1.00 52.66 711 ARG A C 1
ATOM 5569 O O . ARG A 1 711 ? -11.059 -1.742 15.912 1.00 52.66 711 ARG A O 1
ATOM 5576 N N . ASN A 1 712 ? -9.347 -2.577 17.067 1.00 54.66 712 ASN A N 1
ATOM 5577 C CA . ASN A 1 712 ? -8.298 -2.098 16.155 1.00 54.66 712 ASN A CA 1
ATOM 5578 C C . ASN A 1 712 ? -7.628 -3.223 15.340 1.00 54.66 712 ASN A C 1
ATOM 5580 O O . ASN A 1 712 ? -6.579 -3.009 14.731 1.00 54.66 712 ASN A O 1
ATOM 5584 N N . SER A 1 713 ? -8.180 -4.443 15.351 1.00 62.16 713 SER A N 1
ATOM 5585 C CA . SER A 1 713 ? -7.613 -5.587 14.632 1.00 62.16 713 SER A CA 1
ATOM 5586 C C . SER A 1 713 ? -8.004 -5.548 13.152 1.00 62.16 713 SER A C 1
ATOM 5588 O O . SER A 1 713 ? -9.089 -5.978 12.759 1.00 62.16 713 SER A O 1
ATOM 5590 N N . GLU A 1 714 ? -7.111 -5.011 12.325 1.00 74.38 714 GLU A N 1
ATOM 5591 C CA . GLU A 1 714 ? -7.230 -4.992 10.866 1.00 74.38 714 GLU A CA 1
ATOM 5592 C C . GLU A 1 714 ? -6.218 -5.963 10.239 1.00 74.38 714 GLU A C 1
ATOM 5594 O O . GLU A 1 714 ? -5.041 -5.984 10.605 1.00 74.38 714 GLU A O 1
ATOM 5599 N N . GLN A 1 715 ? -6.669 -6.779 9.285 1.00 76.38 715 GLN A N 1
ATOM 5600 C CA . GLN A 1 715 ? -5.841 -7.742 8.549 1.00 76.38 715 GLN A CA 1
ATOM 5601 C C . GLN A 1 715 ? -6.051 -7.598 7.035 1.00 76.38 715 GLN A C 1
ATOM 5603 O O . GLN A 1 715 ? -7.055 -7.024 6.607 1.00 76.38 715 GLN A O 1
ATOM 5608 N N . PRO A 1 716 ? -5.152 -8.128 6.184 1.00 81.38 716 PRO A N 1
ATOM 5609 C CA . PRO A 1 716 ? -5.420 -8.211 4.752 1.00 81.38 716 PRO A CA 1
ATOM 5610 C C . PRO A 1 716 ? -6.721 -8.988 4.493 1.00 81.38 716 PRO A C 1
ATOM 5612 O O . PRO A 1 716 ? -6.871 -10.134 4.911 1.00 81.38 716 PRO A O 1
ATOM 5615 N N . GLY A 1 717 ? -7.671 -8.347 3.815 1.00 84.12 717 GLY A N 1
ATOM 5616 C CA . GLY A 1 717 ? -9.027 -8.855 3.606 1.00 84.12 717 GLY A CA 1
ATOM 5617 C C . GLY A 1 717 ? -9.294 -9.456 2.236 1.00 84.12 717 GLY A C 1
ATOM 5618 O O . GLY A 1 717 ? -10.394 -9.956 2.008 1.00 84.12 717 GLY A O 1
ATOM 5619 N N . GLY A 1 718 ? -8.304 -9.427 1.343 1.00 89.81 718 GLY A N 1
ATOM 5620 C CA . GLY A 1 718 ? -8.398 -9.953 -0.015 1.00 89.81 718 GLY A CA 1
ATOM 5621 C C . GLY A 1 718 ? -8.219 -8.874 -1.084 1.00 89.81 718 GLY A C 1
ATOM 5622 O O . GLY A 1 718 ? -7.550 -7.867 -0.848 1.00 89.81 718 GLY A O 1
ATOM 5623 N N . VAL A 1 719 ? -8.789 -9.091 -2.268 1.00 91.75 719 VAL A N 1
ATOM 5624 C CA . VAL A 1 719 ? -8.581 -8.245 -3.452 1.00 91.75 719 VAL A CA 1
ATOM 5625 C C . VAL A 1 719 ? -9.922 -7.845 -4.065 1.00 91.75 719 VAL A C 1
ATOM 5627 O O . VAL A 1 719 ? -10.817 -8.675 -4.229 1.00 91.75 719 VAL A O 1
ATOM 5630 N N . PHE A 1 720 ? -10.046 -6.567 -4.419 1.00 94.81 720 PHE A N 1
ATOM 5631 C CA . PHE A 1 720 ? -11.159 -6.000 -5.172 1.00 94.81 720 PHE A CA 1
ATOM 5632 C C . PHE A 1 720 ? -10.653 -5.477 -6.516 1.00 94.81 720 PHE A C 1
ATOM 5634 O O . PHE A 1 720 ? -9.839 -4.556 -6.550 1.00 94.81 720 PHE A O 1
ATOM 5641 N N . THR A 1 721 ? -11.121 -6.056 -7.618 1.00 93.50 721 THR A N 1
ATOM 5642 C CA . THR A 1 721 ? -10.663 -5.704 -8.969 1.00 93.50 721 THR A CA 1
ATOM 5643 C C . THR A 1 721 ? -11.760 -4.981 -9.730 1.00 93.50 721 THR A C 1
ATOM 5645 O O . THR A 1 721 ? -12.872 -5.486 -9.856 1.00 93.50 721 THR A O 1
ATOM 5648 N N . LEU A 1 722 ? -11.437 -3.804 -10.255 1.00 92.56 722 LEU A N 1
ATOM 5649 C CA . LEU A 1 722 ? -12.314 -2.968 -11.066 1.00 92.56 722 LEU A CA 1
ATOM 5650 C C . LEU A 1 722 ? -11.942 -3.070 -12.546 1.00 92.56 722 LEU A C 1
ATOM 5652 O O . LEU A 1 722 ? -10.775 -2.909 -12.910 1.00 92.56 722 LEU A O 1
ATOM 5656 N N . GLY A 1 723 ? -12.949 -3.266 -13.396 1.00 88.31 723 GLY A N 1
ATOM 5657 C CA . GLY A 1 723 ? -12.819 -3.244 -14.853 1.00 88.31 723 GLY A CA 1
ATOM 5658 C C . GLY A 1 723 ? -12.272 -4.525 -15.480 1.00 88.31 723 GLY A C 1
ATOM 5659 O O . GLY A 1 723 ? -12.094 -4.540 -16.693 1.00 88.31 723 GLY A O 1
ATOM 5660 N N . ASP A 1 724 ? -12.000 -5.569 -14.691 1.00 87.62 724 ASP A N 1
ATOM 5661 C CA . ASP A 1 724 ? -11.428 -6.835 -15.163 1.00 87.62 724 ASP A CA 1
ATOM 5662 C C . ASP A 1 724 ? -11.643 -7.968 -14.150 1.00 87.62 724 ASP A C 1
ATOM 5664 O O . ASP A 1 724 ? -12.176 -7.759 -13.055 1.00 87.62 724 ASP A O 1
ATOM 5668 N N . VAL A 1 725 ? -11.204 -9.162 -14.531 1.00 86.88 725 VAL A N 1
ATOM 5669 C CA . VAL A 1 725 ? -11.176 -10.386 -13.738 1.00 86.88 725 VAL A CA 1
ATOM 5670 C C . VAL A 1 725 ? -9.719 -10.795 -13.521 1.00 86.88 725 VAL A C 1
ATOM 5672 O O . VAL A 1 725 ? -8.942 -10.918 -14.463 1.00 86.88 725 VAL A O 1
ATOM 5675 N N . ASP A 1 726 ? -9.334 -11.041 -12.273 1.00 85.00 726 ASP A N 1
ATOM 5676 C CA . ASP A 1 726 ? -7.997 -11.525 -11.940 1.00 85.00 726 ASP A CA 1
ATOM 5677 C C . ASP A 1 726 ? -7.953 -13.055 -12.029 1.00 85.00 726 ASP A C 1
ATOM 5679 O O . ASP A 1 726 ? -8.372 -13.778 -11.123 1.00 85.00 726 ASP A O 1
ATOM 5683 N N . HIS A 1 727 ? -7.420 -13.549 -13.145 1.00 86.56 727 HIS A N 1
ATOM 5684 C CA . HIS A 1 727 ? -7.280 -14.976 -13.436 1.00 86.56 727 HIS A CA 1
ATOM 5685 C C . HIS A 1 727 ? -6.305 -15.719 -12.510 1.00 86.56 727 HIS A C 1
ATOM 5687 O O . HIS A 1 727 ? -6.220 -16.941 -12.578 1.00 86.56 727 HIS A O 1
ATOM 5693 N N . THR A 1 728 ? -5.565 -15.018 -11.646 1.00 82.62 728 THR A N 1
ATOM 5694 C CA . THR A 1 728 ? -4.656 -15.649 -10.676 1.00 82.62 728 THR A CA 1
ATOM 5695 C C . THR A 1 728 ? -5.327 -15.972 -9.336 1.00 82.62 728 THR A C 1
ATOM 5697 O O . THR A 1 728 ? -4.725 -16.657 -8.505 1.00 82.62 728 THR A O 1
ATOM 5700 N N . LEU A 1 729 ? -6.569 -15.508 -9.132 1.00 85.38 729 LEU A N 1
ATOM 5701 C CA . LEU A 1 729 ? -7.323 -15.608 -7.877 1.00 85.38 729 LEU A CA 1
ATOM 5702 C C . LEU A 1 729 ? -8.389 -16.714 -7.856 1.00 85.38 729 LEU A C 1
ATOM 5704 O O . LEU A 1 729 ? -9.157 -16.791 -6.895 1.00 85.38 729 LEU A O 1
ATOM 5708 N N . TYR A 1 730 ? -8.452 -17.577 -8.871 1.00 89.56 730 TYR A N 1
ATOM 5709 C CA . TYR A 1 730 ? -9.374 -18.714 -8.903 1.00 89.56 730 TYR A CA 1
ATOM 5710 C C . TYR A 1 730 ? -8.851 -19.892 -9.733 1.00 89.56 730 TYR A C 1
ATOM 5712 O O . TYR A 1 730 ? -7.999 -19.727 -10.601 1.00 89.56 730 TYR A O 1
ATOM 5720 N N . ASP A 1 731 ? -9.399 -21.076 -9.459 1.00 86.25 731 ASP A N 1
ATOM 5721 C CA . ASP A 1 731 ? -9.179 -22.314 -10.203 1.00 86.25 731 ASP A CA 1
ATOM 5722 C C . ASP A 1 731 ? -10.426 -22.666 -11.036 1.00 86.25 731 ASP A C 1
ATOM 5724 O O . ASP A 1 731 ? -11.563 -22.587 -10.556 1.00 86.25 731 ASP A O 1
ATOM 5728 N N . GLY A 1 732 ? -10.201 -23.161 -12.255 1.00 88.38 732 GLY A N 1
ATOM 5729 C CA . GLY A 1 732 ? -11.259 -23.616 -13.163 1.00 88.38 732 GLY A CA 1
ATOM 5730 C C . GLY A 1 732 ? -11.981 -22.474 -13.880 1.00 88.38 732 GLY A C 1
ATOM 5731 O O . GLY A 1 732 ? -11.445 -21.379 -14.008 1.00 88.38 732 GLY A O 1
ATOM 5732 N N . ASP A 1 733 ? -13.193 -22.746 -14.363 1.00 89.94 733 ASP A N 1
ATOM 5733 C CA . ASP A 1 733 ? -14.013 -21.767 -15.081 1.00 89.94 733 ASP A CA 1
ATOM 5734 C C . ASP A 1 733 ? -14.944 -20.989 -14.139 1.00 89.94 733 ASP A C 1
ATOM 5736 O O . ASP A 1 733 ? -15.380 -21.487 -13.096 1.00 89.94 733 ASP A O 1
ATOM 5740 N N . ILE A 1 734 ? -15.299 -19.766 -14.540 1.00 95.12 734 ILE A N 1
ATOM 5741 C CA . ILE A 1 734 ? -16.289 -18.948 -13.834 1.00 95.12 734 ILE A CA 1
ATOM 5742 C C . ILE A 1 734 ? -17.698 -19.380 -14.247 1.00 95.12 734 ILE A C 1
ATOM 5744 O O . ILE A 1 734 ? -18.090 -19.230 -15.406 1.00 95.12 734 ILE A O 1
ATOM 5748 N N . ASN A 1 735 ? -18.493 -19.844 -13.282 1.00 96.75 735 ASN A N 1
ATOM 5749 C CA . ASN A 1 735 ? -19.898 -20.175 -13.502 1.00 96.75 735 ASN A CA 1
ATOM 5750 C C . ASN A 1 735 ? -20.776 -18.928 -13.372 1.00 96.75 735 ASN A C 1
ATOM 5752 O O . ASN A 1 735 ? -20.988 -18.437 -12.262 1.00 96.75 735 ASN A O 1
ATOM 5756 N N . TYR A 1 736 ? -21.277 -18.407 -14.491 1.00 96.25 736 TYR A N 1
ATOM 5757 C CA . TYR A 1 736 ? -22.134 -17.222 -14.504 1.00 96.25 736 TYR A CA 1
ATOM 5758 C C . TYR A 1 736 ? -23.610 -17.577 -14.313 1.00 96.25 736 TYR A C 1
ATOM 5760 O O . TYR A 1 736 ? -24.222 -18.217 -15.164 1.00 96.25 736 TYR A O 1
ATOM 5768 N N . VAL A 1 737 ? -24.197 -17.057 -13.239 1.00 96.12 737 VAL A N 1
ATOM 5769 C CA . VAL A 1 737 ? -25.627 -17.121 -12.934 1.00 96.12 737 VAL A CA 1
ATOM 5770 C C . VAL A 1 737 ? -26.273 -15.796 -13.327 1.00 96.12 737 VAL A C 1
ATOM 5772 O O . VAL A 1 737 ? -25.862 -14.732 -12.859 1.00 96.12 737 VAL A O 1
ATOM 5775 N N . SER A 1 738 ? -27.262 -15.842 -14.220 1.00 94.94 738 SER A N 1
ATOM 5776 C CA . SER A 1 738 ? -27.984 -14.647 -14.665 1.00 94.94 738 SER A CA 1
ATOM 5777 C C . SER A 1 738 ? -28.708 -13.965 -13.508 1.00 94.94 738 SER A C 1
ATOM 5779 O O . SER A 1 738 ? -29.253 -14.633 -12.627 1.00 94.94 738 SER A O 1
ATOM 5781 N N . LEU A 1 739 ? -28.738 -12.631 -13.529 1.00 93.19 739 LEU A N 1
ATOM 5782 C CA . LEU A 1 739 ? -29.491 -11.885 -12.527 1.00 93.19 739 LEU A CA 1
ATOM 5783 C C . LEU A 1 739 ? -30.994 -12.106 -12.697 1.00 93.19 739 LEU A C 1
ATOM 5785 O O . LEU A 1 739 ? -31.511 -12.097 -13.814 1.00 93.19 739 LEU A O 1
ATOM 5789 N N . SER A 1 740 ? -31.692 -12.233 -11.574 1.00 86.62 740 SER A N 1
ATOM 5790 C CA . SER A 1 740 ? -33.156 -12.260 -11.508 1.00 86.62 740 SER A CA 1
ATOM 5791 C C . SER A 1 740 ? -33.777 -10.875 -11.309 1.00 86.62 740 SER A C 1
ATOM 5793 O O . SER A 1 740 ? -34.998 -10.735 -11.354 1.00 86.62 740 SER A O 1
ATOM 5795 N N . SER A 1 741 ? -32.944 -9.849 -11.113 1.00 82.25 741 SER A N 1
ATOM 5796 C CA . SER A 1 741 ? -33.349 -8.466 -10.875 1.00 82.25 741 SER A CA 1
ATOM 5797 C C . SER A 1 741 ? -32.528 -7.482 -11.701 1.00 82.25 741 SER A C 1
ATOM 5799 O O . SER A 1 741 ? -31.349 -7.697 -11.981 1.00 82.25 741 SER A O 1
ATOM 5801 N N . SER A 1 742 ? -33.162 -6.372 -12.083 1.00 80.00 742 SER A N 1
ATOM 5802 C CA . SER A 1 742 ? -32.508 -5.237 -12.736 1.00 80.00 742 SER A CA 1
ATOM 5803 C C . SER A 1 742 ? -31.922 -4.223 -11.749 1.00 80.00 742 SER A C 1
ATOM 5805 O O . SER A 1 742 ? -31.169 -3.353 -12.180 1.00 80.00 742 SER A O 1
ATOM 5807 N N . SER A 1 743 ? -32.272 -4.314 -10.462 1.00 78.38 743 SER A N 1
ATOM 5808 C CA . SER A 1 743 ? -31.934 -3.324 -9.430 1.00 78.38 743 SER A CA 1
ATOM 5809 C C . SER A 1 743 ? -30.888 -3.796 -8.422 1.00 78.38 743 SER A C 1
ATOM 5811 O O . SER A 1 743 ? -30.285 -2.965 -7.755 1.00 78.38 743 SER A O 1
ATOM 5813 N N . HIS A 1 744 ? -30.664 -5.106 -8.305 1.00 85.25 744 HIS A N 1
ATOM 5814 C CA . HIS A 1 744 ? -29.759 -5.692 -7.314 1.00 85.25 744 HIS A CA 1
ATOM 5815 C C . HIS A 1 744 ? -28.944 -6.835 -7.916 1.00 85.25 744 HIS A C 1
ATOM 5817 O O . HIS A 1 744 ? -29.371 -7.481 -8.876 1.00 85.25 744 HIS A O 1
ATOM 5823 N N . TRP A 1 745 ? -27.801 -7.136 -7.298 1.00 92.62 745 TRP A N 1
ATOM 5824 C CA . TRP A 1 745 ? -27.013 -8.346 -7.551 1.00 92.62 745 TRP A CA 1
ATOM 5825 C C . TRP A 1 745 ? -27.717 -9.582 -6.972 1.00 92.62 745 TRP A C 1
ATOM 5827 O O . TRP A 1 745 ? -27.268 -10.193 -6.002 1.00 92.62 745 TRP A O 1
ATOM 5837 N N . GLN A 1 746 ? -28.868 -9.908 -7.559 1.00 91.44 746 GLN A N 1
ATOM 5838 C CA . GLN A 1 746 ? -29.785 -10.945 -7.107 1.00 91.44 746 GLN A CA 1
ATOM 5839 C C . GLN A 1 746 ? -29.761 -12.142 -8.060 1.00 91.44 746 GLN A C 1
ATOM 5841 O O . GLN A 1 746 ? -29.876 -11.973 -9.275 1.00 91.44 746 GLN A O 1
ATOM 5846 N N . VAL A 1 747 ? -29.629 -13.346 -7.505 1.00 93.81 747 VAL A N 1
ATOM 5847 C CA . VAL A 1 747 ? -29.610 -14.620 -8.240 1.00 93.81 747 VAL A CA 1
ATOM 5848 C C . VAL A 1 747 ? -30.568 -15.628 -7.609 1.00 93.81 747 VAL A C 1
ATOM 5850 O O . VAL A 1 747 ? -30.930 -15.514 -6.436 1.00 93.81 747 VAL A O 1
ATOM 5853 N N . VAL A 1 748 ? -30.972 -16.631 -8.387 1.00 92.75 748 VAL A N 1
ATOM 5854 C CA . VAL A 1 748 ? -31.754 -17.767 -7.882 1.00 92.75 748 VAL A CA 1
ATOM 5855 C C . VAL A 1 748 ? -30.820 -18.761 -7.194 1.00 92.75 748 VAL A C 1
ATOM 5857 O O . VAL A 1 748 ? -29.782 -19.125 -7.744 1.00 92.75 748 VAL A O 1
ATOM 5860 N N . VAL A 1 749 ? -31.199 -19.207 -5.999 1.00 93.06 749 VAL A N 1
ATOM 5861 C CA . VAL A 1 749 ? -30.535 -20.290 -5.266 1.00 93.06 749 VAL A CA 1
ATOM 5862 C C . VAL A 1 749 ? -31.168 -21.619 -5.660 1.00 93.06 749 VAL A C 1
ATOM 5864 O O . VAL A 1 749 ? -32.365 -21.827 -5.455 1.00 93.06 749 VAL A O 1
ATOM 5867 N N . ASP A 1 750 ? -30.369 -22.542 -6.193 1.00 94.25 750 ASP A N 1
ATOM 5868 C CA . ASP A 1 750 ? -30.843 -23.865 -6.620 1.00 94.25 750 ASP A CA 1
ATOM 5869 C C . ASP A 1 750 ? -30.986 -24.837 -5.442 1.00 94.25 750 ASP A C 1
ATOM 5871 O O . ASP A 1 750 ? -31.686 -25.845 -5.535 1.00 94.25 750 ASP A O 1
ATOM 5875 N N . GLY A 1 751 ? -30.335 -24.541 -4.317 1.00 93.81 751 GLY A N 1
ATOM 5876 C CA . GLY A 1 751 ? -30.488 -25.286 -3.075 1.00 93.81 751 GLY A CA 1
ATOM 5877 C C . GLY A 1 751 ? -29.399 -25.008 -2.047 1.00 93.81 751 GLY A C 1
ATOM 5878 O O . GLY A 1 751 ? -28.407 -24.324 -2.303 1.00 93.81 751 GLY A O 1
ATOM 5879 N N . LEU A 1 752 ? -29.599 -25.582 -0.866 1.00 95.06 752 LEU A N 1
ATOM 5880 C CA . LEU A 1 752 ? -28.655 -25.599 0.245 1.00 95.06 752 LEU A CA 1
ATOM 5881 C C . LEU A 1 752 ? -28.517 -27.043 0.719 1.00 95.06 752 LEU A C 1
ATOM 5883 O O . LEU A 1 752 ? -29.534 -27.693 0.968 1.00 95.06 752 LEU A O 1
ATOM 5887 N N . ASN A 1 753 ? -27.290 -27.531 0.876 1.00 95.00 753 ASN A N 1
ATOM 5888 C CA . ASN A 1 753 ? -27.028 -28.876 1.376 1.00 95.00 753 ASN A CA 1
ATOM 5889 C C . ASN A 1 753 ? -26.305 -28.832 2.727 1.00 95.00 753 ASN A C 1
ATOM 5891 O O . ASN A 1 753 ? -25.533 -27.917 3.025 1.00 95.00 753 ASN A O 1
ATOM 5895 N N . VAL A 1 754 ? -26.550 -29.862 3.535 1.00 93.94 754 VAL A N 1
ATOM 5896 C CA . VAL A 1 754 ? -25.863 -30.131 4.800 1.00 93.94 754 VAL A CA 1
ATOM 5897 C C . VAL A 1 754 ? -25.431 -31.589 4.803 1.00 93.94 754 VAL A C 1
ATOM 5899 O O . VAL A 1 754 ? -26.256 -32.484 4.639 1.00 93.94 754 VAL A O 1
ATOM 5902 N N . ASN A 1 755 ? -24.136 -31.848 4.981 1.00 89.44 755 ASN A N 1
ATOM 5903 C CA . ASN A 1 755 ? -23.555 -33.195 4.972 1.00 89.44 755 ASN A CA 1
ATOM 5904 C C . ASN A 1 755 ? -23.949 -33.998 3.714 1.00 89.44 755 ASN A C 1
ATOM 5906 O O . ASN A 1 755 ? -24.298 -35.177 3.798 1.00 89.44 755 ASN A O 1
ATOM 5910 N N . GLY A 1 756 ? -23.956 -33.328 2.554 1.00 87.31 756 GLY A N 1
ATOM 5911 C CA . GLY A 1 756 ? -24.336 -33.905 1.260 1.00 87.31 756 GLY A CA 1
ATOM 5912 C C . GLY A 1 756 ? -25.837 -34.159 1.071 1.00 87.31 756 GLY A C 1
ATOM 5913 O O . GLY A 1 756 ? -26.225 -34.755 0.069 1.00 87.31 756 GLY A O 1
ATOM 5914 N N . LYS A 1 757 ? -26.695 -33.736 2.010 1.00 91.56 757 LYS A N 1
ATOM 5915 C CA . LYS A 1 757 ? -28.155 -33.877 1.917 1.00 91.56 757 LYS A CA 1
ATOM 5916 C C . LYS A 1 757 ? -28.826 -32.529 1.646 1.00 91.56 757 LYS A C 1
ATOM 5918 O O . LYS A 1 757 ? -28.502 -31.563 2.336 1.00 91.56 757 LYS A O 1
ATOM 5923 N N . PRO A 1 758 ? -29.790 -32.456 0.715 1.00 93.44 758 PRO A N 1
ATOM 5924 C CA . PRO A 1 758 ? -30.509 -31.219 0.441 1.00 93.44 758 PRO A CA 1
ATOM 5925 C C . PRO A 1 758 ? -31.408 -30.809 1.610 1.00 93.44 758 PRO A C 1
ATOM 5927 O O . PRO A 1 758 ? -32.027 -31.643 2.279 1.00 93.44 758 PRO A O 1
ATOM 5930 N N . ILE A 1 759 ? -31.501 -29.501 1.841 1.00 94.88 759 ILE A N 1
ATOM 5931 C CA . ILE A 1 759 ? -32.405 -28.892 2.814 1.00 94.88 759 ILE A CA 1
ATOM 5932 C C . ILE A 1 759 ? -33.760 -28.624 2.161 1.00 94.88 759 ILE A C 1
ATOM 5934 O O . ILE A 1 759 ? -33.851 -28.011 1.095 1.00 94.88 759 ILE A O 1
ATOM 5938 N N . ALA A 1 760 ? -34.831 -29.070 2.820 1.00 88.38 760 ALA A N 1
ATOM 5939 C CA . ALA A 1 760 ? -36.196 -28.841 2.362 1.00 88.38 760 ALA A CA 1
ATOM 5940 C C . ALA A 1 760 ? -36.501 -27.338 2.237 1.00 88.38 760 ALA A C 1
ATOM 5942 O O . ALA A 1 760 ? -36.071 -26.540 3.071 1.00 88.38 760 ALA A O 1
ATOM 5943 N N . ASN A 1 761 ? -37.269 -26.969 1.208 1.00 85.69 761 ASN A N 1
ATOM 5944 C CA . ASN A 1 761 ? -37.671 -25.588 0.916 1.00 85.69 761 ASN A CA 1
ATOM 5945 C C . ASN A 1 761 ? -36.495 -24.616 0.696 1.00 85.69 761 ASN A C 1
ATOM 5947 O O . ASN A 1 761 ? -36.659 -23.422 0.897 1.00 85.69 761 ASN A O 1
ATOM 5951 N N . SER A 1 762 ? -35.305 -25.099 0.320 1.00 89.06 762 SER A N 1
ATOM 5952 C CA . SER A 1 762 ? -34.148 -24.228 0.054 1.00 89.06 762 SER A CA 1
ATOM 5953 C C . SER A 1 762 ? -34.020 -23.770 -1.404 1.00 89.06 762 SER A C 1
ATOM 5955 O O . SER A 1 762 ? -33.271 -22.839 -1.681 1.00 89.06 762 SER A O 1
ATOM 5957 N N . GLN A 1 763 ? -34.744 -24.402 -2.331 1.00 89.56 763 GLN A N 1
ATOM 5958 C CA . GLN A 1 763 ? -34.604 -24.187 -3.775 1.00 89.56 763 GLN A CA 1
ATOM 5959 C C . GLN A 1 763 ? -35.533 -23.082 -4.294 1.00 89.56 763 GLN A C 1
ATOM 5961 O O . GLN A 1 763 ? -36.639 -22.904 -3.786 1.00 89.56 763 GLN A O 1
ATOM 5966 N N . GLY A 1 764 ? -35.111 -22.377 -5.345 1.00 85.44 764 GLY A N 1
ATOM 5967 C CA . GLY A 1 764 ? -35.916 -21.377 -6.056 1.00 85.44 764 GLY A CA 1
ATOM 5968 C C . GLY A 1 764 ? -36.013 -20.023 -5.351 1.00 85.44 764 GLY A C 1
ATOM 5969 O O . GLY A 1 764 ? -36.702 -19.122 -5.830 1.00 85.44 764 GLY A O 1
AT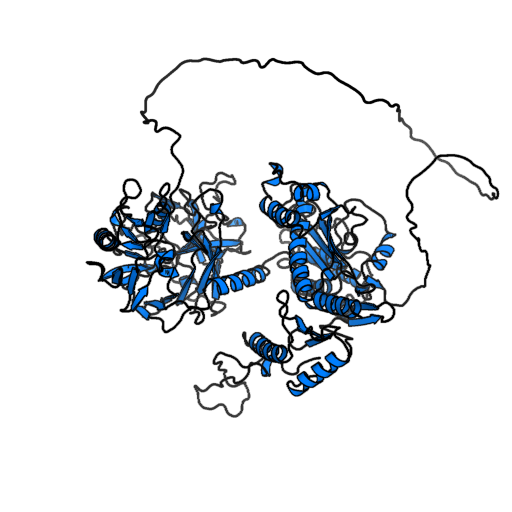OM 5970 N N . HIS A 1 765 ? -35.324 -19.858 -4.222 1.00 87.56 765 HIS A N 1
ATOM 5971 C CA . HIS A 1 765 ? -35.295 -18.597 -3.499 1.00 87.56 765 HIS A CA 1
ATOM 5972 C C . HIS A 1 765 ? -34.403 -17.572 -4.190 1.00 87.56 765 HIS A C 1
ATOM 5974 O O . HIS A 1 765 ? -33.332 -17.892 -4.695 1.00 87.56 765 HIS A O 1
ATOM 5980 N N . GLN A 1 766 ? -34.832 -16.314 -4.157 1.00 87.31 766 GLN A N 1
ATOM 5981 C CA . GLN A 1 766 ? -34.032 -15.205 -4.652 1.00 87.31 766 GLN A CA 1
ATOM 5982 C C . GLN A 1 766 ? -33.089 -14.705 -3.555 1.00 87.31 766 GLN A C 1
ATOM 5984 O O . GLN A 1 766 ? -33.557 -14.330 -2.471 1.00 87.31 766 GLN A O 1
ATOM 5989 N N . ALA A 1 767 ? -31.791 -14.675 -3.853 1.00 89.94 767 ALA A N 1
ATOM 5990 C CA . ALA A 1 767 ? -30.737 -14.245 -2.944 1.00 89.94 767 ALA A CA 1
ATOM 5991 C C . ALA A 1 767 ? -29.995 -13.022 -3.473 1.00 89.94 767 ALA A C 1
ATOM 5993 O O . ALA A 1 767 ? -29.531 -13.028 -4.612 1.00 89.94 767 ALA A O 1
ATOM 5994 N N . ILE A 1 768 ? -29.845 -12.000 -2.631 1.00 90.75 768 ILE A N 1
ATOM 5995 C CA . ILE A 1 768 ? -28.919 -10.896 -2.894 1.00 90.75 768 ILE A CA 1
ATOM 5996 C C . ILE A 1 768 ? -27.529 -11.316 -2.420 1.00 90.75 768 ILE A C 1
ATOM 5998 O O . ILE A 1 768 ? -27.362 -11.782 -1.290 1.00 90.75 768 ILE A O 1
ATOM 6002 N N . ILE A 1 769 ? -26.541 -11.163 -3.296 1.00 93.69 769 ILE A N 1
ATOM 6003 C CA . ILE A 1 769 ? -25.136 -11.409 -2.986 1.00 93.69 769 ILE A CA 1
ATOM 6004 C C . ILE A 1 769 ? -24.526 -10.098 -2.491 1.00 93.69 769 ILE A C 1
ATOM 6006 O O . ILE A 1 769 ? -24.328 -9.166 -3.274 1.00 93.69 769 ILE A O 1
ATOM 6010 N N . ASP A 1 770 ? -24.259 -10.016 -1.190 1.00 91.06 770 ASP A N 1
ATOM 6011 C CA . ASP A 1 770 ? -23.995 -8.755 -0.489 1.00 91.06 770 ASP A CA 1
ATOM 6012 C C . ASP A 1 770 ? -22.624 -8.782 0.209 1.00 91.06 770 ASP A C 1
ATOM 6014 O O . ASP A 1 770 ? -22.442 -9.428 1.237 1.00 91.06 770 ASP A O 1
ATOM 6018 N N . SER A 1 771 ? -21.639 -8.069 -0.342 1.00 91.56 771 SER A N 1
ATOM 6019 C CA . SER A 1 771 ? -20.299 -7.944 0.249 1.00 91.56 771 SER A CA 1
ATOM 6020 C C . SER A 1 771 ? -20.258 -7.061 1.495 1.00 91.56 771 SER A C 1
ATOM 6022 O O . SER A 1 771 ? -19.306 -7.143 2.270 1.00 91.56 771 SER A O 1
ATOM 6024 N N . GLY A 1 772 ? -21.259 -6.201 1.684 1.00 83.06 772 GLY A N 1
ATOM 6025 C CA . GLY A 1 772 ? -21.346 -5.298 2.821 1.00 83.06 772 GLY A CA 1
ATOM 6026 C C . GLY A 1 772 ? -22.059 -5.924 4.020 1.00 83.06 772 GLY A C 1
ATOM 6027 O O . GLY A 1 772 ? -22.421 -5.200 4.942 1.00 83.06 772 GLY A O 1
ATOM 6028 N N . THR A 1 773 ? -22.320 -7.230 4.000 1.00 80.31 773 THR A N 1
ATOM 6029 C CA . THR A 1 773 ? -22.784 -7.994 5.157 1.00 80.31 773 THR A CA 1
ATOM 6030 C C . THR A 1 773 ? -22.028 -9.310 5.258 1.00 80.31 773 THR A C 1
ATOM 6032 O O . THR A 1 773 ? -21.467 -9.808 4.281 1.00 80.31 773 THR A O 1
ATOM 6035 N N . SER A 1 774 ? -22.014 -9.904 6.444 1.00 82.50 774 SER A N 1
ATOM 6036 C CA . SER A 1 774 ? -21.179 -11.072 6.700 1.00 82.50 774 SER A CA 1
ATOM 6037 C C . SER A 1 774 ? -21.930 -12.388 6.756 1.00 82.50 774 SER A C 1
ATOM 6039 O O . SER A 1 774 ? -21.411 -13.387 6.272 1.00 82.50 774 SER A O 1
ATOM 6041 N N . LEU A 1 775 ? -23.125 -12.428 7.342 1.00 87.06 775 LEU A N 1
ATOM 6042 C CA . LEU A 1 775 ? -23.845 -13.681 7.587 1.00 87.06 775 LEU A CA 1
ATOM 6043 C C . LEU A 1 775 ? -24.740 -14.079 6.405 1.00 87.06 775 LEU A C 1
ATOM 6045 O O . LEU A 1 775 ? -24.871 -13.358 5.417 1.00 87.06 775 LEU A O 1
ATOM 6049 N N . ILE A 1 776 ? -25.348 -15.261 6.504 1.00 90.81 776 ILE A N 1
ATOM 6050 C CA . ILE A 1 776 ? -26.307 -15.779 5.529 1.00 90.81 776 ILE A CA 1
ATOM 6051 C C . ILE A 1 776 ? -27.702 -15.734 6.159 1.00 90.81 776 ILE A C 1
ATOM 6053 O O . ILE A 1 776 ? -28.029 -16.522 7.050 1.00 90.81 776 ILE A O 1
ATOM 6057 N N . GLY A 1 777 ? -28.531 -14.805 5.696 1.00 88.69 777 GLY A N 1
ATOM 6058 C CA . GLY A 1 777 ? -29.928 -14.700 6.100 1.00 88.69 777 GLY A CA 1
ATOM 6059 C C . GLY A 1 777 ? -30.804 -15.593 5.227 1.00 88.69 777 GLY A C 1
ATOM 6060 O O . GLY A 1 777 ? -30.808 -15.441 4.007 1.00 88.69 777 GLY A O 1
ATOM 6061 N N . VAL A 1 778 ? -31.573 -16.495 5.840 1.00 89.94 778 VAL A N 1
ATOM 6062 C CA . VAL A 1 778 ? -32.535 -17.374 5.150 1.00 89.94 778 VAL A CA 1
ATOM 6063 C C . VAL A 1 778 ? -33.909 -17.350 5.838 1.00 89.94 778 VAL A C 1
ATOM 6065 O O . VAL A 1 778 ? -34.009 -16.966 7.006 1.00 89.94 778 VAL A O 1
ATOM 6068 N N . PRO A 1 779 ? -34.993 -17.798 5.178 1.00 88.44 779 PRO A N 1
ATOM 6069 C CA . PRO A 1 779 ? -36.289 -17.979 5.816 1.00 88.44 779 PRO A CA 1
ATOM 6070 C C . PRO A 1 779 ? -36.205 -18.899 7.035 1.00 88.44 779 PRO A C 1
ATOM 6072 O O . PRO A 1 779 ? -35.483 -19.899 7.039 1.00 88.44 779 PRO A O 1
ATOM 6075 N N . SER A 1 780 ? -37.012 -18.606 8.053 1.00 86.38 780 SER A N 1
ATOM 6076 C CA . SER A 1 780 ? -37.030 -19.345 9.324 1.00 86.38 780 SER A CA 1
ATOM 6077 C C . SER A 1 780 ? -37.166 -20.864 9.166 1.00 86.38 780 SER A C 1
ATOM 6079 O O . SER A 1 780 ? -36.520 -21.623 9.891 1.00 86.38 780 SER A O 1
ATOM 6081 N N . GLN A 1 781 ? -37.966 -21.317 8.196 1.00 88.88 781 GLN A N 1
ATOM 6082 C CA . GLN A 1 781 ? -38.163 -22.737 7.895 1.00 88.88 781 GLN A CA 1
ATOM 6083 C C . GLN A 1 781 ? -36.889 -23.404 7.360 1.00 88.88 781 GLN A C 1
ATOM 6085 O O . GLN A 1 781 ? -36.581 -24.525 7.761 1.00 88.88 781 GLN A O 1
ATOM 6090 N N . VAL A 1 782 ? -36.127 -22.703 6.516 1.00 92.38 782 VAL A N 1
ATOM 6091 C CA . VAL A 1 782 ? -34.864 -23.195 5.950 1.00 92.38 782 VAL A CA 1
ATOM 6092 C C . VAL A 1 782 ? -33.789 -23.255 7.030 1.00 92.38 782 VAL A C 1
ATOM 6094 O O . VAL A 1 782 ? -33.143 -24.289 7.178 1.00 92.38 782 VAL A O 1
ATOM 6097 N N . ALA A 1 783 ? -33.643 -22.194 7.837 1.00 92.25 783 ALA A N 1
ATOM 6098 C CA . ALA A 1 783 ? -32.703 -22.186 8.961 1.00 92.25 783 ALA A CA 1
ATOM 6099 C C . ALA A 1 783 ? -32.992 -23.356 9.913 1.00 92.25 783 ALA A C 1
ATOM 6101 O O . ALA A 1 783 ? -32.100 -24.132 10.246 1.00 92.25 783 ALA A O 1
ATOM 6102 N N . LYS A 1 784 ? -34.263 -23.546 10.286 1.00 92.31 784 LYS A N 1
ATOM 6103 C CA . LYS A 1 784 ? -34.683 -24.661 11.140 1.00 92.31 784 LYS A CA 1
ATOM 6104 C C . LYS A 1 784 ? -34.326 -26.019 10.530 1.00 92.31 784 LYS A C 1
ATOM 6106 O O . LYS A 1 784 ? -33.765 -26.858 11.229 1.00 92.31 784 LYS A O 1
ATOM 6111 N N . ALA A 1 785 ? -34.634 -26.233 9.251 1.00 93.69 785 ALA A N 1
ATOM 6112 C CA . ALA A 1 785 ? -34.351 -27.489 8.562 1.00 93.69 785 ALA A CA 1
ATOM 6113 C C . ALA A 1 785 ? -32.842 -27.771 8.437 1.00 93.69 785 ALA A C 1
ATOM 6115 O O . ALA A 1 785 ? -32.430 -28.921 8.574 1.00 93.69 785 ALA A O 1
ATOM 6116 N N . LEU A 1 786 ? -32.016 -26.734 8.246 1.00 94.81 786 LEU A N 1
ATOM 6117 C CA . LEU A 1 786 ? -30.555 -26.839 8.256 1.00 94.81 786 LEU A CA 1
ATOM 6118 C C . LEU A 1 786 ? -30.038 -27.315 9.616 1.00 94.81 786 LEU A C 1
ATOM 6120 O O . LEU A 1 786 ? -29.351 -28.332 9.690 1.00 94.81 786 LEU A O 1
ATOM 6124 N N . TYR A 1 787 ? -30.395 -26.622 10.701 1.00 94.50 787 TYR A N 1
ATOM 6125 C CA . TYR A 1 787 ? -29.855 -26.947 12.025 1.00 94.50 787 TYR A CA 1
ATOM 6126 C C . TYR A 1 787 ? -30.414 -28.256 12.591 1.00 94.50 787 TYR A C 1
ATOM 6128 O O . TYR A 1 787 ? -29.723 -28.920 13.352 1.00 94.50 787 TYR A O 1
ATOM 6136 N N . GLN A 1 788 ? -31.595 -28.710 12.160 1.00 93.50 788 GLN A N 1
ATOM 6137 C CA . GLN A 1 788 ? -32.093 -30.055 12.484 1.00 93.50 788 GLN A CA 1
ATOM 6138 C C . GLN A 1 788 ? -31.189 -31.188 11.970 1.00 93.50 788 GLN A C 1
ATOM 6140 O O . GLN A 1 788 ? -31.227 -32.286 12.521 1.00 93.50 788 GLN A O 1
ATOM 6145 N N . GLN A 1 789 ? -30.374 -30.941 10.939 1.00 92.69 789 GLN A N 1
ATOM 6146 C CA . GLN A 1 789 ? -29.406 -31.914 10.420 1.00 92.69 789 GLN A CA 1
ATOM 6147 C C . GLN A 1 789 ? -28.020 -31.810 11.078 1.00 92.69 789 GLN A C 1
ATOM 6149 O O . GLN A 1 789 ? -27.126 -32.596 10.756 1.00 92.69 789 GLN A O 1
ATOM 6154 N N . ILE A 1 790 ? -27.830 -30.869 12.008 1.00 92.88 790 ILE A N 1
ATOM 6155 C CA . ILE A 1 790 ? -26.582 -30.672 12.747 1.00 92.88 790 ILE A CA 1
ATOM 6156 C C . ILE A 1 790 ? -26.768 -31.221 14.164 1.00 92.88 790 ILE A C 1
ATOM 6158 O O . ILE A 1 790 ? -27.567 -30.718 14.953 1.00 92.88 790 ILE A O 1
ATOM 6162 N N . ALA A 1 791 ? -26.021 -32.274 14.501 1.00 91.38 791 ALA A N 1
ATOM 6163 C CA . ALA A 1 791 ? -26.114 -32.912 15.811 1.00 91.38 791 ALA A CA 1
ATOM 6164 C C . ALA A 1 791 ? -25.767 -31.926 16.944 1.00 91.38 791 ALA A C 1
ATOM 6166 O O . ALA A 1 791 ? -24.725 -31.273 16.915 1.00 91.38 791 ALA A O 1
ATOM 6167 N N . GLY A 1 792 ? -26.645 -31.830 17.948 1.00 91.12 792 GLY A N 1
ATOM 6168 C CA . GLY A 1 792 ? -26.482 -30.928 19.095 1.00 91.12 792 GLY A CA 1
ATOM 6169 C C . GLY A 1 792 ? -26.812 -29.455 18.817 1.00 91.12 792 GLY A C 1
ATOM 6170 O O . GLY A 1 792 ? -26.604 -28.616 19.696 1.00 91.12 792 GLY A O 1
ATOM 6171 N N . ALA A 1 793 ? -27.307 -29.115 17.623 1.00 93.81 793 ALA A N 1
ATOM 6172 C CA . ALA A 1 793 ? -27.748 -27.758 17.336 1.00 93.81 793 ALA A CA 1
ATOM 6173 C C . ALA A 1 793 ? -29.068 -27.423 18.047 1.00 93.81 793 ALA A C 1
ATOM 6175 O O . ALA A 1 793 ? -30.000 -28.227 18.086 1.00 93.81 793 ALA A O 1
ATOM 6176 N N . GLU A 1 794 ? -29.159 -26.210 18.587 1.00 92.25 794 GLU A N 1
ATOM 6177 C CA . GLU A 1 794 ? -30.310 -25.720 19.343 1.00 92.25 794 GLU A CA 1
ATOM 6178 C C . GLU A 1 794 ? -30.660 -24.284 18.931 1.00 92.25 794 GLU A C 1
ATOM 6180 O O . GLU A 1 794 ? -29.754 -23.479 18.687 1.00 92.25 794 GLU A O 1
ATOM 6185 N N . PRO A 1 795 ? -31.959 -23.936 18.869 1.00 91.38 795 PRO A N 1
ATOM 6186 C CA . PRO A 1 795 ? -32.388 -22.567 18.628 1.00 91.38 795 PRO A CA 1
ATOM 6187 C C . PRO A 1 795 ? -32.042 -21.671 19.820 1.00 91.38 795 PRO A C 1
ATOM 6189 O O . PRO A 1 795 ? -32.275 -22.025 20.979 1.00 91.38 795 PRO A O 1
ATOM 6192 N N . SER A 1 796 ? -31.551 -20.477 19.523 1.00 87.00 796 SER A N 1
ATOM 6193 C CA . SER A 1 796 ? -31.208 -19.468 20.522 1.00 87.00 796 SER A CA 1
ATOM 6194 C C . SER A 1 796 ? -32.445 -18.668 20.974 1.00 87.00 796 SER A C 1
ATOM 6196 O O . SER A 1 796 ? -33.477 -18.630 20.292 1.00 87.00 796 SER A O 1
ATOM 6198 N N . ARG A 1 797 ? -32.376 -18.056 22.165 1.00 82.06 797 ARG A N 1
ATOM 6199 C CA . ARG A 1 797 ? -33.488 -17.338 22.828 1.00 82.06 797 ARG A CA 1
ATOM 6200 C C . ARG A 1 797 ? -33.129 -15.868 23.094 1.00 82.06 797 ARG A C 1
ATOM 6202 O O . ARG A 1 797 ? -31.980 -15.472 22.934 1.00 82.06 797 ARG A O 1
ATOM 6209 N N . GLY A 1 798 ? -34.111 -15.071 23.526 1.00 78.94 798 GLY A N 1
ATOM 6210 C CA . GLY A 1 798 ? -33.901 -13.662 23.884 1.00 78.94 798 GLY A CA 1
ATOM 6211 C C . GLY A 1 798 ? -33.465 -12.817 22.684 1.00 78.94 798 GLY A C 1
ATOM 6212 O O . GLY A 1 798 ? -34.061 -12.935 21.613 1.00 78.94 798 GLY A O 1
ATOM 6213 N N . ALA A 1 799 ? -32.414 -12.011 22.862 1.00 67.62 799 ALA A N 1
ATOM 6214 C CA . ALA A 1 799 ? -31.825 -11.170 21.813 1.00 67.62 799 ALA A CA 1
ATOM 6215 C C . ALA A 1 799 ? -31.297 -11.970 20.601 1.00 67.62 799 ALA A C 1
ATOM 6217 O O . ALA A 1 799 ? -31.218 -11.441 19.499 1.00 67.62 799 ALA A O 1
ATOM 6218 N N . TYR A 1 800 ? -31.024 -13.268 20.775 1.00 75.06 800 TYR A N 1
ATOM 6219 C CA . TYR A 1 800 ? -30.552 -14.176 19.721 1.00 75.06 800 TYR A CA 1
ATOM 6220 C C . TYR A 1 800 ? -31.676 -15.015 19.110 1.00 75.06 800 TYR A C 1
ATOM 6222 O O . TYR A 1 800 ? -31.425 -16.079 18.537 1.00 75.06 800 TYR A O 1
ATOM 6230 N N . LYS A 1 801 ? -32.942 -14.605 19.242 1.00 79.62 801 LYS A N 1
ATOM 6231 C CA . LYS A 1 801 ? -34.045 -15.300 18.570 1.00 79.62 801 LYS A CA 1
ATOM 6232 C C . LYS A 1 801 ? -33.717 -15.433 17.075 1.00 79.62 801 LYS A C 1
ATOM 6234 O O . LYS A 1 801 ? -33.281 -14.479 16.449 1.00 79.62 801 LYS A O 1
ATOM 6239 N N . GLY A 1 802 ? -33.900 -16.634 16.521 1.00 78.88 802 GLY A N 1
ATOM 6240 C CA . GLY A 1 802 ? -33.653 -16.945 15.104 1.00 78.88 802 GLY A CA 1
ATOM 6241 C C . GLY A 1 802 ? -32.220 -17.286 14.708 1.00 78.88 802 GLY A C 1
ATOM 6242 O O . GLY A 1 802 ? -32.003 -17.690 13.562 1.00 78.88 802 GLY A O 1
ATOM 6243 N N . TYR A 1 803 ? -31.282 -17.207 15.645 1.00 87.19 803 TYR A N 1
ATOM 6244 C CA . TYR A 1 803 ? -29.985 -17.861 15.535 1.00 87.19 803 TYR A CA 1
ATOM 6245 C C . TYR A 1 803 ? -30.049 -19.272 16.102 1.00 87.19 803 TYR A C 1
ATOM 6247 O O . TYR A 1 803 ? -30.990 -19.648 16.808 1.00 87.19 803 TYR A O 1
ATOM 6255 N N . TYR A 1 804 ? -29.013 -20.043 15.802 1.00 91.62 804 TYR A N 1
ATOM 6256 C CA . TYR A 1 804 ? -28.832 -21.381 16.331 1.00 91.62 804 TYR A CA 1
ATOM 6257 C C . TYR A 1 804 ? -27.395 -21.536 16.800 1.00 91.62 804 TYR A C 1
ATOM 6259 O O . TYR A 1 804 ? -26.456 -21.070 16.148 1.00 91.62 804 TYR A O 1
ATOM 6267 N N . SER A 1 805 ? -27.236 -22.202 17.935 1.00 91.69 805 SER A N 1
ATOM 6268 C CA . SER A 1 805 ? -25.934 -22.602 18.450 1.00 91.69 805 SER A CA 1
ATOM 6269 C C . SER A 1 805 ? -25.743 -24.099 18.259 1.00 91.69 805 SER A C 1
ATOM 6271 O O . SER A 1 805 ? -26.701 -24.861 18.351 1.00 91.69 805 SER A O 1
ATOM 6273 N N . PHE A 1 806 ? -24.517 -24.542 18.035 1.00 93.00 806 PHE A N 1
ATOM 6274 C CA . PHE A 1 806 ? -24.165 -25.941 17.818 1.00 93.00 806 PHE A CA 1
ATOM 6275 C C . PHE A 1 806 ? -22.801 -26.253 18.467 1.00 93.00 806 PHE A C 1
ATOM 6277 O O . PHE A 1 806 ? -22.070 -25.315 18.803 1.00 93.00 806 PHE A O 1
ATOM 6284 N N . PRO A 1 807 ? -22.432 -27.532 18.676 1.00 93.44 807 PRO A N 1
ATOM 6285 C CA . PRO A 1 807 ? -21.137 -27.878 19.257 1.00 93.44 807 PRO A CA 1
ATOM 6286 C C . PRO A 1 807 ? -19.985 -27.384 18.376 1.00 93.44 807 PRO A C 1
ATOM 6288 O O . PRO A 1 807 ? -19.923 -27.748 17.198 1.00 93.44 807 PRO A O 1
ATOM 6291 N N . CYS A 1 808 ? -19.061 -26.586 18.918 1.00 87.88 808 CYS A N 1
ATOM 6292 C CA . CYS A 1 808 ? -17.966 -26.004 18.127 1.00 87.88 808 CYS A CA 1
ATOM 6293 C C . CYS A 1 808 ? -17.091 -27.071 17.457 1.00 87.88 808 CYS A C 1
ATOM 6295 O O . CYS A 1 808 ? -16.552 -26.833 16.374 1.00 87.88 808 CYS A O 1
ATOM 6297 N N . ASP A 1 809 ? -16.962 -28.242 18.084 1.00 86.81 809 ASP A N 1
ATOM 6298 C CA . ASP A 1 809 ? -16.198 -29.384 17.571 1.00 86.81 809 ASP A CA 1
ATOM 6299 C C . ASP A 1 809 ? -16.871 -30.118 16.407 1.00 86.81 809 ASP A C 1
ATOM 6301 O O . ASP A 1 809 ? -16.221 -30.896 15.709 1.00 86.81 809 ASP A O 1
ATOM 6305 N N . SER A 1 810 ? -18.154 -29.859 16.156 1.00 85.44 810 SER A N 1
ATOM 6306 C CA . SER A 1 810 ? -18.814 -30.408 14.976 1.00 85.44 810 SER A CA 1
ATOM 6307 C C . SER A 1 810 ? -18.246 -29.788 13.690 1.00 85.44 810 SER A C 1
ATOM 6309 O O . SER A 1 810 ? -17.811 -28.633 13.654 1.00 85.44 810 SER A O 1
ATOM 6311 N N . ALA A 1 811 ? -18.240 -30.578 12.617 1.00 83.06 811 ALA A N 1
ATOM 6312 C CA . ALA A 1 811 ? -17.753 -30.174 11.301 1.00 83.06 811 ALA A CA 1
ATOM 6313 C C . ALA A 1 811 ? -18.844 -30.385 10.236 1.00 83.06 811 ALA A C 1
ATOM 6315 O O . ALA A 1 811 ? -18.685 -31.243 9.364 1.00 83.06 811 ALA A O 1
ATOM 6316 N N . PRO A 1 812 ? -19.983 -29.667 10.324 1.00 87.81 812 PRO A N 1
ATOM 6317 C CA . PRO A 1 812 ? -21.032 -29.791 9.324 1.00 87.81 812 PRO A CA 1
ATOM 6318 C C . PRO A 1 812 ? -20.514 -29.308 7.964 1.00 87.81 812 PRO A C 1
ATOM 6320 O O . PRO A 1 812 ? -19.917 -28.237 7.861 1.00 87.81 812 PRO A O 1
ATOM 6323 N N . GLN A 1 813 ? -20.743 -30.095 6.914 1.00 90.12 813 GLN A N 1
ATOM 6324 C CA . GLN A 1 813 ? -20.413 -29.705 5.543 1.00 90.12 813 GLN A CA 1
ATOM 6325 C C . GLN A 1 813 ? -21.593 -28.942 4.950 1.00 90.12 813 GLN A C 1
ATOM 6327 O O . GLN A 1 813 ? -22.597 -29.552 4.591 1.00 90.12 813 GLN A O 1
ATOM 6332 N N . ILE A 1 814 ? -21.485 -27.619 4.884 1.00 94.06 814 ILE A N 1
ATOM 6333 C CA . ILE A 1 814 ? -22.527 -26.743 4.344 1.00 94.06 814 ILE A CA 1
ATOM 6334 C C . ILE A 1 814 ? -22.148 -26.344 2.921 1.00 94.06 814 ILE A C 1
ATOM 6336 O O . ILE A 1 814 ? -20.991 -26.011 2.663 1.00 94.06 814 ILE A O 1
ATOM 6340 N N . SER A 1 815 ? -23.102 -26.336 2.000 1.00 95.69 815 SER A N 1
ATOM 6341 C CA . SER A 1 815 ? -22.865 -25.891 0.626 1.00 95.69 815 SER A CA 1
ATOM 6342 C C . SER A 1 815 ? -24.095 -25.242 0.006 1.00 95.69 815 SER A C 1
ATOM 6344 O O . SER A 1 815 ? -25.229 -25.642 0.261 1.00 95.69 815 SER A O 1
ATOM 6346 N N . LEU A 1 816 ? -23.851 -24.224 -0.816 1.00 96.12 816 LEU A N 1
ATOM 6347 C CA . LEU A 1 816 ? -24.858 -23.533 -1.618 1.00 96.12 816 LEU A CA 1
ATOM 6348 C C . LEU A 1 816 ? -24.764 -24.017 -3.063 1.00 96.12 816 LEU A C 1
ATOM 6350 O O . LEU A 1 816 ? -23.663 -24.148 -3.600 1.00 96.12 816 LEU A O 1
ATOM 6354 N N . VAL A 1 817 ? -25.911 -24.264 -3.690 1.00 96.12 817 VAL A N 1
ATOM 6355 C CA . VAL A 1 817 ? -25.999 -24.632 -5.105 1.00 96.12 817 VAL A CA 1
ATOM 6356 C C . VAL A 1 817 ? -26.455 -23.409 -5.897 1.00 96.12 817 VAL A C 1
ATOM 6358 O O . VAL A 1 817 ? -27.533 -22.868 -5.643 1.00 96.12 817 VAL A O 1
ATOM 6361 N N . LEU A 1 818 ? -25.609 -22.956 -6.822 1.00 95.44 818 LEU A N 1
ATOM 6362 C CA . LEU A 1 818 ? -25.822 -21.767 -7.649 1.00 95.44 818 LEU A CA 1
ATOM 6363 C C . LEU A 1 818 ? -25.453 -22.080 -9.100 1.00 95.44 818 LEU A C 1
ATOM 6365 O O . LEU A 1 818 ? -24.329 -22.503 -9.381 1.00 95.44 818 LEU A O 1
ATOM 6369 N N . GLY A 1 819 ? -26.394 -21.879 -10.023 1.00 93.19 819 GLY A N 1
ATOM 6370 C CA . GLY A 1 819 ? -26.216 -22.238 -11.430 1.00 93.19 819 GLY A CA 1
ATOM 6371 C C . GLY A 1 819 ? -25.878 -23.718 -11.612 1.00 93.19 819 GLY A C 1
ATOM 6372 O O . GLY A 1 819 ? -25.005 -24.049 -12.409 1.00 93.19 819 GLY A O 1
ATOM 6373 N N . GLY A 1 820 ? -26.480 -24.593 -10.803 1.00 93.62 820 GLY A N 1
ATOM 6374 C CA . GLY A 1 820 ? -26.244 -26.038 -10.800 1.00 93.62 820 GLY A CA 1
ATOM 6375 C C . GLY A 1 820 ? -24.898 -26.493 -10.223 1.00 93.62 820 GLY A C 1
ATOM 6376 O O . GLY A 1 820 ? -24.642 -27.696 -10.198 1.00 93.62 820 GLY A O 1
ATOM 6377 N N . ILE A 1 821 ? -24.043 -25.581 -9.745 1.00 94.81 821 ILE A N 1
ATOM 6378 C CA . ILE A 1 821 ? -22.751 -25.922 -9.136 1.00 94.81 821 ILE A CA 1
ATOM 6379 C C . ILE A 1 821 ? -22.820 -25.767 -7.622 1.00 94.81 821 ILE A C 1
ATOM 6381 O O . ILE A 1 821 ? -23.310 -24.770 -7.096 1.00 94.81 821 ILE A O 1
ATOM 6385 N N . GLU A 1 822 ? -22.295 -26.770 -6.924 1.00 95.06 822 GLU A N 1
ATOM 6386 C CA . GLU A 1 822 ? -22.195 -26.796 -5.471 1.00 95.06 822 GLU A CA 1
ATOM 6387 C C . GLU A 1 822 ? -20.893 -26.135 -4.983 1.00 95.06 822 GLU A C 1
ATOM 6389 O O . GLU A 1 822 ? -19.784 -26.537 -5.359 1.00 95.06 822 GLU A O 1
ATOM 6394 N N . TYR A 1 823 ? -21.039 -25.140 -4.107 1.00 95.38 823 TYR A N 1
ATOM 6395 C CA . TYR A 1 823 ? -19.954 -24.391 -3.477 1.00 95.38 823 TYR A CA 1
ATOM 6396 C C . TYR A 1 823 ? -19.982 -24.600 -1.964 1.00 95.38 823 TYR A C 1
ATOM 6398 O O . TYR A 1 823 ? -20.940 -24.224 -1.286 1.00 95.38 823 TYR A O 1
ATOM 6406 N N . SER A 1 824 ? -18.926 -25.204 -1.423 1.00 93.25 824 SER A N 1
ATOM 6407 C CA . SER A 1 824 ? -18.812 -25.484 0.009 1.00 93.25 824 SER A CA 1
ATOM 6408 C C . SER A 1 824 ? -18.453 -24.234 0.814 1.00 93.25 824 SER A C 1
ATOM 6410 O O . SER A 1 824 ? -17.566 -23.472 0.436 1.00 93.25 824 SER A O 1
ATOM 6412 N N . VAL A 1 825 ? -19.096 -24.072 1.966 1.00 92.44 825 VAL A N 1
ATOM 6413 C CA . VAL A 1 825 ? -18.711 -23.128 3.017 1.00 92.44 825 VAL A CA 1
ATOM 6414 C C . VAL A 1 825 ? -17.823 -23.880 4.002 1.00 92.44 825 VAL A C 1
ATOM 6416 O O . VAL A 1 825 ? -18.229 -24.909 4.547 1.00 92.44 825 VAL A O 1
ATOM 6419 N N . THR A 1 826 ? -16.596 -23.403 4.219 1.00 89.25 826 THR A N 1
ATOM 6420 C CA . THR A 1 826 ? -15.677 -24.055 5.159 1.00 89.25 826 THR A CA 1
ATOM 6421 C C . THR A 1 826 ? -16.207 -23.991 6.590 1.00 89.25 826 THR A C 1
ATOM 6423 O O . THR A 1 826 ? -17.008 -23.122 6.949 1.00 89.25 826 THR A O 1
ATOM 6426 N N . ARG A 1 827 ? -15.727 -24.899 7.445 1.00 85.69 827 ARG A N 1
ATOM 6427 C CA . ARG A 1 827 ? -16.098 -24.941 8.865 1.00 85.69 827 ARG A CA 1
ATOM 6428 C C . ARG A 1 827 ? -15.815 -23.607 9.557 1.00 85.69 827 ARG A C 1
ATOM 6430 O O . ARG A 1 827 ? -16.630 -23.135 10.345 1.00 85.69 827 ARG A O 1
ATOM 6437 N N . GLU A 1 828 ? -14.681 -22.997 9.237 1.00 83.38 828 GLU A N 1
ATOM 6438 C CA . GLU A 1 828 ? -14.223 -21.724 9.787 1.00 83.38 828 GLU A CA 1
ATOM 6439 C C . GLU A 1 828 ? -15.154 -20.577 9.383 1.00 83.38 828 GLU A C 1
ATOM 6441 O O . GLU A 1 828 ? -15.430 -19.702 10.193 1.00 83.38 828 GLU A O 1
ATOM 6446 N N . ASN A 1 829 ? -15.690 -20.608 8.159 1.00 87.06 829 ASN A N 1
ATOM 6447 C CA . ASN A 1 829 ? -16.604 -19.583 7.657 1.00 87.06 829 ASN A CA 1
ATOM 6448 C C . ASN A 1 829 ? -18.063 -19.802 8.085 1.00 87.06 829 ASN A C 1
ATOM 6450 O O . ASN A 1 829 ? -18.835 -18.839 8.138 1.00 87.06 829 ASN A O 1
ATOM 6454 N N . PHE A 1 830 ? -18.436 -21.044 8.410 1.00 90.12 830 PHE A N 1
ATOM 6455 C CA . PHE A 1 830 ? -19.735 -21.375 8.992 1.00 90.12 830 PHE A CA 1
ATOM 6456 C C . PHE A 1 830 ? -19.800 -21.088 10.499 1.00 90.12 830 PHE A C 1
ATOM 6458 O O . PHE A 1 830 ? -20.861 -20.732 11.007 1.00 90.12 830 PHE A O 1
ATOM 6465 N N . LYS A 1 831 ? -18.690 -21.220 11.229 1.00 86.88 831 LYS A N 1
ATOM 6466 C CA . LYS A 1 831 ? -18.597 -20.877 12.654 1.00 86.88 831 LYS A CA 1
ATOM 6467 C C . LYS A 1 831 ? -18.509 -19.354 12.820 1.00 86.88 831 LYS A C 1
ATOM 6469 O O . LYS A 1 831 ? -17.427 -18.790 12.711 1.00 86.88 831 LYS A O 1
ATOM 6474 N N . ALA A 1 832 ? -19.631 -18.699 13.118 1.00 79.44 832 ALA A N 1
ATOM 6475 C CA . ALA A 1 832 ? -19.687 -17.240 13.235 1.00 79.44 832 ALA A CA 1
ATOM 6476 C C . ALA A 1 832 ? -18.978 -16.723 14.500 1.00 79.44 832 ALA A C 1
ATOM 6478 O O . ALA A 1 832 ? -18.116 -15.858 14.412 1.00 79.44 832 ALA A O 1
ATOM 6479 N N . GLN A 1 833 ? -19.308 -17.271 15.675 1.00 78.50 833 GLN A N 1
ATOM 6480 C CA . GLN A 1 833 ? -18.697 -16.888 16.957 1.00 78.50 833 GLN A CA 1
ATOM 6481 C C . GLN A 1 833 ? -18.862 -18.011 17.991 1.00 78.50 833 GLN A C 1
ATOM 6483 O O . GLN A 1 833 ? -19.804 -18.798 17.903 1.00 78.50 833 GLN A O 1
ATOM 6488 N N . LYS A 1 834 ? -17.975 -18.082 18.991 1.00 81.44 834 LYS A N 1
ATOM 6489 C CA . LYS A 1 834 ? -18.206 -18.877 20.211 1.00 81.44 834 LYS A CA 1
ATOM 6490 C C . LYS A 1 834 ? -19.266 -18.200 21.087 1.00 81.44 834 LYS A C 1
ATOM 6492 O O . LYS A 1 834 ? -19.272 -16.980 21.207 1.00 81.44 834 LYS A O 1
ATOM 6497 N N . VAL A 1 835 ? -20.134 -18.994 21.706 1.00 81.44 835 VAL A N 1
ATOM 6498 C CA . VAL A 1 835 ? -21.131 -18.512 22.669 1.00 81.44 835 VAL A CA 1
ATOM 6499 C C . VAL A 1 835 ? -20.410 -18.137 23.961 1.00 81.44 835 VAL A C 1
ATOM 6501 O O . VAL A 1 835 ? -19.679 -18.956 24.526 1.00 81.44 835 VAL A O 1
ATOM 6504 N N . VAL A 1 836 ? -20.611 -16.907 24.431 1.00 73.31 836 VAL A N 1
ATOM 6505 C CA . VAL A 1 836 ? -19.997 -16.418 25.668 1.00 73.31 836 VAL A CA 1
ATOM 6506 C C . VAL A 1 836 ? -20.436 -17.287 26.853 1.00 73.31 836 VAL A C 1
ATOM 6508 O O . VAL A 1 836 ? -21.587 -17.709 26.956 1.00 73.31 836 VAL A O 1
ATOM 6511 N N . GLY A 1 837 ? -19.490 -17.612 27.738 1.00 73.00 837 GLY A N 1
ATOM 6512 C CA . GLY A 1 837 ? -19.758 -18.409 28.938 1.00 73.00 837 GLY A CA 1
ATOM 6513 C C . GLY A 1 837 ? -19.949 -19.910 28.688 1.00 73.00 837 GLY A C 1
ATOM 6514 O O . GLY A 1 837 ? -20.184 -20.651 29.641 1.00 73.00 837 GLY A O 1
ATOM 6515 N N . GLN A 1 838 ? -19.817 -20.391 27.445 1.00 76.69 838 GLN A N 1
ATOM 6516 C CA . GLN A 1 838 ? -19.932 -21.813 27.112 1.00 76.69 838 GLN A CA 1
ATOM 6517 C C . GLN A 1 838 ? -18.686 -22.336 26.393 1.00 76.69 838 GLN A C 1
ATOM 6519 O O . GLN A 1 838 ? -18.253 -21.807 25.375 1.00 76.69 838 GLN A O 1
ATOM 6524 N N . THR A 1 839 ? -18.111 -23.425 26.907 1.00 74.62 839 THR A N 1
ATOM 6525 C CA . THR A 1 839 ? -16.798 -23.929 26.468 1.00 74.62 839 THR A CA 1
ATOM 6526 C C . THR A 1 839 ? -16.801 -24.582 25.084 1.00 74.62 839 THR A C 1
ATOM 6528 O O . THR A 1 839 ? -15.772 -24.567 24.415 1.00 74.62 839 THR A O 1
ATOM 6531 N N . ASN A 1 840 ? -17.932 -25.139 24.634 1.00 87.56 840 ASN A N 1
ATOM 6532 C CA . ASN A 1 840 ? -18.030 -25.858 23.356 1.00 87.56 840 ASN A CA 1
ATOM 6533 C C . ASN A 1 840 ? -19.328 -25.558 22.587 1.00 87.56 840 ASN A C 1
ATOM 6535 O O . ASN A 1 840 ? -19.930 -26.458 22.005 1.00 87.56 840 ASN A O 1
ATOM 6539 N N . ARG A 1 841 ? -19.797 -24.305 22.586 1.00 89.25 841 ARG A N 1
ATOM 6540 C CA . ARG A 1 841 ? -20.924 -23.888 21.736 1.00 89.25 841 ARG A CA 1
ATOM 6541 C C . ARG A 1 841 ? -20.547 -22.718 20.849 1.00 89.25 841 ARG A C 1
ATOM 6543 O O . ARG A 1 841 ? -19.897 -21.777 21.291 1.00 89.25 841 ARG A O 1
ATOM 6550 N N . CYS A 1 842 ? -20.977 -22.790 19.599 1.00 88.94 842 CYS A N 1
ATOM 6551 C CA . CYS A 1 842 ? -20.725 -21.791 18.576 1.00 88.94 842 CYS A CA 1
ATOM 6552 C C . CYS A 1 842 ? -22.032 -21.429 17.871 1.00 88.94 842 CYS A C 1
ATOM 6554 O O . CYS A 1 842 ? -22.853 -22.307 17.616 1.00 88.94 842 CYS A O 1
ATOM 6556 N N . TYR A 1 843 ? -22.223 -20.159 17.533 1.00 88.56 843 TYR A N 1
ATOM 6557 C CA . TYR A 1 843 ? -23.284 -19.736 16.625 1.00 88.56 843 TYR A CA 1
ATOM 6558 C C . TYR A 1 843 ? -22.887 -20.020 15.179 1.00 88.56 843 TYR A C 1
ATOM 6560 O O . TYR A 1 843 ? -21.725 -19.853 14.794 1.00 88.56 843 TYR A O 1
ATOM 6568 N N . GLY A 1 844 ? -23.853 -20.455 14.374 1.00 89.56 844 GLY A N 1
ATOM 6569 C CA . GLY A 1 844 ? -23.638 -20.666 12.945 1.00 89.56 844 GLY A CA 1
ATOM 6570 C C . GLY A 1 844 ? -23.906 -19.420 12.117 1.00 89.56 844 GLY A C 1
ATOM 6571 O O . GLY A 1 844 ? -24.662 -18.535 12.512 1.00 89.56 844 GLY A O 1
ATOM 6572 N N . ALA A 1 845 ? -23.277 -19.368 10.947 1.00 89.56 845 ALA A N 1
ATOM 6573 C CA . ALA A 1 845 ? -23.338 -18.222 10.053 1.00 89.56 845 ALA A CA 1
ATOM 6574 C C . ALA A 1 845 ? -24.683 -18.074 9.326 1.00 89.56 845 ALA A C 1
ATOM 6576 O O . ALA A 1 845 ? -24.929 -17.049 8.695 1.00 89.56 845 ALA A O 1
ATOM 6577 N N . VAL A 1 846 ? -25.544 -19.095 9.396 1.00 91.56 846 VAL A N 1
ATOM 6578 C CA . VAL A 1 846 ? -26.896 -19.073 8.831 1.00 91.56 846 VAL A CA 1
ATOM 6579 C C . VAL A 1 846 ? -27.892 -18.697 9.924 1.00 91.56 846 VAL A C 1
ATOM 6581 O O . VAL A 1 846 ? -27.941 -19.361 10.961 1.00 91.56 846 VAL A O 1
ATOM 6584 N N . PHE A 1 847 ? -28.728 -17.690 9.688 1.00 87.62 847 PHE A N 1
ATOM 6585 C CA . PHE A 1 847 ? -29.767 -17.269 10.631 1.00 87.62 847 PHE A CA 1
ATOM 6586 C C . PHE A 1 847 ? -31.100 -16.991 9.937 1.00 87.62 847 PHE A C 1
ATOM 6588 O O . PHE A 1 847 ? -31.193 -16.878 8.714 1.00 87.62 847 PHE A O 1
ATOM 6595 N N . SER A 1 848 ? -32.158 -16.911 10.741 1.00 86.12 848 SER A N 1
ATOM 6596 C CA . SER A 1 848 ? -33.515 -16.648 10.272 1.00 86.12 848 SER A CA 1
ATOM 6597 C C . SER A 1 848 ? -33.766 -15.152 10.057 1.00 86.12 848 SER A C 1
ATOM 6599 O O . SER A 1 848 ? -33.827 -14.399 11.027 1.00 86.12 848 SER A O 1
ATOM 6601 N N . THR A 1 849 ? -34.088 -14.737 8.831 1.00 74.50 849 THR A N 1
ATOM 6602 C CA . THR A 1 849 ? -34.472 -13.346 8.500 1.00 74.50 849 THR A CA 1
ATOM 6603 C C . THR A 1 849 ? -35.749 -12.887 9.213 1.00 74.50 849 THR A C 1
ATOM 6605 O O . THR A 1 849 ? -35.871 -11.727 9.599 1.00 74.50 849 THR A O 1
ATOM 6608 N N . SER A 1 850 ? -36.682 -13.808 9.496 1.00 65.06 850 SER A N 1
ATOM 6609 C CA . SER A 1 850 ? -37.911 -13.521 10.263 1.00 65.06 850 SER A CA 1
ATOM 6610 C C . SER A 1 850 ? -37.658 -13.116 11.716 1.00 65.06 850 SER A C 1
ATOM 6612 O O . SER A 1 850 ? -38.580 -12.695 12.407 1.00 65.06 850 SER A O 1
ATOM 6614 N N . ALA A 1 851 ? -36.443 -13.311 12.217 1.00 52.31 851 ALA A N 1
ATOM 6615 C CA . ALA A 1 851 ? -36.123 -13.033 13.604 1.00 52.31 851 ALA A CA 1
ATOM 6616 C C . ALA A 1 851 ? -35.812 -11.563 13.869 1.00 52.31 851 ALA A C 1
ATOM 6618 O O . ALA A 1 851 ? -35.687 -11.166 15.023 1.00 52.31 851 ALA A O 1
ATOM 6619 N N . VAL A 1 852 ? -35.713 -10.776 12.798 1.00 48.25 852 VAL A N 1
ATOM 6620 C CA . VAL A 1 852 ? -35.213 -9.412 12.865 1.00 48.25 852 VAL A CA 1
ATOM 6621 C C . VAL A 1 852 ? -36.027 -8.451 11.988 1.00 48.25 852 VAL A C 1
ATOM 6623 O O . VAL A 1 852 ? -35.514 -7.484 11.446 1.00 48.25 852 VAL A O 1
ATOM 6626 N N . ASN A 1 853 ? -37.330 -8.727 11.848 1.00 45.50 853 ASN A N 1
ATOM 6627 C CA . ASN A 1 853 ? -38.303 -7.892 11.127 1.00 45.50 853 ASN A CA 1
ATOM 6628 C C . ASN A 1 853 ? -37.907 -7.515 9.680 1.00 45.50 853 ASN A C 1
ATOM 6630 O O . ASN A 1 853 ? -38.348 -6.491 9.170 1.00 45.50 853 ASN A O 1
ATOM 6634 N N . ALA A 1 854 ? -37.164 -8.369 8.964 1.00 45.72 854 ALA A N 1
ATOM 6635 C CA . ALA A 1 854 ? -36.799 -8.179 7.548 1.00 45.72 854 ALA A CA 1
ATOM 6636 C C . ALA A 1 854 ? -37.976 -8.355 6.556 1.00 45.72 854 ALA A C 1
ATOM 6638 O O . ALA A 1 854 ? -37.796 -8.787 5.418 1.00 45.72 854 ALA A O 1
ATOM 6639 N N . ALA A 1 855 ? -39.209 -8.109 6.996 1.00 35.34 855 ALA A N 1
ATOM 6640 C CA . ALA A 1 855 ? -40.414 -8.354 6.222 1.00 35.34 855 ALA A CA 1
ATOM 6641 C C . ALA A 1 855 ? -40.882 -7.073 5.514 1.00 35.34 855 ALA A C 1
ATOM 6643 O O . ALA A 1 855 ? -41.816 -6.428 5.972 1.00 35.34 855 ALA A O 1
ATOM 6644 N N . SER A 1 856 ? -40.246 -6.729 4.389 1.00 39.94 856 SER A N 1
ATOM 6645 C CA . SER A 1 856 ? -40.921 -6.138 3.215 1.00 39.94 856 SER A CA 1
ATOM 6646 C C . SER A 1 856 ? -39.950 -6.024 2.024 1.00 39.94 856 SER A C 1
ATOM 6648 O O . SER A 1 856 ? -39.213 -5.057 1.885 1.00 39.94 856 SER A O 1
ATOM 6650 N N . GLY A 1 857 ? -39.909 -7.037 1.146 1.00 49.03 857 GLY A N 1
ATOM 6651 C CA . GLY A 1 857 ? -39.096 -6.970 -0.078 1.00 49.03 857 GLY A CA 1
ATOM 6652 C C . GLY A 1 857 ? -38.971 -8.281 -0.865 1.00 49.03 857 GLY A C 1
ATOM 6653 O O . GLY A 1 857 ? -39.205 -9.368 -0.343 1.00 49.03 857 GLY A O 1
ATOM 6654 N N . THR A 1 858 ? -38.598 -8.171 -2.146 1.00 47.28 858 THR A N 1
ATOM 6655 C CA . THR A 1 858 ? -38.558 -9.229 -3.183 1.00 47.28 858 THR A CA 1
ATOM 6656 C C . THR A 1 858 ? -37.429 -10.265 -3.037 1.00 47.28 858 THR A C 1
ATOM 6658 O O . THR A 1 858 ? -37.399 -11.240 -3.790 1.00 47.28 858 THR A O 1
ATOM 6661 N N . ALA A 1 859 ? -36.508 -10.097 -2.081 1.00 54.06 859 ALA A N 1
ATOM 6662 C CA . ALA A 1 859 ? -35.434 -11.044 -1.782 1.00 54.06 859 ALA A CA 1
ATOM 6663 C C . ALA A 1 859 ? -35.624 -11.671 -0.396 1.00 54.06 859 ALA A C 1
ATOM 6665 O O . ALA A 1 859 ? -35.618 -10.986 0.620 1.00 54.06 859 ALA A O 1
ATOM 6666 N N . THR A 1 860 ? -35.769 -12.994 -0.353 1.00 70.00 860 THR A N 1
ATOM 6667 C CA . THR A 1 860 ? -35.942 -13.744 0.906 1.00 70.00 860 THR A CA 1
ATOM 6668 C C . THR A 1 860 ? -34.622 -14.197 1.533 1.00 70.00 860 THR A C 1
ATOM 6670 O O . THR A 1 860 ? -34.618 -14.638 2.684 1.00 70.00 860 THR A O 1
ATOM 6673 N N . TRP A 1 861 ? -33.531 -14.152 0.760 1.00 86.69 861 TRP A N 1
ATOM 6674 C CA . TRP A 1 861 ? -32.195 -14.588 1.158 1.00 86.69 861 TRP A CA 1
ATOM 6675 C C . TRP A 1 861 ? -31.183 -13.465 0.953 1.00 86.69 861 TRP A C 1
ATOM 6677 O O . TRP A 1 861 ? -31.243 -12.731 -0.035 1.00 86.69 861 TRP A O 1
ATOM 6687 N N . ILE A 1 862 ? -30.215 -13.387 1.857 1.00 87.31 862 ILE A N 1
ATOM 6688 C CA . ILE A 1 862 ? -29.049 -12.513 1.734 1.00 87.31 862 ILE A CA 1
ATOM 6689 C C . ILE A 1 862 ? -27.821 -13.369 2.014 1.00 87.31 862 ILE A C 1
ATOM 6691 O O . ILE A 1 862 ? -27.760 -14.071 3.025 1.00 87.31 862 ILE A O 1
ATOM 6695 N N . VAL A 1 863 ? -26.865 -13.350 1.092 1.00 91.75 863 VAL A N 1
ATOM 6696 C CA . VAL A 1 863 ? -25.678 -14.202 1.123 1.00 91.75 863 VAL A CA 1
ATOM 6697 C C . VAL A 1 863 ? -24.449 -13.311 1.262 1.00 91.75 863 VAL A C 1
ATOM 6699 O O . VAL A 1 863 ? -24.012 -12.691 0.292 1.00 91.75 863 VAL A O 1
ATOM 6702 N N . GLY A 1 864 ? -23.926 -13.241 2.488 1.00 91.00 864 GLY A N 1
ATOM 6703 C CA . GLY A 1 864 ? -22.814 -12.372 2.861 1.00 91.00 864 GLY A CA 1
ATOM 6704 C C . GLY A 1 864 ? -21.415 -12.989 2.759 1.00 91.00 864 GLY A C 1
ATOM 6705 O O . GLY A 1 864 ? -21.189 -14.051 2.163 1.00 91.00 864 GLY A O 1
ATOM 6706 N N . ALA A 1 865 ? -20.456 -12.329 3.410 1.00 89.81 865 ALA A N 1
ATOM 6707 C CA . ALA A 1 865 ? -19.035 -12.676 3.412 1.00 89.81 865 ALA A CA 1
ATOM 6708 C C . ALA A 1 865 ? -18.726 -14.117 3.870 1.00 89.81 865 ALA A C 1
ATOM 6710 O O . ALA A 1 865 ? -17.770 -14.720 3.384 1.00 89.81 865 ALA A O 1
ATOM 6711 N N . SER A 1 866 ? -19.537 -14.719 4.746 1.00 89.94 866 SER A N 1
ATOM 6712 C CA . SER A 1 866 ? -19.413 -16.126 5.154 1.00 89.94 866 SER A CA 1
ATOM 6713 C C . SER A 1 866 ? -19.509 -17.098 3.987 1.00 89.94 866 SER A C 1
ATOM 6715 O O . SER A 1 866 ? -18.899 -18.161 4.053 1.00 89.94 866 SER A O 1
ATOM 6717 N N . PHE A 1 867 ? -20.204 -16.739 2.907 1.00 94.12 867 PHE A N 1
ATOM 6718 C CA . PHE A 1 867 ? -20.139 -17.467 1.644 1.00 94.12 867 PHE A CA 1
ATOM 6719 C C . PHE A 1 867 ? -19.028 -16.931 0.735 1.00 94.12 867 PHE A C 1
ATOM 6721 O O . PHE A 1 867 ? -18.207 -17.718 0.265 1.00 94.12 867 PHE A O 1
ATOM 6728 N N . LEU A 1 868 ? -18.958 -15.610 0.532 1.00 94.50 868 LEU A N 1
ATOM 6729 C CA . LEU A 1 868 ? -18.031 -14.978 -0.421 1.00 94.50 868 LEU A CA 1
ATOM 6730 C C . LEU A 1 868 ? -16.545 -15.206 -0.102 1.00 94.50 868 LEU A C 1
ATOM 6732 O O . LEU A 1 868 ? -15.716 -15.148 -0.999 1.00 94.50 868 LEU A O 1
ATOM 6736 N N . ARG A 1 869 ? -16.182 -15.537 1.141 1.00 92.25 869 ARG A N 1
ATOM 6737 C CA . ARG A 1 869 ? -14.820 -15.968 1.507 1.00 92.25 869 ARG A CA 1
ATOM 6738 C C . ARG A 1 869 ? -14.406 -17.328 0.936 1.00 92.25 869 ARG A C 1
ATOM 6740 O O . ARG A 1 869 ? -13.233 -17.674 1.021 1.00 92.25 869 ARG A O 1
ATOM 6747 N N . ASN A 1 870 ? -15.340 -18.121 0.412 1.00 92.75 870 ASN A N 1
ATOM 6748 C CA . ASN A 1 870 ? -15.070 -19.467 -0.113 1.00 92.75 870 ASN A CA 1
ATOM 6749 C C . ASN A 1 870 ? -15.008 -19.505 -1.645 1.00 92.75 870 ASN A C 1
ATOM 6751 O O . ASN A 1 870 ? -14.682 -20.543 -2.222 1.00 92.75 870 ASN A O 1
ATOM 6755 N N . VAL A 1 871 ? -15.346 -18.398 -2.306 1.00 94.50 871 VAL A N 1
ATOM 6756 C CA . VAL A 1 871 ? -15.468 -18.316 -3.760 1.00 94.50 871 VAL A CA 1
ATOM 6757 C C . VAL A 1 871 ? -14.817 -17.043 -4.275 1.00 94.50 871 VAL A C 1
ATOM 6759 O O . VAL A 1 871 ? -14.738 -16.034 -3.582 1.00 94.50 871 VAL A O 1
ATOM 6762 N N . TYR A 1 872 ? -14.379 -17.085 -5.522 1.00 96.00 872 TYR A N 1
ATOM 6763 C CA . TYR A 1 872 ? -14.072 -1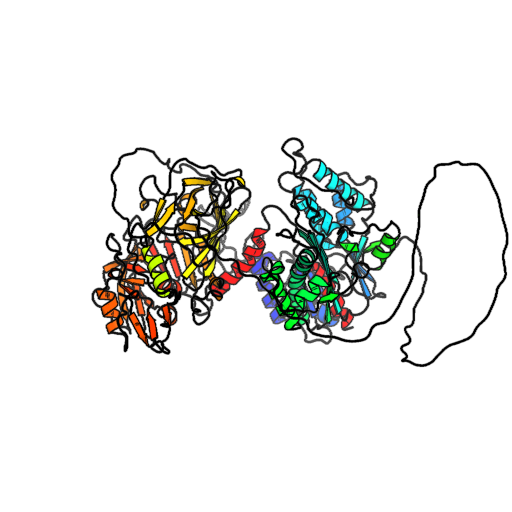5.885 -6.278 1.00 96.00 872 TYR A CA 1
ATOM 6764 C C . TYR A 1 872 ? -15.357 -15.403 -6.960 1.00 96.00 872 TYR A C 1
ATOM 6766 O O . TYR A 1 872 ? -15.963 -16.162 -7.723 1.00 96.00 872 TYR A O 1
ATOM 6774 N N . ALA A 1 873 ? -15.797 -14.180 -6.653 1.00 97.19 873 ALA A N 1
ATOM 6775 C CA . ALA A 1 873 ? -17.064 -13.630 -7.132 1.00 97.19 873 ALA A CA 1
ATOM 6776 C C . ALA A 1 873 ? -16.838 -12.538 -8.184 1.00 97.19 873 ALA A C 1
ATOM 6778 O O . ALA A 1 873 ? -16.069 -11.602 -7.967 1.00 97.19 873 ALA A O 1
ATOM 6779 N N . VAL A 1 874 ? -17.535 -12.629 -9.316 1.00 97.50 874 VAL A N 1
ATOM 6780 C CA . VAL A 1 874 ? -17.432 -11.694 -10.445 1.00 97.50 874 VAL A CA 1
ATOM 6781 C C . VAL A 1 874 ? -18.793 -11.087 -10.740 1.00 97.50 874 VAL A C 1
ATOM 6783 O O . VAL A 1 874 ? -19.742 -11.798 -11.031 1.00 97.50 874 VAL A O 1
ATOM 6786 N N . PHE A 1 875 ? -18.893 -9.770 -10.738 1.00 97.06 875 PHE A N 1
ATOM 6787 C CA . PHE A 1 875 ? -20.127 -9.032 -10.964 1.00 97.06 875 PHE A CA 1
ATOM 6788 C C . PHE A 1 875 ? -20.061 -8.384 -12.344 1.00 97.06 875 PHE A C 1
ATOM 6790 O O . PHE A 1 875 ? -19.247 -7.492 -12.585 1.00 97.06 875 PHE A O 1
ATOM 6797 N N . ARG A 1 876 ? -20.889 -8.860 -13.281 1.00 94.50 876 ARG A N 1
ATOM 6798 C CA . ARG A 1 876 ? -20.929 -8.378 -14.668 1.00 94.50 876 ARG A CA 1
ATOM 6799 C C . ARG A 1 876 ? -22.227 -7.619 -14.924 1.00 94.50 876 ARG A C 1
ATOM 6801 O O . ARG A 1 876 ? -23.308 -8.206 -14.926 1.00 94.50 876 ARG A O 1
ATOM 6808 N N . ALA A 1 877 ? -22.106 -6.320 -15.180 1.00 89.69 877 ALA A N 1
ATOM 6809 C CA . ALA A 1 877 ? -23.221 -5.404 -15.419 1.00 89.69 877 ALA A CA 1
ATOM 6810 C C . ALA A 1 877 ? -23.619 -5.292 -16.904 1.00 89.69 877 ALA A C 1
ATOM 6812 O O . ALA A 1 877 ? -24.717 -4.825 -17.219 1.00 89.69 877 ALA A O 1
ATOM 6813 N N . GLN A 1 878 ? -22.749 -5.723 -17.824 1.00 82.94 878 GLN A N 1
ATOM 6814 C CA . GLN A 1 878 ? -23.081 -5.836 -19.248 1.00 82.94 878 GLN A CA 1
ATOM 6815 C C . GLN A 1 878 ? -24.022 -7.011 -19.517 1.00 82.94 878 GLN A C 1
ATOM 6817 O O . GLN A 1 878 ? -23.929 -8.052 -18.872 1.00 82.94 878 GLN A O 1
ATOM 6822 N N . SER A 1 879 ? -24.912 -6.842 -20.497 1.00 78.12 879 SER A N 1
ATOM 6823 C CA . SER A 1 879 ? -25.881 -7.870 -20.876 1.00 78.12 879 SER A CA 1
ATOM 6824 C C . SER A 1 879 ? -25.192 -9.094 -21.514 1.00 78.12 879 SER A C 1
ATOM 6826 O O . SER A 1 879 ? -24.400 -8.907 -22.438 1.00 78.12 879 SER A O 1
ATOM 6828 N N . PRO A 1 880 ? -25.491 -10.333 -21.070 1.00 86.88 880 PRO A N 1
ATOM 6829 C CA . PRO A 1 880 ? -26.411 -10.657 -19.982 1.00 86.88 880 PRO A CA 1
ATOM 6830 C C . PRO A 1 880 ? -25.781 -10.385 -18.608 1.00 86.88 880 PRO A C 1
ATOM 6832 O O . PRO A 1 880 ? -24.700 -10.906 -18.286 1.00 86.88 880 PRO A O 1
ATOM 6835 N N . ARG A 1 881 ? -26.504 -9.597 -17.795 1.00 92.94 881 ARG A N 1
ATOM 6836 C CA . ARG A 1 881 ? -26.129 -9.287 -16.411 1.00 92.94 881 ARG A CA 1
ATOM 6837 C C . ARG A 1 881 ? -26.057 -10.588 -15.618 1.00 92.94 881 ARG A C 1
ATOM 6839 O O . ARG A 1 881 ? -26.987 -11.396 -15.675 1.00 92.94 881 ARG A O 1
ATOM 6846 N N . ALA A 1 882 ? -24.958 -10.802 -14.903 1.00 96.19 882 ALA A N 1
ATOM 6847 C CA . ALA A 1 882 ? -24.722 -12.055 -14.194 1.00 96.19 882 ALA A CA 1
ATOM 6848 C C . ALA A 1 882 ? -23.743 -11.894 -13.027 1.00 96.19 882 ALA A C 1
ATOM 6850 O O . ALA A 1 882 ? -22.918 -10.976 -13.023 1.00 96.19 882 ALA A O 1
ATOM 6851 N N . ILE A 1 883 ? -23.796 -12.847 -12.094 1.00 97.62 883 ILE A N 1
ATOM 6852 C CA . ILE A 1 883 ? -22.756 -13.073 -11.086 1.00 97.62 883 ILE A CA 1
ATOM 6853 C C . ILE A 1 883 ? -22.032 -14.371 -11.424 1.00 97.62 883 ILE A C 1
ATOM 6855 O O . ILE A 1 883 ? -22.653 -15.416 -11.583 1.00 97.62 883 ILE A O 1
ATOM 6859 N N . GLY A 1 884 ? -20.720 -14.284 -11.578 1.00 97.12 884 GLY A N 1
ATOM 6860 C CA . GLY A 1 884 ? -19.817 -15.400 -11.772 1.00 97.12 884 GLY A CA 1
ATOM 6861 C C . GLY A 1 884 ? -19.272 -15.914 -10.446 1.00 97.12 884 GLY A C 1
ATOM 6862 O O . GLY A 1 884 ? -18.841 -15.112 -9.621 1.00 97.12 884 GLY A O 1
ATOM 6863 N N . PHE A 1 885 ? -19.234 -17.232 -10.266 1.00 97.56 885 PHE A N 1
ATOM 6864 C CA . PHE A 1 885 ? -18.610 -17.877 -9.110 1.00 97.56 885 PHE A CA 1
ATOM 6865 C C . PHE A 1 885 ? -17.562 -18.899 -9.557 1.00 97.56 885 PHE A C 1
ATOM 6867 O O . PHE A 1 885 ? -17.854 -19.789 -10.360 1.00 97.56 885 PHE A O 1
ATOM 6874 N N . ALA A 1 886 ? -16.357 -18.810 -8.999 1.00 95.19 886 ALA A N 1
ATOM 6875 C CA . ALA A 1 886 ? -15.276 -19.772 -9.213 1.00 95.19 886 ALA A CA 1
ATOM 6876 C C . ALA A 1 886 ? -14.663 -20.233 -7.883 1.00 95.19 886 ALA A C 1
ATOM 6878 O O . ALA A 1 886 ? -14.850 -19.607 -6.836 1.00 95.19 886 ALA A O 1
ATOM 6879 N N . ARG A 1 887 ? -13.947 -21.361 -7.909 1.00 92.50 887 ARG A N 1
ATOM 6880 C CA . ARG A 1 887 ? -13.282 -21.913 -6.719 1.00 92.50 887 ARG A CA 1
ATOM 6881 C C . ARG A 1 887 ? -11.984 -21.160 -6.454 1.00 92.50 887 ARG A C 1
ATOM 6883 O O . ARG A 1 887 ? -11.273 -20.832 -7.392 1.00 92.50 887 ARG A O 1
ATOM 6890 N N . LEU A 1 888 ? -11.657 -20.914 -5.189 1.00 88.56 888 LEU A N 1
ATOM 6891 C CA . LEU A 1 888 ? -10.389 -20.274 -4.827 1.00 88.56 888 LEU A CA 1
ATOM 6892 C C . LEU A 1 888 ? -9.192 -21.240 -5.005 1.00 88.56 888 LEU A C 1
ATOM 6894 O O . LEU A 1 888 ? -9.371 -22.447 -4.801 1.00 88.56 888 LEU A O 1
ATOM 6898 N N . PRO A 1 889 ? -7.977 -20.745 -5.323 1.00 80.12 889 PRO A N 1
ATOM 6899 C CA . PRO A 1 889 ? -6.800 -21.577 -5.534 1.00 80.12 889 PRO A CA 1
ATOM 6900 C C . PRO A 1 889 ? -6.325 -22.220 -4.235 1.00 80.12 889 PRO A C 1
ATOM 6902 O O . PRO A 1 889 ? -6.217 -21.559 -3.200 1.00 80.12 889 PRO A O 1
ATOM 6905 N N . L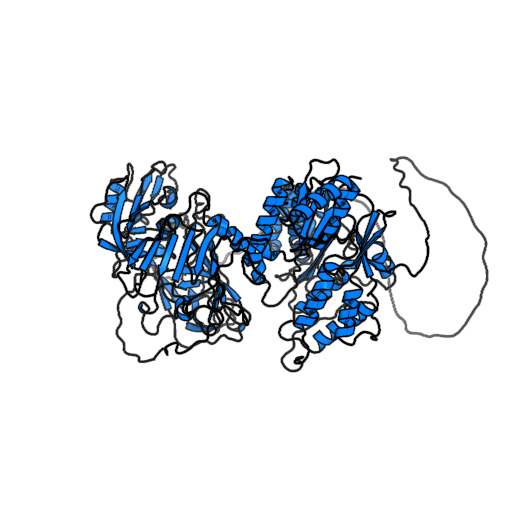YS A 1 890 ? -5.935 -23.497 -4.287 1.00 66.19 890 LYS A N 1
ATOM 6906 C CA . LYS A 1 890 ? -5.420 -24.206 -3.096 1.00 66.19 890 LYS A CA 1
ATOM 6907 C C . LYS A 1 890 ? -4.079 -23.666 -2.580 1.00 66.19 890 LYS A C 1
ATOM 6909 O O . LYS A 1 890 ? -3.812 -23.767 -1.388 1.00 66.19 890 LYS A O 1
ATOM 6914 N N . ASN A 1 891 ? -3.245 -23.113 -3.466 1.00 51.53 891 ASN A N 1
ATOM 6915 C CA . ASN A 1 891 ? -1.843 -22.770 -3.174 1.00 51.53 891 ASN A CA 1
ATOM 6916 C C . ASN A 1 891 ? -1.541 -21.262 -3.186 1.00 51.53 891 ASN A C 1
ATOM 6918 O O . ASN A 1 891 ? -0.409 -20.875 -2.908 1.00 51.53 891 ASN A O 1
ATOM 6922 N N . ASN A 1 892 ? -2.515 -20.415 -3.523 1.00 49.78 892 ASN A N 1
ATOM 6923 C CA . ASN A 1 892 ? -2.322 -18.969 -3.626 1.00 49.78 892 ASN A CA 1
ATOM 6924 C C . ASN A 1 892 ? -3.526 -18.225 -3.023 1.00 49.78 892 ASN A C 1
ATOM 6926 O O . ASN A 1 892 ? -4.381 -17.736 -3.761 1.00 49.78 892 ASN A O 1
ATOM 6930 N N . PRO A 1 893 ? -3.658 -18.202 -1.682 1.00 60.94 893 PRO A N 1
ATOM 6931 C CA . PRO A 1 893 ? -4.790 -17.556 -1.036 1.00 60.94 893 PRO A CA 1
ATOM 6932 C C . PRO A 1 893 ? -4.787 -16.038 -1.311 1.00 60.94 893 PRO A C 1
ATOM 6934 O O . PRO A 1 893 ? -3.713 -15.425 -1.307 1.00 60.94 893 PRO A O 1
ATOM 6937 N N . PRO A 1 894 ? -5.963 -15.395 -1.458 1.00 58.75 894 PRO A N 1
ATOM 6938 C CA . PRO A 1 894 ? -6.078 -13.975 -1.831 1.00 58.75 894 PRO A CA 1
ATOM 6939 C C . PRO A 1 894 ? -5.330 -13.006 -0.896 1.00 58.75 894 PRO A C 1
ATOM 6941 O O . PRO A 1 894 ? -4.938 -11.913 -1.305 1.00 58.75 894 PRO A O 1
ATOM 6944 N N . VAL A 1 895 ? -5.073 -13.426 0.348 1.00 60.62 895 VAL A N 1
ATOM 6945 C CA . VAL A 1 895 ? -4.249 -12.722 1.346 1.00 60.62 895 VAL A CA 1
ATOM 6946 C C . VAL A 1 895 ? -2.844 -12.399 0.826 1.00 60.62 895 VAL A C 1
ATOM 6948 O O . VAL A 1 895 ? -2.371 -11.284 1.031 1.00 60.62 895 VAL A O 1
ATOM 6951 N N . LEU A 1 896 ? -2.170 -13.327 0.134 1.00 54.41 896 LEU A N 1
ATOM 6952 C CA . LEU A 1 896 ? -0.786 -13.122 -0.324 1.00 54.41 896 LEU A CA 1
ATOM 6953 C C . LEU A 1 896 ? -0.693 -11.987 -1.349 1.00 54.41 896 LEU A C 1
ATOM 6955 O O . LEU A 1 896 ? 0.208 -11.150 -1.279 1.00 54.41 896 LEU A O 1
ATOM 6959 N N . GLN A 1 897 ? -1.655 -11.920 -2.266 1.00 60.72 897 GLN A N 1
ATOM 6960 C CA . GLN A 1 897 ? -1.717 -10.866 -3.275 1.00 60.72 897 GLN A CA 1
ATOM 6961 C C . GLN A 1 897 ? -2.195 -9.537 -2.677 1.00 60.72 897 GLN A C 1
ATOM 6963 O O . GLN A 1 897 ? -1.659 -8.485 -3.022 1.00 60.72 897 GLN A O 1
ATOM 6968 N N . ALA A 1 898 ? -3.119 -9.569 -1.710 1.00 54.84 898 ALA A N 1
ATOM 6969 C CA . ALA A 1 898 ? -3.505 -8.388 -0.938 1.00 54.84 898 ALA A CA 1
ATOM 6970 C C . ALA A 1 898 ? -2.306 -7.774 -0.188 1.00 54.84 898 ALA A C 1
ATOM 6972 O O . ALA A 1 898 ? -2.131 -6.558 -0.197 1.00 54.84 898 ALA A O 1
ATOM 6973 N N . MET A 1 899 ? -1.426 -8.598 0.395 1.00 51.16 899 MET A N 1
ATOM 6974 C CA . MET A 1 899 ? -0.188 -8.145 1.051 1.00 51.16 899 MET A CA 1
ATOM 6975 C C . MET A 1 899 ? 0.817 -7.527 0.065 1.00 51.16 899 MET A C 1
ATOM 6977 O O . MET A 1 899 ? 1.475 -6.538 0.385 1.00 51.16 899 MET A O 1
ATOM 6981 N N . GLN A 1 900 ? 0.919 -8.063 -1.153 1.00 50.56 900 GLN A N 1
ATOM 6982 C CA . GLN A 1 900 ? 1.743 -7.470 -2.214 1.00 50.56 900 GLN A CA 1
ATOM 6983 C C . GLN A 1 900 ? 1.173 -6.125 -2.692 1.00 50.56 900 GLN A C 1
ATOM 6985 O O . GLN A 1 900 ? 1.914 -5.156 -2.875 1.00 50.56 900 GLN A O 1
ATOM 6990 N N . LEU A 1 901 ? -0.151 -6.042 -2.857 1.00 48.19 901 LEU A N 1
ATOM 6991 C CA . LEU A 1 901 ? -0.836 -4.822 -3.276 1.00 48.19 901 LEU A CA 1
ATOM 6992 C C . LEU A 1 901 ? -0.786 -3.742 -2.193 1.00 48.19 901 LEU A C 1
ATOM 6994 O O . LEU A 1 901 ? -0.519 -2.588 -2.523 1.00 48.19 901 LEU A O 1
ATOM 6998 N N . SER A 1 902 ? -0.952 -4.083 -0.913 1.00 45.31 902 SER A N 1
ATOM 6999 C CA . SER A 1 902 ? -0.829 -3.126 0.191 1.00 45.31 902 SER A CA 1
ATOM 7000 C C . SER A 1 902 ? 0.597 -2.567 0.296 1.00 45.31 902 SER A C 1
ATOM 7002 O O . SER A 1 902 ? 0.754 -1.344 0.377 1.00 45.31 902 SER A O 1
ATOM 7004 N N . ALA A 1 903 ? 1.626 -3.407 0.124 1.00 33.50 903 ALA A N 1
ATOM 7005 C CA . ALA A 1 903 ? 3.024 -2.978 0.017 1.00 33.50 903 ALA A CA 1
ATOM 7006 C C . ALA A 1 903 ? 3.277 -2.050 -1.192 1.00 33.50 903 ALA A C 1
ATOM 7008 O O . ALA A 1 903 ? 4.020 -1.074 -1.086 1.00 33.50 903 ALA A O 1
ATOM 7009 N N . SER A 1 904 ? 2.617 -2.295 -2.330 1.00 30.72 904 SER A N 1
ATOM 7010 C CA . SER A 1 904 ? 2.708 -1.436 -3.523 1.00 30.72 904 SER A CA 1
ATOM 7011 C C . SER A 1 904 ? 1.906 -0.128 -3.405 1.00 30.72 904 SER A C 1
ATOM 7013 O O . SER A 1 904 ? 2.335 0.916 -3.898 1.00 30.72 904 SER A O 1
ATOM 7015 N N . SER A 1 905 ? 0.776 -0.138 -2.690 1.00 31.70 905 SER A N 1
ATOM 7016 C CA . SER A 1 905 ? -0.062 1.044 -2.450 1.00 31.70 905 SER A CA 1
ATOM 7017 C C . SER A 1 905 ? 0.630 2.053 -1.527 1.00 31.70 905 SER A C 1
ATOM 7019 O O . SER A 1 905 ? 0.484 3.262 -1.732 1.00 31.70 905 SER A O 1
ATOM 7021 N N . GLY A 1 906 ? 1.485 1.562 -0.618 1.00 27.33 906 GLY A N 1
ATOM 7022 C CA . GLY A 1 906 ? 2.427 2.363 0.169 1.00 27.33 906 GLY A CA 1
ATOM 7023 C C . GLY A 1 906 ? 3.466 3.110 -0.679 1.00 27.33 906 GLY A C 1
ATOM 7024 O O . GLY A 1 906 ? 3.956 4.149 -0.250 1.00 27.33 906 GLY A O 1
ATOM 7025 N N . ARG A 1 907 ? 3.730 2.655 -1.914 1.00 28.19 907 ARG A N 1
ATOM 7026 C CA . ARG A 1 907 ? 4.564 3.361 -2.905 1.00 28.19 907 ARG A CA 1
ATOM 7027 C C . ARG A 1 907 ? 3.773 4.309 -3.816 1.00 28.19 907 ARG A C 1
ATOM 7029 O O . ARG A 1 907 ? 4.357 5.231 -4.378 1.00 28.19 907 ARG A O 1
ATOM 7036 N N . SER A 1 908 ? 2.453 4.135 -3.957 1.00 24.31 908 SER A N 1
ATOM 7037 C CA . SER A 1 908 ? 1.623 4.951 -4.869 1.00 24.31 908 SER A CA 1
ATOM 7038 C C . SER A 1 908 ? 1.052 6.237 -4.249 1.00 24.31 908 SER A C 1
ATOM 7040 O O . SER A 1 908 ? 0.761 7.185 -4.976 1.00 24.31 908 SER A O 1
ATOM 7042 N N . ALA A 1 909 ? 0.977 6.328 -2.915 1.00 24.77 909 ALA A N 1
ATOM 7043 C CA . ALA A 1 909 ? 0.552 7.544 -2.208 1.00 24.77 909 ALA A CA 1
ATOM 7044 C C . ALA A 1 909 ? 1.608 8.677 -2.218 1.00 24.77 909 ALA A C 1
ATOM 7046 O O . ALA A 1 909 ? 1.372 9.751 -1.673 1.00 24.77 909 ALA A O 1
ATOM 7047 N N . ALA A 1 910 ? 2.754 8.477 -2.877 1.00 25.48 910 ALA A N 1
ATOM 7048 C CA . ALA A 1 910 ? 3.811 9.477 -3.033 1.00 25.48 910 ALA A CA 1
ATOM 7049 C C . ALA A 1 910 ? 3.631 10.399 -4.263 1.00 25.48 910 ALA A C 1
ATOM 7051 O O . ALA A 1 910 ? 4.594 11.028 -4.702 1.00 25.48 910 ALA A O 1
ATOM 7052 N N . LYS A 1 911 ? 2.423 10.486 -4.850 1.00 24.80 911 LYS A N 1
ATOM 7053 C CA . LYS A 1 911 ? 2.157 11.312 -6.049 1.00 24.80 911 LYS A CA 1
ATOM 7054 C C . LYS A 1 911 ? 1.197 12.496 -5.885 1.00 24.80 911 LYS A C 1
ATOM 7056 O O . LYS A 1 911 ? 0.951 13.182 -6.871 1.00 24.80 911 LYS A O 1
ATOM 7061 N N . SER A 1 912 ? 0.755 12.842 -4.676 1.00 22.86 912 SER A N 1
ATOM 7062 C CA . SER A 1 912 ? 0.086 14.130 -4.424 1.00 22.86 912 SER A CA 1
ATOM 7063 C C . SER A 1 912 ? 0.736 14.869 -3.253 1.00 22.86 912 SER A C 1
ATOM 7065 O O . SER A 1 912 ? 0.589 14.460 -2.108 1.00 22.86 912 SER A O 1
ATOM 7067 N N . GLY A 1 913 ? 1.465 15.943 -3.571 1.00 24.42 913 GLY A N 1
ATOM 7068 C CA . GLY A 1 913 ? 1.817 17.055 -2.679 1.00 24.42 913 GLY A CA 1
ATOM 7069 C C . GLY A 1 913 ? 2.443 16.734 -1.314 1.00 24.42 913 GLY A C 1
ATOM 7070 O O . GLY A 1 913 ? 1.737 16.585 -0.324 1.00 24.42 913 GLY A O 1
ATOM 7071 N N . GLY A 1 914 ? 3.777 16.817 -1.229 1.00 23.67 914 GLY A N 1
ATOM 7072 C CA . GLY A 1 914 ? 4.455 17.239 0.004 1.00 23.67 914 GLY A CA 1
ATOM 7073 C C . GLY A 1 914 ? 5.097 16.150 0.866 1.00 23.67 914 GLY A C 1
ATOM 7074 O O . GLY A 1 914 ? 4.649 15.868 1.970 1.00 23.67 914 GLY A O 1
ATOM 7075 N N . THR A 1 915 ? 6.208 15.587 0.396 1.00 24.39 915 THR A N 1
ATOM 7076 C CA . THR A 1 915 ? 7.536 15.552 1.052 1.00 24.39 915 THR A CA 1
ATOM 7077 C C . THR A 1 915 ? 8.367 14.485 0.359 1.00 24.39 915 THR A C 1
ATOM 7079 O O . THR A 1 915 ? 7.914 13.361 0.164 1.00 24.39 915 THR A O 1
ATOM 7082 N N . ALA A 1 916 ? 9.588 14.844 -0.029 1.00 26.12 916 ALA A N 1
ATOM 7083 C CA . ALA A 1 916 ? 10.567 13.918 -0.572 1.00 26.12 916 ALA A CA 1
ATOM 7084 C C . ALA A 1 916 ? 10.988 12.912 0.516 1.00 26.12 916 ALA A C 1
ATOM 7086 O O . ALA A 1 916 ? 12.032 13.044 1.145 1.00 26.12 916 ALA A O 1
ATOM 7087 N N . ALA A 1 917 ? 10.163 11.896 0.761 1.00 24.91 917 ALA A N 1
ATOM 7088 C CA . ALA A 1 917 ? 10.643 10.637 1.297 1.00 24.91 917 ALA A CA 1
ATOM 7089 C C . ALA A 1 917 ? 11.321 9.915 0.132 1.00 24.91 917 ALA A C 1
ATOM 7091 O O . ALA A 1 917 ? 10.709 9.124 -0.579 1.00 24.91 917 ALA A O 1
ATOM 7092 N N . VAL A 1 918 ? 12.578 10.278 -0.101 1.00 31.03 918 VAL A N 1
ATOM 7093 C CA . VAL A 1 918 ? 13.487 9.527 -0.957 1.00 31.03 918 VAL A CA 1
ATOM 7094 C C . VAL A 1 918 ? 13.591 8.127 -0.352 1.00 31.03 918 VAL A C 1
ATOM 7096 O O . VAL A 1 918 ? 14.177 7.957 0.716 1.00 31.03 918 VAL A O 1
ATOM 7099 N N . GLU A 1 919 ? 12.971 7.131 -0.992 1.00 29.88 919 GLU A N 1
ATOM 7100 C CA . GLU A 1 919 ? 13.493 5.766 -0.921 1.00 29.88 919 GLU A CA 1
ATOM 7101 C C . GLU A 1 919 ? 14.934 5.873 -1.425 1.00 29.88 919 GLU A C 1
ATOM 7103 O O . GLU A 1 919 ? 15.169 6.314 -2.555 1.00 29.88 919 GLU A O 1
ATOM 7108 N N . VAL A 1 920 ? 15.896 5.591 -0.544 1.00 36.84 920 VAL A N 1
ATOM 7109 C CA . VAL A 1 920 ? 17.319 5.588 -0.884 1.00 36.84 920 VAL A CA 1
ATOM 7110 C C . VAL A 1 920 ? 17.479 4.779 -2.170 1.00 36.84 920 VAL A C 1
ATOM 7112 O O . VAL A 1 920 ? 16.940 3.674 -2.243 1.00 36.84 920 VAL A O 1
ATOM 7115 N N . PRO A 1 921 ? 18.182 5.272 -3.203 1.00 42.44 921 PRO A N 1
ATOM 7116 C CA . PRO A 1 921 ? 18.488 4.435 -4.345 1.00 42.44 921 PRO A CA 1
ATOM 7117 C C . PRO A 1 921 ? 19.259 3.227 -3.812 1.00 42.44 921 PRO A C 1
ATOM 7119 O O . PRO A 1 921 ? 20.390 3.384 -3.346 1.00 42.44 921 PRO A O 1
ATOM 7122 N N . ASN A 1 922 ? 18.661 2.032 -3.887 1.00 46.56 922 ASN A N 1
ATOM 7123 C CA . ASN A 1 922 ? 19.265 0.755 -3.479 1.00 46.56 922 ASN A CA 1
ATOM 7124 C C . ASN A 1 922 ? 20.706 0.586 -4.000 1.00 46.56 922 ASN A C 1
ATOM 7126 O O . ASN A 1 922 ? 21.502 -0.120 -3.395 1.00 46.56 922 ASN A O 1
ATOM 7130 N N . LEU A 1 923 ? 21.075 1.301 -5.071 1.00 45.97 923 LEU A N 1
ATOM 7131 C CA . LEU A 1 923 ? 22.433 1.420 -5.592 1.00 45.97 923 LEU A CA 1
ATOM 7132 C C . LEU A 1 923 ? 23.476 1.896 -4.565 1.00 45.97 923 LEU A C 1
ATOM 7134 O O . LEU A 1 923 ? 24.558 1.318 -4.535 1.00 45.97 923 LEU A O 1
ATOM 7138 N N . LEU A 1 924 ? 23.232 2.946 -3.771 1.00 49.34 924 LEU A N 1
ATOM 7139 C CA . LEU A 1 924 ? 24.257 3.475 -2.850 1.00 49.34 924 LEU A CA 1
ATOM 7140 C C . LEU A 1 924 ? 24.481 2.581 -1.659 1.00 49.34 924 LEU A C 1
ATOM 7142 O O . LEU A 1 924 ? 25.619 2.348 -1.268 1.00 49.34 924 LEU A O 1
ATOM 7146 N N . LEU A 1 925 ? 23.392 2.046 -1.130 1.00 50.50 925 LEU A N 1
ATOM 7147 C CA . LEU A 1 925 ? 23.458 1.055 -0.084 1.00 50.50 925 LEU A CA 1
ATOM 7148 C C . LEU A 1 925 ? 24.169 -0.201 -0.601 1.00 50.50 925 LEU A C 1
ATOM 7150 O O . LEU A 1 925 ? 25.130 -0.644 0.022 1.00 50.50 925 LEU A O 1
ATOM 7154 N N . ALA A 1 926 ? 23.773 -0.725 -1.767 1.00 45.81 926 ALA A N 1
ATOM 7155 C CA . ALA A 1 926 ? 24.427 -1.871 -2.388 1.00 45.81 926 ALA A CA 1
ATOM 7156 C C . ALA A 1 926 ? 25.912 -1.588 -2.638 1.00 45.81 926 ALA A C 1
ATOM 7158 O O . ALA A 1 926 ? 26.753 -2.288 -2.098 1.00 45.81 926 ALA A O 1
ATOM 7159 N N . THR A 1 927 ? 26.281 -0.527 -3.353 1.00 49.16 927 THR A N 1
ATOM 7160 C CA . THR A 1 927 ? 27.697 -0.183 -3.577 1.00 49.16 927 THR A CA 1
ATOM 7161 C C . THR A 1 927 ? 28.468 -0.027 -2.260 1.00 49.16 927 THR A C 1
ATOM 7163 O O . THR A 1 927 ? 29.489 -0.687 -2.088 1.00 49.16 927 THR A O 1
ATOM 7166 N N . ALA A 1 928 ? 27.962 0.718 -1.275 1.00 47.94 928 ALA A N 1
ATOM 7167 C CA . ALA A 1 928 ? 28.589 0.844 0.044 1.00 47.94 928 ALA A CA 1
ATOM 7168 C C . ALA A 1 928 ? 28.800 -0.506 0.760 1.00 47.94 928 ALA A C 1
ATOM 7170 O O . ALA A 1 928 ? 29.865 -0.747 1.339 1.00 47.94 928 ALA A O 1
ATOM 7171 N N . MET A 1 929 ? 27.806 -1.398 0.710 1.00 53.06 929 MET A N 1
ATOM 7172 C CA . MET A 1 929 ? 27.847 -2.719 1.344 1.00 53.06 929 MET A CA 1
ATOM 7173 C C . MET A 1 929 ? 28.778 -3.677 0.619 1.00 53.06 929 MET A C 1
ATOM 7175 O O . MET A 1 929 ? 29.624 -4.280 1.270 1.00 53.06 929 MET A O 1
ATOM 7179 N N . PHE A 1 930 ? 28.686 -3.770 -0.709 1.00 54.91 930 PHE A N 1
ATOM 7180 C CA . PHE A 1 930 ? 29.583 -4.575 -1.539 1.00 54.91 930 PHE A CA 1
ATOM 7181 C C . PHE A 1 930 ? 31.038 -4.291 -1.168 1.00 54.91 930 PHE A C 1
ATOM 7183 O O . PHE A 1 930 ? 31.824 -5.209 -0.947 1.00 54.91 930 PHE A O 1
ATOM 7190 N N . PHE A 1 931 ? 31.388 -3.015 -1.014 1.00 53.66 931 PHE A N 1
ATOM 7191 C CA . PHE A 1 931 ? 32.760 -2.624 -0.726 1.00 53.66 931 PHE A CA 1
ATOM 7192 C C . PHE A 1 931 ? 33.163 -2.834 0.735 1.00 53.66 931 PHE A C 1
ATOM 7194 O O . PHE A 1 931 ? 34.288 -3.268 0.973 1.00 53.66 931 PHE A O 1
ATOM 7201 N N . SER A 1 932 ? 32.256 -2.631 1.694 1.00 48.16 932 SER A N 1
ATOM 7202 C CA . SER A 1 932 ? 32.518 -2.877 3.122 1.00 48.16 932 SER A CA 1
ATOM 7203 C C . SER A 1 932 ? 32.626 -4.371 3.460 1.00 48.16 932 SER A C 1
ATOM 7205 O O . SER A 1 932 ? 33.487 -4.761 4.245 1.00 48.16 932 SER A O 1
ATOM 7207 N N . VAL A 1 933 ? 31.792 -5.217 2.842 1.00 48.22 933 VAL A N 1
ATOM 7208 C CA . VAL A 1 933 ? 31.774 -6.675 3.050 1.00 48.22 933 VAL A CA 1
ATOM 7209 C C . VAL A 1 933 ? 32.992 -7.331 2.391 1.00 48.22 933 VAL A C 1
ATOM 7211 O O . VAL A 1 933 ? 33.685 -8.118 3.029 1.00 48.22 933 VAL A O 1
ATOM 7214 N N . ILE A 1 934 ? 33.291 -6.994 1.130 1.00 50.28 934 ILE A N 1
ATOM 7215 C CA . ILE A 1 934 ? 34.396 -7.623 0.387 1.00 50.28 934 ILE A CA 1
ATOM 7216 C C . ILE A 1 934 ? 35.746 -7.248 0.997 1.00 50.28 934 ILE A C 1
ATOM 7218 O O . ILE A 1 934 ? 36.593 -8.122 1.140 1.00 50.28 934 ILE A O 1
ATOM 7222 N N . TRP A 1 935 ? 35.938 -5.991 1.416 1.00 49.69 935 TRP A N 1
ATOM 7223 C CA . TRP A 1 935 ? 37.179 -5.582 2.084 1.00 49.69 935 TRP A CA 1
ATOM 7224 C C . TRP A 1 935 ? 37.240 -5.931 3.570 1.00 49.69 935 TRP A C 1
ATOM 7226 O O . TRP A 1 935 ? 38.331 -5.972 4.130 1.00 49.69 935 TRP A O 1
ATOM 7236 N N . GLY A 1 936 ? 36.097 -6.169 4.215 1.00 44.03 936 GLY A N 1
ATOM 7237 C CA . GLY A 1 936 ? 36.052 -6.673 5.584 1.00 44.03 936 GLY A CA 1
ATOM 7238 C C . GLY A 1 936 ? 36.527 -8.116 5.720 1.00 44.03 936 GLY A C 1
ATOM 7239 O O . GLY A 1 936 ? 37.034 -8.500 6.771 1.00 44.03 936 GLY A O 1
ATOM 7240 N N . LEU A 1 937 ? 36.379 -8.889 4.643 1.00 38.12 937 LEU A N 1
ATOM 7241 C CA . LEU A 1 937 ? 36.733 -10.304 4.556 1.00 38.12 937 LEU A CA 1
ATOM 7242 C C . LEU A 1 937 ? 38.104 -10.555 3.886 1.00 38.12 937 LEU A C 1
ATOM 7244 O O . LEU A 1 937 ? 38.576 -11.691 3.919 1.00 38.12 937 LEU A O 1
ATOM 7248 N N . THR A 1 938 ? 38.740 -9.526 3.298 1.00 36.53 938 THR A N 1
ATOM 7249 C CA . THR A 1 938 ? 40.109 -9.554 2.724 1.00 36.53 938 THR A CA 1
ATOM 7250 C C . THR A 1 938 ? 41.119 -8.823 3.599 1.00 36.53 938 THR A C 1
ATOM 7252 O O . THR A 1 938 ? 42.216 -9.378 3.810 1.00 36.53 938 THR A O 1
#

pLDDT: mean 71.46, std 23.84, range [19.62, 97.62]

Secondary structure (DSSP, 8-state):
-EETTGGGG---SS--EEPPPTT-TT--STT--EEPSS--TT-TTHHHHHHHHHHHHHHHTT-EE-SS-TTEEEE-SSSS-EEEEEETTEEEEES-HHHHHHHHHHHHHHS-EE---S-SEETTEEEEEETTTTEEEEE-HHHHHHHHHHTT-TTPPP-SSSS-TT-------SS-B--SS-HHHHHHHHHHHHHHT-GGGHHHHHHHGGGSSS-BHHHHHHHHHHHHHHHHHTTEEEEEESS---EEEEEEEE-SS-STT-PPEEEEEEESSSEEEEEEEE-SS--SSHHHHHHHHHHHHHHHHHHHHHHHHHTT--PEEEEEES-HHHHHHHH--PPPGGGGGGHHHHHHHHHHHHTTS--EEE--TTT-TTTTTS----SS---GGGHHHHHHHSSEEE-S-S---------------------------------------------------------------------------------------TTS-----HHHHHHHHHHTTTS---------------------S----EEEEEEEETTTEEEEEEEETTTTEEEEEEEETTS-SEEEEB--TT--S----B--SSPPB-GGG-TT-EEEEEEEEEE-TTS-EEEEEEEEEEEEETTEEEEEEEEEEEEEE-S---SSS--EEEE-S-GGGSPTTSSPPPHHHHTT--EEEEEE---SSSPPPS-TTGGG-EEEEEEEEESS--TTS-EEEEEEEEPS-SSS-EEEE-EEEETTEEPTT-TTEEEEE-TT--SEEE-HHHHHHHHHTSTT-EE--GGGTT-EEEETT----EEEEETTEEEEEPHHHHEEEEPTT-TTEEEESEEEGGGGT--SSS-SEEE-HHHHTTEEEEEE-SSSPEEEEEEPPSSS-HHHHHHHHHHHHHHHGGGSSS-------HHHHHHHHHHHHHHH--

InterPro domains:
  IPR001461 Aspartic peptidase A1 [PR00792] (560-580)
  IPR001461 Aspartic peptidase A1 [PR00792] (718-731)
  IPR001461 Aspartic peptidase A1 [PR00792] (767-778)
  IPR001461 Aspartic peptidase A1 [PR00792] (861-876)
  IPR001461 Aspartic peptidase A1 [PTHR47966] (526-886)
  IPR013103 Reverse transcriptase, RNA-dependent DNA polymerase [PF07727] (1-164)
  IPR021109 Aspartic peptidase domain superfamily [G3DSA:2.40.70.10] (536-694)
  IPR021109 Aspartic peptidase domain superfamily [G3DSA:2.40.70.10] (695-890)
  IPR021109 Aspartic peptidase domain superfamily [SSF50630] (537-891)
  IPR033121 Peptidase family A1 domain [PF00026] (553-887)
  IPR033121 Peptidase family A1 domain [PS51767] (554-886)
  IPR034164 Pepsin-like domain [cd05471] (554-887)
  IPR043502 DNA/RNA polymerase superfamily [SSF56672] (25-350)

Radius of gyration: 35.06 Å; chains: 1; bounding box: 106×93×107 Å

Organism: NCBI:txid1389203